Protein AF-0000000066917673 (afdb_homodimer)

InterPro domains:
  IPR000242 Tyrosine-specific protein phosphatase, PTPase domain [PF00102] (45-262)
  IPR000242 Tyrosine-specific protein phosphatase, PTPase domain [PF00102] (355-589)
  IPR000242 Tyrosine-specific protein phosphatase, PTPase domain [PR00700] (402-422)
  IPR000242 Tyrosine-specific protein phosphatase, PTPase domain [PR00700] (490-507)
  IPR000242 Tyrosine-specific protein phosphatase, PTPase domain [PR00700] (527-545)
  IPR000242 Tyrosine-specific protein phosphatase, PTPase domain [PR00700] (558-573)
  IPR000242 Tyrosine-specific protein phosphatase, PTPase domain [PR00700] (574-584)
  IPR000242 Tyrosine-specific protein phosphatase, PTPase domain [PS50055] (36-265)
  IPR000242 Tyrosine-specific protein phosphatase, PTPase domain [PS50055] (355-591)
  IPR000242 Tyrosine-specific protein phosphatase, PTPase domain [SM00194] (15-267)
  IPR000242 Tyrosine-specific protein phosphatase, PTPase domain [SM00194] (327-593)
  IPR000387 Tyrosine-specific protein phosphatases domain [PS50056] (510-582)
  IPR003595 Protein-tyrosine phosphatase, catalytic [SM00404] (163-264)
  IPR003595 Protein-tyrosine phosphatase, catalytic [SM00404] (491-590)
  IPR029021 Protein-tyrosine phosphatase-like [G3DSA:3.90.190.10] (2-276)
  IPR029021 Protein-tyrosine phosphatase-like [G3DSA:3.90.190.10] (324-600)
  IPR029021 Protein-tyrosine phosphatase-like [SSF52799] (46-271)
  IPR029021 Protein-tyrosine phosphatase-like [SSF52799] (351-595)
  IPR052782 Oocyte-to-zygote transition regulator [PTHR46163] (351-613)

Structure (mmCIF, N/CA/C/O backbone):
data_AF-0000000066917673-model_v1
#
loop_
_entity.id
_entity.type
_entity.pdbx_description
1 polymer 'Tyrosine-protein phosphatase domain-containing protein'
#
loop_
_atom_site.group_PDB
_atom_site.id
_atom_site.type_symbol
_atom_site.label_atom_id
_atom_site.label_alt_id
_atom_site.label_comp_id
_atom_site.label_asym_id
_atom_site.label_entity_id
_atom_site.label_seq_id
_atom_site.pdbx_PDB_ins_code
_atom_site.Cartn_x
_atom_site.Cartn_y
_atom_site.Cartn_z
_atom_site.occupancy
_atom_site.B_iso_or_equiv
_atom_site.auth_seq_id
_atom_site.auth_comp_id
_atom_site.auth_asym_id
_atom_site.auth_atom_id
_atom_site.pdbx_PDB_model_num
ATOM 1 N N . MET A 1 1 ? -35.812 9.875 11.156 1 65.62 1 MET A N 1
ATOM 2 C CA . MET A 1 1 ? -35.656 9.664 9.719 1 65.62 1 MET A CA 1
ATOM 3 C C . MET A 1 1 ? -36.562 10.609 8.93 1 65.62 1 MET A C 1
ATOM 5 O O . MET A 1 1 ? -37.781 10.547 9.047 1 65.62 1 MET A O 1
ATOM 9 N N . SER A 1 2 ? -36.031 11.938 8.82 1 60.91 2 SER A N 1
ATOM 10 C CA . SER A 1 2 ? -36.812 12.914 8.07 1 60.91 2 SER A CA 1
ATOM 11 C C . SER A 1 2 ? -36.656 12.711 6.57 1 60.91 2 SER A C 1
ATOM 13 O O . SER A 1 2 ? -35.844 11.898 6.129 1 60.91 2 SER A O 1
ATOM 15 N N . ASN A 1 3 ? -37.531 13.359 5.777 1 57.09 3 ASN A N 1
ATOM 16 C CA . ASN A 1 3 ? -37.562 13.32 4.32 1 57.09 3 ASN A CA 1
ATOM 17 C C . ASN A 1 3 ? -36.312 13.969 3.723 1 57.09 3 ASN A C 1
ATOM 19 O O . ASN A 1 3 ? -36.188 14.062 2.502 1 57.09 3 ASN A O 1
ATOM 23 N N . GLN A 1 4 ? -35.375 14.453 4.621 1 59.72 4 GLN A N 1
ATOM 24 C CA . GLN A 1 4 ? -34.219 15.094 3.979 1 59.72 4 GLN A CA 1
ATOM 25 C C . GLN A 1 4 ? -33.219 14.062 3.49 1 59.72 4 GLN A C 1
ATOM 27 O O . GLN A 1 4 ? -33.031 13.023 4.129 1 59.72 4 GLN A O 1
ATOM 32 N N . ASN A 1 5 ? -32.625 14.336 2.256 1 70.5 5 ASN A N 1
ATOM 33 C CA . ASN A 1 5 ? -31.703 13.508 1.504 1 70.5 5 ASN A CA 1
ATOM 34 C C . ASN A 1 5 ? -30.344 13.422 2.197 1 70.5 5 ASN A C 1
ATOM 36 O O . ASN A 1 5 ? -29.828 14.43 2.691 1 70.5 5 ASN A O 1
ATOM 40 N N . LEU A 1 6 ? -29.828 12.242 2.611 1 79.81 6 LEU A N 1
ATOM 41 C CA . LEU A 1 6 ? -28.516 11.953 3.186 1 79.81 6 LEU A CA 1
ATOM 42 C C . LEU A 1 6 ? -27.453 12.852 2.57 1 79.81 6 LEU A C 1
ATOM 44 O O . LEU A 1 6 ? -26.547 13.328 3.273 1 79.81 6 LEU A O 1
ATOM 48 N N . GLU A 1 7 ? -27.594 13.148 1.345 1 78.94 7 GLU A N 1
ATOM 49 C CA . GLU A 1 7 ? -26.609 13.953 0.633 1 78.94 7 GLU A CA 1
ATOM 50 C C . GLU A 1 7 ? -26.547 15.367 1.202 1 78.94 7 GLU A C 1
ATOM 52 O O . GLU A 1 7 ? -25.453 15.922 1.381 1 78.94 7 GLU A O 1
ATOM 57 N N . VAL A 1 8 ? -27.672 15.891 1.511 1 76.31 8 VAL A N 1
ATOM 58 C CA . VAL A 1 8 ? -27.734 17.25 2.035 1 76.31 8 VAL A CA 1
ATOM 59 C C . VAL A 1 8 ? -27.109 17.297 3.424 1 76.31 8 VAL A C 1
ATOM 61 O O . VAL A 1 8 ? -26.359 18.234 3.738 1 76.31 8 VAL A O 1
ATOM 64 N N . TYR A 1 9 ? -27.406 16.266 4.148 1 76.69 9 TYR A N 1
ATOM 65 C CA . TYR A 1 9 ? -26.859 16.188 5.496 1 76.69 9 TYR A CA 1
ATOM 66 C C . TYR A 1 9 ? -25.344 16.031 5.453 1 76.69 9 TYR A C 1
ATOM 68 O O . TYR A 1 9 ? -24.625 16.641 6.246 1 76.69 9 TYR A O 1
ATOM 76 N N . ALA A 1 10 ? -24.891 15.25 4.477 1 77.94 10 ALA A N 1
ATOM 77 C CA . ALA A 1 10 ? -23.453 15 4.336 1 77.94 10 ALA A CA 1
ATOM 78 C C . ALA A 1 10 ? -22.734 16.219 3.787 1 77.94 10 ALA A C 1
ATOM 80 O O . ALA A 1 10 ? -21.562 16.453 4.098 1 77.94 10 ALA A O 1
ATOM 81 N N . GLU A 1 11 ? -23.422 17.031 3.025 1 75.12 11 GLU A N 1
ATOM 82 C CA . GLU A 1 11 ? -22.859 18.266 2.486 1 75.12 11 GLU A CA 1
ATOM 83 C C . GLU A 1 11 ? -22.562 19.266 3.6 1 75.12 11 GLU A C 1
ATOM 85 O O . GLU A 1 11 ? -21.656 20.078 3.479 1 75.12 11 GLU A O 1
ATOM 90 N N . THR A 1 12 ? -23.375 19.156 4.668 1 76.06 12 THR A N 1
ATOM 91 C CA . THR A 1 12 ? -23.125 20.031 5.805 1 76.06 12 THR A CA 1
ATOM 92 C C . THR A 1 12 ? -21.75 19.781 6.395 1 76.06 12 THR A C 1
ATOM 94 O O . THR A 1 12 ? -21.094 20.703 6.891 1 76.06 12 THR A O 1
ATOM 97 N N . ILE A 1 13 ? -21.328 18.531 6.305 1 76.44 13 ILE A N 1
ATOM 98 C CA . ILE A 1 13 ? -20 18.156 6.773 1 76.44 13 ILE A CA 1
ATOM 99 C C . ILE A 1 13 ? -18.938 18.688 5.812 1 76.44 13 ILE A C 1
ATOM 101 O O . ILE A 1 13 ? -17.891 19.172 6.238 1 76.44 13 ILE A O 1
ATOM 105 N N . GLN A 1 14 ? -19.297 18.609 4.535 1 68.94 14 GLN A N 1
ATOM 106 C CA . GLN A 1 14 ? -18.375 19.094 3.512 1 68.94 14 GLN A CA 1
ATOM 107 C C . GLN A 1 14 ? -18.188 20.609 3.605 1 68.94 14 GLN A C 1
ATOM 109 O O . GLN A 1 14 ? -17.094 21.109 3.365 1 68.94 14 GLN A O 1
ATOM 114 N N . ASP A 1 15 ? -19.281 21.281 4.035 1 70.88 15 ASP A N 1
ATOM 115 C CA . ASP A 1 15 ? -19.25 22.75 4.113 1 70.88 15 ASP A CA 1
ATOM 116 C C . ASP A 1 15 ? -18.656 23.219 5.438 1 70.88 15 ASP A C 1
ATOM 118 O O . ASP A 1 15 ? -18.547 24.422 5.684 1 70.88 15 ASP A O 1
ATOM 122 N N . LYS A 1 16 ? -18.234 22.312 6.246 1 70.88 16 LYS A N 1
ATOM 123 C CA . LYS A 1 16 ? -17.547 22.578 7.512 1 70.88 16 LYS A CA 1
ATOM 124 C C . LYS A 1 16 ? -18.391 23.469 8.422 1 70.88 16 LYS A C 1
ATOM 126 O O . LYS A 1 16 ? -17.875 24.344 9.102 1 70.88 16 LYS A O 1
ATOM 131 N N . LYS A 1 17 ? -19.719 23.297 8.344 1 69.62 17 LYS A N 1
ATOM 132 C CA . LYS A 1 17 ? -20.672 24.109 9.102 1 69.62 17 LYS A CA 1
ATOM 133 C C . LYS A 1 17 ? -20.797 23.609 10.531 1 69.62 17 LYS A C 1
ATOM 135 O O . LYS A 1 17 ? -21.484 24.234 11.352 1 69.62 17 LYS A O 1
ATOM 140 N N . TYR A 1 18 ? -20.031 22.641 10.914 1 75.06 18 TYR A N 1
ATOM 141 C CA . TYR A 1 18 ? -20.219 22.062 12.234 1 75.06 18 TYR A CA 1
ATOM 142 C C . TYR A 1 18 ? -19.062 22.406 13.156 1 75.06 18 TYR A C 1
ATOM 144 O O . TYR A 1 18 ? -18.688 21.625 14.023 1 75.06 18 TYR A O 1
ATOM 152 N N . ILE A 1 19 ? -18.531 23.609 12.961 1 77 19 ILE A N 1
ATOM 153 C CA . ILE A 1 19 ? -17.453 24.109 13.805 1 77 19 ILE A CA 1
ATOM 154 C C . ILE A 1 19 ? -18.031 24.922 14.969 1 77 19 ILE A C 1
ATOM 156 O O . ILE A 1 19 ? -18.891 25.781 14.766 1 77 19 ILE A O 1
ATOM 160 N N . PRO A 1 20 ? -17.625 24.484 16.203 1 79.12 20 PRO A N 1
ATOM 161 C CA . PRO A 1 20 ? -18.125 25.266 17.344 1 79.12 20 PRO A CA 1
ATOM 162 C C . PRO A 1 20 ? -17.672 26.719 17.297 1 79.12 20 PRO A C 1
ATOM 164 O O . PRO A 1 20 ? -16.594 27.031 16.781 1 79.12 20 PRO A O 1
ATOM 167 N N . ASP A 1 21 ? -18.469 27.625 17.859 1 73.88 21 ASP A N 1
ATOM 168 C CA . ASP A 1 21 ? -18.203 29.062 17.859 1 73.88 21 ASP A CA 1
ATOM 169 C C . ASP A 1 21 ? -16.938 29.391 18.641 1 73.88 21 ASP A C 1
ATOM 171 O O . ASP A 1 21 ? -16.219 30.344 18.328 1 73.88 21 ASP A O 1
ATOM 175 N N . LYS A 1 22 ? -16.703 28.5 19.578 1 74.5 22 LYS A N 1
ATOM 176 C CA . LYS A 1 22 ? -15.531 28.703 20.438 1 74.5 22 LYS A CA 1
ATOM 177 C C . LYS A 1 22 ? -14.25 28.703 19.609 1 74.5 22 LYS A C 1
ATOM 179 O O . LYS A 1 22 ? -13.266 29.344 19.984 1 74.5 22 LYS A O 1
ATOM 184 N N . LEU A 1 23 ? -14.164 28.047 18.609 1 71.44 23 LEU A N 1
ATOM 185 C CA . LEU A 1 23 ? -12.969 27.922 17.781 1 71.44 23 LEU A CA 1
ATOM 186 C C . LEU A 1 23 ? -12.812 29.125 16.859 1 71.44 23 LEU A C 1
ATOM 188 O O . LEU A 1 23 ? -11.711 29.391 16.375 1 71.44 23 LEU A O 1
ATOM 192 N N . LYS A 1 24 ? -13.719 29.922 16.703 1 63.75 24 LYS A N 1
ATOM 193 C CA . LYS A 1 24 ? -13.672 31.047 15.773 1 63.75 24 LYS A CA 1
ATOM 194 C C . LYS A 1 24 ? -13.055 32.281 16.438 1 63.75 24 LYS A C 1
ATOM 196 O O . LYS A 1 24 ? -12.445 33.125 15.773 1 63.75 24 LYS A O 1
ATOM 201 N N . ASP A 1 25 ? -13.047 32.438 17.812 1 60.91 25 ASP A N 1
ATOM 202 C CA . ASP A 1 25 ? -12.711 33.688 18.484 1 60.91 25 ASP A CA 1
ATOM 203 C C . ASP A 1 25 ? -11.391 33.562 19.234 1 60.91 25 ASP A C 1
ATOM 205 O O . ASP A 1 25 ? -11.133 34.344 20.172 1 60.91 25 ASP A O 1
ATOM 209 N N . GLU A 1 26 ? -10.375 32.812 18.703 1 59.75 26 GLU A N 1
ATOM 210 C CA . GLU A 1 26 ? -9.203 32.625 19.547 1 59.75 26 GLU A CA 1
ATOM 211 C C . GLU A 1 26 ? -8.242 33.812 19.453 1 59.75 26 GLU A C 1
ATOM 213 O O . GLU A 1 26 ? -7.977 34.312 18.359 1 59.75 26 GLU A O 1
ATOM 218 N N . LYS A 1 27 ? -7.855 34.406 20.781 1 56.03 27 LYS A N 1
ATOM 219 C CA . LYS A 1 27 ? -6.867 35.469 20.891 1 56.03 27 LYS A CA 1
ATOM 220 C C . LYS A 1 27 ? -5.453 34.906 21 1 56.03 27 LYS A C 1
ATOM 222 O O . LYS A 1 27 ? -5.246 33.875 21.625 1 56.03 27 LYS A O 1
ATOM 227 N N . VAL A 1 28 ? -4.395 35.281 20.156 1 58.62 28 VAL A N 1
ATOM 228 C CA . VAL A 1 28 ? -3.023 34.781 20.141 1 58.62 28 VAL A CA 1
ATOM 229 C C . VAL A 1 28 ? -2.107 35.75 20.875 1 58.62 28 VAL A C 1
ATOM 231 O O . VAL A 1 28 ? -2.281 36.969 20.766 1 58.62 28 VAL A O 1
ATOM 234 N N . SER A 1 29 ? -1.273 35.188 21.922 1 59.91 29 SER A N 1
ATOM 235 C CA . SER A 1 29 ? -0.245 35.969 22.594 1 59.91 29 SER A CA 1
ATOM 236 C C . SER A 1 29 ? 1.027 36.062 21.766 1 59.91 29 SER A C 1
ATOM 238 O O . SER A 1 29 ? 1.274 35.188 20.922 1 59.91 29 SER A O 1
ATOM 240 N N . LYS A 1 30 ? 1.927 37.25 21.891 1 59.91 30 LYS A N 1
ATOM 241 C CA . LYS A 1 30 ? 3.113 37.5 21.078 1 59.91 30 LYS A CA 1
ATOM 242 C C . LYS A 1 30 ? 4.367 37.625 21.938 1 59.91 30 LYS A C 1
ATOM 244 O O . LYS A 1 30 ? 4.309 38.125 23.062 1 59.91 30 LYS A O 1
ATOM 249 N N . LYS A 1 31 ? 5.449 36.938 21.594 1 64.69 31 LYS A N 1
ATOM 250 C CA . LYS A 1 31 ? 6.781 37.125 22.156 1 64.69 31 LYS A CA 1
ATOM 251 C C . LYS A 1 31 ? 7.828 37.312 21.062 1 64.69 31 LYS A C 1
ATOM 253 O O . LYS A 1 31 ? 7.562 37.031 19.891 1 64.69 31 LYS A O 1
ATOM 258 N N . ILE A 1 32 ? 9.016 37.969 21.406 1 64.38 32 ILE A N 1
ATOM 259 C CA . ILE A 1 32 ? 10.094 38.156 20.438 1 64.38 32 ILE A CA 1
ATOM 260 C C . ILE A 1 32 ? 11.109 37.031 20.531 1 64.38 32 ILE A C 1
ATOM 262 O O . ILE A 1 32 ? 11.578 36.688 21.625 1 64.38 32 ILE A O 1
ATOM 266 N N . GLU A 1 33 ? 11.328 36.281 19.562 1 67.25 33 GLU A N 1
ATOM 267 C CA . GLU A 1 33 ? 12.336 35.219 19.453 1 67.25 33 GLU A CA 1
ATOM 268 C C . GLU A 1 33 ? 13.156 35.406 18.172 1 67.25 33 GLU A C 1
ATOM 270 O O . GLU A 1 33 ? 12.602 35.406 17.062 1 67.25 33 GLU A O 1
ATOM 275 N N . GLY A 1 34 ? 14.516 35.406 18.391 1 64.19 34 GLY A N 1
ATOM 276 C CA . GLY A 1 34 ? 15.367 35.594 17.219 1 64.19 34 GLY A CA 1
ATOM 277 C C . GLY A 1 34 ? 15.062 36.875 16.453 1 64.19 34 GLY A C 1
ATOM 278 O O . GLY A 1 34 ? 15.047 36.875 15.227 1 64.19 34 GLY A O 1
ATOM 279 N N . GLY A 1 35 ? 14.594 37.906 17.25 1 60.41 35 GLY A N 1
ATOM 280 C CA . GLY A 1 35 ? 14.328 39.188 16.656 1 60.41 35 GLY A CA 1
ATOM 281 C C . GLY A 1 35 ? 12.977 39.281 15.969 1 60.41 35 GLY A C 1
ATOM 282 O O . GLY A 1 35 ? 12.625 40.312 15.391 1 60.41 35 GLY A O 1
ATOM 283 N N . GLU A 1 36 ? 12.297 38.094 15.984 1 64.75 36 GLU A N 1
ATOM 284 C CA . GLU A 1 36 ? 10.984 38.094 15.344 1 64.75 36 GLU A CA 1
ATOM 285 C C . GLU A 1 36 ? 9.867 37.938 16.375 1 64.75 36 GLU A C 1
ATOM 287 O O . GLU A 1 36 ? 10.055 37.312 17.406 1 64.75 36 GLU A O 1
ATOM 292 N N . VAL A 1 37 ? 8.844 38.625 16.125 1 63.22 37 VAL A N 1
ATOM 293 C CA . VAL A 1 37 ? 7.664 38.469 16.969 1 63.22 37 VAL A CA 1
ATOM 294 C C . VAL A 1 37 ? 7.004 37.125 16.688 1 63.22 37 VAL A C 1
ATOM 296 O O . VAL A 1 37 ? 6.633 36.812 15.547 1 63.22 37 VAL A O 1
ATOM 299 N N . VAL A 1 38 ? 7.152 36.188 17.641 1 62.06 38 VAL A N 1
ATOM 300 C CA . VAL A 1 38 ? 6.562 34.875 17.469 1 62.06 38 VAL A CA 1
ATOM 301 C C . VAL A 1 38 ? 5.281 34.75 18.297 1 62.06 38 VAL A C 1
ATOM 303 O O . VAL A 1 38 ? 5.176 35.375 19.359 1 62.06 38 VAL A O 1
ATOM 306 N N . GLU A 1 39 ? 4.172 34.219 17.578 1 56.72 39 GLU A N 1
ATOM 307 C CA . GLU A 1 39 ? 2.891 34 18.234 1 56.72 39 GLU A CA 1
ATOM 308 C C . GLU A 1 39 ? 2.857 32.625 18.922 1 56.72 39 GLU A C 1
ATOM 310 O O . GLU A 1 39 ? 3.402 31.656 18.406 1 56.72 39 GLU A O 1
ATOM 315 N N . PHE A 1 40 ? 2.639 32.656 20.156 1 53.47 40 PHE A N 1
ATOM 316 C CA . PHE A 1 40 ? 2.438 31.344 20.781 1 53.47 40 PHE A CA 1
ATOM 317 C C . PHE A 1 40 ? 1.056 31.266 21.422 1 53.47 40 PHE A C 1
ATOM 319 O O . PHE A 1 40 ? 0.511 32.281 21.875 1 53.47 40 PHE A O 1
ATOM 326 N N . ASN A 1 41 ? 0.156 30.453 20.797 1 52.22 41 ASN A N 1
ATOM 327 C CA . ASN A 1 41 ? -1.168 30.25 21.375 1 52.22 41 ASN A CA 1
ATOM 328 C C . ASN A 1 41 ? -1.08 29.672 22.781 1 52.22 41 ASN A C 1
ATOM 330 O O . ASN A 1 41 ? -0.623 28.547 22.969 1 52.22 41 ASN A O 1
ATOM 334 N N . LYS A 1 42 ? -1.05 30.656 23.578 1 49.56 42 LYS A N 1
ATOM 335 C CA . LYS A 1 42 ? -1.204 30.203 24.953 1 49.56 42 LYS A CA 1
ATOM 336 C C . LYS A 1 42 ? -2.588 29.609 25.188 1 49.56 42 LYS A C 1
ATOM 338 O O . LYS A 1 42 ? -2.902 29.156 26.297 1 49.56 42 LYS A O 1
ATOM 343 N N . ASN A 1 43 ? -3.4 29.734 24.125 1 52.31 43 ASN A N 1
ATOM 344 C CA . ASN A 1 43 ? -4.809 29.703 24.516 1 52.31 43 ASN A CA 1
ATOM 345 C C . ASN A 1 43 ? -5.277 28.266 24.766 1 52.31 43 ASN A C 1
ATOM 347 O O . ASN A 1 43 ? -4.898 27.344 24.047 1 52.31 43 ASN A O 1
ATOM 351 N N . SER A 1 44 ? -5.637 28.094 26.062 1 62.81 44 SER A N 1
ATOM 352 C CA . SER A 1 44 ? -6.324 27.188 26.969 1 62.81 44 SER A CA 1
ATOM 353 C C . SER A 1 44 ? -7.789 27.016 26.578 1 62.81 44 SER A C 1
ATOM 355 O O . SER A 1 44 ? -8.672 27.062 27.438 1 62.81 44 SER A O 1
ATOM 357 N N . LEU A 1 45 ? -8.078 27 25.219 1 72.56 45 LEU A N 1
ATOM 358 C CA . LEU A 1 45 ? -9.484 27 24.828 1 72.56 45 LEU A CA 1
ATOM 359 C C . LEU A 1 45 ? -10.227 25.828 25.453 1 72.56 45 LEU A C 1
ATOM 361 O O . LEU A 1 45 ? -11.414 25.922 25.75 1 72.56 45 LEU A O 1
ATOM 365 N N . PHE A 1 46 ? -9.523 24.844 25.656 1 83.44 46 PHE A N 1
ATOM 366 C CA . PHE A 1 46 ? -10.211 23.641 26.125 1 83.44 46 PHE A CA 1
ATOM 367 C C . PHE A 1 46 ? -9.742 23.266 27.516 1 83.44 46 PHE A C 1
ATOM 369 O O . PHE A 1 46 ? -9.789 22.094 27.906 1 83.44 46 PHE A O 1
ATOM 376 N N . ASP A 1 47 ? -9.328 24.281 28.219 1 85.88 47 ASP A N 1
ATOM 377 C CA . ASP A 1 47 ? -8.844 24.016 29.578 1 85.88 47 ASP A CA 1
ATOM 378 C C . ASP A 1 47 ? -9.977 23.531 30.469 1 85.88 47 ASP A C 1
ATOM 380 O O . ASP A 1 47 ? -9.742 22.75 31.406 1 85.88 47 ASP A O 1
ATOM 384 N N . ASP A 1 48 ? -11.164 24 30.109 1 88.19 48 ASP A N 1
ATOM 385 C CA . ASP A 1 48 ? -12.297 23.672 30.953 1 88.19 48 ASP A CA 1
ATOM 386 C C . ASP A 1 48 ? -12.648 22.188 30.844 1 88.19 48 ASP A C 1
ATOM 388 O O . ASP A 1 48 ? -13.312 21.641 31.734 1 88.19 48 ASP A O 1
ATOM 392 N N . SER A 1 49 ? -12.25 21.594 29.766 1 93.31 49 SER A N 1
ATOM 393 C CA . SER A 1 49 ? -12.617 20.203 29.547 1 93.31 49 SER A CA 1
ATOM 394 C C . SER A 1 49 ? -11.461 19.266 29.875 1 93.31 49 SER A C 1
ATOM 396 O O . SER A 1 49 ? -11.586 18.047 29.734 1 93.31 49 SER A O 1
ATOM 398 N N . LEU A 1 50 ? -10.359 19.828 30.344 1 93.75 50 LEU A N 1
ATOM 399 C CA . LEU A 1 50 ? -9.211 19 30.703 1 93.75 50 LEU A CA 1
ATOM 400 C C . LEU A 1 50 ? -9.555 18.062 31.859 1 93.75 50 LEU A C 1
ATOM 402 O O . LEU A 1 50 ? -10.352 18.422 32.75 1 93.75 50 LEU A O 1
ATOM 406 N N . VAL A 1 51 ? -8.969 16.969 31.859 1 96 51 VAL A N 1
ATOM 407 C CA . VAL A 1 51 ? -9.195 16.016 32.938 1 96 51 VAL A CA 1
ATOM 408 C C . VAL A 1 51 ? -8.688 16.594 34.25 1 96 51 VAL A C 1
ATOM 410 O O . VAL A 1 51 ? -7.82 17.469 34.25 1 96 51 VAL A O 1
ATOM 413 N N . LYS A 1 52 ? -9.141 16.109 35.344 1 95.19 52 LYS A N 1
ATOM 414 C CA . LYS A 1 52 ? -8.844 16.656 36.656 1 95.19 52 LYS A CA 1
ATOM 415 C C . LYS A 1 52 ? -7.379 16.438 37.031 1 95.19 52 LYS A C 1
ATOM 417 O O . LYS A 1 52 ? -6.766 17.281 37.688 1 95.19 52 LYS A O 1
ATOM 422 N N . CYS A 1 53 ? -6.828 15.367 36.562 1 94.62 53 CYS A N 1
ATOM 423 C CA . CYS A 1 53 ? -5.48 15.016 37 1 94.62 53 CYS A CA 1
ATOM 424 C C . CYS A 1 53 ? -4.438 15.648 36.062 1 94.62 53 CYS A C 1
ATOM 426 O O . CYS A 1 53 ? -3.248 15.336 36.188 1 94.62 53 CYS A O 1
ATOM 428 N N . TYR A 1 54 ? -4.828 16.484 35.156 1 93.69 54 TYR A N 1
ATOM 429 C CA . TYR A 1 54 ? -3.939 17.031 34.156 1 93.69 54 TYR A CA 1
ATOM 430 C C . TYR A 1 54 ? -2.695 17.641 34.781 1 93.69 54 TYR A C 1
ATOM 432 O O . TYR A 1 54 ? -1.575 17.406 34.344 1 93.69 54 TYR A O 1
ATOM 440 N N . LYS A 1 55 ? -2.852 18.406 35.844 1 90.31 55 LYS A N 1
ATOM 441 C CA . LYS A 1 55 ? -1.729 19.047 36.531 1 90.31 55 LYS A CA 1
ATOM 442 C C . LYS A 1 55 ? -0.894 18.016 37.281 1 90.31 55 LYS A C 1
ATOM 444 O O . LYS A 1 55 ? 0.333 18.125 37.344 1 90.31 55 LYS A O 1
ATOM 449 N N . ASN A 1 56 ? -1.558 17.016 37.75 1 89.44 56 ASN A N 1
ATOM 450 C CA . ASN A 1 56 ? -0.886 15.992 38.562 1 89.44 56 ASN A CA 1
ATOM 451 C C . ASN A 1 56 ? 0.044 15.141 37.719 1 89.44 56 ASN A C 1
ATOM 453 O O . ASN A 1 56 ? 0.995 14.547 38.219 1 89.44 56 ASN A O 1
ATOM 457 N N . ILE A 1 57 ? -0.266 15.062 36.5 1 93.31 57 ILE A N 1
ATOM 458 C CA . ILE A 1 57 ? 0.583 14.273 35.625 1 93.31 57 ILE A CA 1
ATOM 459 C C . ILE A 1 57 ? 1.519 15.188 34.844 1 93.31 57 ILE A C 1
ATOM 461 O O . ILE A 1 57 ? 1.824 14.93 33.656 1 93.31 57 ILE A O 1
ATOM 465 N N . ASP A 1 58 ? 1.819 16.328 35.281 1 86.75 58 ASP A N 1
ATOM 466 C CA . ASP A 1 58 ? 2.787 17.297 34.781 1 86.75 58 ASP A CA 1
ATOM 467 C C . ASP A 1 58 ? 2.387 17.797 33.375 1 86.75 58 ASP A C 1
ATOM 469 O O . ASP A 1 58 ? 3.246 18.047 32.531 1 86.75 58 ASP A O 1
ATOM 473 N N . LYS A 1 59 ? 1.048 17.641 33.094 1 85.38 59 LYS A N 1
ATOM 474 C CA . LYS A 1 59 ? 0.486 18.156 31.828 1 85.38 59 LYS A CA 1
ATOM 475 C C . LYS A 1 59 ? 1.086 17.438 30.625 1 85.38 59 LYS A C 1
ATOM 477 O O . LYS A 1 59 ? 1.21 18.016 29.547 1 85.38 59 LYS A O 1
ATOM 482 N N . GLU A 1 60 ? 1.466 16.188 30.859 1 85.44 60 GLU A N 1
ATOM 483 C CA . GLU A 1 60 ? 2.211 15.453 29.844 1 85.44 60 GLU A CA 1
ATOM 484 C C . GLU A 1 60 ? 1.27 14.766 28.859 1 85.44 60 GLU A C 1
ATOM 486 O O . GLU A 1 60 ? 1.669 14.43 27.734 1 85.44 60 GLU A O 1
ATOM 491 N N . ILE A 1 61 ? 0.041 14.562 29.344 1 90.12 61 ILE A N 1
ATOM 492 C CA . ILE A 1 61 ? -0.944 13.938 28.469 1 90.12 61 ILE A CA 1
ATOM 493 C C . ILE A 1 61 ? -2.16 14.844 28.328 1 90.12 61 ILE A C 1
ATOM 495 O O . ILE A 1 61 ? -2.84 15.156 29.312 1 90.12 61 ILE A O 1
ATOM 499 N N . LYS A 1 62 ? -2.424 15.234 27.141 1 88.06 62 LYS A N 1
ATOM 500 C CA . LYS A 1 62 ? -3.623 16.031 26.891 1 88.06 62 LYS A CA 1
ATOM 501 C C . LYS A 1 62 ? -4.859 15.141 26.781 1 88.06 62 LYS A C 1
ATOM 503 O O . LYS A 1 62 ? -4.969 14.336 25.844 1 88.06 62 LYS A O 1
ATOM 508 N N . ALA A 1 63 ? -5.695 15.227 27.734 1 94.5 63 ALA A N 1
ATOM 509 C CA . ALA A 1 63 ? -6.945 14.469 27.781 1 94.5 63 ALA A CA 1
ATOM 510 C C . ALA A 1 63 ? -8.109 15.359 28.203 1 94.5 63 ALA A C 1
ATOM 512 O O . ALA A 1 63 ? -7.961 16.219 29.078 1 94.5 63 ALA A O 1
ATOM 513 N N . HIS A 1 64 ? -9.234 15.188 27.5 1 95 64 HIS A N 1
ATOM 514 C CA . HIS A 1 64 ? -10.391 16.047 27.75 1 95 64 HIS A CA 1
ATOM 515 C C . HIS A 1 64 ? -11.641 15.219 28.016 1 95 64 HIS A C 1
ATOM 517 O O . HIS A 1 64 ? -11.859 14.188 27.391 1 95 64 HIS A O 1
ATOM 523 N N . TYR A 1 65 ? -12.398 15.672 28.969 1 96.75 65 TYR A N 1
ATOM 524 C CA . TYR A 1 65 ? -13.727 15.117 29.203 1 96.75 65 TYR A CA 1
ATOM 525 C C . TYR A 1 65 ? -14.695 15.523 28.109 1 96.75 65 TYR A C 1
ATOM 527 O O . TYR A 1 65 ? -14.672 16.672 27.641 1 96.75 65 TYR A O 1
ATOM 535 N N . ILE A 1 66 ? -15.445 14.57 27.672 1 96.19 66 ILE A N 1
ATOM 536 C CA . ILE A 1 66 ? -16.656 14.867 26.906 1 96.19 66 ILE A CA 1
ATOM 537 C C . ILE A 1 66 ? -17.859 14.859 27.828 1 96.19 66 ILE A C 1
ATOM 539 O O . ILE A 1 66 ? -18.516 13.836 28 1 96.19 66 ILE A O 1
ATOM 543 N N . LYS A 1 67 ? -18.141 16.062 28.312 1 89.94 67 LYS A N 1
ATOM 544 C CA . LYS A 1 67 ? -19.062 16.203 29.438 1 89.94 67 LYS A CA 1
ATOM 545 C C . LYS A 1 67 ? -20.469 16.516 28.969 1 89.94 67 LYS A C 1
ATOM 547 O O . LYS A 1 67 ? -20.656 17.156 27.938 1 89.94 67 LYS A O 1
ATOM 552 N N . ASP A 1 68 ? -21.391 16.047 29.703 1 88.94 68 ASP A N 1
ATOM 553 C CA . ASP A 1 68 ? -22.781 16.469 29.688 1 88.94 68 ASP A CA 1
ATOM 554 C C . ASP A 1 68 ? -23.453 16.109 28.359 1 88.94 68 ASP A C 1
ATOM 556 O O . ASP A 1 68 ? -24.281 16.859 27.844 1 88.94 68 ASP A O 1
ATOM 560 N N . ILE A 1 69 ? -23.031 15.117 27.781 1 92.62 69 ILE A N 1
ATOM 561 C CA . ILE A 1 69 ? -23.641 14.672 26.531 1 92.62 69 ILE A CA 1
ATOM 562 C C . ILE A 1 69 ? -24.281 13.297 26.734 1 92.62 69 ILE A C 1
ATOM 564 O O . ILE A 1 69 ? -25.5 13.148 26.656 1 92.62 69 ILE A O 1
ATOM 568 N N . SER A 1 70 ? -23.469 12.312 27.094 1 89.69 70 SER A N 1
ATOM 569 C CA . SER A 1 70 ? -23.984 10.992 27.406 1 89.69 70 SER A CA 1
ATOM 570 C C . SER A 1 70 ? -24.469 10.922 28.844 1 89.69 70 SER A C 1
ATOM 572 O O . SER A 1 70 ? -23.734 11.289 29.766 1 89.69 70 SER A O 1
ATOM 574 N N . PRO A 1 71 ? -25.672 10.508 29.109 1 88.88 71 PRO A N 1
ATOM 575 C CA . PRO A 1 71 ? -26.172 10.359 30.484 1 88.88 71 PRO A CA 1
ATOM 576 C C . PRO A 1 71 ? -25.656 9.086 31.156 1 88.88 71 PRO A C 1
ATOM 578 O O . PRO A 1 71 ? -25.844 8.906 32.344 1 88.88 71 PRO A O 1
ATOM 581 N N . VAL A 1 72 ? -25 8.242 30.469 1 88.06 72 VAL A N 1
ATOM 582 C CA . VAL A 1 72 ? -24.625 6.914 30.938 1 88.06 72 VAL A CA 1
ATOM 583 C C . VAL A 1 72 ? -23.234 6.957 31.547 1 88.06 72 VAL A C 1
ATOM 585 O O . VAL A 1 72 ? -22.984 6.352 32.594 1 88.06 72 VAL A O 1
ATOM 588 N N . ARG A 1 73 ? -22.359 7.625 30.844 1 91.69 73 ARG A N 1
ATOM 589 C CA . ARG A 1 73 ? -20.953 7.656 31.25 1 91.69 73 ARG A CA 1
ATOM 590 C C . ARG A 1 73 ? -20.25 8.891 30.703 1 91.69 73 ARG A C 1
ATOM 592 O O . ARG A 1 73 ? -20.828 9.641 29.906 1 91.69 73 ARG A O 1
ATOM 599 N N . THR A 1 74 ? -19.047 9.055 31.188 1 94.81 74 THR A N 1
ATOM 600 C CA . THR A 1 74 ? -18.203 10.109 30.641 1 94.81 74 THR A CA 1
ATOM 601 C C . THR A 1 74 ? -17.156 9.531 29.688 1 94.81 74 THR A C 1
ATOM 603 O O . THR A 1 74 ? -16.531 8.508 30 1 94.81 74 THR A O 1
ATOM 606 N N . TYR A 1 75 ? -17.109 10.102 28.578 1 97.31 75 TYR A N 1
ATOM 607 C CA . TYR A 1 75 ? -16.047 9.75 27.656 1 97.31 75 TYR A CA 1
ATOM 608 C C . TYR A 1 75 ? -14.867 10.711 27.797 1 97.31 75 TYR A C 1
ATOM 610 O O . TYR A 1 75 ? -15.055 11.891 28.094 1 97.31 75 TYR A O 1
ATOM 618 N N . ILE A 1 76 ? -13.703 10.164 27.703 1 97.88 76 ILE A N 1
ATOM 619 C CA . ILE A 1 76 ? -12.469 10.945 27.703 1 97.88 76 ILE A CA 1
ATOM 620 C C . ILE A 1 76 ? -11.719 10.727 26.391 1 97.88 76 ILE A C 1
ATOM 622 O O . ILE A 1 76 ? -11.469 9.586 26 1 97.88 76 ILE A O 1
ATOM 626 N N . ILE A 1 77 ? -11.438 11.766 25.641 1 96.69 77 ILE A N 1
ATOM 627 C CA . ILE A 1 77 ? -10.57 11.672 24.469 1 96.69 77 ILE A CA 1
ATOM 628 C C . ILE A 1 77 ? -9.164 12.125 24.844 1 96.69 77 ILE A C 1
ATOM 630 O O . ILE A 1 77 ? -8.977 13.188 25.438 1 96.69 77 ILE A O 1
ATOM 634 N N . SER A 1 78 ? -8.203 11.305 24.5 1 95 78 SER A N 1
ATOM 635 C CA . SER A 1 78 ? -6.84 11.578 24.938 1 95 78 SER A CA 1
ATOM 636 C C . SER A 1 78 ? -5.84 11.352 23.812 1 95 78 SER A C 1
ATOM 638 O O . SER A 1 78 ? -6.137 10.656 22.844 1 95 78 SER A O 1
ATOM 640 N N . ASP A 1 79 ? -4.707 12.016 23.969 1 89.69 79 ASP A N 1
ATOM 641 C CA . ASP A 1 79 ? -3.537 11.594 23.219 1 89.69 79 ASP A CA 1
ATOM 642 C C . ASP A 1 79 ? -3.002 10.258 23.719 1 89.69 79 ASP A C 1
ATOM 644 O O . ASP A 1 79 ? -3.152 9.93 24.906 1 89.69 79 ASP A O 1
ATOM 648 N N . GLY A 1 80 ? -2.492 9.492 22.781 1 90.31 80 GLY A N 1
ATOM 649 C CA . GLY A 1 80 ? -1.812 8.281 23.203 1 90.31 80 GLY A CA 1
ATOM 650 C C . GLY A 1 80 ? -0.442 8.539 23.797 1 90.31 80 GLY A C 1
ATOM 651 O O . GLY A 1 80 ? 0.184 9.562 23.516 1 90.31 80 GLY A O 1
ATOM 652 N N . PRO A 1 81 ? 0.007 7.668 24.672 1 91.75 81 PRO A N 1
ATOM 653 C CA . PRO A 1 81 ? 1.312 7.879 25.297 1 91.75 81 PRO A CA 1
ATOM 654 C C . PRO A 1 81 ? 2.477 7.543 24.375 1 91.75 81 PRO A C 1
ATOM 656 O O . PRO A 1 81 ? 2.426 6.543 23.656 1 91.75 81 PRO A O 1
ATOM 659 N N . THR A 1 82 ? 3.449 8.43 24.375 1 83.62 82 THR A N 1
ATOM 660 C CA . THR A 1 82 ? 4.758 8.062 23.844 1 83.62 82 THR A CA 1
ATOM 661 C C . THR A 1 82 ? 5.527 7.211 24.859 1 83.62 82 THR A C 1
ATOM 663 O O . THR A 1 82 ? 5.074 7.027 25.984 1 83.62 82 THR A O 1
ATOM 666 N N . PHE A 1 83 ? 6.652 6.723 24.5 1 83.25 83 PHE A N 1
ATOM 667 C CA . PHE A 1 83 ? 7.434 5.855 25.375 1 83.25 83 PHE A CA 1
ATOM 668 C C . PHE A 1 83 ? 7.812 6.582 26.656 1 83.25 83 PHE A C 1
ATOM 670 O O . PHE A 1 83 ? 7.812 5.988 27.734 1 83.25 83 PHE A O 1
ATOM 677 N N . GLU A 1 84 ? 8.062 7.863 26.531 1 83.19 84 GLU A N 1
ATOM 678 C CA . GLU A 1 84 ? 8.523 8.656 27.672 1 83.19 84 GLU A CA 1
ATOM 679 C C . GLU A 1 84 ? 7.359 9.062 28.562 1 83.19 84 GLU A C 1
ATOM 681 O O . GLU A 1 84 ? 7.562 9.453 29.719 1 83.19 84 GLU A O 1
ATOM 686 N N . LYS A 1 85 ? 6.145 8.867 28.062 1 91.25 85 LYS A N 1
ATOM 687 C CA . LYS A 1 85 ? 5.004 9.406 28.797 1 91.25 85 LYS A CA 1
ATOM 688 C C . LYS A 1 85 ? 4.082 8.289 29.281 1 91.25 85 LYS A C 1
ATOM 690 O O . LYS A 1 85 ? 2.971 8.555 29.734 1 91.25 85 LYS A O 1
ATOM 695 N N . VAL A 1 86 ? 4.516 7.066 29.203 1 95.38 86 VAL A N 1
ATOM 696 C CA . VAL A 1 86 ? 3.688 5.91 29.531 1 95.38 86 VAL A CA 1
ATOM 697 C C . VAL A 1 86 ? 3.301 5.957 31.016 1 95.38 86 VAL A C 1
ATOM 699 O O . VAL A 1 86 ? 2.168 5.625 31.375 1 95.38 86 VAL A O 1
ATOM 702 N N . ASP A 1 87 ? 4.234 6.434 31.844 1 96.06 87 ASP A N 1
ATOM 703 C CA . ASP A 1 87 ? 3.973 6.52 33.281 1 96.06 87 ASP A CA 1
ATOM 704 C C . ASP A 1 87 ? 2.809 7.469 33.562 1 96.06 87 ASP A C 1
ATOM 706 O O . ASP A 1 87 ? 1.913 7.141 34.344 1 96.06 87 ASP A O 1
ATOM 710 N N . TYR A 1 88 ? 2.836 8.555 32.938 1 96.19 88 TYR A N 1
ATOM 711 C CA . TYR A 1 88 ? 1.8 9.562 33.125 1 96.19 88 TYR A CA 1
ATOM 712 C C . TYR A 1 88 ? 0.454 9.07 32.625 1 96.19 88 TYR A C 1
ATOM 714 O O . TYR A 1 88 ? -0.593 9.406 33.188 1 96.19 88 TYR A O 1
ATOM 722 N N . PHE A 1 89 ? 0.495 8.328 31.578 1 97.31 89 PHE A N 1
ATOM 723 C CA . PHE A 1 89 ? -0.738 7.824 30.984 1 97.31 89 PHE A CA 1
ATOM 724 C C . PHE A 1 89 ? -1.436 6.852 31.938 1 97.31 89 PHE A C 1
ATOM 726 O O . PHE A 1 89 ? -2.652 6.918 32.125 1 97.31 89 PHE A O 1
ATOM 733 N N . TRP A 1 90 ? -0.69 5.965 32.531 1 97.88 90 TRP A N 1
ATOM 734 C CA . TRP A 1 90 ? -1.271 5.012 33.469 1 97.88 90 TRP A CA 1
ATOM 735 C C . TRP A 1 90 ? -1.778 5.723 34.719 1 97.88 90 TRP A C 1
ATOM 737 O O . TRP A 1 90 ? -2.787 5.324 35.312 1 97.88 90 TRP A O 1
ATOM 747 N N . GLU A 1 91 ? -1.071 6.711 35.125 1 97.5 91 GLU A N 1
ATOM 748 C CA . GLU A 1 91 ? -1.556 7.523 36.25 1 97.5 91 GLU A CA 1
ATOM 749 C C . GLU A 1 91 ? -2.883 8.195 35.906 1 97.5 91 GLU A C 1
ATOM 751 O O . GLU A 1 91 ? -3.783 8.266 36.75 1 97.5 91 GLU A O 1
ATOM 756 N N . LEU A 1 92 ? -2.963 8.695 34.688 1 97.94 92 LEU A N 1
ATOM 757 C CA . LEU A 1 92 ? -4.203 9.289 34.219 1 97.94 92 LEU A CA 1
ATOM 758 C C . LEU A 1 92 ? -5.348 8.281 34.281 1 97.94 92 LEU A C 1
ATOM 760 O O . LEU A 1 92 ? -6.438 8.602 34.75 1 97.94 92 LEU A O 1
ATOM 764 N N . LEU A 1 93 ? -5.094 7.051 33.812 1 98.19 93 LEU A N 1
ATOM 765 C CA . LEU A 1 93 ? -6.121 6.012 33.781 1 98.19 93 LEU A CA 1
ATOM 766 C C . LEU A 1 93 ? -6.617 5.699 35.188 1 98.19 93 LEU A C 1
ATOM 768 O O . LEU A 1 93 ? -7.82 5.531 35.406 1 98.19 93 LEU A O 1
ATOM 772 N N . TYR A 1 94 ? -5.719 5.621 36.125 1 97.69 94 TYR A N 1
ATOM 773 C CA . TYR A 1 94 ? -6.078 5.312 37.531 1 97.69 94 TYR A CA 1
ATOM 774 C C . TYR A 1 94 ? -6.867 6.457 38.156 1 97.69 94 TYR A C 1
ATOM 776 O O . TYR A 1 94 ? -7.949 6.242 38.688 1 97.69 94 TYR A O 1
ATOM 784 N N . HIS A 1 95 ? -6.328 7.66 38.031 1 97.06 95 HIS A N 1
ATOM 785 C CA . HIS A 1 95 ? -6.887 8.797 38.75 1 97.06 95 HIS A CA 1
ATOM 786 C C . HIS A 1 95 ? -8.234 9.211 38.156 1 97.06 95 HIS A C 1
ATOM 788 O O . HIS A 1 95 ? -9.109 9.695 38.906 1 97.06 95 HIS A O 1
ATOM 794 N N . GLU A 1 96 ? -8.438 9.016 36.875 1 97.31 96 GLU A N 1
ATOM 795 C CA . GLU A 1 96 ? -9.68 9.438 36.219 1 97.31 96 GLU A CA 1
ATOM 796 C C . GLU A 1 96 ? -10.703 8.305 36.219 1 97.31 96 GLU A C 1
ATOM 798 O O . GLU A 1 96 ? -11.703 8.375 35.5 1 97.31 96 GLU A O 1
ATOM 803 N N . ASP A 1 97 ? -10.445 7.254 36.875 1 95.81 97 ASP A N 1
ATOM 804 C CA . ASP A 1 97 ? -11.367 6.133 37.031 1 95.81 97 ASP A CA 1
ATOM 805 C C . ASP A 1 97 ? -11.797 5.578 35.688 1 95.81 97 ASP A C 1
ATOM 807 O O . ASP A 1 97 ? -12.984 5.445 35.406 1 95.81 97 ASP A O 1
ATOM 811 N N . VAL A 1 98 ? -10.836 5.387 34.844 1 98.06 98 VAL A N 1
ATOM 812 C CA . VAL A 1 98 ? -11.109 4.809 33.531 1 98.06 98 VAL A CA 1
ATOM 813 C C . VAL A 1 98 ? -11.32 3.301 33.688 1 98.06 98 VAL A C 1
ATOM 815 O O . VAL A 1 98 ? -10.445 2.586 34.156 1 98.06 98 VAL A O 1
ATOM 818 N N . GLY A 1 99 ? -12.469 2.848 33.219 1 97.81 99 GLY A N 1
ATOM 819 C CA . GLY A 1 99 ? -12.758 1.422 33.25 1 97.81 99 GLY A CA 1
ATOM 820 C C . GLY A 1 99 ? -12.414 0.714 31.953 1 97.81 99 GLY A C 1
ATOM 821 O O . GLY A 1 99 ? -12.141 -0.487 31.953 1 97.81 99 GLY A O 1
ATOM 822 N N . VAL A 1 100 ? -12.578 1.393 30.859 1 98.5 100 VAL A N 1
ATOM 823 C CA . VAL A 1 100 ? -12.242 0.842 29.547 1 98.5 100 VAL A CA 1
ATOM 824 C C . VAL A 1 100 ? -11.391 1.842 28.766 1 98.5 100 VAL A C 1
ATOM 826 O O . VAL A 1 100 ? -11.688 3.041 28.766 1 98.5 100 VAL A O 1
ATOM 829 N N . VAL A 1 101 ? -10.328 1.356 28.25 1 98.44 101 VAL A N 1
ATOM 830 C CA . VAL A 1 101 ? -9.555 2.111 27.266 1 98.44 101 VAL A CA 1
ATOM 831 C C . VAL A 1 101 ? -9.781 1.531 25.875 1 98.44 101 VAL A C 1
ATOM 833 O O . VAL A 1 101 ? -9.656 0.321 25.672 1 98.44 101 VAL A O 1
ATOM 836 N N . PHE A 1 102 ? -10.188 2.344 24.953 1 97.88 102 PHE A N 1
ATOM 837 C CA . PHE A 1 102 ? -10.258 1.969 23.547 1 97.88 102 PHE A CA 1
ATOM 838 C C . PHE A 1 102 ? -9.102 2.592 22.766 1 97.88 102 PHE A C 1
ATOM 840 O O . PHE A 1 102 ? -9.141 3.783 22.453 1 97.88 102 PHE A O 1
ATOM 847 N N . ALA A 1 103 ? -8.156 1.787 22.484 1 96.69 103 ALA A N 1
ATOM 848 C CA . ALA A 1 103 ? -6.957 2.221 21.766 1 96.69 103 ALA A CA 1
ATOM 849 C C . ALA A 1 103 ? -7.066 1.93 20.281 1 96.69 103 ALA A C 1
ATOM 851 O O . ALA A 1 103 ? -7.156 0.769 19.875 1 96.69 103 ALA A O 1
ATOM 852 N N . ILE A 1 104 ? -7.074 2.947 19.484 1 94.25 104 ILE A N 1
ATOM 853 C CA . ILE A 1 104 ? -7.105 2.822 18.031 1 94.25 104 ILE A CA 1
ATOM 854 C C . ILE A 1 104 ? -5.719 3.107 17.453 1 94.25 104 ILE A C 1
ATOM 856 O O . ILE A 1 104 ? -5.387 4.258 17.156 1 94.25 104 ILE A O 1
ATOM 860 N N . LEU A 1 105 ? -4.973 2.135 17.281 1 89.62 105 LEU A N 1
ATOM 861 C CA . LEU A 1 105 ? -3.588 2.252 16.828 1 89.62 105 LEU A CA 1
ATOM 862 C C . LEU A 1 105 ? -3.357 1.442 15.555 1 89.62 105 LEU A C 1
ATOM 864 O O . LEU A 1 105 ? -3.162 0.227 15.617 1 89.62 105 LEU A O 1
ATOM 868 N N . PHE A 1 106 ? -3.387 2.172 14.445 1 83 106 PHE A N 1
ATOM 869 C CA . PHE A 1 106 ? -3.236 1.505 13.164 1 83 106 PHE A CA 1
ATOM 870 C C . PHE A 1 106 ? -1.803 1.033 12.961 1 83 106 PHE A C 1
ATOM 872 O O . PHE A 1 106 ? -0.857 1.796 13.164 1 83 106 PHE A O 1
ATOM 879 N N . GLN A 1 107 ? -1.663 -0.175 12.672 1 66.69 107 GLN A N 1
ATOM 880 C CA . GLN A 1 107 ? -0.358 -0.761 12.383 1 66.69 107 GLN A CA 1
ATOM 881 C C . GLN A 1 107 ? -0.161 -0.958 10.883 1 66.69 107 GLN A C 1
ATOM 883 O O . GLN A 1 107 ? -0.942 -1.658 10.234 1 66.69 107 GLN A O 1
ATOM 888 N N . GLU A 1 108 ? 0.548 0.122 10.242 1 55.5 108 GLU A N 1
ATOM 889 C CA . GLU A 1 108 ? 0.808 -0.084 8.82 1 55.5 108 GLU A CA 1
ATOM 890 C C . GLU A 1 108 ? 1.575 -1.382 8.578 1 55.5 108 GLU A C 1
ATOM 892 O O . GLU A 1 108 ? 2.582 -1.644 9.242 1 55.5 108 GLU A O 1
ATOM 897 N N . HIS A 1 109 ? 1.016 -2.398 8.328 1 47.06 109 HIS A N 1
ATOM 898 C CA . HIS A 1 109 ? 1.838 -3.545 7.957 1 47.06 109 HIS A CA 1
ATOM 899 C C . HIS A 1 109 ? 2.889 -3.154 6.922 1 47.06 109 HIS A C 1
ATOM 901 O O . HIS A 1 109 ? 2.828 -3.596 5.773 1 47.06 109 HIS A O 1
ATOM 907 N N . GLU A 1 110 ? 3.166 -1.942 6.742 1 42.22 110 GLU A N 1
ATOM 908 C CA . GLU A 1 110 ? 4.176 -1.671 5.719 1 42.22 110 GLU A CA 1
ATOM 909 C C . GLU A 1 110 ? 5.379 -2.596 5.875 1 42.22 110 GLU A C 1
ATOM 911 O O . GLU A 1 110 ? 5.695 -3.031 6.984 1 42.22 110 GLU A O 1
ATOM 916 N N . ILE A 1 111 ? 5.863 -3.045 4.699 1 37.88 111 ILE A N 1
ATOM 917 C CA . ILE A 1 111 ? 7.016 -3.893 4.418 1 37.88 111 ILE A CA 1
ATOM 918 C C . ILE A 1 111 ? 8.172 -3.508 5.34 1 37.88 111 ILE A C 1
ATOM 920 O O . ILE A 1 111 ? 8.781 -4.371 5.973 1 37.88 111 ILE A O 1
ATOM 924 N N . ASN A 1 112 ? 8.922 -2.395 4.828 1 34.66 112 ASN A N 1
ATOM 925 C CA . ASN A 1 112 ? 10.344 -2.205 5.105 1 34.66 112 ASN A CA 1
ATOM 926 C C . ASN A 1 112 ? 10.578 -1.699 6.523 1 34.66 112 ASN A C 1
ATOM 928 O O . ASN A 1 112 ? 11.672 -1.243 6.855 1 34.66 112 ASN A O 1
ATOM 932 N N . GLN A 1 113 ? 9.633 -0.934 7.035 1 35.84 113 GLN A N 1
ATOM 933 C CA . GLN A 1 113 ? 10.305 -0.223 8.117 1 35.84 113 GLN A CA 1
ATOM 934 C C . GLN A 1 113 ? 10.797 -1.192 9.188 1 35.84 113 GLN A C 1
ATOM 936 O O . GLN A 1 113 ? 10.258 -2.287 9.344 1 35.84 113 GLN A O 1
ATOM 941 N N . ASP A 1 114 ? 11.906 -0.831 9.812 1 34.59 114 ASP A N 1
ATOM 942 C CA . ASP A 1 114 ? 12.633 -1.236 11.016 1 34.59 114 ASP A CA 1
ATOM 943 C C . ASP A 1 114 ? 11.68 -1.766 12.078 1 34.59 114 ASP A C 1
ATOM 945 O O . ASP A 1 114 ? 10.562 -1.253 12.234 1 34.59 114 ASP A O 1
ATOM 949 N N . THR A 1 115 ? 11.938 -3.014 12.492 1 38.53 115 THR A N 1
ATOM 950 C CA . THR A 1 115 ? 11.562 -3.756 13.688 1 38.53 115 THR A CA 1
ATOM 951 C C . THR A 1 115 ? 11.25 -2.805 14.836 1 38.53 115 THR A C 1
ATOM 953 O O . THR A 1 115 ? 12.031 -2.686 15.781 1 38.53 115 THR A O 1
ATOM 956 N N . HIS A 1 116 ? 11.18 -1.601 14.711 1 36.78 116 HIS A N 1
ATOM 957 C CA . HIS A 1 116 ? 10.938 -1.172 16.094 1 36.78 116 HIS A CA 1
ATOM 958 C C . HIS A 1 116 ? 9.805 -1.964 16.719 1 36.78 116 HIS A C 1
ATOM 960 O O . HIS A 1 116 ? 8.727 -2.1 16.141 1 36.78 116 HIS A O 1
ATOM 966 N N . SER A 1 117 ? 10.172 -2.982 17.422 1 44.19 117 SER A N 1
ATOM 967 C CA . SER A 1 117 ? 9.344 -3.66 18.406 1 44.19 117 SER A CA 1
ATOM 968 C C . SER A 1 117 ? 8.094 -2.848 18.734 1 44.19 117 SER A C 1
ATOM 970 O O . SER A 1 117 ? 8.188 -1.675 19.109 1 44.19 117 SER A O 1
ATOM 972 N N . LYS A 1 118 ? 7.078 -3.08 18.141 1 54.47 118 LYS A N 1
ATOM 973 C CA . LYS A 1 118 ? 5.762 -2.555 18.5 1 54.47 118 LYS A CA 1
ATOM 974 C C . LYS A 1 118 ? 5.641 -2.342 20 1 54.47 118 LYS A C 1
ATOM 976 O O . LYS A 1 118 ? 5.488 -3.301 20.75 1 54.47 118 LYS A O 1
ATOM 981 N N . VAL A 1 119 ? 6.254 -1.413 20.469 1 62.88 119 VAL A N 1
ATOM 982 C CA . VAL A 1 119 ? 6.211 -1.206 21.922 1 62.88 119 VAL A CA 1
ATOM 983 C C . VAL A 1 119 ? 4.824 -0.719 22.328 1 62.88 119 VAL A C 1
ATOM 985 O O . VAL A 1 119 ? 4.418 0.39 21.969 1 62.88 119 VAL A O 1
ATOM 988 N N . PHE A 1 120 ? 4.012 -1.736 22.641 1 86.31 120 PHE A N 1
ATOM 989 C CA . PHE A 1 120 ? 2.74 -1.412 23.281 1 86.31 120 PHE A CA 1
ATOM 990 C C . PHE A 1 120 ? 2.969 -0.83 24.672 1 86.31 120 PHE A C 1
ATOM 992 O O . PHE A 1 120 ? 3.947 -1.171 25.344 1 86.31 120 PHE A O 1
ATOM 999 N N . TYR A 1 121 ? 2.133 0.081 25.062 1 93.06 121 TYR A N 1
ATOM 1000 C CA . TYR A 1 121 ? 2.326 0.752 26.344 1 93.06 121 TYR A CA 1
ATOM 1001 C C . TYR A 1 121 ? 1.761 -0.082 27.484 1 93.06 121 TYR A C 1
ATOM 1003 O O . TYR A 1 121 ? 1.845 0.313 28.641 1 93.06 121 TYR A O 1
ATOM 1011 N N . TRP A 1 122 ? 1.146 -1.256 27.203 1 95.81 122 TRP A N 1
ATOM 1012 C CA . TRP A 1 122 ? 0.627 -2.105 28.266 1 95.81 122 TRP A CA 1
ATOM 1013 C C . TRP A 1 122 ? 1.542 -3.303 28.5 1 95.81 122 TRP A C 1
ATOM 1015 O O . TRP A 1 122 ? 2.178 -3.801 27.578 1 95.81 122 TRP A O 1
ATOM 1025 N N . PRO A 1 123 ? 1.621 -3.793 29.75 1 94.94 123 PRO A N 1
ATOM 1026 C CA . PRO A 1 123 ? 2.541 -4.879 30.109 1 94.94 123 PRO A CA 1
ATOM 1027 C C . PRO A 1 123 ? 1.965 -6.262 29.797 1 94.94 123 PRO A C 1
ATOM 1029 O O . PRO A 1 123 ? 0.748 -6.41 29.656 1 94.94 123 PRO A O 1
ATOM 1032 N N . GLN A 1 124 ? 2.838 -7.254 29.766 1 92 124 GLN A N 1
ATOM 1033 C CA . GLN A 1 124 ? 2.434 -8.641 29.547 1 92 124 GLN A CA 1
ATOM 1034 C C . GLN A 1 124 ? 2.338 -9.391 30.875 1 92 124 GLN A C 1
ATOM 1036 O O . GLN A 1 124 ? 1.733 -10.461 30.953 1 92 124 GLN A O 1
ATOM 1041 N N . LYS A 1 125 ? 2.932 -8.93 31.812 1 93.81 125 LYS A N 1
ATOM 1042 C CA . LYS A 1 125 ? 2.854 -9.453 33.156 1 93.81 125 LYS A CA 1
ATOM 1043 C C . LYS A 1 125 ? 2.607 -8.336 34.188 1 93.81 125 LYS A C 1
ATOM 1045 O O . LYS A 1 125 ? 1.752 -7.473 33.969 1 93.81 125 LYS A O 1
ATOM 1050 N N . LYS A 1 126 ? 3.264 -8.328 35.281 1 96.25 126 LYS A N 1
ATOM 1051 C CA . LYS A 1 126 ? 3.17 -7.273 36.281 1 96.25 126 LYS A CA 1
ATOM 1052 C C . LYS A 1 126 ? 4.305 -6.266 36.125 1 96.25 126 LYS A C 1
ATOM 1054 O O . LYS A 1 126 ? 5.473 -6.648 36 1 96.25 126 LYS A O 1
ATOM 1059 N N . GLN A 1 127 ? 3.934 -4.977 36 1 96.88 127 GLN A N 1
ATOM 1060 C CA . GLN A 1 127 ? 4.938 -3.936 35.812 1 96.88 127 GLN A CA 1
ATOM 1061 C C . GLN A 1 127 ? 4.527 -2.641 36.5 1 96.88 127 GLN A C 1
ATOM 1063 O O . GLN A 1 127 ? 3.344 -2.307 36.562 1 96.88 127 GLN A O 1
ATOM 1068 N N . ARG A 1 128 ? 5.488 -1.926 37.031 1 96.81 128 ARG A N 1
ATOM 1069 C CA . ARG A 1 128 ? 5.238 -0.641 37.656 1 96.81 128 ARG A CA 1
ATOM 1070 C C . ARG A 1 128 ? 5.48 0.513 36.688 1 96.81 128 ARG A C 1
ATOM 1072 O O . ARG A 1 128 ? 6.512 0.555 36.031 1 96.81 128 ARG A O 1
ATOM 1079 N N . TYR A 1 129 ? 4.602 1.393 36.562 1 96.38 129 TYR A N 1
ATOM 1080 C CA . TYR A 1 129 ? 4.68 2.637 35.812 1 96.38 129 TYR A CA 1
ATOM 1081 C C . TYR A 1 129 ? 4.512 3.844 36.719 1 96.38 129 TYR A C 1
ATOM 1083 O O . TYR A 1 129 ? 3.387 4.238 37.031 1 96.38 129 TYR A O 1
ATOM 1091 N N . GLY A 1 130 ? 5.688 4.477 37.031 1 94.38 130 GLY A N 1
ATOM 1092 C CA . GLY A 1 130 ? 5.586 5.551 38.031 1 94.38 130 GLY A CA 1
ATOM 1093 C C . GLY A 1 130 ? 5 5.102 39.344 1 94.38 130 GLY A C 1
ATOM 1094 O O . GLY A 1 130 ? 5.547 4.215 40 1 94.38 130 GLY A O 1
ATOM 1095 N N . LYS A 1 131 ? 3.816 5.645 39.625 1 95.25 131 LYS A N 1
ATOM 1096 C CA . LYS A 1 131 ? 3.166 5.344 40.906 1 95.25 131 LYS A CA 1
ATOM 1097 C C . LYS A 1 131 ? 2.164 4.203 40.75 1 95.25 131 LYS A C 1
ATOM 1099 O O . LYS A 1 131 ? 1.635 3.699 41.75 1 95.25 131 LYS A O 1
ATOM 1104 N N . VAL A 1 132 ? 1.945 3.787 39.594 1 97.69 132 VAL A N 1
ATOM 1105 C CA . VAL A 1 132 ? 0.897 2.803 39.344 1 97.69 132 VAL A CA 1
ATOM 1106 C C . VAL A 1 132 ? 1.526 1.452 39 1 97.69 132 VAL A C 1
ATOM 1108 O O . VAL A 1 132 ? 2.389 1.363 38.125 1 97.69 132 VAL A O 1
ATOM 1111 N N . THR A 1 133 ? 1.131 0.457 39.688 1 98.25 133 THR A N 1
ATOM 1112 C CA . THR A 1 133 ? 1.49 -0.91 39.344 1 98.25 133 THR A CA 1
ATOM 1113 C C . THR A 1 133 ? 0.381 -1.562 38.5 1 98.25 133 THR A C 1
ATOM 1115 O O . THR A 1 133 ? -0.771 -1.613 38.938 1 98.25 133 THR A O 1
ATOM 1118 N N . VAL A 1 134 ? 0.727 -2.021 37.375 1 98.25 134 VAL A N 1
ATOM 1119 C CA . VAL A 1 134 ? -0.248 -2.6 36.438 1 98.25 134 VAL A CA 1
ATOM 1120 C C . VAL A 1 134 ? -0.004 -4.102 36.312 1 98.25 134 VAL A C 1
ATOM 1122 O O . VAL A 1 134 ? 1.114 -4.531 36 1 98.25 134 VAL A O 1
ATOM 1125 N N . GLU A 1 135 ? -1.009 -4.867 36.531 1 98 135 GLU A N 1
ATOM 1126 C CA . GLU A 1 135 ? -0.917 -6.32 36.406 1 98 135 GLU A CA 1
ATOM 1127 C C . GLU A 1 135 ? -1.857 -6.852 35.344 1 98 135 GLU A C 1
ATOM 1129 O O . GLU A 1 135 ? -3.062 -6.598 35.375 1 98 135 GLU A O 1
ATOM 1134 N N . PHE A 1 136 ? -1.242 -7.582 3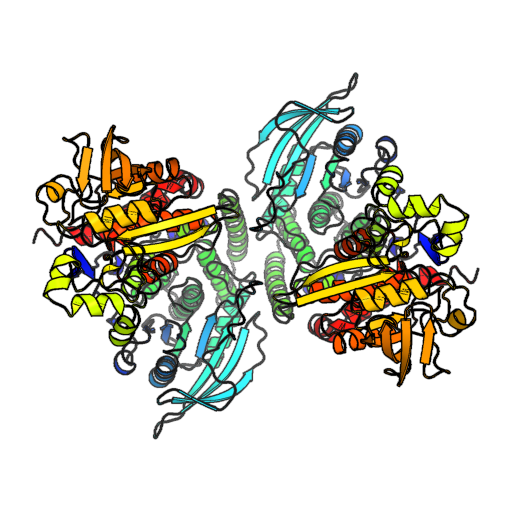4.438 1 97.56 136 PHE A N 1
ATOM 1135 C CA . PHE A 1 136 ? -2.018 -8.219 33.375 1 97.56 136 PHE A CA 1
ATOM 1136 C C . PHE A 1 136 ? -2.758 -9.445 33.906 1 97.56 136 PHE A C 1
ATOM 1138 O O . PHE A 1 136 ? -2.197 -10.234 34.688 1 97.56 136 PHE A O 1
ATOM 1145 N N . TRP A 1 137 ? -4.043 -9.648 33.438 1 96.19 137 TRP A N 1
ATOM 1146 C CA . TRP A 1 137 ? -4.832 -10.797 33.875 1 96.19 137 TRP A CA 1
ATOM 1147 C C . TRP A 1 137 ? -5.047 -11.781 32.75 1 96.19 137 TRP A C 1
ATOM 1149 O O . TRP A 1 137 ? -4.52 -12.898 32.781 1 96.19 137 TRP A O 1
ATOM 1159 N N . GLU A 1 138 ? -5.781 -11.312 31.734 1 95.12 138 GLU A N 1
ATOM 1160 C CA . GLU A 1 138 ? -6.066 -12.258 30.656 1 95.12 138 GLU A CA 1
ATOM 1161 C C . GLU A 1 138 ? -6.461 -11.539 29.375 1 95.12 138 GLU A C 1
ATOM 1163 O O . GLU A 1 138 ? -6.812 -10.359 29.406 1 95.12 138 GLU A O 1
ATOM 1168 N N . ASP A 1 139 ? -6.359 -12.336 28.312 1 94.62 139 ASP A N 1
ATOM 1169 C CA . ASP A 1 139 ? -6.949 -11.969 27.031 1 94.62 139 ASP A CA 1
ATOM 1170 C C . ASP A 1 139 ? -8.391 -12.469 26.922 1 94.62 139 ASP A C 1
ATOM 1172 O O . ASP A 1 139 ? -8.688 -13.609 27.281 1 94.62 139 ASP A O 1
ATOM 1176 N N . ILE A 1 140 ? -9.227 -11.539 26.547 1 94.62 140 ILE A N 1
ATOM 1177 C CA . ILE A 1 140 ? -10.617 -11.922 26.328 1 94.62 140 ILE A CA 1
ATOM 1178 C C . ILE A 1 140 ? -10.867 -12.141 24.828 1 94.62 140 ILE A C 1
ATOM 1180 O O . ILE A 1 140 ? -10.477 -11.312 24 1 94.62 140 ILE A O 1
ATOM 1184 N N . GLN A 1 141 ? -11.422 -13.258 24.484 1 87.69 141 GLN A N 1
ATOM 1185 C CA . GLN A 1 141 ? -11.773 -13.539 23.094 1 87.69 141 GLN A CA 1
ATOM 1186 C C . GLN A 1 141 ? -12.875 -12.594 22.609 1 87.69 141 GLN A C 1
ATOM 1188 O O . GLN A 1 141 ? -13.867 -12.375 23.312 1 87.69 141 GLN A O 1
ATOM 1193 N N . SER A 1 142 ? -12.539 -11.898 21.5 1 86.62 142 SER A N 1
ATOM 1194 C CA . SER A 1 142 ? -13.516 -10.984 20.906 1 86.62 142 SER A CA 1
ATOM 1195 C C . SER A 1 142 ? -13.922 -11.438 19.516 1 86.62 142 SER A C 1
ATOM 1197 O O . SER A 1 142 ? -13.102 -11.977 18.766 1 86.62 142 SER A O 1
ATOM 1199 N N . ASP A 1 143 ? -15.203 -11.266 19.172 1 86.06 143 ASP A N 1
ATOM 1200 C CA . ASP A 1 143 ? -15.688 -11.555 17.828 1 86.06 143 ASP A CA 1
ATOM 1201 C C . ASP A 1 143 ? -15.711 -10.289 16.969 1 86.06 143 ASP A C 1
ATOM 1203 O O . ASP A 1 143 ? -16.266 -10.289 15.875 1 86.06 143 ASP A O 1
ATOM 1207 N N . ILE A 1 144 ? -15.195 -9.195 17.531 1 92.31 144 ILE A N 1
ATOM 1208 C CA . ILE A 1 144 ? -15.102 -7.961 16.766 1 92.31 144 ILE A CA 1
ATOM 1209 C C . ILE A 1 144 ? -13.867 -8.008 15.867 1 92.31 144 ILE A C 1
ATOM 1211 O O . ILE A 1 144 ? -12.75 -8.219 16.344 1 92.31 144 ILE A O 1
ATOM 1215 N N . PRO A 1 145 ? -14.078 -7.73 14.625 1 90.94 145 PRO A N 1
ATOM 1216 C CA . PRO A 1 145 ? -12.938 -7.793 13.711 1 90.94 145 PRO A CA 1
ATOM 1217 C C . PRO A 1 145 ? -11.797 -6.867 14.125 1 90.94 145 PRO A C 1
ATOM 1219 O O . PRO A 1 145 ? -12.023 -5.688 14.398 1 90.94 145 PRO A O 1
ATOM 1222 N N . PHE A 1 146 ? -10.586 -7.426 14.211 1 89.44 146 PHE A N 1
ATOM 1223 C CA . PHE A 1 146 ? -9.32 -6.715 14.375 1 89.44 146 PHE A CA 1
ATOM 1224 C C . PHE A 1 146 ? -9.227 -6.109 15.773 1 89.44 146 PHE A C 1
ATOM 1226 O O . PHE A 1 146 ? -8.555 -5.098 15.969 1 89.44 146 PHE A O 1
ATOM 1233 N N . VAL A 1 147 ? -9.977 -6.656 16.75 1 94.06 147 VAL A N 1
ATOM 1234 C CA . VAL A 1 147 ? -9.953 -6.109 18.094 1 94.06 147 VAL A CA 1
ATOM 1235 C C . VAL A 1 147 ? -9.398 -7.148 19.078 1 94.06 147 VAL A C 1
ATOM 1237 O O . VAL A 1 147 ? -9.797 -8.312 19.031 1 94.06 147 VAL A O 1
ATOM 1240 N N . MET A 1 148 ? -8.445 -6.723 19.875 1 93.44 148 MET A N 1
ATOM 1241 C CA . MET A 1 148 ? -7.953 -7.488 21.031 1 93.44 148 MET A CA 1
ATOM 1242 C C . MET A 1 148 ? -8.461 -6.895 22.328 1 93.44 148 MET A C 1
ATOM 1244 O O . MET A 1 148 ? -8.516 -5.672 22.484 1 93.44 148 MET A O 1
ATOM 1248 N N . ILE A 1 149 ? -8.859 -7.754 23.25 1 96.94 149 ILE A N 1
ATOM 1249 C CA . ILE A 1 149 ? -9.352 -7.309 24.547 1 96.94 149 ILE A CA 1
ATOM 1250 C C . ILE A 1 149 ? -8.469 -7.875 25.656 1 96.94 149 ILE A C 1
ATOM 1252 O O . ILE A 1 149 ? -8.242 -9.086 25.734 1 96.94 149 ILE A O 1
ATOM 1256 N N . LYS A 1 150 ? -7.957 -6.977 26.469 1 97.44 150 LYS A N 1
ATOM 1257 C CA . LYS A 1 150 ? -7.105 -7.355 27.594 1 97.44 150 LYS A CA 1
ATOM 1258 C C . LYS A 1 150 ? -7.637 -6.77 28.906 1 97.44 150 LYS A C 1
ATOM 1260 O O . LYS A 1 150 ? -8.188 -5.668 28.922 1 97.44 150 LYS A O 1
ATOM 1265 N N . THR A 1 151 ? -7.41 -7.508 29.969 1 98.12 151 THR A N 1
ATOM 1266 C CA . THR A 1 151 ? -7.84 -7.012 31.266 1 98.12 151 THR A CA 1
ATOM 1267 C C . THR A 1 151 ? -6.641 -6.832 32.188 1 98.12 151 THR A C 1
ATOM 1269 O O . THR A 1 151 ? -5.699 -7.629 32.156 1 98.12 151 THR A O 1
ATOM 1272 N N . PHE A 1 152 ? -6.727 -5.766 33 1 98.38 152 PHE A N 1
ATOM 1273 C CA . PHE A 1 152 ? -5.648 -5.406 33.906 1 98.38 152 PHE A CA 1
ATOM 1274 C C . PHE A 1 152 ? -6.203 -5.02 35.281 1 98.38 152 PHE A C 1
ATOM 1276 O O . PHE A 1 152 ? -7.395 -4.73 35.406 1 98.38 152 PHE A O 1
ATOM 1283 N N . THR A 1 153 ? -5.348 -5.059 36.25 1 98.31 153 THR A N 1
ATOM 1284 C CA . THR A 1 153 ? -5.566 -4.418 37.562 1 98.31 153 THR A CA 1
ATOM 1285 C C . THR A 1 153 ? -4.52 -3.342 37.812 1 98.31 153 THR A C 1
ATOM 1287 O O . THR A 1 153 ? -3.33 -3.553 37.562 1 98.31 153 THR A O 1
ATOM 1290 N N . MET A 1 154 ? -4.934 -2.17 38.188 1 98.06 154 MET A N 1
ATOM 1291 C CA . MET A 1 154 ? -4.066 -1.049 38.531 1 98.06 154 MET A CA 1
ATOM 1292 C C . MET A 1 154 ? -4.051 -0.817 40.031 1 98.06 154 MET A C 1
ATOM 1294 O O . MET A 1 154 ? -5.105 -0.766 40.688 1 98.06 154 MET A O 1
ATOM 1298 N N . THR A 1 155 ? -2.812 -0.65 40.562 1 97.75 155 THR A N 1
ATOM 1299 C CA . THR A 1 155 ? -2.701 -0.448 42 1 97.75 155 THR A CA 1
ATOM 1300 C C . THR A 1 155 ? -1.756 0.708 42.312 1 97.75 155 THR A C 1
ATOM 1302 O O . THR A 1 155 ? -0.724 0.868 41.656 1 97.75 155 THR A O 1
ATOM 1305 N N . ILE A 1 156 ? -2.176 1.557 43.156 1 96 156 ILE A N 1
ATOM 1306 C CA . ILE A 1 156 ? -1.338 2.572 43.781 1 96 156 ILE A CA 1
ATOM 1307 C C . ILE A 1 156 ? -1.229 2.295 45.281 1 96 156 ILE A C 1
ATOM 1309 O O . ILE A 1 156 ? -2.191 1.846 45.906 1 96 156 ILE A O 1
ATOM 1313 N N . LEU A 1 157 ? -0.07 2.559 45.844 1 92.81 157 LEU A N 1
ATOM 1314 C CA . LEU A 1 157 ? 0.17 2.295 47.25 1 92.81 157 LEU A CA 1
ATOM 1315 C C . LEU A 1 157 ? -0.885 2.975 48.125 1 92.81 157 LEU A C 1
ATOM 1317 O O . LEU A 1 157 ? -1.151 4.168 47.969 1 92.81 157 LEU A O 1
ATOM 1321 N N . ASN A 1 158 ? -1.536 2.256 49.031 1 92.31 158 ASN A N 1
ATOM 1322 C CA . ASN A 1 158 ? -2.502 2.703 50.031 1 92.31 158 ASN A CA 1
ATOM 1323 C C . ASN A 1 158 ? -3.795 3.189 49.406 1 92.31 158 ASN A C 1
ATOM 1325 O O . ASN A 1 158 ? -4.492 4.039 49.938 1 92.31 158 ASN A O 1
ATOM 1329 N N . LYS A 1 159 ? -4.078 2.832 48.156 1 95.38 159 LYS A N 1
ATOM 1330 C CA . LYS A 1 159 ? -5.328 3.164 47.469 1 95.38 159 LYS A CA 1
ATOM 1331 C C . LYS A 1 159 ? -6.035 1.905 46.969 1 95.38 159 LYS A C 1
ATOM 1333 O O . LYS A 1 159 ? -5.445 0.824 46.938 1 95.38 159 LYS A O 1
ATOM 1338 N N . GLU A 1 160 ? -7.254 2.041 46.656 1 95.94 160 GLU A N 1
ATOM 1339 C CA . GLU A 1 160 ? -8.055 0.913 46.188 1 95.94 160 GLU A CA 1
ATOM 1340 C C . GLU A 1 160 ? -7.641 0.485 44.781 1 95.94 160 GLU A C 1
ATOM 1342 O O . GLU A 1 160 ? -7.445 1.327 43.906 1 95.94 160 GLU A O 1
ATOM 1347 N N . PRO A 1 161 ? -7.484 -0.811 44.656 1 97.44 161 PRO A N 1
ATOM 1348 C CA . PRO A 1 161 ? -7.184 -1.295 43.281 1 97.44 161 PRO A CA 1
ATOM 1349 C C . PRO A 1 161 ? -8.328 -1.062 42.312 1 97.44 161 PRO A C 1
ATOM 1351 O O . PRO A 1 161 ? -9.5 -1.104 42.719 1 97.44 161 PRO A O 1
ATOM 1354 N N . LYS A 1 162 ? -8.023 -0.822 41.062 1 97.31 162 LYS A N 1
ATOM 1355 C CA . LYS A 1 162 ? -9.016 -0.583 40.031 1 97.31 162 LYS A CA 1
ATOM 1356 C C . LYS A 1 162 ? -8.812 -1.527 38.844 1 97.31 162 LYS A C 1
ATOM 1358 O O . LYS A 1 162 ? -7.68 -1.867 38.5 1 97.31 162 LYS A O 1
ATOM 1363 N N . LYS A 1 163 ? -9.883 -1.927 38.25 1 97.5 163 LYS A N 1
ATOM 1364 C CA . LYS A 1 163 ? -9.836 -2.811 37.094 1 97.5 163 LYS A CA 1
ATOM 1365 C C . LYS A 1 163 ? -9.898 -2.014 35.781 1 97.5 163 LYS A C 1
ATOM 1367 O O . LYS A 1 163 ? -10.555 -0.973 35.719 1 97.5 163 LYS A O 1
ATOM 1372 N N . LEU A 1 164 ? -9.211 -2.504 34.812 1 98.25 164 LEU A N 1
ATOM 1373 C CA . LEU A 1 164 ? -9.188 -1.856 33.5 1 98.25 164 LEU A CA 1
ATOM 1374 C C . LEU A 1 164 ? -9.305 -2.885 32.375 1 98.25 164 LEU A C 1
ATOM 1376 O O . LEU A 1 164 ? -8.656 -3.932 32.406 1 98.25 164 LEU A O 1
ATOM 1380 N N . THR A 1 165 ? -10.164 -2.643 31.469 1 98.5 165 THR A N 1
ATOM 1381 C CA . THR A 1 165 ? -10.242 -3.42 30.234 1 98.5 165 THR A CA 1
ATOM 1382 C C . THR A 1 165 ? -9.75 -2.602 29.047 1 98.5 165 THR A C 1
ATOM 1384 O O . THR A 1 165 ? -10.203 -1.476 28.828 1 98.5 165 THR A O 1
ATOM 1387 N N . LEU A 1 166 ? -8.844 -3.15 28.344 1 98.31 166 LEU A N 1
ATOM 1388 C CA . LEU A 1 166 ? -8.266 -2.477 27.188 1 98.31 166 LEU A CA 1
ATOM 1389 C C . LEU A 1 166 ? -8.773 -3.1 25.891 1 98.31 166 LEU A C 1
ATOM 1391 O O . LEU A 1 166 ? -8.688 -4.316 25.703 1 98.31 166 LEU A O 1
ATOM 1395 N N . PHE A 1 167 ? -9.422 -2.318 25.062 1 98 167 PHE A N 1
ATOM 1396 C CA . PHE A 1 167 ? -9.742 -2.668 23.672 1 98 167 PHE A CA 1
ATOM 1397 C C . PHE A 1 167 ? -8.719 -2.076 22.719 1 98 167 PHE A C 1
ATOM 1399 O O . PHE A 1 167 ? -8.5 -0.862 22.703 1 98 167 PHE A O 1
ATOM 1406 N N . TYR A 1 168 ? -8.117 -2.928 21.953 1 95.56 168 TYR A N 1
ATOM 1407 C CA . TYR A 1 168 ? -7.137 -2.479 20.969 1 95.56 168 TYR A CA 1
ATOM 1408 C C . TYR A 1 168 ? -7.559 -2.873 19.562 1 95.56 168 TYR A C 1
ATOM 1410 O O . TYR A 1 168 ? -7.727 -4.059 19.266 1 95.56 168 TYR A O 1
ATOM 1418 N N . ILE A 1 169 ? -7.793 -1.89 18.672 1 93.5 169 ILE A N 1
ATOM 1419 C CA . ILE A 1 169 ? -8.102 -2.168 17.266 1 93.5 169 ILE A CA 1
ATOM 1420 C C . ILE A 1 169 ? -6.906 -1.8 16.391 1 93.5 169 ILE A C 1
ATOM 1422 O O . ILE A 1 169 ? -6.426 -0.664 16.438 1 93.5 169 ILE A O 1
ATOM 1426 N N . SER A 1 170 ? -6.449 -2.721 15.531 1 87.31 170 SER A N 1
ATOM 1427 C CA . SER A 1 170 ? -5.191 -2.561 14.812 1 87.31 170 SER A CA 1
ATOM 1428 C C . SER A 1 170 ? -5.43 -2.199 13.352 1 87.31 170 SER A C 1
ATOM 1430 O O . SER A 1 170 ? -4.5 -1.796 12.648 1 87.31 170 SER A O 1
ATOM 1432 N N . ASN A 1 171 ? -6.59 -2.309 12.812 1 86.44 171 ASN A N 1
ATOM 1433 C CA . ASN A 1 171 ? -6.805 -2.168 11.375 1 86.44 171 ASN A CA 1
ATOM 1434 C C . ASN A 1 171 ? -7.832 -1.085 11.07 1 86.44 171 ASN A C 1
ATOM 1436 O O . ASN A 1 171 ? -8.703 -1.276 10.219 1 86.44 171 ASN A O 1
ATOM 1440 N N . TRP A 1 172 ? -7.762 -0.031 11.797 1 89.12 172 TRP A N 1
ATOM 1441 C CA . TRP A 1 172 ? -8.602 1.121 11.5 1 89.12 172 TRP A CA 1
ATOM 1442 C C . TRP A 1 172 ? -7.762 2.318 11.07 1 89.12 172 TRP A C 1
ATOM 1444 O O . TRP A 1 172 ? -7.301 3.092 11.914 1 89.12 172 TRP A O 1
ATOM 1454 N N . LYS A 1 173 ? -7.656 2.475 9.758 1 83 173 LYS A N 1
ATOM 1455 C CA . LYS A 1 173 ? -6.859 3.547 9.172 1 83 173 LYS A CA 1
ATOM 1456 C C . LYS A 1 173 ? -7.609 4.875 9.211 1 83 173 LYS A C 1
ATOM 1458 O O . LYS A 1 173 ? -8.836 4.906 9.094 1 83 173 LYS A O 1
ATOM 1463 N N . GLU A 1 174 ? -6.863 5.93 9.359 1 79.88 174 GLU A N 1
ATOM 1464 C CA . GLU A 1 174 ? -7.465 7.258 9.398 1 79.88 174 GLU A CA 1
ATOM 1465 C C . GLU A 1 174 ? -8.266 7.535 8.125 1 79.88 174 GLU A C 1
ATOM 1467 O O . GLU A 1 174 ? -7.812 7.215 7.02 1 79.88 174 GLU A O 1
ATOM 1472 N N . HIS A 1 175 ? -9.5 8.016 8.312 1 77.75 175 HIS A N 1
ATOM 1473 C CA . HIS A 1 175 ? -10.422 8.422 7.258 1 77.75 175 HIS A CA 1
ATOM 1474 C C . HIS A 1 175 ? -10.922 7.223 6.465 1 77.75 175 HIS A C 1
ATOM 1476 O O . HIS A 1 175 ? -11.344 7.363 5.312 1 77.75 175 HIS A O 1
ATOM 1482 N N . ASP A 1 176 ? -10.75 6.109 6.977 1 83.06 176 ASP A N 1
ATOM 1483 C CA . ASP A 1 176 ? -11.406 4.906 6.477 1 83.06 176 ASP A CA 1
ATOM 1484 C C . ASP A 1 176 ? -12.594 4.523 7.352 1 83.06 176 ASP A C 1
ATOM 1486 O O . ASP A 1 176 ? -12.734 5.02 8.477 1 83.06 176 ASP A O 1
ATOM 1490 N N . ILE A 1 177 ? -13.438 3.768 6.77 1 90.81 177 ILE A N 1
ATOM 1491 C CA . ILE A 1 177 ? -14.578 3.281 7.535 1 90.81 177 ILE A CA 1
ATOM 1492 C C . ILE A 1 177 ? -14.625 1.756 7.484 1 90.81 177 ILE A C 1
ATOM 1494 O O . ILE A 1 177 ? -14.203 1.149 6.5 1 90.81 177 ILE A O 1
ATOM 1498 N N . PRO A 1 178 ? -15.094 1.156 8.594 1 90.62 178 PRO A N 1
ATOM 1499 C CA . PRO A 1 178 ? -15.344 -0.284 8.5 1 90.62 178 PRO A CA 1
ATOM 1500 C C . PRO A 1 178 ? -16.344 -0.64 7.395 1 90.62 178 PRO A C 1
ATOM 1502 O O . PRO A 1 178 ? -17.188 0.18 7.031 1 90.62 178 PRO A O 1
ATOM 1505 N N . ARG A 1 179 ? -16.344 -1.824 6.93 1 88.19 179 ARG A N 1
ATOM 1506 C CA . ARG A 1 179 ? -17.172 -2.254 5.812 1 88.19 179 ARG A CA 1
ATOM 1507 C C . ARG A 1 179 ? -18.625 -2.42 6.25 1 88.19 179 ARG A C 1
ATOM 1509 O O . ARG A 1 179 ? -19.547 -2.035 5.523 1 88.19 179 ARG A O 1
ATOM 1516 N N . SER A 1 180 ? -18.781 -2.992 7.434 1 92.94 180 SER A N 1
ATOM 1517 C CA . SER A 1 180 ? -20.125 -3.23 7.941 1 92.94 180 SER A CA 1
ATOM 1518 C C . SER A 1 180 ? -20.516 -2.203 9 1 92.94 180 SER A C 1
ATOM 1520 O O . SER A 1 180 ? -19.688 -1.849 9.852 1 92.94 180 SER A O 1
ATOM 1522 N N . ASP A 1 181 ? -21.75 -1.729 8.914 1 93.94 181 ASP A N 1
ATOM 1523 C CA . ASP A 1 181 ? -22.234 -0.793 9.922 1 93.94 181 ASP A CA 1
ATOM 1524 C C . ASP A 1 181 ? -22.406 -1.479 11.273 1 93.94 181 ASP A C 1
ATOM 1526 O O . ASP A 1 181 ? -22.531 -0.812 12.305 1 93.94 181 ASP A O 1
ATOM 1530 N N . ARG A 1 182 ? -22.312 -2.773 11.305 1 94.56 182 ARG A N 1
ATOM 1531 C CA . ARG A 1 182 ? -22.453 -3.545 12.531 1 94.56 182 ARG A CA 1
ATOM 1532 C C . ARG A 1 182 ? -21.172 -3.48 13.367 1 94.56 182 ARG A C 1
ATOM 1534 O O . ARG A 1 182 ? -21.188 -3.775 14.562 1 94.56 182 ARG A O 1
ATOM 1541 N N . HIS A 1 183 ? -20.125 -3.148 12.664 1 94.56 183 HIS A N 1
ATOM 1542 C CA . HIS A 1 183 ? -18.844 -3.109 13.359 1 94.56 183 HIS A CA 1
ATOM 1543 C C . HIS A 1 183 ? -18.875 -2.117 14.516 1 94.56 183 HIS A C 1
ATOM 1545 O O . HIS A 1 183 ? -18.531 -2.467 15.648 1 94.56 183 HIS A O 1
ATOM 1551 N N . LEU A 1 184 ? -19.312 -0.891 14.273 1 95.19 184 LEU A N 1
ATOM 1552 C CA . LEU A 1 184 ? -19.406 0.15 15.289 1 95.19 184 LEU A CA 1
ATOM 1553 C C . LEU A 1 184 ? -20.391 -0.24 16.391 1 95.19 184 LEU A C 1
ATOM 1555 O O . LEU A 1 184 ? -20.188 0.068 17.562 1 95.19 184 LEU A O 1
ATOM 1559 N N . ILE A 1 185 ? -21.469 -0.861 15.984 1 96.19 185 ILE A N 1
ATOM 1560 C CA . ILE A 1 185 ? -22.516 -1.28 16.906 1 96.19 185 ILE A CA 1
ATOM 1561 C C . ILE A 1 185 ? -21.953 -2.322 17.875 1 96.19 185 ILE A C 1
ATOM 1563 O O . ILE A 1 185 ? -22.156 -2.221 19.094 1 96.19 185 ILE A O 1
ATOM 1567 N N . LYS A 1 186 ? -21.25 -3.279 17.328 1 95.5 186 LYS A N 1
ATOM 1568 C CA . LYS A 1 186 ? -20.672 -4.332 18.156 1 95.5 186 LYS A CA 1
ATOM 1569 C C . LYS A 1 186 ? -19.609 -3.764 19.109 1 95.5 186 LYS A C 1
ATOM 1571 O O . LYS A 1 186 ? -19.531 -4.168 20.266 1 95.5 186 LYS A O 1
ATOM 1576 N N . LEU A 1 187 ? -18.797 -2.867 18.609 1 96.5 187 LEU A N 1
ATOM 1577 C CA . LEU A 1 187 ? -17.812 -2.191 19.438 1 96.5 187 LEU A CA 1
ATOM 1578 C C . LEU A 1 187 ? -18.469 -1.479 20.609 1 96.5 187 LEU A C 1
ATOM 1580 O O . LEU A 1 187 ? -18.062 -1.65 21.766 1 96.5 187 LEU A O 1
ATOM 1584 N N . TYR A 1 188 ? -19.5 -0.714 20.312 1 96.88 188 TYR A N 1
ATOM 1585 C CA . TYR A 1 188 ? -20.219 0.03 21.328 1 96.88 188 TYR A CA 1
ATOM 1586 C C . TYR A 1 188 ? -20.797 -0.912 22.375 1 96.88 188 TYR A C 1
ATOM 1588 O O . TYR A 1 188 ? -20.656 -0.675 23.578 1 96.88 188 TYR A O 1
ATOM 1596 N N . LYS A 1 189 ? -21.406 -1.962 21.922 1 95.75 189 LYS A N 1
ATOM 1597 C CA . LYS A 1 189 ? -22.078 -2.881 22.828 1 95.75 189 LYS A CA 1
ATOM 1598 C C . LYS A 1 189 ? -21.094 -3.551 23.781 1 95.75 189 LYS A C 1
ATOM 1600 O O . LYS A 1 189 ? -21.312 -3.605 24.984 1 95.75 189 LYS A O 1
ATOM 1605 N N . GLU A 1 190 ? -20.031 -3.986 23.234 1 96.44 190 GLU A N 1
ATOM 1606 C CA . GLU A 1 190 ? -19.047 -4.691 24.062 1 96.44 190 GLU A CA 1
ATOM 1607 C C . GLU A 1 190 ? -18.344 -3.738 25 1 96.44 190 GLU A C 1
ATOM 1609 O O . GLU A 1 190 ? -18.156 -4.051 26.188 1 96.44 190 GLU A O 1
ATOM 1614 N N . ILE A 1 191 ? -17.969 -2.615 24.5 1 97.12 191 ILE A N 1
ATOM 1615 C CA . ILE A 1 191 ? -17.281 -1.629 25.328 1 97.12 191 ILE A CA 1
ATOM 1616 C C . ILE A 1 191 ? -18.219 -1.159 26.453 1 97.12 191 ILE A C 1
ATOM 1618 O O . ILE A 1 191 ? -17.797 -1.039 27.609 1 97.12 191 ILE A O 1
ATOM 1622 N N . SER A 1 192 ? -19.438 -0.941 26.094 1 95.5 192 SER A N 1
ATOM 1623 C CA . SER A 1 192 ? -20.422 -0.509 27.078 1 95.5 192 SER A CA 1
ATOM 1624 C C . SER A 1 192 ? -20.625 -1.564 28.172 1 95.5 192 SER A C 1
ATOM 1626 O O . SER A 1 192 ? -20.766 -1.233 29.344 1 95.5 192 SER A O 1
ATOM 1628 N N . GLN A 1 193 ? -20.609 -2.777 27.734 1 95.06 193 GLN A N 1
ATOM 1629 C CA . GLN A 1 193 ? -20.781 -3.877 28.688 1 95.06 193 GLN A CA 1
ATOM 1630 C C . GLN A 1 193 ? -19.625 -3.951 29.672 1 95.06 193 GLN A C 1
ATOM 1632 O O . GLN A 1 193 ? -19.828 -4.109 30.875 1 95.06 193 GLN A O 1
ATOM 1637 N N . HIS A 1 194 ? -18.453 -3.783 29.219 1 95.88 194 HIS A N 1
ATOM 1638 C CA . HIS A 1 194 ? -17.266 -3.873 30.062 1 95.88 194 HIS A CA 1
ATOM 1639 C C . HIS A 1 194 ? -17.109 -2.625 30.922 1 95.88 194 HIS A C 1
ATOM 1641 O O . HIS A 1 194 ? -16.578 -2.699 32.031 1 95.88 194 HIS A O 1
ATOM 1647 N N . ALA A 1 195 ? -17.531 -1.521 30.375 1 95.56 195 ALA A N 1
ATOM 1648 C CA . ALA A 1 195 ? -17.328 -0.258 31.078 1 95.56 195 ALA A CA 1
ATOM 1649 C C . ALA A 1 195 ? -18.344 -0.099 32.219 1 95.56 195 ALA A C 1
ATOM 1651 O O . ALA A 1 195 ? -18.047 0.516 33.25 1 95.56 195 ALA A O 1
ATOM 1652 N N . GLY A 1 196 ? -19.5 -0.653 32.031 1 91.75 196 GLY A N 1
ATOM 1653 C CA . GLY A 1 196 ? -20.547 -0.321 33 1 91.75 196 GLY A CA 1
ATOM 1654 C C . GLY A 1 196 ? -20.797 1.171 33.094 1 91.75 196 GLY A C 1
ATOM 1655 O O . GLY A 1 196 ? -21.188 1.816 32.125 1 91.75 196 GLY A O 1
ATOM 1656 N N . THR A 1 197 ? -20.453 1.806 34.281 1 89.44 197 THR A N 1
ATOM 1657 C CA . THR A 1 197 ? -20.656 3.236 34.469 1 89.44 197 THR A CA 1
ATOM 1658 C C . THR A 1 197 ? -19.312 3.961 34.562 1 89.44 197 THR A C 1
ATOM 1660 O O . THR A 1 197 ? -19.266 5.184 34.719 1 89.44 197 THR A O 1
ATOM 1663 N N . SER A 1 198 ? -18.25 3.205 34.438 1 94.25 198 SER A N 1
ATOM 1664 C CA . SER A 1 198 ? -16.922 3.805 34.5 1 94.25 198 SER A CA 1
ATOM 1665 C C . SER A 1 198 ? -16.656 4.645 33.25 1 94.25 198 SER A C 1
ATOM 1667 O O . SER A 1 198 ? -17.344 4.512 32.25 1 94.25 198 SER A O 1
ATOM 1669 N N . ASN A 1 199 ? -15.656 5.492 33.375 1 96.75 199 ASN A N 1
ATOM 1670 C CA . ASN A 1 199 ? -15.281 6.324 32.219 1 96.75 199 ASN A CA 1
ATOM 1671 C C . ASN A 1 199 ? -14.641 5.5 31.109 1 96.75 199 ASN A C 1
ATOM 1673 O O . ASN A 1 199 ? -13.953 4.512 31.391 1 96.75 199 ASN A O 1
ATOM 1677 N N . VAL A 1 200 ? -14.938 5.859 29.906 1 98.06 200 VAL A N 1
ATOM 1678 C CA . VAL A 1 200 ? -14.32 5.25 28.734 1 98.06 200 VAL A CA 1
ATOM 1679 C C . VAL A 1 200 ? -13.336 6.238 28.094 1 98.06 200 VAL A C 1
ATOM 1681 O O . VAL A 1 200 ? -13.711 7.359 27.75 1 98.06 200 VAL A O 1
ATOM 1684 N N . LEU A 1 201 ? -12.109 5.859 28.031 1 98.44 201 LEU A N 1
ATOM 1685 C CA . LEU A 1 201 ? -11.102 6.695 27.391 1 98.44 201 LEU A CA 1
ATOM 1686 C C . LEU A 1 201 ? -10.805 6.191 25.969 1 98.44 201 LEU A C 1
ATOM 1688 O O . LEU A 1 201 ? -10.555 5 25.781 1 98.44 201 LEU A O 1
ATOM 1692 N N . VAL A 1 202 ? -10.922 7.02 24.969 1 97.75 202 VAL A N 1
ATOM 1693 C CA . VAL A 1 202 ? -10.641 6.688 23.578 1 97.75 202 VAL A CA 1
ATOM 1694 C C . VAL A 1 202 ? -9.414 7.465 23.109 1 97.75 202 VAL A C 1
ATOM 1696 O O . VAL A 1 202 ? -9.32 8.672 23.312 1 97.75 202 VAL A O 1
ATOM 1699 N N . HIS A 1 203 ? -8.469 6.762 22.516 1 95.25 203 HIS A N 1
ATOM 1700 C CA . HIS A 1 203 ? -7.289 7.5 22.062 1 95.25 203 HIS A CA 1
ATOM 1701 C C . HIS A 1 203 ? -6.68 6.863 20.828 1 95.25 203 HIS A C 1
ATOM 1703 O O . HIS A 1 203 ? -6.992 5.715 20.5 1 95.25 203 HIS A O 1
ATOM 1709 N N . SER A 1 204 ? -5.973 7.59 20.047 1 90.62 204 SER A N 1
ATOM 1710 C CA . SER A 1 204 ? -4.984 7.199 19.047 1 90.62 204 SER A CA 1
ATOM 1711 C C . SER A 1 204 ? -3.619 7.809 19.344 1 90.62 204 SER A C 1
ATOM 1713 O O . SER A 1 204 ? -3.338 8.172 20.484 1 90.62 204 SER A O 1
ATOM 1715 N N . SER A 1 205 ? -2.713 7.961 18.406 1 79.06 205 SER A N 1
ATOM 1716 C CA . SER A 1 205 ? -1.416 8.578 18.656 1 79.06 205 SER A CA 1
ATOM 1717 C C . SER A 1 205 ? -1.571 10.039 19.062 1 79.06 205 SER A C 1
ATOM 1719 O O . SER A 1 205 ? -0.948 10.492 20.031 1 79.06 205 SER A O 1
ATOM 1721 N N . TYR A 1 206 ? -2.471 10.867 18.375 1 74.38 206 TYR A N 1
ATOM 1722 C CA . TYR A 1 206 ? -2.684 12.273 18.688 1 74.38 206 TYR A CA 1
ATOM 1723 C C . TYR A 1 206 ? -4.129 12.523 19.094 1 74.38 206 TYR A C 1
ATOM 1725 O O . TYR A 1 206 ? -4.469 13.617 19.562 1 74.38 206 TYR A O 1
ATOM 1733 N N . GLY A 1 207 ? -4.855 11.625 19.266 1 76.38 207 GLY A N 1
ATOM 1734 C CA . GLY A 1 207 ? -6.227 11.695 19.734 1 76.38 207 GLY A CA 1
ATOM 1735 C C . GLY A 1 207 ? -7.074 12.688 18.969 1 76.38 207 GLY A C 1
ATOM 1736 O O . GLY A 1 207 ? -8.141 13.102 19.438 1 76.38 207 GLY A O 1
ATOM 1737 N N . SER A 1 208 ? -6.625 13.367 17.938 1 76 208 SER A N 1
ATOM 1738 C CA . SER A 1 208 ? -7.383 14.336 17.141 1 76 208 SER A CA 1
ATOM 1739 C C . SER A 1 208 ? -7.844 13.734 15.82 1 76 208 SER A C 1
ATOM 1741 O O . SER A 1 208 ? -8.508 14.406 15.023 1 76 208 SER A O 1
ATOM 1743 N N . GLY A 1 209 ? -7.582 12.516 15.664 1 78.12 209 GLY A N 1
ATOM 1744 C CA . GLY A 1 209 ? -7.918 11.859 14.414 1 78.12 209 GLY A CA 1
ATOM 1745 C C . GLY A 1 209 ? -9.398 11.539 14.289 1 78.12 209 GLY A C 1
ATOM 1746 O O . GLY A 1 209 ? -10.102 11.445 15.297 1 78.12 209 GLY A O 1
ATOM 1747 N N . SER A 1 210 ? -9.852 11.32 13.148 1 86.38 210 SER A N 1
ATOM 1748 C CA . SER A 1 210 ? -11.266 11.117 12.852 1 86.38 210 SER A CA 1
ATOM 1749 C C . SER A 1 210 ? -11.789 9.844 13.492 1 86.38 210 SER A C 1
ATOM 1751 O O . SER A 1 210 ? -12.938 9.789 13.938 1 86.38 210 SER A O 1
ATOM 1753 N N . ARG A 1 211 ? -10.961 8.844 13.641 1 90.56 211 ARG A N 1
ATOM 1754 C CA . ARG A 1 211 ? -11.414 7.551 14.141 1 90.56 211 ARG A CA 1
ATOM 1755 C C . ARG A 1 211 ? -11.852 7.652 15.602 1 90.56 211 ARG A C 1
ATOM 1757 O O . ARG A 1 211 ? -12.875 7.078 15.984 1 90.56 211 ARG A O 1
ATOM 1764 N N . VAL A 1 212 ? -11.047 8.391 16.344 1 93.25 212 VAL A N 1
ATOM 1765 C CA . VAL A 1 212 ? -11.352 8.594 17.75 1 93.25 212 VAL A CA 1
ATOM 1766 C C . VAL A 1 212 ? -12.703 9.281 17.891 1 93.25 212 VAL A C 1
ATOM 1768 O O . VAL A 1 212 ? -13.539 8.867 18.703 1 93.25 212 VAL A O 1
ATOM 1771 N N . PHE A 1 213 ? -12.906 10.18 17.094 1 92.69 213 PHE A N 1
ATOM 1772 C CA . PHE A 1 213 ? -14.125 10.969 17.188 1 92.69 213 PHE A CA 1
ATOM 1773 C C . PHE A 1 213 ? -15.305 10.227 16.562 1 92.69 213 PHE A C 1
ATOM 1775 O O . PHE A 1 213 ? -16.438 10.359 17.031 1 92.69 213 PHE A O 1
ATOM 1782 N N . MET A 1 214 ? -15.086 9.422 15.516 1 94.5 214 MET A N 1
ATOM 1783 C CA . MET A 1 214 ? -16.156 8.633 14.922 1 94.5 214 MET A CA 1
ATOM 1784 C C . MET A 1 214 ? -16.812 7.746 15.969 1 94.5 214 MET A C 1
ATOM 1786 O O . MET A 1 214 ? -18.047 7.73 16.094 1 94.5 214 MET A O 1
ATOM 1790 N N . PHE A 1 215 ? -16.031 7.031 16.75 1 96.44 215 PHE A N 1
ATOM 1791 C CA . PHE A 1 215 ? -16.562 6.156 17.781 1 96.44 215 PHE A CA 1
ATOM 1792 C C . PHE A 1 215 ? -17.266 6.961 18.859 1 96.44 215 PHE A C 1
ATOM 1794 O O . PHE A 1 215 ? -18.359 6.617 19.281 1 96.44 215 PHE A O 1
ATOM 1801 N N . THR A 1 216 ? -16.594 8.023 19.281 1 96.75 216 THR A N 1
ATOM 1802 C CA . THR A 1 216 ? -17.141 8.852 20.344 1 96.75 216 THR A CA 1
ATOM 1803 C C . THR A 1 216 ? -18.453 9.508 19.922 1 96.75 216 THR A C 1
ATOM 1805 O O . THR A 1 216 ? -19.422 9.555 20.688 1 96.75 216 THR A O 1
ATOM 1808 N N . TYR A 1 217 ? -18.453 10.055 18.656 1 96.19 217 TYR A N 1
ATOM 1809 C CA . TYR A 1 217 ? -19.688 10.633 18.125 1 96.19 217 TYR A CA 1
ATOM 1810 C C . TYR A 1 217 ? -20.812 9.617 18.141 1 96.19 217 TYR A C 1
ATOM 1812 O O . TYR A 1 217 ? -21.922 9.914 18.609 1 96.19 217 TYR A O 1
ATOM 1820 N N . PHE A 1 218 ? -20.547 8.43 17.656 1 97.44 218 PHE A N 1
ATOM 1821 C CA . PHE A 1 218 ? -21.562 7.383 17.594 1 97.44 218 PHE A CA 1
ATOM 1822 C C . PHE A 1 218 ? -22.125 7.094 18.984 1 97.44 218 PHE A C 1
ATOM 1824 O O . PHE A 1 218 ? -23.344 7.059 19.156 1 97.44 218 PHE A O 1
ATOM 1831 N N . CYS A 1 219 ? -21.234 6.914 19.984 1 96.94 219 CYS A N 1
ATOM 1832 C CA . CYS A 1 219 ? -21.656 6.586 21.344 1 96.94 219 CYS A CA 1
ATOM 1833 C C . CYS A 1 219 ? -22.484 7.711 21.938 1 96.94 219 CYS A C 1
ATOM 1835 O O . CYS A 1 219 ? -23.547 7.469 22.5 1 96.94 219 CYS A O 1
ATOM 1837 N N . CYS A 1 220 ? -21.953 8.906 21.797 1 96.44 220 CYS A N 1
ATOM 1838 C CA . CYS A 1 220 ? -22.609 10.055 22.406 1 96.44 220 CYS A CA 1
ATOM 1839 C C . CYS A 1 220 ? -23.984 10.305 21.781 1 96.44 220 CYS A C 1
ATOM 1841 O O . CYS A 1 220 ? -24.953 10.547 22.484 1 96.44 220 CYS A O 1
ATOM 1843 N N . ILE A 1 221 ? -24.062 10.266 20.438 1 95.75 221 ILE A N 1
ATOM 1844 C CA . ILE A 1 221 ? -25.312 10.484 19.734 1 95.75 221 ILE A CA 1
ATOM 1845 C C . ILE A 1 221 ? -26.328 9.414 20.141 1 95.75 221 ILE A C 1
ATOM 1847 O O . ILE A 1 221 ? -27.469 9.727 20.5 1 95.75 221 ILE A O 1
ATOM 1851 N N . LEU A 1 222 ? -25.875 8.164 20.109 1 96 222 LEU A N 1
ATOM 1852 C CA . LEU A 1 222 ? -26.75 7.039 20.422 1 96 222 LEU A CA 1
ATOM 1853 C C . LEU A 1 222 ? -27.297 7.152 21.828 1 96 222 LEU A C 1
ATOM 1855 O O . LEU A 1 222 ? -28.516 7.047 22.031 1 96 222 LEU A O 1
ATOM 1859 N N . GLU A 1 223 ? -26.469 7.387 22.797 1 94.69 223 GLU A N 1
ATOM 1860 C CA . GLU A 1 223 ? -26.875 7.441 24.188 1 94.69 223 GLU A CA 1
ATOM 1861 C C . GLU A 1 223 ? -27.734 8.672 24.469 1 94.69 223 GLU A C 1
ATOM 1863 O O . GLU A 1 223 ? -28.672 8.609 25.25 1 94.69 223 GLU A O 1
ATOM 1868 N N . ALA A 1 224 ? -27.359 9.789 23.828 1 94.06 224 ALA A N 1
ATOM 1869 C CA . ALA A 1 224 ? -28.156 11.008 24 1 94.06 224 ALA A CA 1
ATOM 1870 C C . ALA A 1 224 ? -29.562 10.812 23.422 1 94.06 224 ALA A C 1
ATOM 1872 O O . ALA A 1 224 ? -30.562 11.188 24.062 1 94.06 224 ALA A O 1
ATOM 1873 N N . MET A 1 225 ? -29.656 10.242 22.281 1 91.88 225 MET A N 1
ATOM 1874 C CA . MET A 1 225 ? -30.953 10.07 21.609 1 91.88 225 MET A CA 1
ATOM 1875 C C . MET A 1 225 ? -31.797 9.016 22.312 1 91.88 225 MET A C 1
ATOM 1877 O O . MET A 1 225 ? -33.031 9.102 22.328 1 91.88 225 MET A O 1
ATOM 1881 N N . LYS A 1 226 ? -31.188 8.047 22.875 1 90.5 226 LYS A N 1
ATOM 1882 C CA . LYS A 1 226 ? -31.891 7.023 23.641 1 90.5 226 LYS A CA 1
ATOM 1883 C C . LYS A 1 226 ? -32.562 7.625 24.859 1 90.5 226 LYS A C 1
ATOM 1885 O O . LYS A 1 226 ? -33.688 7.23 25.219 1 90.5 226 LYS A O 1
ATOM 1890 N N . GLU A 1 227 ? -31.969 8.523 25.438 1 88.56 227 GLU A N 1
ATOM 1891 C CA . GLU A 1 227 ? -32.438 9.109 26.672 1 88.56 227 GLU A CA 1
ATOM 1892 C C . GLU A 1 227 ? -33.438 10.242 26.406 1 88.56 227 GLU A C 1
ATOM 1894 O O . GLU A 1 227 ? -34.375 10.438 27.156 1 88.56 227 GLU A O 1
ATOM 1899 N N . ASN A 1 228 ? -33.094 11.039 25.422 1 88.81 228 ASN A N 1
ATOM 1900 C CA . ASN A 1 228 ? -33.875 12.219 25.109 1 88.81 228 ASN A CA 1
ATOM 1901 C C . ASN A 1 228 ? -34.406 12.18 23.688 1 88.81 228 ASN A C 1
ATOM 1903 O O . ASN A 1 228 ? -33.719 12.555 22.734 1 88.81 228 ASN A O 1
ATOM 1907 N N . THR A 1 229 ? -35.594 11.984 23.516 1 84 229 THR A N 1
ATOM 1908 C CA . THR A 1 229 ? -36.219 11.781 22.203 1 84 229 THR A CA 1
ATOM 1909 C C . THR A 1 229 ? -36.375 13.102 21.453 1 84 229 THR A C 1
ATOM 1911 O O . THR A 1 229 ? -36.656 13.117 20.266 1 84 229 THR A O 1
ATOM 1914 N N . THR A 1 230 ? -36.062 14.195 22.156 1 84.88 230 THR A N 1
ATOM 1915 C CA . THR A 1 230 ? -36.188 15.492 21.5 1 84.88 230 THR A CA 1
ATOM 1916 C C . THR A 1 230 ? -34.938 15.789 20.656 1 84.88 230 THR A C 1
ATOM 1918 O O . THR A 1 230 ? -34.969 16.688 19.812 1 84.88 230 THR A O 1
ATOM 1921 N N . ILE A 1 231 ? -33.906 15.055 20.922 1 83.44 231 ILE A N 1
ATOM 1922 C CA . ILE A 1 231 ? -32.719 15.203 20.125 1 83.44 231 ILE A CA 1
ATOM 1923 C C . ILE A 1 231 ? -32.875 14.492 18.781 1 83.44 231 ILE A C 1
ATOM 1925 O O . ILE A 1 231 ? -32.969 13.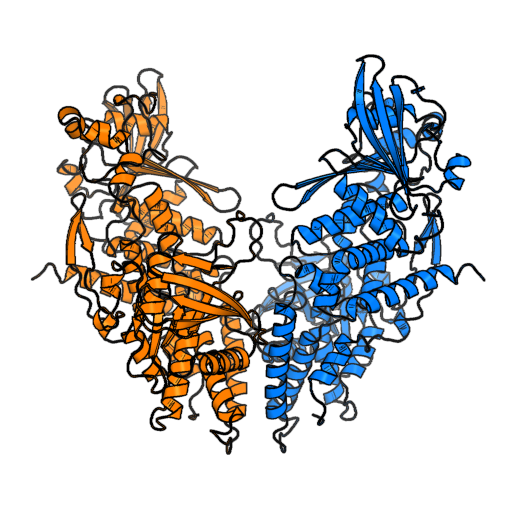266 18.734 1 83.44 231 ILE A O 1
ATOM 1929 N N . VAL A 1 232 ? -32.938 15.375 17.781 1 80.38 232 VAL A N 1
ATOM 1930 C CA . VAL A 1 232 ? -33.219 14.75 16.5 1 80.38 232 VAL A CA 1
ATOM 1931 C C . VAL A 1 232 ? -32.094 14.992 15.516 1 80.38 232 VAL A C 1
ATOM 1933 O O . VAL A 1 232 ? -31.953 14.297 14.508 1 80.38 232 VAL A O 1
ATOM 1936 N N . ASP A 1 233 ? -31.141 15.898 15.875 1 85.19 233 ASP A N 1
ATOM 1937 C CA . ASP A 1 233 ? -30.062 16.234 14.961 1 85.19 233 ASP A CA 1
ATOM 1938 C C . ASP A 1 233 ? -28.719 15.773 15.516 1 85.19 233 ASP A C 1
ATOM 1940 O O . ASP A 1 233 ? -28.156 16.422 16.406 1 85.19 233 ASP A O 1
ATOM 1944 N N . PRO A 1 234 ? -28.141 14.75 14.945 1 89.94 234 PRO A N 1
ATOM 1945 C CA . PRO A 1 234 ? -26.844 14.281 15.414 1 89.94 234 PRO A CA 1
ATOM 1946 C C . PRO A 1 234 ? -25.766 15.352 15.344 1 89.94 234 PRO A C 1
ATOM 1948 O O . PRO A 1 234 ? -24.797 15.312 16.109 1 89.94 234 PRO A O 1
ATOM 1951 N N . LEU A 1 235 ? -25.906 16.375 14.477 1 87.69 235 LEU A N 1
ATOM 1952 C CA . LEU A 1 235 ? -24.906 17.422 14.281 1 87.69 235 LEU A CA 1
ATOM 1953 C C . LEU A 1 235 ? -24.781 18.297 15.523 1 87.69 235 LEU A C 1
ATOM 1955 O O . LEU A 1 235 ? -23.719 18.859 15.789 1 87.69 235 LEU A O 1
ATOM 1959 N N . GLU A 1 236 ? -25.859 18.375 16.203 1 88.06 236 GLU A N 1
ATOM 1960 C CA . GLU A 1 236 ? -25.812 19.156 17.438 1 88.06 236 GLU A CA 1
ATOM 1961 C C . GLU A 1 236 ? -24.891 18.5 18.469 1 88.06 236 GLU A C 1
ATOM 1963 O O . GLU A 1 236 ? -24.172 19.203 19.188 1 88.06 236 GLU A O 1
ATOM 1968 N N . ILE A 1 237 ? -24.953 17.219 18.5 1 92.5 237 ILE A N 1
ATOM 1969 C CA . ILE A 1 237 ? -24.109 16.484 19.438 1 92.5 237 ILE A CA 1
ATOM 1970 C C . ILE A 1 237 ? -22.656 16.578 18.984 1 92.5 237 ILE A C 1
ATOM 1972 O O . ILE A 1 237 ? -21.75 16.719 19.812 1 92.5 237 ILE A O 1
ATOM 1976 N N . ILE A 1 238 ? -22.438 16.5 17.719 1 91.06 238 ILE A N 1
ATOM 1977 C CA . ILE A 1 238 ? -21.094 16.609 17.172 1 91.06 238 ILE A CA 1
ATOM 1978 C C . ILE A 1 238 ? -20.5 17.969 17.516 1 91.06 238 ILE A C 1
ATOM 1980 O O . ILE A 1 238 ? -19.344 18.062 17.938 1 91.06 238 ILE A O 1
ATOM 1984 N N . LYS A 1 239 ? -21.281 19 17.391 1 88.06 239 LYS A N 1
ATOM 1985 C CA . LYS A 1 239 ? -20.844 20.344 17.75 1 88.06 239 LYS A CA 1
ATOM 1986 C C . LYS A 1 239 ? -20.469 20.438 19.234 1 88.06 239 LYS A C 1
ATOM 1988 O O . LYS A 1 239 ? -19.5 21.094 19.594 1 88.06 239 LYS A O 1
ATOM 1993 N N . GLN A 1 240 ? -21.25 19.797 20 1 91.19 240 GLN A N 1
ATOM 1994 C CA . GLN A 1 240 ? -21 19.812 21.438 1 91.19 240 GLN A CA 1
ATOM 1995 C C . GLN A 1 240 ? -19.703 19.094 21.766 1 91.19 240 GLN A C 1
ATOM 1997 O O . GLN A 1 240 ? -18.906 19.562 22.594 1 91.19 240 GLN A O 1
ATOM 2002 N N . VAL A 1 241 ? -19.516 17.953 21.156 1 92.56 241 VAL A N 1
ATOM 2003 C CA . VAL A 1 241 ? -18.281 17.203 21.406 1 92.56 241 VAL A CA 1
ATOM 2004 C C . VAL A 1 241 ? -17.078 18.016 20.953 1 92.56 241 VAL A C 1
ATOM 2006 O O . VAL A 1 241 ? -16.078 18.094 21.672 1 92.56 241 VAL A O 1
ATOM 2009 N N . ARG A 1 242 ? -17.172 18.703 19.828 1 88.62 242 ARG A N 1
ATOM 2010 C CA . ARG A 1 242 ? -16.078 19.469 19.266 1 88.62 242 ARG A CA 1
ATOM 2011 C C . ARG A 1 242 ? -15.797 20.719 20.078 1 88.62 242 ARG A C 1
ATOM 2013 O O . ARG A 1 242 ? -14.75 21.344 19.922 1 88.62 242 ARG A O 1
ATOM 2020 N N . SER A 1 243 ? -16.688 21.062 20.906 1 88.25 243 SER A N 1
ATOM 2021 C CA . SER A 1 243 ? -16.484 22.219 21.781 1 88.25 243 SER A CA 1
ATOM 2022 C C . SER A 1 243 ? -15.695 21.844 23.031 1 88.25 243 SER A C 1
ATOM 2024 O O . SER A 1 243 ? -15.359 22.703 23.844 1 88.25 243 SER A O 1
ATOM 2026 N N . GLN A 1 244 ? -15.414 20.609 23.109 1 90.88 244 GLN A N 1
ATOM 2027 C CA . GLN A 1 244 ? -14.75 20.156 24.328 1 90.88 244 GLN A CA 1
ATOM 2028 C C . GLN A 1 244 ? -13.297 19.766 24.047 1 90.88 244 GLN A C 1
ATOM 2030 O O . GLN A 1 244 ? -12.492 19.641 24.969 1 90.88 244 GLN A O 1
ATOM 2035 N N . ARG A 1 245 ? -12.969 19.594 22.859 1 86.38 245 ARG A N 1
ATOM 2036 C CA . ARG A 1 245 ? -11.602 19.266 22.484 1 86.38 245 ARG A CA 1
ATOM 2037 C C . ARG A 1 245 ? -11.328 19.625 21.031 1 86.38 245 ARG A C 1
ATOM 2039 O O . ARG A 1 245 ? -12.227 19.547 20.188 1 86.38 245 ARG A O 1
ATOM 2046 N N . TYR A 1 246 ? -10.031 19.906 20.812 1 79.12 246 TYR A N 1
ATOM 2047 C CA . TYR A 1 246 ? -9.625 20.141 19.422 1 79.12 246 TYR A CA 1
ATOM 2048 C C . TYR A 1 246 ? -9.75 18.875 18.594 1 79.12 246 TYR A C 1
ATOM 2050 O O . TYR A 1 246 ? -9.625 17.766 19.125 1 79.12 246 TYR A O 1
ATOM 2058 N N . GLY A 1 247 ? -9.984 19.062 17.297 1 79.06 247 GLY A N 1
ATOM 2059 C CA . GLY A 1 247 ? -10.09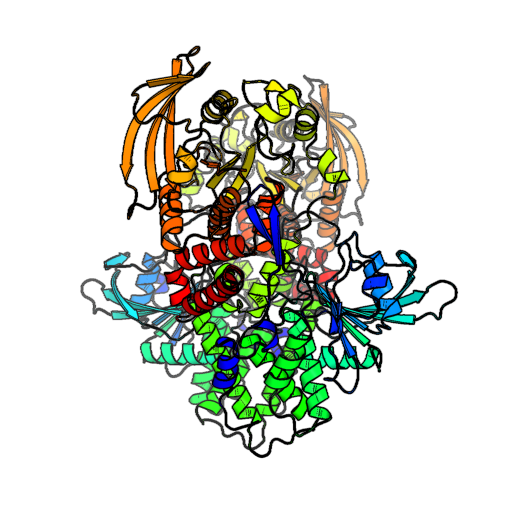4 17.953 16.375 1 79.06 247 GLY A CA 1
ATOM 2060 C C . GLY A 1 247 ? -11.531 17.609 16.016 1 79.06 247 GLY A C 1
ATOM 2061 O O . GLY A 1 247 ? -12.375 18.5 15.898 1 79.06 247 GLY A O 1
ATOM 2062 N N . GLY A 1 248 ? -11.711 16.344 15.648 1 81.44 248 GLY A N 1
ATOM 2063 C CA . GLY A 1 248 ? -13.039 15.797 15.438 1 81.44 248 GLY A CA 1
ATOM 2064 C C . GLY A 1 248 ? -13.555 16.016 14.023 1 81.44 248 GLY A C 1
ATOM 2065 O O . GLY A 1 248 ? -14.719 15.734 13.734 1 81.44 248 GLY A O 1
ATOM 2066 N N . ASN A 1 249 ? -12.703 16.531 13.203 1 80.06 249 ASN A N 1
ATOM 2067 C CA . ASN A 1 249 ? -13.125 16.625 11.805 1 80.06 249 ASN A CA 1
ATOM 2068 C C . ASN A 1 249 ? -13.289 15.25 11.18 1 80.06 249 ASN A C 1
ATOM 2070 O O . ASN A 1 249 ? -12.43 14.383 11.336 1 80.06 249 ASN A O 1
ATOM 2074 N N . ILE A 1 250 ? -14.438 15.062 10.625 1 82.88 250 ILE A N 1
ATOM 2075 C CA . ILE A 1 250 ? -14.695 13.805 9.938 1 82.88 250 ILE A CA 1
ATOM 2076 C C . ILE A 1 250 ? -15.125 14.078 8.5 1 82.88 250 ILE A C 1
ATOM 2078 O O . ILE A 1 250 ? -15.609 15.172 8.188 1 82.88 250 ILE A O 1
ATOM 2082 N N . SER A 1 251 ? -14.875 13.195 7.613 1 81 251 SER A N 1
ATOM 2083 C CA . SER A 1 251 ? -15.305 13.289 6.223 1 81 251 SER A CA 1
ATOM 2084 C C . SER A 1 251 ? -16.797 12.977 6.082 1 81 251 SER A C 1
ATOM 2086 O O . SER A 1 251 ? -17.422 12.492 7.023 1 81 251 SER A O 1
ATOM 2088 N N . SER A 1 252 ? -17.328 13.312 4.918 1 83.19 252 SER A N 1
ATOM 2089 C CA . SER A 1 252 ? -18.734 13.055 4.652 1 83.19 252 SER A CA 1
ATOM 2090 C C . SER A 1 252 ? -19.047 11.562 4.719 1 83.19 252 SER A C 1
ATOM 2092 O O . SER A 1 252 ? -20.125 11.164 5.16 1 83.19 252 SER A O 1
ATOM 2094 N N . ILE A 1 253 ? -18.156 10.758 4.285 1 87.25 253 ILE A N 1
ATOM 2095 C CA . ILE A 1 253 ? -18.391 9.32 4.285 1 87.25 253 ILE A CA 1
ATOM 2096 C C . ILE A 1 253 ? -18.375 8.789 5.719 1 87.25 253 ILE A C 1
ATOM 2098 O O . ILE A 1 253 ? -19.094 7.859 6.059 1 87.25 253 ILE A O 1
ATOM 2102 N N . GLU A 1 254 ? -17.5 9.312 6.523 1 90.25 254 GLU A N 1
ATOM 2103 C CA . GLU A 1 254 ? -17.453 8.922 7.93 1 90.25 254 GLU A CA 1
ATOM 2104 C C . GLU A 1 254 ? -18.75 9.305 8.648 1 90.25 254 GLU A C 1
ATOM 2106 O O . GLU A 1 254 ? -19.266 8.516 9.445 1 90.25 254 GLU A O 1
ATOM 2111 N N . TYR A 1 255 ? -19.266 10.477 8.344 1 90.31 255 TYR A N 1
ATOM 2112 C CA . TYR A 1 255 ? -20.531 10.906 8.922 1 90.31 255 TYR A CA 1
ATOM 2113 C C . TYR A 1 255 ? -21.672 10 8.461 1 90.31 255 TYR A C 1
ATOM 2115 O O . TYR A 1 255 ? -22.5 9.57 9.266 1 90.31 255 TYR A O 1
ATOM 2123 N N . ALA A 1 256 ? -21.703 9.789 7.133 1 90.94 256 ALA A N 1
ATOM 2124 C CA . ALA A 1 256 ? -22.734 8.914 6.578 1 90.94 256 ALA A CA 1
ATOM 2125 C C . ALA A 1 256 ? -22.703 7.539 7.246 1 90.94 256 ALA A C 1
ATOM 2127 O O . ALA A 1 256 ? -23.75 6.957 7.531 1 90.94 256 ALA A O 1
ATOM 2128 N N . TYR A 1 257 ? -21.562 7.062 7.48 1 93.56 257 TYR A N 1
ATOM 2129 C CA . TYR A 1 257 ? -21.375 5.766 8.117 1 93.56 257 TYR A CA 1
ATOM 2130 C C . TYR A 1 257 ? -21.922 5.777 9.539 1 93.56 257 TYR A C 1
ATOM 2132 O O . TYR A 1 257 ? -22.578 4.82 9.969 1 93.56 257 TYR A O 1
ATOM 2140 N N . ILE A 1 258 ? -21.656 6.832 10.289 1 94.88 258 ILE A N 1
ATOM 2141 C CA . ILE A 1 258 ? -22.172 6.973 11.648 1 94.88 258 ILE A CA 1
ATOM 2142 C C . ILE A 1 258 ? -23.703 6.945 11.625 1 94.88 258 ILE A C 1
ATOM 2144 O O . ILE A 1 258 ? -24.328 6.234 12.406 1 94.88 258 ILE A O 1
ATOM 2148 N N . ILE A 1 259 ? -24.297 7.68 10.727 1 93.06 259 ILE A N 1
ATOM 2149 C CA . ILE A 1 259 ? -25.75 7.762 10.617 1 93.06 259 ILE A CA 1
ATOM 2150 C C . ILE A 1 259 ? -26.328 6.391 10.273 1 93.06 259 ILE A C 1
ATOM 2152 O O . ILE A 1 259 ? -27.328 5.969 10.836 1 93.06 259 ILE A O 1
ATOM 2156 N N . LYS A 1 260 ? -25.656 5.734 9.32 1 94 260 LYS A N 1
ATOM 2157 C CA . LYS A 1 260 ? -26.094 4.395 8.945 1 94 260 LYS A CA 1
ATOM 2158 C C . LYS A 1 260 ? -26.078 3.455 10.148 1 94 260 LYS A C 1
ATOM 2160 O O . LYS A 1 260 ? -27.031 2.701 10.367 1 94 260 LYS A O 1
ATOM 2165 N N . SER A 1 261 ? -25 3.486 10.914 1 95.69 261 SER A N 1
ATOM 2166 C CA . SER A 1 261 ? -24.859 2.635 12.094 1 95.69 261 SER A CA 1
ATOM 2167 C C . SER A 1 261 ? -25.922 2.951 13.133 1 95.69 261 SER A C 1
ATOM 2169 O O . SER A 1 261 ? -26.453 2.045 13.781 1 95.69 261 SER A O 1
ATOM 2171 N N . LEU A 1 262 ? -26.25 4.25 13.305 1 94.38 262 LEU A N 1
ATOM 2172 C CA . LEU A 1 262 ? -27.281 4.664 14.242 1 94.38 262 LEU A CA 1
ATOM 2173 C C . LEU A 1 262 ? -28.641 4.117 13.82 1 94.38 262 LEU A C 1
ATOM 2175 O O . LEU A 1 262 ? -29.375 3.553 14.633 1 94.38 262 LEU A O 1
ATOM 2179 N N . ILE A 1 263 ? -28.938 4.262 12.547 1 91.38 263 ILE A N 1
ATOM 2180 C CA . ILE A 1 263 ? -30.203 3.785 12.016 1 91.38 263 ILE A CA 1
ATOM 2181 C C . ILE A 1 263 ? -30.312 2.275 12.211 1 91.38 263 ILE A C 1
ATOM 2183 O O . ILE A 1 263 ? -31.328 1.775 12.695 1 91.38 263 ILE A O 1
ATOM 2187 N N . THR A 1 264 ? -29.266 1.595 11.875 1 92.81 264 THR A N 1
ATOM 2188 C CA . THR A 1 264 ? -29.234 0.146 12.039 1 92.81 264 THR A CA 1
ATOM 2189 C C . THR A 1 264 ? -29.469 -0.233 13.5 1 92.81 264 THR A C 1
ATOM 2191 O O . THR A 1 264 ? -30.266 -1.127 13.797 1 92.81 264 THR A O 1
ATOM 2194 N N . TYR A 1 265 ? -28.844 0.474 14.414 1 94.31 265 TYR A N 1
ATOM 2195 C CA . TYR A 1 265 ? -29 0.182 15.836 1 94.31 265 TYR A CA 1
ATOM 2196 C C . TYR A 1 265 ? -30.438 0.387 16.281 1 94.31 265 TYR A C 1
ATOM 2198 O O . TYR A 1 265 ? -31.031 -0.491 16.922 1 94.31 265 TYR A O 1
ATOM 2206 N N . PHE A 1 266 ? -31.047 1.498 15.961 1 91.5 266 PHE A N 1
ATOM 2207 C CA . PHE A 1 266 ? -32.375 1.863 16.469 1 91.5 266 PHE A CA 1
ATOM 2208 C C . PHE A 1 266 ? -33.438 0.94 15.898 1 91.5 266 PHE A C 1
ATOM 2210 O O . PHE A 1 266 ? -34.438 0.644 16.562 1 91.5 266 PHE A O 1
ATOM 2217 N N . PHE A 1 267 ? -33.188 0.43 14.711 1 87.25 267 PHE A N 1
ATOM 2218 C CA . PHE A 1 267 ? -34.188 -0.473 14.125 1 87.25 267 PHE A CA 1
ATOM 2219 C C . PHE A 1 267 ? -33.938 -1.906 14.594 1 87.25 267 PHE A C 1
ATOM 2221 O O . PHE A 1 267 ? -34.875 -2.631 14.898 1 87.25 267 PHE A O 1
ATOM 2228 N N . GLU A 1 268 ? -32.719 -2.301 14.625 1 85.06 268 GLU A N 1
ATOM 2229 C CA . GLU A 1 268 ? -32.375 -3.666 15.016 1 85.06 268 GLU A CA 1
ATOM 2230 C C . GLU A 1 268 ? -32.781 -3.945 16.453 1 85.06 268 GLU A C 1
ATOM 2232 O O . GLU A 1 268 ? -33.219 -5.051 16.781 1 85.06 268 GLU A O 1
ATOM 2237 N N . TYR A 1 269 ? -32.688 -2.984 17.281 1 83.12 269 TYR A N 1
ATOM 2238 C CA . TYR A 1 269 ? -33 -3.193 18.688 1 83.12 269 TYR A CA 1
ATOM 2239 C C . TYR A 1 269 ? -34.406 -2.658 19.016 1 83.12 269 TYR A C 1
ATOM 2241 O O . TYR A 1 269 ? -34.688 -2.367 20.172 1 83.12 269 TYR A O 1
ATOM 2249 N N . LYS A 1 270 ? -35.219 -2.514 17.938 1 76.19 270 LYS A N 1
ATOM 2250 C CA . LYS A 1 270 ? -36.656 -2.293 17.969 1 76.19 270 LYS A CA 1
ATOM 2251 C C . LYS A 1 270 ? -37 -1.027 18.75 1 76.19 270 LYS A C 1
ATOM 2253 O O . LYS A 1 270 ? -37.969 -1.001 19.5 1 76.19 270 LYS A O 1
ATOM 2258 N N . MET A 1 271 ? -36.125 -0.111 18.703 1 80.12 271 MET A N 1
ATOM 2259 C CA . MET A 1 271 ? -36.406 1.19 19.297 1 80.12 271 MET A CA 1
ATOM 2260 C C . MET A 1 271 ? -37.219 2.051 18.328 1 80.12 271 MET A C 1
ATOM 2262 O O . MET A 1 271 ? -37.906 2.99 18.75 1 80.12 271 MET A O 1
ATOM 2266 N N . LEU A 1 272 ? -37.031 1.688 17.031 1 78.62 272 LEU A N 1
ATOM 2267 C CA . LEU A 1 272 ? -37.844 2.299 15.984 1 78.62 272 LEU A CA 1
ATOM 2268 C C . LEU A 1 272 ? -38.562 1.233 15.148 1 78.62 272 LEU A C 1
ATOM 2270 O O . LEU A 1 272 ? -38.062 0.117 15.008 1 78.62 272 LEU A O 1
ATOM 2274 N N . VAL A 1 273 ? -39.75 1.486 14.789 1 76.06 273 VAL A N 1
ATOM 2275 C CA . VAL A 1 273 ? -40.5 0.611 13.898 1 76.06 273 VAL A CA 1
ATOM 2276 C C . VAL A 1 273 ? -40.625 1.264 12.523 1 76.06 273 VAL A C 1
ATOM 2278 O O . VAL A 1 273 ? -40.906 2.463 12.422 1 76.06 273 VAL A O 1
ATOM 2281 N N . ASP A 1 274 ? -40.219 0.526 11.523 1 71.31 274 ASP A N 1
ATOM 2282 C CA . ASP A 1 274 ? -40.25 1.056 10.164 1 71.31 274 ASP A CA 1
ATOM 2283 C C . ASP A 1 274 ? -41.625 0.958 9.555 1 71.31 274 ASP A C 1
ATOM 2285 O O . ASP A 1 274 ? -41.938 -0.029 8.891 1 71.31 274 ASP A O 1
ATOM 2289 N N . ILE A 1 275 ? -42.5 1.94 9.727 1 67.44 275 ILE A N 1
ATOM 2290 C CA . ILE A 1 275 ? -43.844 1.914 9.219 1 67.44 275 ILE A CA 1
ATOM 2291 C C . ILE A 1 275 ? -43.875 2.412 7.77 1 67.44 275 ILE A C 1
ATOM 2293 O O . ILE A 1 275 ? -44.656 1.918 6.949 1 67.44 275 ILE A O 1
ATOM 2297 N N . THR A 1 276 ? -43.031 3.342 7.434 1 67 276 THR A N 1
ATOM 2298 C CA . THR A 1 276 ? -43.094 4.016 6.141 1 67 276 THR A CA 1
ATOM 2299 C C . THR A 1 276 ? -41.938 3.561 5.238 1 67 276 THR A C 1
ATOM 2301 O O . THR A 1 276 ? -41.656 4.215 4.242 1 67 276 THR A O 1
ATOM 2304 N N . ASN A 1 277 ? -41.281 2.441 5.449 1 75.19 277 ASN A N 1
ATOM 2305 C CA . ASN A 1 277 ? -40.188 1.917 4.652 1 75.19 277 ASN A CA 1
ATOM 2306 C C . ASN A 1 277 ? -39.062 2.943 4.496 1 75.19 277 ASN A C 1
ATOM 2308 O O . ASN A 1 277 ? -38.438 3.012 3.449 1 75.19 277 ASN A O 1
ATOM 2312 N N . HIS A 1 278 ? -38.938 3.811 5.48 1 79.25 278 HIS A N 1
ATOM 2313 C CA . HIS A 1 278 ? -37.938 4.859 5.438 1 79.25 278 HIS A CA 1
ATOM 2314 C C . HIS A 1 278 ? -36.531 4.273 5.586 1 79.25 278 HIS A C 1
ATOM 2316 O O . HIS A 1 278 ? -35.562 4.832 5.062 1 79.25 278 HIS A O 1
ATOM 2322 N N . ARG A 1 279 ? -36.5 3.154 6.195 1 83.44 279 ARG A N 1
ATOM 2323 C CA . ARG A 1 279 ? -35.188 2.541 6.387 1 83.44 279 ARG A CA 1
ATOM 2324 C C . ARG A 1 279 ? -34.594 2.07 5.059 1 83.44 279 ARG A C 1
ATOM 2326 O O . ARG A 1 279 ? -33.406 2.301 4.777 1 83.44 279 ARG A O 1
ATOM 2333 N N . LEU A 1 280 ? -35.469 1.442 4.305 1 83.31 280 LEU A N 1
ATOM 2334 C CA . LEU A 1 280 ? -35.031 0.962 2.994 1 83.31 280 LEU A CA 1
ATOM 2335 C C . LEU A 1 280 ? -34.656 2.125 2.09 1 83.31 280 LEU A C 1
ATOM 2337 O O . LEU A 1 280 ? -33.656 2.037 1.354 1 83.31 280 LEU A O 1
ATOM 2341 N N . ALA A 1 281 ? -35.406 3.129 2.113 1 83.44 281 ALA A N 1
ATOM 2342 C CA . ALA A 1 281 ? -35.125 4.32 1.323 1 83.44 281 ALA A CA 1
ATOM 2343 C C . ALA A 1 281 ? -33.75 4.91 1.713 1 83.44 281 ALA A C 1
ATOM 2345 O O . ALA A 1 281 ? -33 5.367 0.853 1 83.44 281 ALA A O 1
ATOM 2346 N N . PHE A 1 282 ? -33.438 4.875 2.979 1 87.5 282 PHE A N 1
ATOM 2347 C CA . PHE A 1 282 ? -32.188 5.383 3.467 1 87.5 282 PHE A CA 1
ATOM 2348 C C . PHE A 1 282 ? -31.016 4.547 2.932 1 87.5 282 PHE A C 1
ATOM 2350 O O . PHE A 1 282 ? -30 5.09 2.51 1 87.5 282 PHE A O 1
ATOM 2357 N N . TYR A 1 283 ? -31.188 3.26 2.973 1 87.62 283 TYR A N 1
ATOM 2358 C CA . TYR A 1 283 ? -30.125 2.381 2.508 1 87.62 283 TYR A CA 1
ATOM 2359 C C . TYR A 1 283 ? -29.844 2.604 1.026 1 87.62 283 TYR A C 1
ATOM 2361 O O . TYR A 1 283 ? -28.688 2.584 0.6 1 87.62 283 TYR A O 1
ATOM 2369 N N . ASP A 1 284 ? -30.875 2.818 0.285 1 87.94 284 ASP A N 1
ATOM 2370 C CA . ASP A 1 284 ? -30.703 3.123 -1.132 1 87.94 284 ASP A CA 1
ATOM 2371 C C . ASP A 1 284 ? -29.953 4.438 -1.324 1 87.94 284 ASP A C 1
ATOM 2373 O O . ASP A 1 284 ? -29.047 4.527 -2.154 1 87.94 284 ASP A O 1
ATOM 2377 N N . GLU A 1 285 ? -30.375 5.398 -0.544 1 88.44 285 GLU A N 1
ATOM 2378 C CA . GLU A 1 285 ? -29.703 6.695 -0.61 1 88.44 285 GLU A CA 1
ATOM 2379 C C . GLU A 1 285 ? -28.234 6.586 -0.202 1 88.44 285 GLU A C 1
ATOM 2381 O O . GLU A 1 285 ? -27.375 7.293 -0.741 1 88.44 285 GLU A O 1
ATOM 2386 N N . TYR A 1 286 ? -28 5.777 0.797 1 91.44 286 TYR A N 1
ATOM 2387 C CA . TYR A 1 286 ? -26.641 5.566 1.272 1 91.44 286 TYR A CA 1
ATOM 2388 C C . TYR A 1 286 ? -25.766 4.992 0.169 1 91.44 286 TYR A C 1
ATOM 2390 O O . TYR A 1 286 ? -24.641 5.465 -0.054 1 91.44 286 TYR A O 1
ATOM 2398 N N . GLU A 1 287 ? -26.234 3.998 -0.546 1 91.38 287 GLU A N 1
ATOM 2399 C CA . GLU A 1 287 ? -25.484 3.383 -1.637 1 91.38 287 GLU A CA 1
ATOM 2400 C C . GLU A 1 287 ? -25.234 4.375 -2.77 1 91.38 287 GLU A C 1
ATOM 2402 O O . GLU A 1 287 ? -24.172 4.387 -3.375 1 91.38 287 GLU A O 1
ATOM 2407 N N . ASP A 1 288 ? -26.219 5.203 -3.035 1 89.56 288 ASP A N 1
ATOM 2408 C CA . ASP A 1 288 ? -26.062 6.242 -4.047 1 89.56 288 ASP A CA 1
ATOM 2409 C C . ASP A 1 288 ? -25 7.254 -3.633 1 89.56 288 ASP A C 1
ATOM 2411 O O . ASP A 1 288 ? -24.219 7.707 -4.469 1 89.56 288 ASP A O 1
ATOM 2415 N N . PHE A 1 289 ? -25.062 7.559 -2.375 1 89.19 289 PHE A N 1
ATOM 2416 C CA . PHE A 1 289 ? -24.094 8.5 -1.832 1 89.19 289 PHE A CA 1
ATOM 2417 C C . PHE A 1 289 ? -22.672 7.953 -1.962 1 89.19 289 PHE A C 1
ATOM 2419 O O . PHE A 1 289 ? -21.766 8.672 -2.355 1 89.19 289 PHE A O 1
ATOM 2426 N N . ILE A 1 290 ? -22.516 6.695 -1.642 1 88.94 290 ILE A N 1
ATOM 2427 C CA . ILE A 1 290 ? -21.203 6.055 -1.729 1 88.94 290 ILE A CA 1
ATOM 2428 C C . ILE A 1 290 ? -20.703 6.074 -3.174 1 88.94 290 ILE A C 1
ATOM 2430 O O . ILE A 1 290 ? -19.531 6.352 -3.434 1 88.94 290 ILE A O 1
ATOM 2434 N N . LEU A 1 291 ? -21.578 5.781 -4.074 1 90.38 291 LEU A N 1
ATOM 2435 C CA . LEU A 1 291 ? -21.219 5.777 -5.488 1 90.38 291 LEU A CA 1
ATOM 2436 C C . LEU A 1 291 ? -20.75 7.16 -5.93 1 90.38 291 LEU A C 1
ATOM 2438 O O . LEU A 1 291 ? -19.766 7.277 -6.664 1 90.38 291 LEU A O 1
ATOM 2442 N N . LYS A 1 292 ? -21.438 8.156 -5.52 1 86.25 292 LYS A N 1
ATOM 2443 C CA . LYS A 1 292 ? -21.078 9.523 -5.863 1 86.25 292 LYS A CA 1
ATOM 2444 C C . LYS A 1 292 ? -19.734 9.906 -5.273 1 86.25 292 LYS A C 1
ATOM 2446 O O . LYS A 1 292 ? -18.938 10.602 -5.918 1 86.25 292 LYS A O 1
ATOM 2451 N N . LEU A 1 293 ? -19.516 9.477 -4.066 1 84.38 293 LEU A N 1
ATOM 2452 C CA . LEU A 1 293 ? -18.234 9.75 -3.418 1 84.38 293 LEU A CA 1
ATOM 2453 C C . LEU A 1 293 ? -17.094 9.07 -4.168 1 84.38 293 LEU A C 1
ATOM 2455 O O . LEU A 1 293 ? -16.031 9.664 -4.348 1 84.38 293 LEU A O 1
ATOM 2459 N N . ASP A 1 294 ? -17.312 7.836 -4.52 1 85.25 294 ASP A N 1
ATOM 2460 C CA . ASP A 1 294 ? -16.297 7.129 -5.297 1 85.25 294 ASP A CA 1
ATOM 2461 C C . ASP A 1 294 ? -16.047 7.824 -6.633 1 85.25 294 ASP A C 1
ATOM 2463 O O . ASP A 1 294 ? -14.914 7.82 -7.137 1 85.25 294 ASP A O 1
ATOM 2467 N N . GLY A 1 295 ? -17.141 8.336 -7.156 1 84.75 295 GLY A N 1
ATOM 2468 C CA . GLY A 1 295 ? -17 9.133 -8.367 1 84.75 295 GLY A CA 1
ATOM 2469 C C . GLY A 1 295 ? -16.094 10.336 -8.18 1 84.75 295 GLY A C 1
ATOM 2470 O O . GLY A 1 295 ? -15.266 10.641 -9.039 1 84.75 295 GLY A O 1
ATOM 2471 N N . ARG A 1 296 ? -16.219 10.961 -7.07 1 79.12 296 ARG A N 1
ATOM 2472 C CA . ARG A 1 296 ? -15.391 12.117 -6.758 1 79.12 296 ARG A CA 1
ATOM 2473 C C . ARG A 1 296 ? -13.93 11.711 -6.574 1 79.12 296 ARG A C 1
ATOM 2475 O O . ARG A 1 296 ? -13.023 12.391 -7.062 1 79.12 296 ARG A O 1
ATOM 2482 N N . VAL A 1 297 ? -13.727 10.688 -5.875 1 79.5 297 VAL A N 1
ATOM 2483 C CA . VAL A 1 297 ? -12.375 10.188 -5.629 1 79.5 297 VAL A CA 1
ATOM 2484 C C . VAL A 1 297 ? -11.719 9.805 -6.953 1 79.5 297 VAL A C 1
ATOM 2486 O O . VAL A 1 297 ? -10.531 10.078 -7.164 1 79.5 297 VAL A O 1
ATOM 2489 N N . SER A 1 298 ? -12.477 9.211 -7.793 1 81.38 298 SER A N 1
ATOM 2490 C CA . SER A 1 298 ? -11.969 8.758 -9.086 1 81.38 298 SER A CA 1
ATOM 2491 C C . SER A 1 298 ? -11.508 9.938 -9.938 1 81.38 298 SER A C 1
ATOM 2493 O O . SER A 1 298 ? -10.695 9.773 -10.844 1 81.38 298 SER A O 1
ATOM 2495 N N . SER A 1 299 ? -11.992 11.109 -9.609 1 78.75 299 SER A N 1
ATOM 2496 C CA . SER A 1 299 ? -11.648 12.297 -10.383 1 78.75 299 SER A CA 1
ATOM 2497 C C . SER A 1 299 ? -10.391 12.969 -9.836 1 78.75 299 SER A C 1
ATOM 2499 O O . SER A 1 299 ? -9.828 13.859 -10.477 1 78.75 299 SER A O 1
ATOM 2501 N N . MET A 1 300 ? -9.953 12.445 -8.656 1 81 300 MET A N 1
ATOM 2502 C CA . MET A 1 300 ? -8.742 13 -8.047 1 81 300 MET A CA 1
ATOM 2503 C C . MET A 1 300 ? -7.5 12.555 -8.805 1 81 300 MET A C 1
ATOM 2505 O O . MET A 1 300 ? -7.473 11.469 -9.383 1 81 300 MET A O 1
ATOM 2509 N N . ASP A 1 301 ? -6.516 13.477 -8.766 1 81.88 301 ASP A N 1
ATOM 2510 C CA . ASP A 1 301 ? -5.211 13.062 -9.281 1 81.88 301 ASP A CA 1
ATOM 2511 C C . ASP A 1 301 ? -4.629 11.93 -8.445 1 81.88 301 ASP A C 1
ATOM 2513 O O . ASP A 1 301 ? -4.406 12.086 -7.242 1 81.88 301 ASP A O 1
ATOM 2517 N N . PRO A 1 302 ? -4.441 10.789 -9.07 1 76.44 302 PRO A N 1
ATOM 2518 C CA . PRO A 1 302 ? -3.982 9.625 -8.312 1 76.44 302 PRO A CA 1
ATOM 2519 C C . PRO A 1 302 ? -2.625 9.852 -7.652 1 76.44 302 PRO A C 1
ATOM 2521 O O . PRO A 1 302 ? -2.334 9.25 -6.613 1 76.44 302 PRO A O 1
ATOM 2524 N N . ASN A 1 303 ? -1.879 10.766 -8.227 1 77.94 303 ASN A N 1
ATOM 2525 C CA . ASN A 1 303 ? -0.546 11.023 -7.695 1 77.94 303 ASN A CA 1
ATOM 2526 C C . ASN A 1 303 ? -0.601 11.914 -6.453 1 77.94 303 ASN A C 1
ATOM 2528 O O . ASN A 1 303 ? 0.374 12 -5.707 1 77.94 303 ASN A O 1
ATOM 2532 N N . LEU A 1 304 ? -1.752 12.484 -6.211 1 88.56 304 LEU A N 1
ATOM 2533 C CA . LEU A 1 304 ? -1.864 13.461 -5.137 1 88.56 304 LEU A CA 1
ATOM 2534 C C . LEU A 1 304 ? -2.955 13.062 -4.148 1 88.56 304 LEU A C 1
ATOM 2536 O O . LEU A 1 304 ? -3.439 13.891 -3.379 1 88.56 304 LEU A O 1
ATOM 2540 N N . ILE A 1 305 ? -3.326 11.805 -4.129 1 83.06 305 ILE A N 1
ATOM 2541 C CA . ILE A 1 305 ? -4.48 11.344 -3.367 1 83.06 305 ILE A CA 1
ATOM 2542 C C . ILE A 1 305 ? -4.27 11.633 -1.883 1 83.06 305 ILE A C 1
ATOM 2544 O O . ILE A 1 305 ? -5.199 12.047 -1.187 1 83.06 305 ILE A O 1
ATOM 2548 N N . ASN A 1 306 ? -3.064 11.406 -1.349 1 83.56 306 ASN A N 1
ATOM 2549 C CA . ASN A 1 306 ? -2.779 11.633 0.065 1 83.56 306 ASN A CA 1
ATOM 2550 C C . ASN A 1 306 ? -2.918 13.102 0.438 1 83.56 306 ASN A C 1
ATOM 2552 O O . ASN A 1 306 ? -3.5 13.438 1.473 1 83.56 306 ASN A O 1
ATOM 2556 N N . PHE A 1 307 ? -2.424 13.93 -0.399 1 91.38 307 PHE A N 1
ATOM 2557 C CA . PHE A 1 307 ? -2.498 15.367 -0.155 1 91.38 307 PHE A CA 1
ATOM 2558 C C . PHE A 1 307 ? -3.93 15.867 -0.303 1 91.38 307 PHE A C 1
ATOM 2560 O O . PHE A 1 307 ? -4.398 16.672 0.5 1 91.38 307 PHE A O 1
ATOM 2567 N N . LEU A 1 308 ? -4.609 15.383 -1.309 1 87.5 308 LEU A N 1
ATOM 2568 C CA . LEU A 1 308 ? -5.973 15.828 -1.561 1 87.5 308 LEU A CA 1
ATOM 2569 C C . LEU A 1 308 ? -6.914 15.344 -0.461 1 87.5 308 LEU A C 1
ATOM 2571 O O . LEU A 1 308 ? -7.887 16.031 -0.13 1 87.5 308 LEU A O 1
ATOM 2575 N N . THR A 1 309 ? -6.566 14.195 0.127 1 81.19 309 THR A N 1
ATOM 2576 C CA . THR A 1 309 ? -7.305 13.742 1.297 1 81.19 309 THR A CA 1
ATOM 2577 C C . THR A 1 309 ? -7.125 14.703 2.465 1 81.19 309 THR A C 1
ATOM 2579 O O . THR A 1 309 ? -8.078 14.992 3.191 1 81.19 309 THR A O 1
ATOM 2582 N N . PHE A 1 310 ? -5.934 15.188 2.656 1 86.94 310 PHE A N 1
ATOM 2583 C CA . PHE A 1 310 ? -5.652 16.203 3.656 1 86.94 310 PHE A CA 1
ATOM 2584 C C . PHE A 1 310 ? -6.484 17.453 3.398 1 86.94 310 PHE A C 1
ATOM 2586 O O . PHE A 1 310 ? -7.109 18 4.316 1 86.94 310 PHE A O 1
ATOM 2593 N N . VAL A 1 311 ? -6.531 17.812 2.148 1 87.44 311 VAL A N 1
ATOM 2594 C CA . VAL A 1 311 ? -7.258 19.016 1.757 1 87.44 311 VAL A CA 1
ATOM 2595 C C . VAL A 1 311 ? -8.742 18.844 2.074 1 87.44 311 VAL A C 1
ATOM 2597 O O . VAL A 1 311 ? -9.398 19.781 2.531 1 87.44 311 VAL A O 1
ATOM 2600 N N . ASN A 1 312 ? -9.211 17.703 1.906 1 78.12 312 ASN A N 1
ATOM 2601 C CA . ASN A 1 312 ? -10.633 17.406 2.076 1 78.12 312 ASN A CA 1
ATOM 2602 C C . ASN A 1 312 ? -11.055 17.5 3.541 1 78.12 312 ASN A C 1
ATOM 2604 O O . ASN A 1 312 ? -12.203 17.812 3.844 1 78.12 312 ASN A O 1
ATOM 2608 N N . ILE A 1 313 ? -10.117 17.359 4.445 1 77.94 313 ILE A N 1
ATOM 2609 C CA . ILE A 1 313 ? -10.516 17.234 5.844 1 77.94 313 ILE A CA 1
ATOM 2610 C C . ILE A 1 313 ? -10.18 18.516 6.594 1 77.94 313 ILE A C 1
ATOM 2612 O O . ILE A 1 313 ? -10.609 18.703 7.734 1 77.94 313 ILE A O 1
ATOM 2616 N N . ILE A 1 314 ? -9.406 19.375 6.004 1 84.62 314 ILE A N 1
ATOM 2617 C CA . ILE A 1 314 ? -8.945 20.578 6.699 1 84.62 314 ILE A CA 1
ATOM 2618 C C . ILE A 1 314 ? -10.102 21.547 6.879 1 84.62 314 ILE A C 1
ATOM 2620 O O . ILE A 1 314 ? -10.797 21.875 5.918 1 84.62 314 ILE A O 1
ATOM 2624 N N . ASP A 1 315 ? -10.383 21.844 8.078 1 79.88 315 ASP A N 1
ATOM 2625 C CA . ASP A 1 315 ? -11.297 22.922 8.445 1 79.88 315 ASP A CA 1
ATOM 2626 C C . ASP A 1 315 ? -10.672 23.844 9.492 1 79.88 315 ASP A C 1
ATOM 2628 O O . ASP A 1 315 ? -9.469 23.766 9.75 1 79.88 315 ASP A O 1
ATOM 2632 N N . HIS A 1 316 ? -11.422 24.781 9.984 1 77.75 316 HIS A N 1
ATOM 2633 C CA . HIS A 1 316 ? -10.898 25.75 10.938 1 77.75 316 HIS A CA 1
ATOM 2634 C C . HIS A 1 316 ? -10.336 25.062 12.18 1 77.75 316 HIS A C 1
ATOM 2636 O O . HIS A 1 316 ? -9.242 25.391 12.641 1 77.75 316 HIS A O 1
ATOM 2642 N N . GLY A 1 317 ? -11.078 24.125 12.672 1 75.19 317 GLY A N 1
ATOM 2643 C CA . GLY A 1 317 ? -10.641 23.406 13.859 1 75.19 317 GLY A CA 1
ATOM 2644 C C . GLY A 1 317 ? -9.367 22.609 13.641 1 75.19 317 GLY A C 1
ATOM 2645 O O . GLY A 1 317 ? -8.453 22.641 14.469 1 75.19 317 GLY A O 1
ATOM 2646 N N . LYS A 1 318 ? -9.336 21.922 12.562 1 81.25 318 LYS A N 1
ATOM 2647 C CA . LYS A 1 318 ? -8.164 21.109 12.258 1 81.25 318 LYS A CA 1
ATOM 2648 C C . LYS A 1 318 ? -6.93 21.984 12.031 1 81.25 318 LYS A C 1
ATOM 2650 O O . LYS A 1 318 ? -5.824 21.625 12.445 1 81.25 318 LYS A O 1
ATOM 2655 N N . LEU A 1 319 ? -7.086 23.031 11.32 1 84.69 319 LEU A N 1
ATOM 2656 C CA . LEU A 1 319 ? -5.961 23.938 11.094 1 84.69 319 LEU A CA 1
ATOM 2657 C C . LEU A 1 319 ? -5.445 24.5 12.414 1 84.69 319 LEU A C 1
ATOM 2659 O O . LEU A 1 319 ? -4.238 24.641 12.602 1 84.69 319 LEU A O 1
ATOM 2663 N N . LYS A 1 320 ? -6.32 24.828 13.258 1 79.75 320 LYS A N 1
ATOM 2664 C CA . LYS A 1 320 ? -5.922 25.297 14.57 1 79.75 320 LYS A CA 1
ATOM 2665 C C . LYS A 1 320 ? -5.164 24.234 15.344 1 79.75 320 LYS A C 1
ATOM 2667 O O . LYS A 1 320 ? -4.188 24.531 16.031 1 79.75 320 LYS A O 1
ATOM 2672 N N . ASP A 1 321 ? -5.75 23.094 15.273 1 80.06 321 ASP A N 1
ATOM 2673 C CA . ASP A 1 321 ? -5.055 21.984 15.906 1 80.06 321 ASP A CA 1
ATOM 2674 C C . ASP A 1 321 ? -3.631 21.844 15.367 1 80.06 321 ASP A C 1
ATOM 2676 O O . ASP A 1 321 ? -2.689 21.641 16.141 1 80.06 321 ASP A O 1
ATOM 2680 N N . LEU A 1 322 ? -3.467 21.938 14.102 1 85.19 322 LEU A N 1
ATOM 2681 C CA . LEU A 1 322 ? -2.152 21.844 13.477 1 85.19 322 LEU A CA 1
ATOM 2682 C C . LEU A 1 322 ? -1.25 22.984 13.945 1 85.19 322 LEU A C 1
ATOM 2684 O O . LEU A 1 322 ? -0.058 22.781 14.18 1 85.19 322 LEU A O 1
ATOM 2688 N N . CYS A 1 323 ? -1.78 24.109 14.023 1 84 323 CYS A N 1
ATOM 2689 C CA . CYS A 1 323 ? -1.029 25.25 14.523 1 84 323 CYS A CA 1
ATOM 2690 C C . CYS A 1 323 ? -0.526 25 15.938 1 84 323 CYS A C 1
ATOM 2692 O O . CYS A 1 323 ? 0.634 25.281 16.25 1 84 323 CYS A O 1
ATOM 2694 N N . ASP A 1 324 ? -1.362 24.438 16.688 1 78.31 324 ASP A N 1
ATOM 2695 C CA . ASP A 1 324 ? -0.973 24.109 18.047 1 78.31 324 ASP A CA 1
ATOM 2696 C C . ASP A 1 324 ? 0.153 23.078 18.078 1 78.31 324 ASP A C 1
ATOM 2698 O O . ASP A 1 324 ? 1.112 23.203 18.828 1 78.31 324 ASP A O 1
ATOM 2702 N N . GLN A 1 325 ? -0.041 22.109 17.297 1 79.75 325 GLN A N 1
ATOM 2703 C CA . GLN A 1 325 ? 0.979 21.062 17.219 1 79.75 325 GLN A CA 1
ATOM 2704 C C . GLN A 1 325 ? 2.307 21.641 16.719 1 79.75 325 GLN A C 1
ATOM 2706 O O . GLN A 1 325 ? 3.373 21.203 17.172 1 79.75 325 GLN A O 1
ATOM 2711 N N . SER A 1 326 ? 2.246 22.516 15.75 1 84.44 326 SER A N 1
ATOM 2712 C CA . SER A 1 326 ? 3.457 23.109 15.203 1 84.44 326 SER A CA 1
ATOM 2713 C C . SER A 1 326 ? 4.254 23.828 16.281 1 84.44 326 SER A C 1
ATOM 2715 O O . SER A 1 326 ? 5.48 23.922 16.203 1 84.44 326 SER A O 1
ATOM 2717 N N . GLY A 1 327 ? 3.559 24.297 17.219 1 74.5 327 GLY A N 1
ATOM 2718 C CA . GLY A 1 327 ? 4.211 25.016 18.312 1 74.5 327 GLY A CA 1
ATOM 2719 C C . GLY A 1 327 ? 4.883 24.078 19.312 1 74.5 327 GLY A C 1
ATOM 2720 O O . GLY A 1 327 ? 5.805 24.484 20.016 1 74.5 327 GLY A O 1
ATOM 2721 N N . TYR A 1 328 ? 4.355 22.812 19.312 1 69.94 328 TYR A N 1
ATOM 2722 C CA . TYR A 1 328 ? 4.816 21.891 20.359 1 69.94 328 TYR A CA 1
ATOM 2723 C C . TYR A 1 328 ? 5.703 20.812 19.766 1 69.94 328 TYR A C 1
ATOM 2725 O O . TYR A 1 328 ? 6.035 19.828 20.453 1 69.94 328 TYR A O 1
ATOM 2733 N N . ILE A 1 329 ? 6.008 20.875 18.531 1 72.19 329 ILE A N 1
ATOM 2734 C CA . ILE A 1 329 ? 6.898 19.844 18.031 1 72.19 329 ILE A CA 1
ATOM 2735 C C . ILE A 1 329 ? 8.109 19.703 18.953 1 72.19 329 ILE A C 1
ATOM 2737 O O . ILE A 1 329 ? 8.719 20.703 19.344 1 72.19 329 ILE A O 1
ATOM 2741 N N . GLU A 1 330 ? 8.281 18.516 19.5 1 57.56 330 GLU A N 1
ATOM 2742 C CA . GLU A 1 330 ? 9.266 18.219 20.531 1 57.56 330 GLU A CA 1
ATOM 2743 C C . GLU A 1 330 ? 10.625 18.812 20.188 1 57.56 330 GLU A C 1
ATOM 2745 O O . GLU A 1 330 ? 11.188 18.531 19.125 1 57.56 330 GLU A O 1
ATOM 2750 N N . MET A 1 331 ? 10.883 19.938 20.844 1 65.81 331 MET A N 1
ATOM 2751 C CA . MET A 1 331 ? 12.234 20.5 20.797 1 65.81 331 MET A CA 1
ATOM 2752 C C . MET A 1 331 ? 13.047 20.047 22 1 65.81 331 MET A C 1
ATOM 2754 O O . MET A 1 331 ? 12.5 19.875 23.094 1 65.81 331 MET A O 1
ATOM 2758 N N . PRO A 1 332 ? 14.281 19.516 21.656 1 64.19 332 PRO A N 1
ATOM 2759 C CA . PRO A 1 332 ? 15.117 19.062 22.766 1 64.19 332 PRO A CA 1
ATOM 2760 C C . PRO A 1 332 ? 15.148 20.047 23.922 1 64.19 332 PRO A C 1
ATOM 2762 O O . PRO A 1 332 ? 15.086 21.266 23.719 1 64.19 332 PRO A O 1
ATOM 2765 N N . LYS A 1 333 ? 15 19.469 25.172 1 63.44 333 LYS A N 1
ATOM 2766 C CA . LYS A 1 333 ? 15.148 20.281 26.391 1 63.44 333 LYS A CA 1
ATOM 2767 C C . LYS A 1 333 ? 16.547 20.859 26.484 1 63.44 333 LYS A C 1
ATOM 2769 O O . LYS A 1 333 ? 17.453 20.469 25.75 1 63.44 333 LYS A O 1
ATOM 2774 N N . ASP A 1 334 ? 16.719 21.781 27.297 1 65.38 334 ASP A N 1
ATOM 2775 C CA . ASP A 1 334 ? 17.938 22.578 27.422 1 65.38 334 ASP A CA 1
ATOM 2776 C C . ASP A 1 334 ? 19.172 21.672 27.5 1 65.38 334 ASP A C 1
ATOM 2778 O O . ASP A 1 334 ? 20.141 21.875 26.766 1 65.38 334 ASP A O 1
ATOM 2782 N N . ILE A 1 335 ? 19.078 20.688 28.312 1 64.5 335 ILE A N 1
ATOM 2783 C CA . ILE A 1 335 ? 20.25 19.844 28.484 1 64.5 335 ILE A CA 1
ATOM 2784 C C . ILE A 1 335 ? 20.547 19.094 27.188 1 64.5 335 ILE A C 1
ATOM 2786 O O . ILE A 1 335 ? 21.688 19.016 26.75 1 64.5 335 ILE A O 1
ATOM 2790 N N . ASP A 1 336 ? 19.609 18.672 26.562 1 78.5 336 ASP A N 1
ATOM 2791 C CA . ASP A 1 336 ? 19.766 17.906 25.312 1 78.5 336 ASP A CA 1
ATOM 2792 C C . ASP A 1 336 ? 20.203 18.828 24.172 1 78.5 336 ASP A C 1
ATOM 2794 O O . ASP A 1 336 ? 20.984 18.422 23.312 1 78.5 336 ASP A O 1
ATOM 2798 N N . LEU A 1 337 ? 19.75 20.031 24.328 1 87.12 337 LEU A N 1
ATOM 2799 C CA . LEU A 1 337 ? 20.109 21 23.281 1 87.12 337 LEU A CA 1
ATOM 2800 C C . LEU A 1 337 ? 21.594 21.328 23.328 1 87.12 337 LEU A C 1
ATOM 2802 O O . LEU A 1 337 ? 22.25 21.453 22.297 1 87.12 337 LEU A O 1
ATOM 2806 N N . ARG A 1 338 ? 22.172 21.438 24.484 1 88.81 338 ARG A N 1
ATOM 2807 C CA . ARG A 1 338 ? 23.594 21.734 24.656 1 88.81 338 ARG A CA 1
ATOM 2808 C C . ARG A 1 338 ? 24.453 20.594 24.141 1 88.81 338 ARG A C 1
ATOM 2810 O O . ARG A 1 338 ? 25.547 20.828 23.609 1 88.81 338 ARG A O 1
ATOM 2817 N N . LEU A 1 339 ? 23.922 19.484 24.266 1 91.06 339 LEU A N 1
ATOM 2818 C CA . LEU A 1 339 ? 24.656 18.312 23.812 1 91.06 339 LEU A CA 1
ATOM 2819 C C . LEU A 1 339 ? 24.609 18.219 22.281 1 91.06 339 LEU A C 1
ATOM 2821 O O . LEU A 1 339 ? 25.578 17.766 21.656 1 91.06 339 LEU A O 1
ATOM 2825 N N . GLN A 1 340 ? 23.547 18.672 21.734 1 93.06 340 GLN A N 1
ATOM 2826 C CA . GLN A 1 340 ? 23.359 18.547 20.297 1 93.06 340 GLN A CA 1
ATOM 2827 C C . GLN A 1 340 ? 23.938 19.75 19.547 1 93.06 340 GLN A C 1
ATOM 2829 O O . GLN A 1 340 ? 24.125 19.703 18.344 1 93.06 340 GLN A O 1
ATOM 2834 N N . CYS A 1 341 ? 24.234 20.781 20.281 1 95 341 CYS A N 1
ATOM 2835 C CA . CYS A 1 341 ? 24.75 22.031 19.703 1 95 341 CYS A CA 1
ATOM 2836 C C . CYS A 1 341 ? 26.047 22.453 20.391 1 95 341 CYS A C 1
ATOM 2838 O O . CYS A 1 341 ? 26.188 23.609 20.781 1 95 341 CYS A O 1
ATOM 2840 N N . LYS A 1 342 ? 26.938 21.531 20.547 1 93.94 342 LYS A N 1
ATOM 2841 C CA . LYS A 1 342 ? 28.172 21.781 21.281 1 93.94 342 LYS A CA 1
ATOM 2842 C C . LYS A 1 342 ? 29.031 22.828 20.562 1 93.94 342 LYS A C 1
ATOM 2844 O O . LYS A 1 342 ? 29.625 23.703 21.203 1 93.94 342 LYS A O 1
ATOM 2849 N N . ARG A 1 343 ? 29.156 22.75 19.312 1 94.5 343 ARG A N 1
ATOM 2850 C CA . ARG A 1 343 ? 29.984 23.672 18.531 1 94.5 343 ARG A CA 1
ATOM 2851 C C . ARG A 1 343 ? 29.469 25.109 18.672 1 94.5 343 ARG A C 1
ATOM 2853 O O . ARG A 1 343 ? 30.266 26.031 18.891 1 94.5 343 ARG A O 1
ATOM 2860 N N . PHE A 1 344 ? 28.219 25.266 18.625 1 95.06 344 PHE A N 1
ATOM 2861 C CA . PHE A 1 344 ? 27.594 26.578 18.75 1 95.06 344 PHE A CA 1
ATOM 2862 C C . PHE A 1 344 ? 27.859 27.156 20.125 1 95.06 344 PHE A C 1
ATOM 2864 O O . PHE A 1 344 ? 28.266 28.328 20.25 1 95.06 344 PHE A O 1
ATOM 2871 N N . TYR A 1 345 ? 27.672 26.359 21.094 1 93.94 345 TYR A N 1
ATOM 2872 C CA . TYR A 1 345 ? 27.781 26.859 22.469 1 93.94 345 TYR A CA 1
ATOM 2873 C C . TYR A 1 345 ? 29.234 27.125 22.844 1 93.94 345 TYR A C 1
ATOM 2875 O O . TYR A 1 345 ? 29.531 28 23.641 1 93.94 345 TYR A O 1
ATOM 2883 N N . THR A 1 346 ? 30.109 26.375 22.234 1 93.94 346 THR A N 1
ATOM 2884 C CA . THR A 1 346 ? 31.531 26.672 22.438 1 93.94 346 THR A CA 1
ATOM 2885 C C . THR A 1 346 ? 31.859 28.078 21.938 1 93.94 346 THR A C 1
ATOM 2887 O O . THR A 1 346 ? 32.625 28.812 22.578 1 93.94 346 THR A O 1
ATOM 2890 N N . ILE A 1 347 ? 31.297 28.453 20.844 1 93.44 347 ILE A N 1
ATOM 2891 C CA . ILE A 1 347 ? 31.5 29.781 20.266 1 93.44 347 ILE A CA 1
ATOM 2892 C C . ILE A 1 347 ? 30.734 30.828 21.078 1 93.44 347 ILE A C 1
ATOM 2894 O O . ILE A 1 347 ? 31.266 31.891 21.406 1 93.44 347 ILE A O 1
ATOM 2898 N N . ALA A 1 348 ? 29.5 30.547 21.406 1 93.44 348 ALA A N 1
ATOM 2899 C CA . ALA A 1 348 ? 28.594 31.453 22.109 1 93.44 348 ALA A CA 1
ATOM 2900 C C . ALA A 1 348 ? 29.156 31.828 23.469 1 93.44 348 ALA A C 1
ATOM 2902 O O . ALA A 1 348 ? 28.906 32.938 23.969 1 93.44 348 ALA A O 1
ATOM 2903 N N . ASN A 1 349 ? 29.938 30.922 24.016 1 92.69 349 ASN A N 1
ATOM 2904 C CA . ASN A 1 349 ? 30.484 31.141 25.359 1 92.69 349 ASN A CA 1
ATOM 2905 C C . ASN A 1 349 ? 31.719 32.031 25.312 1 92.69 349 ASN A C 1
ATOM 2907 O O . ASN A 1 349 ? 32.188 32.5 26.344 1 92.69 349 ASN A O 1
ATOM 2911 N N . LYS A 1 350 ? 32.188 32.25 24.141 1 92.5 350 LYS A N 1
ATOM 2912 C CA . LYS A 1 350 ? 33.281 33.188 23.953 1 92.5 350 LYS A CA 1
ATOM 2913 C C . LYS A 1 350 ? 32.781 34.531 23.406 1 92.5 350 LYS A C 1
ATOM 2915 O O . LYS A 1 350 ? 32.688 34.719 22.188 1 92.5 350 LYS A O 1
ATOM 2920 N N . LYS A 1 351 ? 32.625 35.438 24.234 1 88.81 351 LYS A N 1
ATOM 2921 C CA . LYS A 1 351 ? 31.938 36.688 23.953 1 88.81 351 LYS A CA 1
ATOM 2922 C C . LYS A 1 351 ? 32.531 37.375 22.734 1 88.81 351 LYS A C 1
ATOM 2924 O O . LYS A 1 351 ? 31.797 37.812 21.844 1 88.81 351 LYS A O 1
ATOM 2929 N N . ASP A 1 352 ? 33.875 37.438 22.656 1 89.5 352 ASP A N 1
ATOM 2930 C CA . ASP A 1 352 ? 34.531 38.156 21.594 1 89.5 352 ASP A CA 1
ATOM 2931 C C . ASP A 1 352 ? 34.312 37.5 20.234 1 89.5 352 ASP A C 1
ATOM 2933 O O . ASP A 1 352 ? 34.156 38.188 19.219 1 89.5 352 ASP A O 1
ATOM 2937 N N . ILE A 1 353 ? 34.25 36.219 20.266 1 91.12 353 ILE A N 1
ATOM 2938 C CA . ILE A 1 353 ? 34.062 35.469 19.031 1 91.12 353 ILE A CA 1
ATOM 2939 C C . ILE A 1 353 ? 32.594 35.406 18.688 1 91.12 353 ILE A C 1
ATOM 2941 O O . ILE A 1 353 ? 32.219 35.469 17.516 1 91.12 353 ILE A O 1
ATOM 2945 N N . ALA A 1 354 ? 31.797 35.281 19.703 1 91.38 354 ALA A N 1
ATOM 2946 C CA . ALA A 1 354 ? 30.359 35.125 19.531 1 91.38 354 ALA A CA 1
ATOM 2947 C C . ALA A 1 354 ? 29.766 36.344 18.828 1 91.38 354 ALA A C 1
ATOM 2949 O O . ALA A 1 354 ? 28.938 36.188 17.906 1 91.38 354 ALA A O 1
ATOM 2950 N N . MET A 1 355 ? 30.188 37.469 19.172 1 91.5 355 MET A N 1
ATOM 2951 C CA . MET A 1 355 ? 29.656 38.719 18.609 1 91.5 355 MET A CA 1
ATOM 2952 C C . MET A 1 355 ? 30.016 38.844 17.125 1 91.5 355 MET A C 1
ATOM 2954 O O . MET A 1 355 ? 29.312 39.531 16.375 1 91.5 355 MET A O 1
ATOM 2958 N N . LYS A 1 356 ? 31.031 38.125 16.812 1 92.31 356 LYS A N 1
ATOM 2959 C CA . LYS A 1 356 ? 31.5 38.219 15.43 1 92.31 356 LYS A CA 1
ATOM 2960 C C . LYS A 1 356 ? 30.891 37.156 14.547 1 92.31 356 LYS A C 1
ATOM 2962 O O . LYS A 1 356 ? 30.891 37.281 13.32 1 92.31 356 LYS A O 1
ATOM 2967 N N . LYS A 1 357 ? 30.359 36.156 15.156 1 93.81 357 LYS A N 1
ATOM 2968 C CA . LYS A 1 357 ? 29.953 35 14.352 1 93.81 357 LYS A CA 1
ATOM 2969 C C . LYS A 1 357 ? 28.453 34.719 14.484 1 93.81 357 LYS A C 1
ATOM 2971 O O . LYS A 1 357 ? 27.844 34.125 13.594 1 93.81 357 LYS A O 1
ATOM 2976 N N . ILE A 1 358 ? 27.859 35.188 15.641 1 94.31 358 ILE A N 1
ATOM 2977 C CA . ILE A 1 358 ? 26.484 34.844 15.969 1 94.31 358 ILE A CA 1
ATOM 2978 C C . ILE A 1 358 ? 25.656 36.094 16.141 1 94.31 358 ILE A C 1
ATOM 2980 O O . ILE A 1 358 ? 25.984 36.969 16.953 1 94.31 358 ILE A O 1
ATOM 2984 N N . ARG A 1 359 ? 24.625 36.188 15.406 1 91.81 359 ARG A N 1
ATOM 2985 C CA . ARG A 1 359 ? 23.766 37.344 15.492 1 91.81 359 ARG A CA 1
ATOM 2986 C C . ARG A 1 359 ? 22.875 37.281 16.719 1 91.81 359 ARG A C 1
ATOM 2988 O O . ARG A 1 359 ? 22.719 38.281 17.438 1 91.81 359 ARG A O 1
ATOM 2995 N N . TYR A 1 360 ? 22.234 36.156 16.906 1 89.44 360 TYR A N 1
ATOM 2996 C CA . TYR A 1 360 ? 21.344 35.938 18.031 1 89.44 360 TYR A CA 1
ATOM 2997 C C . TYR A 1 360 ? 21.734 34.688 18.828 1 89.44 360 TYR A C 1
ATOM 2999 O O . TYR A 1 360 ? 21.672 33.562 18.297 1 89.44 360 TYR A O 1
ATOM 3007 N N . ILE A 1 361 ? 21.984 34.844 20.016 1 89 361 ILE A N 1
ATOM 3008 C CA . ILE A 1 361 ? 22.562 33.781 20.859 1 89 361 ILE A CA 1
ATOM 3009 C C . ILE A 1 361 ? 21.5 32.75 21.188 1 89 361 ILE A C 1
ATOM 3011 O O . ILE A 1 361 ? 21.812 31.609 21.547 1 89 361 ILE A O 1
ATOM 3015 N N . ASP A 1 362 ? 20.234 33.031 21.047 1 86.81 362 ASP A N 1
ATOM 3016 C CA . ASP A 1 362 ? 19.156 32.125 21.453 1 86.81 362 ASP A CA 1
ATOM 3017 C C . ASP A 1 362 ? 18.766 31.203 20.297 1 86.81 362 ASP A C 1
ATOM 3019 O O . ASP A 1 362 ? 17.781 30.484 20.375 1 86.81 362 ASP A O 1
ATOM 3023 N N . VAL A 1 363 ? 19.516 31.219 19.234 1 90 363 VAL A N 1
ATOM 3024 C CA . VAL A 1 363 ? 19.25 30.344 18.109 1 90 363 VAL A CA 1
ATOM 3025 C C . VAL A 1 363 ? 20.453 29.422 17.875 1 90 363 VAL A C 1
ATOM 3027 O O . VAL A 1 363 ? 21.297 29.672 17.016 1 90 363 VAL A O 1
ATOM 3030 N N . PRO A 1 364 ? 20.453 28.359 18.516 1 92.44 364 PRO A N 1
ATOM 3031 C CA . PRO A 1 364 ? 21.594 27.453 18.359 1 92.44 364 PRO A CA 1
ATOM 3032 C C . PRO A 1 364 ? 21.562 26.688 17.047 1 92.44 364 PRO A C 1
ATOM 3034 O O . PRO A 1 364 ? 20.531 26.641 16.375 1 92.44 364 PRO A O 1
ATOM 3037 N N . CYS A 1 365 ? 22.75 26.125 16.625 1 94.06 365 CYS A N 1
ATOM 3038 C CA . CYS A 1 365 ? 22.906 25.312 15.43 1 94.06 365 CYS A CA 1
ATOM 3039 C C . CYS A 1 365 ? 23.219 23.859 15.805 1 94.06 365 CYS A C 1
ATOM 3041 O O . CYS A 1 365 ? 24.125 23.609 16.594 1 94.06 365 CYS A O 1
ATOM 3043 N N . TYR A 1 366 ? 22.531 22.953 15.234 1 94.81 366 TYR A N 1
ATOM 3044 C CA . TYR A 1 366 ? 22.75 21.531 15.516 1 94.81 366 TYR A CA 1
ATOM 3045 C C . TYR A 1 366 ? 24.078 21.078 14.93 1 94.81 366 TYR A C 1
ATOM 3047 O O . TYR A 1 366 ? 24.422 21.406 13.797 1 94.81 366 TYR A O 1
ATOM 3055 N N . ASP A 1 367 ? 24.766 20.234 15.633 1 95.44 367 ASP A N 1
ATOM 3056 C CA . ASP A 1 367 ? 26.047 19.688 15.18 1 95.44 367 ASP A CA 1
ATOM 3057 C C . ASP A 1 367 ? 25.859 18.688 14.039 1 95.44 367 ASP A C 1
ATOM 3059 O O . ASP A 1 367 ? 26.625 18.672 13.086 1 95.44 367 ASP A O 1
ATOM 3063 N N . LYS A 1 368 ? 24.859 17.938 14.148 1 93.94 368 LYS A N 1
ATOM 3064 C CA . LYS A 1 368 ? 24.625 16.828 13.227 1 93.94 368 LYS A CA 1
ATOM 3065 C C . LYS A 1 368 ? 24.469 17.328 11.789 1 93.94 368 LYS A C 1
ATOM 3067 O O . LYS A 1 368 ? 24.875 16.656 10.844 1 93.94 368 LYS A O 1
ATOM 3072 N N . SER A 1 369 ? 23.922 18.531 11.625 1 96.5 369 SER A N 1
ATOM 3073 C CA . SER A 1 369 ? 23.656 19.062 10.289 1 96.5 369 SER A CA 1
ATOM 3074 C C . SER A 1 369 ? 24.5 20.297 10.016 1 96.5 369 SER A C 1
ATOM 3076 O O . SER A 1 369 ? 24.219 21.062 9.094 1 96.5 369 SER A O 1
ATOM 3078 N N . SER A 1 370 ? 25.5 20.516 10.797 1 96.12 370 SER A N 1
ATOM 3079 C CA . SER A 1 370 ? 26.328 21.703 10.68 1 96.12 370 SER A CA 1
ATOM 3080 C C . SER A 1 370 ? 27.234 21.641 9.453 1 96.12 370 SER A C 1
ATOM 3082 O O . SER A 1 370 ? 27.5 20.547 8.93 1 96.12 370 SER A O 1
ATOM 3084 N N . ILE A 1 371 ? 27.609 22.781 9.016 1 95.56 371 ILE A N 1
ATOM 3085 C CA . ILE A 1 371 ? 28.516 22.938 7.879 1 95.56 371 ILE A CA 1
ATOM 3086 C C . ILE A 1 371 ? 29.875 23.422 8.359 1 95.56 371 ILE A C 1
ATOM 3088 O O . ILE A 1 371 ? 29.953 24.281 9.25 1 95.56 371 ILE A O 1
ATOM 3092 N N . THR A 1 372 ? 30.922 22.828 7.758 1 95.69 372 THR A N 1
ATOM 3093 C CA . THR A 1 372 ? 32.25 23.297 8.062 1 95.69 372 THR A CA 1
ATOM 3094 C C . THR A 1 372 ? 32.844 24.109 6.898 1 95.69 372 THR A C 1
ATOM 3096 O O . THR A 1 372 ? 32.625 23.781 5.734 1 95.69 372 THR A O 1
ATOM 3099 N N . ILE A 1 373 ? 33.5 25.172 7.262 1 95.19 373 ILE A N 1
ATOM 3100 C CA . ILE A 1 373 ? 34.094 26.047 6.234 1 95.19 373 ILE A CA 1
ATOM 3101 C C . ILE A 1 373 ? 35.594 26.094 6.395 1 95.19 373 ILE A C 1
ATOM 3103 O O . ILE A 1 373 ? 36.156 25.453 7.289 1 95.19 373 ILE A O 1
ATOM 3107 N N . ARG A 1 374 ? 36.281 26.688 5.375 1 91.62 374 ARG A N 1
ATOM 3108 C CA . ARG A 1 374 ? 37.719 26.953 5.348 1 91.62 374 ARG A CA 1
ATOM 3109 C C . ARG A 1 374 ? 38.531 25.641 5.285 1 91.62 374 ARG A C 1
ATOM 3111 O O . ARG A 1 374 ? 39.688 25.609 5.656 1 91.62 374 ARG A O 1
ATOM 3118 N N . GLY A 1 375 ? 37.844 24.547 5 1 89.94 375 GLY A N 1
ATOM 3119 C CA . GLY A 1 375 ? 38.5 23.266 4.883 1 89.94 375 GLY A CA 1
ATOM 3120 C C . GLY A 1 375 ? 38.938 22.688 6.215 1 89.94 375 GLY A C 1
ATOM 3121 O O . GLY A 1 375 ? 39.781 21.797 6.266 1 89.94 375 GLY A O 1
ATOM 3122 N N . LYS A 1 376 ? 38.375 23.234 7.215 1 90.69 376 LYS A N 1
ATOM 3123 C CA . LYS A 1 376 ? 38.75 22.812 8.562 1 90.69 376 LYS A CA 1
ATOM 3124 C C . LYS A 1 376 ? 37.75 21.828 9.125 1 90.69 376 LYS A C 1
ATOM 3126 O O . LYS A 1 376 ? 36.594 21.75 8.648 1 90.69 376 LYS A O 1
ATOM 3131 N N . ASP A 1 377 ? 38.188 21.125 10.133 1 90.31 377 ASP A N 1
ATOM 3132 C CA . ASP A 1 377 ? 37.344 20.125 10.75 1 90.31 377 ASP A CA 1
ATOM 3133 C C . ASP A 1 377 ? 36.375 20.766 11.766 1 90.31 377 ASP A C 1
ATOM 3135 O O . ASP A 1 377 ? 36.594 21.906 12.18 1 90.31 377 ASP A O 1
ATOM 3139 N N . SER A 1 378 ? 35.438 20.031 12.203 1 89.25 378 SER A N 1
ATOM 3140 C CA . SER A 1 378 ? 34.406 20.531 13.078 1 89.25 378 SER A CA 1
ATOM 3141 C C . SER A 1 378 ? 34.938 20.891 14.461 1 89.25 378 SER A C 1
ATOM 3143 O O . SER A 1 378 ? 34.344 21.672 15.188 1 89.25 378 SER A O 1
ATOM 3145 N N . SER A 1 379 ? 36.125 20.359 14.758 1 88.94 379 SER A N 1
ATOM 3146 C CA . SER A 1 379 ? 36.719 20.641 16.062 1 88.94 379 SER A CA 1
ATOM 3147 C C . SER A 1 379 ? 37.375 22.016 16.094 1 88.94 379 SER A C 1
ATOM 3149 O O . SER A 1 379 ? 37.594 22.578 17.172 1 88.94 379 SER A O 1
ATOM 3151 N N . ASP A 1 380 ? 37.656 22.578 14.938 1 91.56 380 ASP A N 1
ATOM 3152 C CA . ASP A 1 380 ? 38.25 23.906 14.828 1 91.56 380 ASP A CA 1
ATOM 3153 C C . ASP A 1 380 ? 37.188 25 14.93 1 91.56 380 ASP A C 1
ATOM 3155 O O . ASP A 1 380 ? 36.219 24.984 14.195 1 91.56 380 ASP A O 1
ATOM 3159 N N . ILE A 1 381 ? 37.375 25.938 15.719 1 89 381 ILE A N 1
ATOM 3160 C CA . ILE A 1 381 ? 36.438 27 15.977 1 89 381 ILE A CA 1
ATOM 3161 C C . ILE A 1 381 ? 36.25 27.859 14.719 1 89 381 ILE A C 1
ATOM 3163 O O . ILE A 1 381 ? 35.188 28.406 14.477 1 89 381 ILE A O 1
ATOM 3167 N N . ASN A 1 382 ? 37.312 27.891 13.93 1 90 382 ASN A N 1
ATOM 3168 C CA . ASN A 1 382 ? 37.312 28.719 12.727 1 90 382 ASN A CA 1
ATOM 3169 C C . ASN A 1 382 ? 36.5 28.047 11.609 1 90 382 ASN A C 1
ATOM 3171 O O . ASN A 1 382 ? 36.219 28.688 10.586 1 90 382 ASN A O 1
ATOM 3175 N N . SER A 1 383 ? 36.062 26.875 11.898 1 95.19 383 SER A N 1
ATOM 3176 C CA . SER A 1 383 ? 35.281 26.156 10.891 1 95.19 383 SER A CA 1
ATOM 3177 C C . SER A 1 383 ? 33.781 26.453 11.055 1 95.19 383 SER A C 1
ATOM 3179 O O . SER A 1 383 ? 32.969 26.062 10.211 1 95.19 383 SER A O 1
ATOM 3181 N N . PHE A 1 384 ? 33.438 27.234 12.078 1 95.94 384 PHE A N 1
ATOM 3182 C CA . PHE A 1 384 ? 32.031 27.422 12.422 1 95.94 384 PHE A CA 1
ATOM 3183 C C . PHE A 1 384 ? 31.391 28.5 11.547 1 95.94 384 PHE A C 1
ATOM 3185 O O . PHE A 1 384 ? 31.969 29.578 11.367 1 95.94 384 PHE A O 1
ATOM 3192 N N . ILE A 1 385 ? 30.312 28.219 11.031 1 96.31 385 ILE A N 1
ATOM 3193 C CA . ILE A 1 385 ? 29.391 29.156 10.414 1 96.31 385 ILE A CA 1
ATOM 3194 C C . ILE A 1 385 ? 27.953 28.859 10.852 1 96.31 385 ILE A C 1
ATOM 3196 O O . ILE A 1 385 ? 27.594 27.688 11.031 1 96.31 385 ILE A O 1
ATOM 3200 N N . HIS A 1 386 ? 27.188 29.828 11.148 1 96.94 386 HIS A N 1
ATOM 3201 C CA . HIS A 1 386 ? 25.812 29.656 11.586 1 96.94 386 HIS A CA 1
ATOM 3202 C C . HIS A 1 386 ? 24.922 29.172 10.445 1 96.94 386 HIS A C 1
ATOM 3204 O O . HIS A 1 386 ? 24.156 29.938 9.875 1 96.94 386 HIS A O 1
ATOM 3210 N N . ALA A 1 387 ? 25.047 27.906 10.094 1 97.81 387 ALA A N 1
ATOM 3211 C CA . ALA A 1 387 ? 24.375 27.281 8.961 1 97.81 387 ALA A CA 1
ATOM 3212 C C . ALA A 1 387 ? 24.156 25.797 9.203 1 97.81 387 ALA A C 1
ATOM 3214 O O . ALA A 1 387 ? 24.969 25.141 9.844 1 97.81 387 ALA A O 1
ATOM 3215 N N . ASN A 1 388 ? 23.078 25.266 8.734 1 98.12 388 ASN A N 1
ATOM 3216 C CA . ASN A 1 388 ? 22.766 23.828 8.766 1 98.12 388 ASN A CA 1
ATOM 3217 C C . ASN A 1 388 ? 22.297 23.328 7.406 1 98.12 388 ASN A C 1
ATOM 3219 O O . ASN A 1 388 ? 21.719 24.078 6.621 1 98.12 388 ASN A O 1
ATOM 3223 N N . GLU A 1 389 ? 22.578 22.109 7.168 1 98.06 389 GLU A N 1
ATOM 3224 C CA . GLU A 1 389 ? 22.266 21.5 5.883 1 98.06 389 GLU A CA 1
ATOM 3225 C C . GLU A 1 389 ? 21.125 20.484 6.012 1 98.06 389 GLU A C 1
ATOM 3227 O O . GLU A 1 389 ? 21.031 19.781 7.023 1 98.06 389 GLU A O 1
ATOM 3232 N N . LEU A 1 390 ? 20.266 20.438 5.008 1 97.88 390 LEU A N 1
ATOM 3233 C CA . LEU A 1 390 ? 19.219 19.438 4.84 1 97.88 390 LEU A CA 1
ATOM 3234 C C . LEU A 1 390 ? 19.312 18.797 3.459 1 97.88 390 LEU A C 1
ATOM 3236 O O . LEU A 1 390 ? 19.062 19.453 2.449 1 97.88 390 LEU A O 1
ATOM 3240 N N . VAL A 1 391 ? 19.703 17.531 3.395 1 96.75 391 VAL A N 1
ATOM 3241 C CA . VAL A 1 391 ? 19.766 16.766 2.152 1 96.75 391 VAL A CA 1
ATOM 3242 C C . VAL A 1 391 ? 18.781 15.602 2.217 1 96.75 391 VAL A C 1
ATOM 3244 O O . VAL A 1 391 ? 18.781 14.844 3.189 1 96.75 391 VAL A O 1
ATOM 3247 N N . TYR A 1 392 ? 17.906 15.469 1.224 1 94.69 392 TYR A N 1
ATOM 3248 C CA . TYR A 1 392 ? 16.938 14.383 1.23 1 94.69 392 TYR A CA 1
ATOM 3249 C C . TYR A 1 392 ? 16.609 13.938 -0.189 1 94.69 392 TYR A C 1
ATOM 3251 O O . TYR A 1 392 ? 16.781 14.703 -1.143 1 94.69 392 TYR A O 1
ATOM 3259 N N . LYS A 1 393 ? 16.25 12.703 -0.293 1 91.94 393 LYS A N 1
ATOM 3260 C CA . LYS A 1 393 ? 15.781 12.148 -1.562 1 91.94 393 LYS A CA 1
ATOM 3261 C C . LYS A 1 393 ? 14.258 12.227 -1.672 1 91.94 393 LYS A C 1
ATOM 3263 O O . LYS A 1 393 ? 13.555 12.18 -0.66 1 91.94 393 LYS A O 1
ATOM 3268 N N . TYR A 1 394 ? 13.734 12.508 -2.834 1 87 394 TYR A N 1
ATOM 3269 C CA . TYR A 1 394 ? 12.305 12.492 -3.096 1 87 394 TYR A CA 1
ATOM 3270 C C . TYR A 1 394 ? 12.008 11.938 -4.484 1 87 394 TYR A C 1
ATOM 3272 O O . TYR A 1 394 ? 12.789 12.133 -5.418 1 87 394 TYR A O 1
ATOM 3280 N N . GLY A 1 395 ? 11.016 11.164 -4.562 1 75.12 395 GLY A N 1
ATOM 3281 C CA . GLY A 1 395 ? 10.734 10.453 -5.801 1 75.12 395 GLY A CA 1
ATOM 3282 C C . GLY A 1 395 ? 11.727 9.344 -6.086 1 75.12 395 GLY A C 1
ATOM 3283 O O . GLY A 1 395 ? 12.297 8.758 -5.164 1 75.12 395 GLY A O 1
ATOM 3284 N N . ILE A 1 396 ? 11.93 8.883 -7.242 1 68.06 396 ILE A N 1
ATOM 3285 C CA . ILE A 1 396 ? 12.758 7.742 -7.602 1 68.06 396 ILE A CA 1
ATOM 3286 C C . ILE A 1 396 ? 14.219 8.18 -7.695 1 68.06 396 ILE A C 1
ATOM 3288 O O . ILE A 1 396 ? 15.109 7.504 -7.172 1 68.06 396 ILE A O 1
ATOM 3292 N N . GLU A 1 397 ? 14.445 9.305 -8.258 1 75.5 397 GLU A N 1
ATOM 3293 C CA . GLU A 1 397 ? 15.844 9.602 -8.562 1 75.5 397 GLU A CA 1
ATOM 3294 C C . GLU A 1 397 ? 16.219 11.016 -8.141 1 75.5 397 GLU A C 1
ATOM 3296 O O . GLU A 1 397 ? 17.344 11.453 -8.352 1 75.5 397 GLU A O 1
ATOM 3301 N N . ASN A 1 398 ? 15.359 11.695 -7.391 1 86.06 398 ASN A N 1
ATOM 3302 C CA . ASN A 1 398 ? 15.664 13.109 -7.156 1 86.06 398 ASN A CA 1
ATOM 3303 C C . ASN A 1 398 ? 16.25 13.328 -5.762 1 86.06 398 ASN A C 1
ATOM 3305 O O . ASN A 1 398 ? 15.906 12.609 -4.82 1 86.06 398 ASN A O 1
ATOM 3309 N N . GLU A 1 399 ? 17.188 14.266 -5.703 1 93.44 399 GLU A N 1
ATOM 3310 C CA . GLU A 1 399 ? 17.781 14.688 -4.441 1 93.44 399 GLU A CA 1
ATOM 3311 C C . GLU A 1 399 ? 17.75 16.203 -4.293 1 93.44 399 GLU A C 1
ATOM 3313 O O . GLU A 1 399 ? 17.969 16.922 -5.266 1 93.44 399 GLU A O 1
ATOM 3318 N N . ARG A 1 400 ? 17.328 16.75 -3.139 1 95.38 400 ARG A N 1
ATOM 3319 C CA . ARG A 1 400 ? 17.328 18.172 -2.828 1 95.38 400 ARG A CA 1
ATOM 3320 C C . ARG A 1 400 ? 18.344 18.5 -1.748 1 95.38 400 ARG A C 1
ATOM 3322 O O . ARG A 1 400 ? 18.484 17.766 -0.77 1 95.38 400 ARG A O 1
ATOM 3329 N N . LYS A 1 401 ? 19.141 19.516 -1.977 1 97.62 401 LYS A N 1
ATOM 3330 C CA . LYS A 1 401 ? 20.141 19.984 -1.021 1 97.62 401 LYS A CA 1
ATOM 3331 C C . LYS A 1 401 ? 19.875 21.438 -0.623 1 97.62 401 LYS A C 1
ATOM 3333 O O . LYS A 1 401 ? 19.969 22.344 -1.456 1 97.62 401 LYS A O 1
ATOM 3338 N N . ILE A 1 402 ? 19.578 21.672 0.667 1 98.38 402 ILE A N 1
ATOM 3339 C CA . ILE A 1 402 ? 19.234 23 1.149 1 98.38 402 ILE A CA 1
ATOM 3340 C C . ILE A 1 402 ? 20.141 23.375 2.312 1 98.38 402 ILE A C 1
ATOM 3342 O O . ILE A 1 402 ? 20.422 22.547 3.182 1 98.38 402 ILE A O 1
ATOM 3346 N N . ILE A 1 403 ? 20.641 24.531 2.287 1 98.69 403 ILE A N 1
ATOM 3347 C CA . ILE A 1 403 ? 21.359 25.109 3.416 1 98.69 403 ILE A CA 1
ATOM 3348 C C . ILE A 1 403 ? 20.547 26.25 4.012 1 98.69 403 ILE A C 1
ATOM 3350 O O . ILE A 1 403 ? 20.109 27.156 3.293 1 98.69 403 ILE A O 1
ATOM 3354 N N . MET A 1 404 ? 20.25 26.203 5.246 1 98.5 404 MET A N 1
ATOM 3355 C CA . MET A 1 404 ? 19.609 27.281 6 1 98.5 404 MET A CA 1
ATOM 3356 C C . MET A 1 404 ? 20.609 28 6.898 1 98.5 404 MET A C 1
ATOM 3358 O O . MET A 1 404 ? 21.219 27.375 7.773 1 98.5 404 MET A O 1
ATOM 3362 N N . CYS A 1 405 ? 20.734 29.312 6.695 1 97.81 405 CYS A N 1
ATOM 3363 C CA . CYS A 1 405 ? 21.797 29.984 7.438 1 97.81 405 CYS A CA 1
ATOM 3364 C C . CYS A 1 405 ? 21.406 31.406 7.793 1 97.81 405 CYS A C 1
ATOM 3366 O O . CYS A 1 405 ? 20.406 31.938 7.281 1 97.81 405 CYS A O 1
ATOM 3368 N N . GLN A 1 406 ? 22.172 31.922 8.703 1 96.12 406 GLN A N 1
ATOM 3369 C CA . GLN A 1 406 ? 22.062 33.344 9.07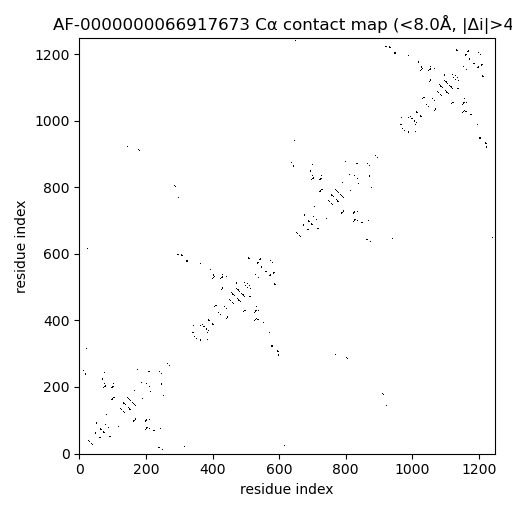 1 96.12 406 GLN A CA 1
AT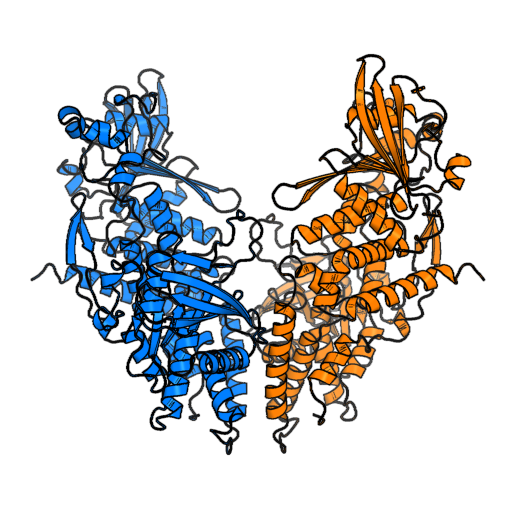OM 3370 C C . GLN A 1 406 ? 22.641 34.219 7.988 1 96.12 406 GLN A C 1
ATOM 3372 O O . GLN A 1 406 ? 23.578 33.844 7.293 1 96.12 406 GLN A O 1
ATOM 3377 N N . GLY A 1 407 ? 21.969 35.438 7.777 1 95.19 407 GLY A N 1
ATOM 3378 C CA . GLY A 1 407 ? 22.625 36.406 6.922 1 95.19 407 GLY A CA 1
ATOM 3379 C C . GLY A 1 407 ? 23.984 36.844 7.438 1 95.19 407 GLY A C 1
ATOM 3380 O O . GLY A 1 407 ? 24.172 37 8.648 1 95.19 407 GLY A O 1
ATOM 3381 N N . PRO A 1 408 ? 24.906 37 6.551 1 94.75 408 PRO A N 1
ATOM 3382 C CA . PRO A 1 408 ? 26.266 37.312 6.992 1 94.75 408 PRO A CA 1
ATOM 3383 C C . PRO A 1 408 ? 26.344 38.625 7.777 1 94.75 408 PRO A C 1
ATOM 3385 O O . PRO A 1 408 ? 25.641 39.594 7.453 1 94.75 408 PRO A O 1
ATOM 3388 N N . LEU A 1 409 ? 27.156 38.562 8.812 1 93.75 409 LEU A N 1
ATOM 3389 C CA . LEU A 1 409 ? 27.656 39.781 9.461 1 93.75 409 LEU A CA 1
ATOM 3390 C C . LEU A 1 409 ? 28.812 40.375 8.672 1 93.75 409 LEU A C 1
ATOM 3392 O O . LEU A 1 409 ? 29.359 39.719 7.781 1 93.75 409 LEU A O 1
ATOM 3396 N N . LYS A 1 410 ? 29.141 41.594 9.039 1 90.5 410 LYS A N 1
ATOM 3397 C CA . LYS A 1 410 ? 30.297 42.188 8.391 1 90.5 410 LYS A CA 1
ATOM 3398 C C . LYS A 1 410 ? 31.531 41.281 8.539 1 90.5 410 LYS A C 1
ATOM 3400 O O . LYS A 1 410 ? 32.312 41.156 7.605 1 90.5 410 LYS A O 1
ATOM 3405 N N . GLU A 1 411 ? 31.625 40.625 9.656 1 92.12 411 GLU A N 1
ATOM 3406 C CA . GLU A 1 411 ? 32.812 39.812 10.008 1 92.12 411 GLU A CA 1
ATOM 3407 C C . GLU A 1 411 ? 32.75 38.438 9.367 1 92.12 411 GLU A C 1
ATOM 3409 O O . GLU A 1 411 ? 33.75 37.719 9.328 1 92.12 411 GLU A O 1
ATOM 3414 N N . THR A 1 412 ? 31.594 38.094 8.812 1 93.38 412 THR A N 1
ATOM 3415 C CA . THR A 1 412 ? 31.484 36.719 8.375 1 93.38 412 THR A CA 1
ATOM 3416 C C . THR A 1 412 ? 31.219 36.625 6.871 1 93.38 412 THR A C 1
ATOM 3418 O O . THR A 1 412 ? 30.812 35.594 6.359 1 93.38 412 THR A O 1
ATOM 3421 N N . VAL A 1 413 ? 31.438 37.656 6.148 1 92.75 413 VAL A N 1
ATOM 3422 C CA . VAL A 1 413 ? 31.234 37.656 4.699 1 92.75 413 VAL A CA 1
ATOM 3423 C C . VAL A 1 413 ? 32.156 36.625 4.051 1 92.75 413 VAL A C 1
ATOM 3425 O O . VAL A 1 413 ? 31.703 35.875 3.178 1 92.75 413 VAL A O 1
ATOM 3428 N N . ASP A 1 414 ? 33.312 36.594 4.543 1 91.88 414 ASP A N 1
ATOM 3429 C CA . ASP A 1 414 ? 34.281 35.625 4.008 1 91.88 414 ASP A CA 1
ATOM 3430 C C . ASP A 1 414 ? 33.812 34.188 4.297 1 91.88 414 ASP A C 1
ATOM 3432 O O . ASP A 1 414 ? 34.031 33.281 3.496 1 91.88 414 ASP A O 1
ATOM 3436 N N . ASP A 1 415 ? 33.219 34.031 5.449 1 94.38 415 ASP A N 1
ATOM 3437 C CA . ASP A 1 415 ? 32.688 32.719 5.789 1 94.38 415 ASP A CA 1
ATOM 3438 C C . ASP A 1 415 ? 31.578 32.312 4.816 1 94.38 415 ASP A C 1
ATOM 3440 O O . ASP A 1 415 ? 31.516 31.172 4.379 1 94.38 415 ASP A O 1
ATOM 3444 N N . MET A 1 416 ? 30.75 33.25 4.492 1 95.75 416 MET A N 1
ATOM 3445 C CA . MET A 1 416 ? 29.656 33 3.562 1 95.75 416 MET A CA 1
ATOM 3446 C C . MET A 1 416 ? 30.172 32.625 2.182 1 95.75 416 MET A C 1
ATOM 3448 O O . MET A 1 416 ? 29.703 31.672 1.574 1 95.75 416 MET A O 1
ATOM 3452 N N . PHE A 1 417 ? 31.156 33.375 1.722 1 95 417 PHE A N 1
ATOM 3453 C CA . PHE A 1 417 ? 31.719 33.094 0.409 1 95 417 PHE A CA 1
ATOM 3454 C C . PHE A 1 417 ? 32.406 31.719 0.391 1 95 417 PHE A C 1
ATOM 3456 O O . PHE A 1 417 ? 32.312 31 -0.601 1 95 417 PHE A O 1
ATOM 3463 N N . ASP A 1 418 ? 33.062 31.406 1.446 1 95.44 418 ASP A N 1
ATOM 3464 C CA . ASP A 1 418 ? 33.688 30.094 1.532 1 95.44 418 ASP A CA 1
ATOM 3465 C C . ASP A 1 418 ? 32.656 28.984 1.454 1 95.44 418 ASP A C 1
ATOM 3467 O O . ASP A 1 418 ? 32.875 27.969 0.787 1 95.44 418 ASP A O 1
ATOM 3471 N N . MET A 1 419 ? 31.562 29.172 2.184 1 96.75 419 MET A N 1
ATOM 3472 C CA . MET A 1 419 ? 30.469 28.188 2.158 1 96.75 419 MET A CA 1
ATOM 3473 C C . MET A 1 419 ? 29.922 28.031 0.747 1 96.75 419 MET A C 1
ATOM 3475 O O . MET A 1 419 ? 29.75 26.906 0.267 1 96.75 419 MET A O 1
ATOM 3479 N N . ILE A 1 420 ? 29.625 29.141 0.042 1 96.62 420 ILE A N 1
ATOM 3480 C CA . ILE A 1 420 ? 29.094 29.125 -1.311 1 96.62 420 ILE A CA 1
ATOM 3481 C C . ILE A 1 420 ? 30.047 28.391 -2.246 1 96.62 420 ILE A C 1
ATOM 3483 O O . ILE A 1 420 ? 29.609 27.562 -3.061 1 96.62 420 ILE A O 1
ATOM 3487 N N . TYR A 1 421 ? 31.281 28.672 -2.078 1 95.38 421 TYR A N 1
ATOM 3488 C CA . TYR A 1 421 ? 32.312 28.109 -2.941 1 95.38 421 TYR A CA 1
ATOM 3489 C C . TYR A 1 421 ? 32.5 26.625 -2.66 1 95.38 421 TYR A C 1
ATOM 3491 O O . TYR A 1 421 ? 32.438 25.797 -3.576 1 95.38 421 TYR A O 1
ATOM 3499 N N . ARG A 1 422 ? 32.656 26.203 -1.473 1 94.31 422 ARG A N 1
ATOM 3500 C CA . ARG A 1 422 ? 33.031 24.844 -1.104 1 94.31 422 ARG A CA 1
ATOM 3501 C C . ARG A 1 422 ? 31.844 23.906 -1.29 1 94.31 422 ARG A C 1
ATOM 3503 O O . ARG A 1 422 ? 32.031 22.734 -1.645 1 94.31 422 ARG A O 1
ATOM 3510 N N . LYS A 1 423 ? 30.672 24.375 -0.967 1 95.81 423 LYS A N 1
ATOM 3511 C CA . LYS A 1 423 ? 29.484 23.531 -1.096 1 95.81 423 LYS A CA 1
ATOM 3512 C C . LYS A 1 423 ? 28.922 23.594 -2.512 1 95.81 423 LYS A C 1
ATOM 3514 O O . LYS A 1 423 ? 27.906 22.969 -2.811 1 95.81 423 LYS A O 1
ATOM 3519 N N . LYS A 1 424 ? 29.578 24.406 -3.379 1 95.25 424 LYS A N 1
ATOM 3520 C CA . LYS A 1 424 ? 29.156 24.562 -4.77 1 95.25 424 LYS A CA 1
ATOM 3521 C C . LYS A 1 424 ? 27.688 24.953 -4.855 1 95.25 424 LYS A C 1
ATOM 3523 O O . LYS A 1 424 ? 26.906 24.312 -5.551 1 95.25 424 LYS A O 1
ATOM 3528 N N . VAL A 1 425 ? 27.344 25.953 -4.094 1 97.75 425 VAL A N 1
ATOM 3529 C CA . VAL A 1 425 ? 25.969 26.438 -4.055 1 97.75 425 VAL A CA 1
ATOM 3530 C C . VAL A 1 425 ? 25.578 27 -5.422 1 97.75 425 VAL A C 1
ATOM 3532 O O . VAL A 1 425 ? 26.312 27.797 -6.008 1 97.75 425 VAL A O 1
ATOM 3535 N N . GLY A 1 426 ? 24.469 26.562 -5.941 1 97.5 426 GLY A N 1
ATOM 3536 C CA . GLY A 1 426 ? 23.984 27.031 -7.234 1 97.5 426 GLY A CA 1
ATOM 3537 C C . GLY A 1 426 ? 23.031 28.203 -7.125 1 97.5 426 GLY A C 1
ATOM 3538 O O . GLY A 1 426 ? 22.938 29.016 -8.039 1 97.5 426 GLY A O 1
ATOM 3539 N N . ILE A 1 427 ? 22.266 28.281 -6.086 1 98.19 427 ILE A N 1
ATOM 3540 C CA . ILE A 1 427 ? 21.281 29.328 -5.871 1 98.19 427 ILE A CA 1
ATOM 3541 C C . ILE A 1 427 ? 21.375 29.844 -4.441 1 98.19 427 ILE A C 1
ATOM 3543 O O . ILE A 1 427 ? 21.391 29.062 -3.486 1 98.19 427 ILE A O 1
ATOM 3547 N N . VAL A 1 428 ? 21.516 31.109 -4.27 1 97.75 428 VAL A N 1
ATOM 3548 C CA . VAL A 1 428 ? 21.406 31.781 -2.977 1 97.75 428 VAL A CA 1
ATOM 3549 C C . VAL A 1 428 ? 20.094 32.562 -2.916 1 97.75 428 VAL A C 1
ATOM 3551 O O . VAL A 1 428 ? 19.812 33.375 -3.811 1 97.75 428 VAL A O 1
ATOM 3554 N N . VAL A 1 429 ? 19.328 32.312 -1.913 1 97.62 429 VAL A N 1
ATOM 3555 C CA . VAL A 1 429 ? 18.062 33.031 -1.744 1 97.62 429 VAL A CA 1
ATOM 3556 C C . VAL A 1 429 ? 18.141 33.938 -0.531 1 97.62 429 VAL A C 1
ATOM 3558 O O . VAL A 1 429 ? 18.453 33.5 0.577 1 97.62 429 VAL A O 1
ATOM 3561 N N . VAL A 1 430 ? 17.859 35.188 -0.744 1 95.75 430 VAL A N 1
ATOM 3562 C CA . VAL A 1 430 ? 17.891 36.188 0.307 1 95.75 430 VAL A CA 1
ATOM 3563 C C . VAL A 1 430 ? 16.469 36.656 0.615 1 95.75 430 VAL A C 1
ATOM 3565 O O . VAL A 1 430 ? 15.781 37.156 -0.264 1 95.75 430 VAL A O 1
ATOM 3568 N N . LEU A 1 431 ? 16.078 36.438 1.859 1 93.31 431 LEU A N 1
ATOM 3569 C CA . LEU A 1 431 ? 14.727 36.781 2.277 1 93.31 431 LEU A CA 1
ATOM 3570 C C . LEU A 1 431 ? 14.734 37.969 3.227 1 93.31 431 LEU A C 1
ATOM 3572 O O . LEU A 1 431 ? 14.234 37.906 4.352 1 93.31 431 LEU A O 1
ATOM 3576 N N . ILE A 1 432 ? 15.281 39.031 2.799 1 89.88 432 ILE A N 1
ATOM 3577 C CA . ILE A 1 432 ? 15.367 40.281 3.525 1 89.88 432 ILE A CA 1
ATOM 3578 C C . ILE A 1 432 ? 14.906 41.438 2.625 1 89.88 432 ILE A C 1
ATOM 3580 O O . ILE A 1 432 ? 15.273 41.5 1.447 1 89.88 432 ILE A O 1
ATOM 3584 N N . SER A 1 433 ? 14.109 42.312 3.182 1 84.75 433 SER A N 1
ATOM 3585 C CA . SER A 1 433 ? 13.641 43.438 2.371 1 84.75 433 SER A CA 1
ATOM 3586 C C . SER A 1 433 ? 14.797 44.344 1.952 1 84.75 433 SER A C 1
ATOM 3588 O O . SER A 1 433 ? 15.859 44.344 2.582 1 84.75 433 SER A O 1
ATOM 3590 N N . LYS A 1 434 ? 14.539 45.094 0.942 1 80.06 434 LYS A N 1
ATOM 3591 C CA . LYS A 1 434 ? 15.555 46 0.449 1 80.06 434 LYS A CA 1
ATOM 3592 C C . LYS A 1 434 ? 15.938 47.031 1.513 1 80.06 434 LYS A C 1
ATOM 3594 O O . LYS A 1 434 ? 17.109 47.375 1.668 1 80.06 434 LYS A O 1
ATOM 3599 N N . GLU A 1 435 ? 14.93 47.438 2.203 1 80.62 435 GLU A N 1
ATOM 3600 C CA . GLU A 1 435 ? 15.148 48.469 3.234 1 80.62 435 GLU A CA 1
ATOM 3601 C C . GLU A 1 435 ? 16 47.906 4.375 1 80.62 435 GLU A C 1
ATOM 3603 O O . GLU A 1 435 ? 16.922 48.562 4.844 1 80.62 435 GLU A O 1
ATOM 3608 N N . GLU A 1 436 ? 15.727 46.75 4.746 1 82.31 436 GLU A N 1
ATOM 3609 C CA . GLU A 1 436 ? 16.469 46.125 5.844 1 82.31 436 GLU A CA 1
ATOM 3610 C C . GLU A 1 436 ? 17.891 45.781 5.43 1 82.31 436 GLU A C 1
ATOM 3612 O O . GLU A 1 436 ? 18.812 45.844 6.246 1 82.31 436 GLU A O 1
ATOM 3617 N N . MET A 1 437 ? 18.016 45.5 4.277 1 81.94 437 MET A N 1
ATOM 3618 C CA . MET A 1 437 ? 19.344 45.188 3.764 1 81.94 437 MET A CA 1
ATOM 3619 C C . MET A 1 437 ? 20.219 46.438 3.732 1 81.94 437 MET A C 1
ATOM 3621 O O . MET A 1 437 ? 21.422 46.375 3.996 1 81.94 437 MET A O 1
ATOM 3625 N N . GLU A 1 438 ? 19.609 47.5 3.393 1 80.06 438 GLU A N 1
ATOM 3626 C CA . GLU A 1 438 ? 20.328 48.75 3.318 1 80.06 438 GLU A CA 1
ATOM 3627 C C . GLU A 1 438 ? 20.75 49.219 4.703 1 80.06 438 GLU A C 1
ATOM 3629 O O . GLU A 1 438 ? 21.828 49.812 4.859 1 80.06 438 GLU A O 1
ATOM 3634 N N . LYS A 1 439 ? 19.906 48.969 5.621 1 82.44 439 LYS A N 1
ATOM 3635 C CA . LYS A 1 439 ? 20.25 49.344 6.988 1 82.44 439 LYS A CA 1
ATOM 3636 C C . LYS A 1 439 ? 21.406 48.531 7.523 1 82.44 439 LYS A C 1
ATOM 3638 O O . LYS A 1 439 ? 22.156 48.969 8.398 1 82.44 439 LYS A O 1
ATOM 3643 N N . GLY A 1 440 ? 21.547 47.375 7.039 1 79.19 440 GLY A N 1
ATOM 3644 C CA . GLY A 1 440 ? 22.703 46.531 7.32 1 79.19 440 GLY A CA 1
ATOM 3645 C C . GLY A 1 440 ? 22.609 45.844 8.664 1 79.19 440 GLY A C 1
ATOM 3646 O O . GLY A 1 440 ? 23.484 45.031 9.008 1 79.19 440 GLY A O 1
ATOM 3647 N N . GLU A 1 441 ? 21.609 46.094 9.406 1 80.88 441 GLU A N 1
ATOM 3648 C CA . GLU A 1 441 ? 21.484 45.531 10.75 1 80.88 441 GLU A CA 1
ATOM 3649 C C . GLU A 1 441 ? 21.094 44.062 10.695 1 80.88 441 GLU A C 1
ATOM 3651 O O . GLU A 1 441 ? 21.625 43.25 11.445 1 80.88 441 GLU A O 1
ATOM 3656 N N . LYS A 1 442 ? 20.234 43.719 9.812 1 85.62 442 LYS A N 1
ATOM 3657 C CA . LYS A 1 442 ? 19.719 42.344 9.727 1 85.62 442 LYS A CA 1
ATOM 3658 C C . LYS A 1 442 ? 20.594 41.5 8.828 1 85.62 442 LYS A C 1
ATOM 3660 O O . LYS A 1 442 ? 20.562 40.25 8.93 1 85.62 442 LYS A O 1
ATOM 3665 N N . CYS A 1 443 ? 21.328 42.062 8 1 90.19 443 CYS A N 1
ATOM 3666 C CA . CYS A 1 443 ? 22.25 41.406 7.074 1 90.19 443 CYS A CA 1
ATOM 3667 C C . CYS A 1 443 ? 23.219 42.406 6.457 1 90.19 443 CYS A C 1
ATOM 3669 O O . CYS A 1 443 ? 22.797 43.469 5.992 1 90.19 443 CYS A O 1
ATOM 3671 N N . PHE A 1 444 ? 24.453 42.031 6.543 1 90.75 444 PHE A N 1
ATOM 3672 C CA . PHE A 1 444 ? 25.438 42.875 5.863 1 90.75 444 PHE A CA 1
ATOM 3673 C C . PHE A 1 444 ? 25.266 42.781 4.352 1 90.75 444 PHE A C 1
ATOM 3675 O O . PHE A 1 444 ? 25.109 41.688 3.809 1 90.75 444 PHE A O 1
ATOM 3682 N N . PRO A 1 445 ? 25.172 43.938 3.68 1 88.56 445 PRO A N 1
ATOM 3683 C CA . PRO A 1 445 ? 25.047 43.906 2.221 1 88.56 445 PRO A CA 1
ATOM 3684 C C . PRO A 1 445 ? 26.297 43.375 1.537 1 88.56 445 PRO A C 1
ATOM 3686 O O . PRO A 1 445 ? 27.094 44.156 1.002 1 88.56 445 PRO A O 1
ATOM 3689 N N . TYR A 1 446 ? 26.375 42.125 1.394 1 86.94 446 TYR A N 1
ATOM 3690 C CA . TYR A 1 446 ? 27.625 41.5 0.977 1 86.94 446 TYR A CA 1
ATOM 3691 C C . TYR A 1 446 ? 27.656 41.312 -0.536 1 86.94 446 TYR A C 1
ATOM 3693 O O . TYR A 1 446 ? 28.641 40.812 -1.082 1 86.94 446 TYR A O 1
ATOM 3701 N N . LEU A 1 447 ? 26.609 41.75 -1.126 1 80.06 447 LEU A N 1
ATOM 3702 C CA . LEU A 1 447 ? 26.578 41.625 -2.58 1 80.06 447 LEU A CA 1
ATOM 3703 C C . LEU A 1 447 ? 26.594 43 -3.244 1 80.06 447 LEU A C 1
ATOM 3705 O O . LEU A 1 447 ? 25.781 43.875 -2.902 1 80.06 447 LEU A O 1
ATOM 3709 N N . SER A 1 448 ? 27.672 43.312 -3.787 1 71.75 448 SER A N 1
ATOM 3710 C CA . SER A 1 448 ? 27.797 44.625 -4.418 1 71.75 448 SER A CA 1
ATOM 3711 C C . SER A 1 448 ? 27.266 44.594 -5.848 1 71.75 448 SER A C 1
ATOM 3713 O O . SER A 1 448 ? 27.516 43.656 -6.598 1 71.75 448 SER A O 1
ATOM 3715 N N . THR A 1 449 ? 26.328 45.469 -6.109 1 67.44 449 THR A N 1
ATOM 3716 C CA . THR A 1 449 ? 25.859 45.594 -7.48 1 67.44 449 THR A CA 1
ATOM 3717 C C . THR A 1 449 ? 26.578 46.719 -8.195 1 67.44 449 THR A C 1
ATOM 3719 O O . THR A 1 449 ? 26.5 46.844 -9.422 1 67.44 449 THR A O 1
ATOM 3722 N N . ASP A 1 450 ? 27.172 47.5 -7.508 1 66.69 450 ASP A N 1
ATOM 3723 C CA . ASP A 1 450 ? 27.781 48.688 -8.07 1 66.69 450 ASP A CA 1
ATOM 3724 C C . ASP A 1 450 ? 29.141 48.375 -8.68 1 66.69 450 ASP A C 1
ATOM 3726 O O . ASP A 1 450 ? 29.531 49 -9.672 1 66.69 450 ASP A O 1
ATOM 3730 N N . LYS A 1 451 ? 29.859 47.469 -7.961 1 69 451 LYS A N 1
ATOM 3731 C CA . LYS A 1 451 ? 31.188 47.125 -8.453 1 69 451 LYS A CA 1
ATOM 3732 C C . LYS A 1 451 ? 31.172 45.812 -9.211 1 69 451 LYS A C 1
ATOM 3734 O O . LYS A 1 451 ? 30.547 44.844 -8.781 1 69 451 LYS A O 1
ATOM 3739 N N . ASN A 1 452 ? 31.828 45.812 -10.32 1 75.38 452 ASN A N 1
ATOM 3740 C CA . ASN A 1 452 ? 31.922 44.625 -11.18 1 75.38 452 ASN A CA 1
ATOM 3741 C C . ASN A 1 452 ? 32.625 43.469 -10.469 1 75.38 452 ASN A C 1
ATOM 3743 O O . ASN A 1 452 ? 32.25 42.312 -10.625 1 75.38 452 ASN A O 1
ATOM 3747 N N . GLU A 1 453 ? 33.625 43.781 -9.656 1 81.81 453 GLU A N 1
ATOM 3748 C CA . GLU A 1 453 ? 34.375 42.75 -8.93 1 81.81 453 GLU A CA 1
ATOM 3749 C C . GLU A 1 453 ? 34.688 43.219 -7.512 1 81.81 453 GLU A C 1
ATOM 3751 O O . GLU A 1 453 ? 35.062 44.375 -7.297 1 81.81 453 GLU A O 1
ATOM 3756 N N . VAL A 1 454 ? 34.344 42.406 -6.57 1 83.88 454 VAL A N 1
ATOM 3757 C CA . VAL A 1 454 ? 34.656 42.719 -5.18 1 83.88 454 VAL A CA 1
ATOM 3758 C C . VAL A 1 454 ? 35.438 41.562 -4.562 1 83.88 454 VAL A C 1
ATOM 3760 O O . VAL A 1 454 ? 35.094 40.406 -4.738 1 83.88 454 VAL A O 1
ATOM 3763 N N . SER A 1 455 ? 36.562 41.906 -3.961 1 84.38 455 SER A N 1
ATOM 3764 C CA . SER A 1 455 ? 37.406 40.906 -3.314 1 84.38 455 SER A CA 1
ATOM 3765 C C . SER A 1 455 ? 37.219 40.906 -1.802 1 84.38 455 SER A C 1
ATOM 3767 O O . SER A 1 455 ? 37.188 41.969 -1.181 1 84.38 455 SER A O 1
ATOM 3769 N N . PHE A 1 456 ? 36.906 39.875 -1.255 1 82.19 456 PHE A N 1
ATOM 3770 C CA . PHE A 1 456 ? 36.781 39.688 0.186 1 82.19 456 PHE A CA 1
ATOM 3771 C C . PHE A 1 456 ? 37.656 38.5 0.646 1 82.19 456 PHE A C 1
ATOM 3773 O O . PHE A 1 456 ? 37.312 37.344 0.418 1 82.19 456 PHE A O 1
ATOM 3780 N N . GLY A 1 457 ? 38.75 38.875 1.3 1 83.06 457 GLY A N 1
ATOM 3781 C CA . GLY A 1 457 ? 39.625 37.812 1.793 1 83.06 457 GLY A CA 1
ATOM 3782 C C . GLY A 1 457 ? 40.156 36.938 0.689 1 83.06 457 GLY A C 1
ATOM 3783 O O . GLY A 1 457 ? 40.812 37.438 -0.24 1 83.06 457 GLY A O 1
ATOM 3784 N N . THR A 1 458 ? 39.656 35.625 0.753 1 88.69 458 THR A N 1
ATOM 3785 C CA . THR A 1 458 ? 40.219 34.594 -0.143 1 88.69 458 THR A CA 1
ATOM 3786 C C . THR A 1 458 ? 39.375 34.531 -1.43 1 88.69 458 THR A C 1
ATOM 3788 O O . THR A 1 458 ? 39.75 33.812 -2.369 1 88.69 458 THR A O 1
ATOM 3791 N N . TYR A 1 459 ? 38.375 35.375 -1.499 1 92.12 459 TYR A N 1
ATOM 3792 C CA . TYR A 1 459 ? 37.469 35.188 -2.627 1 92.12 459 TYR A CA 1
ATOM 3793 C C . TYR A 1 459 ? 37.219 36.5 -3.355 1 92.12 459 TYR A C 1
ATOM 3795 O O . TYR A 1 459 ? 37.375 37.594 -2.768 1 92.12 459 TYR A O 1
ATOM 3803 N N . SER A 1 460 ? 36.969 36.375 -4.621 1 91.38 460 SER A N 1
ATOM 3804 C CA . SER A 1 460 ? 36.5 37.469 -5.449 1 91.38 460 SER A CA 1
ATOM 3805 C C . SER A 1 460 ? 35.156 37.188 -6.066 1 91.38 460 SER A C 1
ATOM 3807 O O . SER A 1 460 ? 34.906 36.062 -6.512 1 91.38 460 SER A O 1
ATOM 3809 N N . LEU A 1 461 ? 34.344 38.094 -5.922 1 91.69 461 LEU A N 1
ATOM 3810 C CA . LEU A 1 461 ? 33 37.969 -6.48 1 91.69 461 LEU A CA 1
ATOM 3811 C C . LEU A 1 461 ? 32.812 38.875 -7.703 1 91.69 461 LEU A C 1
ATOM 3813 O O . LEU A 1 461 ? 33.094 40.062 -7.641 1 91.69 461 LEU A O 1
ATOM 3817 N N . LEU A 1 462 ? 32.438 38.25 -8.797 1 89.81 462 LEU A N 1
ATOM 3818 C CA . LEU A 1 462 ? 32.219 38.969 -10.031 1 89.81 462 LEU A CA 1
ATOM 3819 C C . LEU A 1 462 ? 30.703 39.062 -10.312 1 89.81 462 LEU A C 1
ATOM 3821 O O . LEU A 1 462 ? 30.016 38.062 -10.352 1 89.81 462 LEU A O 1
ATOM 3825 N N . TYR A 1 463 ? 30.25 40.281 -10.484 1 90.5 463 TYR A N 1
ATOM 3826 C CA . TYR A 1 463 ? 28.859 40.531 -10.844 1 90.5 463 TYR A CA 1
ATOM 3827 C C . TYR A 1 463 ? 28.656 40.375 -12.344 1 90.5 463 TYR A C 1
ATOM 3829 O O . TYR A 1 463 ? 29.312 41.031 -13.148 1 90.5 463 TYR A O 1
ATOM 3837 N N . LYS A 1 464 ? 27.703 39.469 -12.758 1 88.19 464 LYS A N 1
ATOM 3838 C CA . LYS A 1 464 ? 27.5 39.188 -14.172 1 88.19 464 LYS A CA 1
ATOM 3839 C C . LYS A 1 464 ? 26.203 39.812 -14.68 1 88.19 464 LYS A C 1
ATOM 3841 O O . LYS A 1 464 ? 25.938 39.812 -15.883 1 88.19 464 LYS A O 1
ATOM 3846 N N . GLY A 1 465 ? 25.391 40.281 -13.75 1 87.06 465 GLY A N 1
ATOM 3847 C CA . GLY A 1 465 ? 24.141 40.938 -14.172 1 87.06 465 GLY A CA 1
ATOM 3848 C C . GLY A 1 465 ? 22.953 40.531 -13.328 1 87.06 465 GLY A C 1
ATOM 3849 O O . GLY A 1 465 ? 23.078 39.719 -12.414 1 87.06 465 GLY A O 1
ATOM 3850 N N . HIS A 1 466 ? 21.875 41.281 -13.469 1 86.25 466 HIS A N 1
ATOM 3851 C CA . HIS A 1 466 ? 20.656 40.938 -12.75 1 86.25 466 HIS A CA 1
ATOM 3852 C C . HIS A 1 466 ? 19.438 41.094 -13.641 1 86.25 466 HIS A C 1
ATOM 3854 O O . HIS A 1 466 ? 19.484 41.75 -14.68 1 86.25 466 HIS A O 1
ATOM 3860 N N . GLU A 1 467 ? 18.469 40.344 -13.383 1 85.69 467 GLU A N 1
ATOM 3861 C CA . GLU A 1 467 ? 17.172 40.406 -14.039 1 85.69 467 GLU A CA 1
ATOM 3862 C C . GLU A 1 467 ? 16.031 40.5 -13.008 1 85.69 467 GLU A C 1
ATOM 3864 O O . GLU A 1 467 ? 16.141 39.906 -11.922 1 85.69 467 GLU A O 1
ATOM 3869 N N . ALA A 1 468 ? 15.125 41.344 -13.398 1 79.31 468 ALA A N 1
ATOM 3870 C CA . ALA A 1 468 ? 13.953 41.375 -12.539 1 79.31 468 ALA A CA 1
ATOM 3871 C C . ALA A 1 468 ? 13.102 40.125 -12.68 1 79.31 468 ALA A C 1
ATOM 3873 O O . ALA A 1 468 ? 12.906 39.625 -13.797 1 79.31 468 ALA A O 1
ATOM 3874 N N . GLY A 1 469 ? 12.852 39.531 -11.508 1 68.75 469 GLY A N 1
ATOM 3875 C CA . GLY A 1 469 ? 12.008 38.344 -11.531 1 68.75 469 GLY A CA 1
ATOM 3876 C C . GLY A 1 469 ? 10.57 38.656 -11.891 1 68.75 469 GLY A C 1
ATOM 3877 O O . GLY A 1 469 ? 10.219 39.812 -12.18 1 68.75 469 GLY A O 1
ATOM 3878 N N . LEU A 1 470 ? 9.719 37.688 -11.922 1 63.41 470 LEU A N 1
ATOM 3879 C CA . LEU A 1 470 ? 8.305 37.781 -12.25 1 63.41 470 LEU A CA 1
ATOM 3880 C C . LEU A 1 470 ? 7.598 38.781 -11.344 1 63.41 470 LEU A C 1
ATOM 3882 O O . LEU A 1 470 ? 7.734 38.719 -10.117 1 63.41 470 LEU A O 1
ATOM 3886 N N . ASN A 1 471 ? 6.91 39.75 -11.789 1 65.69 471 ASN A N 1
ATOM 3887 C CA . ASN A 1 471 ? 6.051 40.75 -11.18 1 65.69 471 ASN A CA 1
ATOM 3888 C C . ASN A 1 471 ? 6.809 41.594 -10.148 1 65.69 471 ASN A C 1
ATOM 3890 O O . ASN A 1 471 ? 6.211 42.156 -9.234 1 65.69 471 ASN A O 1
ATOM 3894 N N . ASN A 1 472 ? 8.133 41.469 -10.141 1 67.25 472 ASN A N 1
ATOM 3895 C CA . ASN A 1 472 ? 9.023 42.312 -9.367 1 67.25 472 ASN A CA 1
ATOM 3896 C C . ASN A 1 472 ? 9.031 41.938 -7.891 1 67.25 472 ASN A C 1
ATOM 3898 O O . ASN A 1 472 ? 9.18 42.781 -7.02 1 67.25 472 ASN A O 1
ATOM 3902 N N . PHE A 1 473 ? 8.734 40.688 -7.629 1 80.31 473 PHE A N 1
ATOM 3903 C CA . PHE A 1 473 ? 8.742 40.219 -6.246 1 80.31 473 PHE A CA 1
ATOM 3904 C C . PHE A 1 473 ? 10.156 39.938 -5.777 1 80.31 473 PHE A C 1
ATOM 3906 O O . PHE A 1 473 ? 10.438 39.938 -4.574 1 80.31 473 PHE A O 1
ATOM 3913 N N . PHE A 1 474 ? 11.031 39.594 -6.719 1 87 474 PHE A N 1
ATOM 3914 C CA . PHE A 1 474 ? 12.422 39.281 -6.387 1 87 474 PHE A CA 1
ATOM 3915 C C . PHE A 1 474 ? 13.352 39.75 -7.512 1 87 474 PHE A C 1
ATOM 3917 O O . PHE A 1 474 ? 12.898 40.031 -8.617 1 87 474 PHE A O 1
ATOM 3924 N N . ILE A 1 475 ? 14.555 39.938 -7.215 1 91 475 ILE A N 1
ATOM 3925 C CA . ILE A 1 475 ? 15.609 40.281 -8.156 1 91 475 ILE A CA 1
ATOM 3926 C C . ILE A 1 475 ? 16.594 39.125 -8.297 1 91 475 ILE A C 1
ATOM 3928 O O . ILE A 1 475 ? 17.016 38.531 -7.297 1 91 475 ILE A O 1
ATOM 3932 N N . GLU A 1 476 ? 16.844 38.781 -9.492 1 93.31 476 GLU A N 1
ATOM 3933 C CA . GLU A 1 476 ? 17.766 37.688 -9.781 1 93.31 476 GLU A CA 1
ATOM 3934 C C . GLU A 1 476 ? 19.125 38.219 -10.211 1 93.31 476 GLU A C 1
ATOM 3936 O O . GLU A 1 476 ? 19.234 39.031 -11.148 1 93.31 476 GLU A O 1
ATOM 3941 N N . TYR A 1 477 ? 20.172 37.844 -9.5 1 93 477 TYR A N 1
ATOM 3942 C CA . TYR A 1 477 ? 21.531 38.25 -9.812 1 93 477 TYR A CA 1
ATOM 3943 C C . TYR A 1 477 ? 22.359 37.031 -10.258 1 93 477 TYR A C 1
ATOM 3945 O O . TYR A 1 477 ? 22.109 35.906 -9.828 1 93 477 TYR A O 1
ATOM 3953 N N . ASN A 1 478 ? 23.297 37.281 -11.133 1 93.69 478 ASN A N 1
ATOM 3954 C CA . ASN A 1 478 ? 24.266 36.281 -11.555 1 93.69 478 ASN A CA 1
ATOM 3955 C C . ASN A 1 478 ? 25.672 36.625 -11.055 1 93.69 478 ASN A C 1
ATOM 3957 O O . ASN A 1 478 ? 26.141 37.75 -11.258 1 93.69 478 ASN A O 1
ATOM 3961 N N . TYR A 1 479 ? 26.234 35.688 -10.391 1 93.88 479 TYR A N 1
ATOM 3962 C CA . TYR A 1 479 ? 27.547 35.938 -9.828 1 93.88 479 TYR A CA 1
ATOM 3963 C C . TYR A 1 479 ? 28.516 34.812 -10.188 1 93.88 479 TYR A C 1
ATOM 3965 O O . TYR A 1 479 ? 28.109 33.688 -10.5 1 93.88 479 TYR A O 1
ATOM 3973 N N . LEU A 1 480 ? 29.734 35.125 -10.258 1 94.12 480 LEU A N 1
ATOM 3974 C CA . LEU A 1 480 ? 30.875 34.219 -10.336 1 94.12 480 LEU A CA 1
ATOM 3975 C C . LEU A 1 480 ? 31.797 34.406 -9.133 1 94.12 480 LEU A C 1
ATOM 3977 O O . LEU A 1 480 ? 32.219 35.5 -8.812 1 94.12 480 LEU A O 1
ATOM 3981 N N . ILE A 1 481 ? 32 33.375 -8.422 1 93.62 481 ILE A N 1
ATOM 3982 C CA . ILE A 1 481 ? 32.906 33.406 -7.281 1 93.62 481 ILE A CA 1
ATOM 3983 C C . ILE A 1 481 ? 34.219 32.688 -7.633 1 93.62 481 ILE A C 1
ATOM 3985 O O . ILE A 1 481 ? 34.188 31.625 -8.242 1 93.62 481 ILE A O 1
ATOM 3989 N N . MET A 1 482 ? 35.281 33.312 -7.293 1 94.06 482 MET A N 1
ATOM 3990 C CA . MET A 1 482 ? 36.594 32.781 -7.602 1 94.06 482 MET A CA 1
ATOM 3991 C C . MET A 1 482 ? 37.438 32.688 -6.352 1 94.06 482 MET A C 1
ATOM 3993 O O . MET A 1 482 ? 37.469 33.625 -5.551 1 94.06 482 MET A O 1
ATOM 3997 N N . ASN A 1 483 ? 37.969 31.547 -6.148 1 92.75 483 ASN A N 1
ATOM 3998 C CA . ASN A 1 483 ? 39.031 31.453 -5.137 1 92.75 483 ASN A CA 1
ATOM 3999 C C . ASN A 1 483 ? 40.312 32.094 -5.605 1 92.75 483 ASN A C 1
ATOM 4001 O O . ASN A 1 483 ? 40.875 31.688 -6.621 1 92.75 483 ASN A O 1
ATOM 4005 N N . ASN A 1 484 ? 40.812 32.969 -4.867 1 91.19 484 ASN A N 1
ATOM 4006 C CA . ASN A 1 484 ? 41.938 33.781 -5.309 1 91.19 484 ASN A CA 1
ATOM 4007 C C . ASN A 1 484 ? 43.25 32.969 -5.336 1 91.19 484 ASN A C 1
ATOM 4009 O O . ASN A 1 484 ? 44.188 33.312 -6.043 1 91.19 484 ASN A O 1
ATOM 4013 N N . THR A 1 485 ? 43.281 31.906 -4.613 1 89.81 485 THR A N 1
ATOM 4014 C CA . THR A 1 485 ? 44.438 31.062 -4.582 1 89.81 485 THR A CA 1
ATOM 4015 C C . THR A 1 485 ? 44.406 30.031 -5.707 1 89.81 485 THR A C 1
ATOM 4017 O O . THR A 1 485 ? 45.312 29.953 -6.531 1 89.81 485 THR A O 1
ATOM 4020 N N . SER A 1 486 ? 43.375 29.312 -5.871 1 90.56 486 SER A N 1
ATOM 4021 C CA . SER A 1 486 ? 43.281 28.234 -6.844 1 90.56 486 SER A CA 1
ATOM 4022 C C . SER A 1 486 ? 42.812 28.75 -8.203 1 90.56 486 SER A C 1
ATOM 4024 O O . SER A 1 486 ? 43 28.094 -9.219 1 90.56 486 SER A O 1
ATOM 4026 N N . LYS A 1 487 ? 42.188 29.875 -8.281 1 90.94 487 LYS A N 1
ATOM 4027 C CA . LYS A 1 487 ? 41.656 30.531 -9.477 1 90.94 487 LYS A CA 1
ATOM 4028 C C . LYS A 1 487 ? 40.5 29.734 -10.07 1 90.94 487 LYS A C 1
ATOM 4030 O O . LYS A 1 487 ? 40.062 30.016 -11.188 1 90.94 487 LYS A O 1
ATOM 4035 N N . ILE A 1 488 ? 40.031 28.797 -9.266 1 93.75 488 ILE A N 1
ATOM 4036 C CA . ILE A 1 488 ? 38.844 28.031 -9.688 1 93.75 488 ILE A CA 1
ATOM 4037 C C . ILE A 1 488 ? 37.594 28.859 -9.477 1 93.75 488 ILE A C 1
ATOM 4039 O O . ILE A 1 488 ? 37.469 29.547 -8.461 1 93.75 488 ILE A O 1
ATOM 4043 N N . LYS A 1 489 ? 36.719 28.766 -10.484 1 92.62 489 LYS A N 1
ATOM 4044 C CA . LYS A 1 489 ? 35.531 29.609 -10.477 1 92.62 489 LYS A CA 1
ATOM 4045 C C . LYS A 1 489 ? 34.281 28.766 -10.414 1 92.62 489 LYS A C 1
ATOM 4047 O O . LYS A 1 489 ? 34.25 27.641 -10.922 1 92.62 489 LYS A O 1
ATOM 4052 N N . HIS A 1 490 ? 33.312 29.297 -9.656 1 93.69 490 HIS A N 1
ATOM 4053 C CA . HIS A 1 490 ? 31.984 28.734 -9.578 1 93.69 490 HIS A CA 1
ATOM 4054 C C . HIS A 1 490 ? 30.922 29.812 -9.805 1 93.69 490 HIS A C 1
ATOM 4056 O O . HIS A 1 490 ? 31.078 30.938 -9.344 1 93.69 490 HIS A O 1
ATOM 4062 N N . THR A 1 491 ? 29.906 29.453 -10.625 1 94.62 491 THR A N 1
ATOM 4063 C CA . THR A 1 491 ? 28.812 30.406 -10.836 1 94.62 491 THR A CA 1
ATOM 4064 C C . THR A 1 491 ? 27.641 30.078 -9.93 1 94.62 491 THR A C 1
ATOM 4066 O O . THR A 1 491 ? 27.422 28.922 -9.562 1 94.62 491 THR A O 1
ATOM 4069 N N . PHE A 1 492 ? 26.906 31.078 -9.492 1 95.38 492 PHE A N 1
ATOM 4070 C CA . PHE A 1 492 ? 25.656 30.875 -8.773 1 95.38 492 PHE A CA 1
ATOM 4071 C C . PHE A 1 492 ? 24.703 32.031 -9.016 1 95.38 492 PHE A C 1
ATOM 4073 O O . PHE A 1 492 ? 25.109 33.094 -9.461 1 95.38 492 PHE A O 1
ATOM 4080 N N . LYS A 1 493 ? 23.484 31.766 -8.828 1 95.69 493 LYS A N 1
ATOM 4081 C CA . LYS A 1 493 ? 22.438 32.781 -8.922 1 95.69 493 LYS A CA 1
ATOM 4082 C C . LYS A 1 493 ? 21.953 33.188 -7.535 1 95.69 493 LYS A C 1
ATOM 4084 O O . LYS A 1 493 ? 21.922 32.375 -6.605 1 95.69 493 LYS A O 1
ATOM 4089 N N . LEU A 1 494 ? 21.672 34.438 -7.43 1 95 494 LEU A N 1
ATOM 4090 C CA . LEU A 1 494 ? 21.109 34.938 -6.191 1 95 494 LEU A CA 1
ATOM 4091 C C . LEU A 1 494 ? 19.703 35.5 -6.422 1 95 494 LEU A C 1
ATOM 4093 O O . LEU A 1 494 ? 19.516 36.344 -7.285 1 95 494 LEU A O 1
ATOM 4097 N N . LEU A 1 495 ? 18.797 35 -5.727 1 95.5 495 LEU A N 1
ATOM 4098 C CA . LEU A 1 495 ? 17.422 35.469 -5.758 1 95.5 495 LEU A CA 1
ATOM 4099 C C . LEU A 1 495 ? 17.094 36.281 -4.504 1 95.5 495 LEU A C 1
ATOM 4101 O O . LEU A 1 495 ? 17.031 35.719 -3.404 1 95.5 495 LEU A O 1
ATOM 4105 N N . HIS A 1 496 ? 16.906 37.531 -4.676 1 93.5 496 HIS A N 1
ATOM 4106 C CA . HIS A 1 496 ? 16.594 38.438 -3.57 1 93.5 496 HIS A CA 1
ATOM 4107 C C . HIS A 1 496 ? 15.109 38.75 -3.514 1 93.5 496 HIS A C 1
ATOM 4109 O O . HIS A 1 496 ? 14.594 39.5 -4.336 1 93.5 496 HIS A O 1
ATOM 4115 N N . TYR A 1 497 ? 14.453 38.125 -2.568 1 92.12 497 TYR A N 1
ATOM 4116 C CA . TYR A 1 497 ? 13.039 38.375 -2.357 1 92.12 497 TYR A CA 1
ATOM 4117 C C . TYR A 1 497 ? 12.836 39.625 -1.515 1 92.12 497 TYR A C 1
ATOM 4119 O O . TYR A 1 497 ? 13.148 39.656 -0.322 1 92.12 497 TYR A O 1
ATOM 4127 N N . ILE A 1 498 ? 12.195 40.656 -2.033 1 84.75 498 ILE A N 1
ATOM 4128 C CA . ILE A 1 498 ? 12.273 41.969 -1.429 1 84.75 498 ILE A CA 1
ATOM 4129 C C . ILE A 1 498 ? 10.953 42.312 -0.74 1 84.75 498 ILE A C 1
ATOM 4131 O O . ILE A 1 498 ? 10.836 43.312 -0.056 1 84.75 498 ILE A O 1
ATOM 4135 N N . ASN A 1 499 ? 9.977 41.469 -0.819 1 76.19 499 ASN A N 1
ATOM 4136 C CA . ASN A 1 499 ? 8.641 41.844 -0.348 1 76.19 499 ASN A CA 1
ATOM 4137 C C . ASN A 1 499 ? 8.32 41.156 0.988 1 76.19 499 ASN A C 1
ATOM 4139 O O . ASN A 1 499 ? 7.16 41.125 1.398 1 76.19 499 ASN A O 1
ATOM 4143 N N . TRP A 1 500 ? 9.312 40.562 1.642 1 78.56 500 TRP A N 1
ATOM 4144 C CA . TRP A 1 500 ? 9.008 39.938 2.916 1 78.56 500 TRP A CA 1
ATOM 4145 C C . TRP A 1 500 ? 9.438 40.812 4.086 1 78.56 500 TRP A C 1
ATOM 4147 O O . TRP A 1 500 ? 10.625 40.906 4.402 1 78.56 500 TRP A O 1
ATOM 4157 N N . SER A 1 501 ? 8.461 41.562 4.621 1 65.12 501 SER A N 1
ATOM 4158 C CA . SER A 1 501 ? 8.789 42.406 5.75 1 65.12 501 SER A CA 1
ATOM 4159 C C . SER A 1 501 ? 8.914 41.594 7.043 1 65.12 501 SER A C 1
ATOM 4161 O O . SER A 1 501 ? 8.391 40.5 7.137 1 65.12 501 SER A O 1
ATOM 4163 N N . ASP A 1 502 ? 9.844 41.906 7.977 1 57.16 502 ASP A N 1
ATOM 4164 C CA . ASP A 1 502 ? 10.164 41.188 9.211 1 57.16 502 ASP A CA 1
ATOM 4165 C C . ASP A 1 502 ? 8.898 40.844 9.984 1 57.16 502 ASP A C 1
ATOM 4167 O O . ASP A 1 502 ? 8.852 39.812 10.68 1 57.16 502 ASP A O 1
ATOM 4171 N N . ARG A 1 503 ? 7.898 41.719 10.008 1 54.09 503 ARG A N 1
ATOM 4172 C CA . ARG A 1 503 ? 6.844 41.562 11.008 1 54.09 503 ARG A CA 1
ATOM 4173 C C . ARG A 1 503 ? 5.617 40.906 10.414 1 54.09 503 ARG A C 1
ATOM 4175 O O . ARG A 1 503 ? 4.59 40.781 11.086 1 54.09 503 ARG A O 1
ATOM 4182 N N . SER A 1 504 ? 5.879 40.438 9.109 1 61.94 504 SER A N 1
ATOM 4183 C CA . SER A 1 504 ? 4.578 40.031 8.594 1 61.94 504 SER A CA 1
ATOM 4184 C C . SER A 1 504 ? 4.73 39 7.457 1 61.94 504 SER A C 1
ATOM 4186 O O . SER A 1 504 ? 5.824 38.844 6.914 1 61.94 504 SER A O 1
ATOM 4188 N N . ILE A 1 505 ? 3.805 38.062 7.41 1 70.75 505 ILE A N 1
ATOM 4189 C CA . ILE A 1 505 ? 3.703 37.188 6.234 1 70.75 505 ILE A CA 1
ATOM 4190 C C . ILE A 1 505 ? 3.416 38.031 5 1 70.75 505 ILE A C 1
ATOM 4192 O O . ILE A 1 505 ? 2.805 39.125 5.102 1 70.75 505 ILE A O 1
ATOM 4196 N N . PRO A 1 506 ? 4.086 37.562 3.91 1 69.62 506 PRO A N 1
ATOM 4197 C CA . PRO A 1 506 ? 3.777 38.312 2.688 1 69.62 506 PRO A CA 1
ATOM 4198 C C . PRO A 1 506 ? 2.277 38.438 2.424 1 69.62 506 PRO A C 1
ATOM 4200 O O . PRO A 1 506 ? 1.515 37.531 2.801 1 69.62 506 PRO A O 1
ATOM 4203 N N . TYR A 1 507 ? 1.811 39.5 2.021 1 63.75 507 TYR A N 1
ATOM 4204 C CA . TYR A 1 507 ? 0.397 39.781 1.795 1 63.75 507 TYR A CA 1
ATOM 4205 C C . TYR A 1 507 ? -0.187 38.844 0.752 1 63.75 507 TYR A C 1
ATOM 4207 O O . TYR A 1 507 ? -1.367 38.5 0.816 1 63.75 507 TYR A O 1
ATOM 4215 N N . GLU A 1 508 ? 0.686 38.562 -0.106 1 71.44 508 GLU A N 1
ATOM 4216 C CA . GLU A 1 508 ? 0.162 37.719 -1.189 1 71.44 508 GLU A CA 1
ATOM 4217 C C . GLU A 1 508 ? 0.972 36.438 -1.344 1 71.44 508 GLU A C 1
ATOM 4219 O O . GLU A 1 508 ? 2.188 36.5 -1.55 1 71.44 508 GLU A O 1
ATOM 4224 N N . ASN A 1 509 ? 0.297 35.344 -1.278 1 79.25 509 ASN A N 1
ATOM 4225 C CA . ASN A 1 509 ? 0.947 34.062 -1.413 1 79.25 509 ASN A CA 1
ATOM 4226 C C . ASN A 1 509 ? 1.524 33.875 -2.812 1 79.25 509 ASN A C 1
ATOM 4228 O O . ASN A 1 509 ? 2.436 33.062 -3.006 1 79.25 509 ASN A O 1
ATOM 4232 N N . LYS A 1 510 ? 1.029 34.656 -3.725 1 81.12 510 LYS A N 1
ATOM 4233 C CA . LYS A 1 510 ? 1.453 34.5 -5.113 1 81.12 510 LYS A CA 1
ATOM 4234 C C . LYS A 1 510 ? 2.906 34.906 -5.297 1 81.12 510 LYS A C 1
ATOM 4236 O O . LYS A 1 510 ? 3.619 34.375 -6.137 1 81.12 510 LYS A O 1
ATOM 4241 N N . SER A 1 511 ? 3.283 35.906 -4.457 1 83.81 511 SER A N 1
ATOM 4242 C CA . SER A 1 511 ? 4.641 36.406 -4.621 1 83.81 511 SER A CA 1
ATOM 4243 C C . SER A 1 511 ? 5.68 35.375 -4.227 1 83.81 511 SER A C 1
ATOM 4245 O O . SER A 1 511 ? 6.621 35.094 -4.977 1 83.81 511 SER A O 1
ATOM 4247 N N . LEU A 1 512 ? 5.535 34.75 -3.072 1 87.81 512 LEU A N 1
ATOM 4248 C CA . LEU A 1 512 ? 6.504 33.75 -2.641 1 87.81 512 LEU A CA 1
ATOM 4249 C C . LEU A 1 512 ? 6.395 32.5 -3.49 1 87.81 512 LEU A C 1
ATOM 4251 O O . LEU A 1 512 ? 7.395 31.812 -3.73 1 87.81 512 LEU A O 1
ATOM 4255 N N . TYR A 1 513 ? 5.125 32.219 -3.953 1 91.44 513 TYR A N 1
ATOM 4256 C CA . TYR A 1 513 ? 4.941 31.094 -4.871 1 91.44 513 TYR A CA 1
ATOM 4257 C C . TYR A 1 513 ? 5.758 31.297 -6.141 1 91.44 513 TYR A C 1
ATOM 4259 O O . TYR A 1 513 ? 6.336 30.344 -6.664 1 91.44 513 TYR A O 1
ATOM 4267 N N . GLY A 1 514 ? 5.801 32.562 -6.613 1 90.19 514 GLY A N 1
ATOM 4268 C CA . GLY A 1 514 ? 6.645 32.875 -7.754 1 90.19 514 GLY A CA 1
ATOM 4269 C C . GLY A 1 514 ? 8.117 32.594 -7.508 1 90.19 514 GLY A C 1
ATOM 4270 O O . GLY A 1 514 ? 8.82 32.094 -8.398 1 90.19 514 GLY A O 1
ATOM 4271 N N . LEU A 1 515 ? 8.594 32.938 -6.332 1 93 515 LEU A N 1
ATOM 4272 C CA . LEU A 1 515 ? 9.977 32.656 -5.961 1 93 515 LEU A CA 1
ATOM 4273 C C . LEU A 1 515 ? 10.242 31.156 -5.965 1 93 515 LEU A C 1
ATOM 4275 O O . LEU A 1 515 ? 11.258 30.719 -6.504 1 93 515 LEU A O 1
ATOM 4279 N N . TYR A 1 516 ? 9.336 30.406 -5.383 1 94.25 516 TYR A N 1
ATOM 4280 C CA . TYR A 1 516 ? 9.469 28.953 -5.359 1 94.25 516 TYR A CA 1
ATOM 4281 C C . TYR A 1 516 ? 9.578 28.391 -6.77 1 94.25 516 TYR A C 1
ATOM 4283 O O . TYR A 1 516 ? 10.438 27.547 -7.043 1 94.25 516 TYR A O 1
ATOM 4291 N N . LYS A 1 517 ? 8.719 28.828 -7.652 1 93.62 517 LYS A N 1
ATOM 4292 C CA . LYS A 1 517 ? 8.727 28.359 -9.031 1 93.62 517 LYS A CA 1
ATOM 4293 C C . LYS A 1 517 ? 10.078 28.625 -9.695 1 93.62 517 LYS A C 1
ATOM 4295 O O . LYS A 1 517 ? 10.609 27.766 -10.406 1 93.62 517 LYS A O 1
ATOM 4300 N N . ARG A 1 518 ? 10.602 29.812 -9.422 1 93.62 518 ARG A N 1
ATOM 4301 C CA . ARG A 1 518 ? 11.867 30.172 -10.047 1 93.62 518 ARG A CA 1
ATOM 4302 C C . ARG A 1 518 ? 13.016 29.312 -9.516 1 93.62 518 ARG A C 1
ATOM 4304 O O . ARG A 1 518 ? 13.891 28.906 -10.281 1 93.62 518 ARG A O 1
ATOM 4311 N N . ILE A 1 519 ? 13.008 29.094 -8.227 1 96 519 ILE A N 1
ATOM 4312 C CA . ILE A 1 519 ? 14.016 28.25 -7.602 1 96 519 ILE A CA 1
ATOM 4313 C C . ILE A 1 519 ? 14.008 26.875 -8.25 1 96 519 ILE A C 1
ATOM 4315 O O . ILE A 1 519 ? 15.062 26.328 -8.602 1 96 519 ILE A O 1
ATOM 4319 N N . THR A 1 520 ? 12.82 26.297 -8.438 1 93.38 520 THR A N 1
ATOM 4320 C CA . THR A 1 520 ? 12.688 24.953 -8.984 1 93.38 520 THR A CA 1
ATOM 4321 C C . THR A 1 520 ? 13.133 24.922 -10.445 1 93.38 520 THR A C 1
ATOM 4323 O O . THR A 1 520 ? 13.695 23.922 -10.906 1 93.38 520 THR A O 1
ATOM 4326 N N . GLU A 1 521 ? 12.891 25.969 -11.188 1 93.06 521 GLU A N 1
ATOM 4327 C CA . GLU A 1 521 ? 13.312 26.062 -12.578 1 93.06 521 GLU A CA 1
ATOM 4328 C C . GLU A 1 521 ? 14.836 26.109 -12.695 1 93.06 521 GLU A C 1
ATOM 4330 O O . GLU A 1 521 ? 15.406 25.547 -13.633 1 93.06 521 GLU A O 1
ATOM 4335 N N . LEU A 1 522 ? 15.43 26.75 -11.727 1 94.5 522 LEU A N 1
ATOM 4336 C CA . LEU A 1 522 ? 16.859 26.984 -11.789 1 94.5 522 LEU A CA 1
ATOM 4337 C C . LEU A 1 522 ? 17.641 25.844 -11.148 1 94.5 522 LEU A C 1
ATOM 4339 O O . LEU A 1 522 ? 18.844 25.703 -11.352 1 94.5 522 LEU A O 1
ATOM 4343 N N . TYR A 1 523 ? 16.922 25.062 -10.375 1 94.12 523 TYR A N 1
ATOM 4344 C CA . TYR A 1 523 ? 17.594 24.031 -9.594 1 94.12 523 TYR A CA 1
ATOM 4345 C C . TYR A 1 523 ? 18.344 23.062 -10.508 1 94.12 523 TYR A C 1
ATOM 4347 O O . TYR A 1 523 ? 17.766 22.516 -11.445 1 94.12 523 TYR A O 1
ATOM 4355 N N . ASP A 1 524 ? 19.656 22.859 -10.273 1 94 524 ASP A N 1
ATOM 4356 C CA . ASP A 1 524 ? 20.484 22 -11.102 1 94 524 ASP A CA 1
ATOM 4357 C C . ASP A 1 524 ? 21.203 20.953 -10.258 1 94 524 ASP A C 1
ATOM 4359 O O . ASP A 1 524 ? 22.375 20.656 -10.5 1 94 524 ASP A O 1
ATOM 4363 N N . ASN A 1 525 ? 20.609 20.5 -9.148 1 91.94 525 ASN A N 1
ATOM 4364 C CA . ASN A 1 525 ? 21.078 19.453 -8.258 1 91.94 525 ASN A CA 1
ATOM 4365 C C . ASN A 1 525 ? 22.172 19.953 -7.32 1 91.94 525 ASN A C 1
ATOM 4367 O O . ASN A 1 525 ? 22.75 19.172 -6.559 1 91.94 525 ASN A O 1
ATOM 4371 N N . ARG A 1 526 ? 22.469 21.281 -7.355 1 93 526 ARG A N 1
ATOM 4372 C CA . ARG A 1 526 ? 23.391 21.891 -6.41 1 93 526 ARG A CA 1
ATOM 4373 C C . ARG A 1 526 ? 22.656 22.469 -5.207 1 93 526 ARG A C 1
ATOM 4375 O O . ARG A 1 526 ? 21.422 22.531 -5.203 1 93 526 ARG A O 1
ATOM 4382 N N . HIS A 1 527 ? 23.406 22.844 -4.219 1 97.69 527 HIS A N 1
ATOM 4383 C CA . HIS A 1 527 ? 22.828 23.328 -2.975 1 97.69 527 HIS A CA 1
ATOM 4384 C C . HIS A 1 527 ? 22.078 24.641 -3.193 1 97.69 527 HIS A C 1
ATOM 4386 O O . HIS A 1 527 ? 22.516 25.484 -3.98 1 97.69 527 HIS A O 1
ATOM 4392 N N . ILE A 1 528 ? 20.984 24.812 -2.551 1 98.5 528 ILE A N 1
ATOM 4393 C CA . ILE A 1 528 ? 20.281 26.078 -2.381 1 98.5 528 ILE A CA 1
ATOM 4394 C C . ILE A 1 528 ? 20.578 26.641 -0.994 1 98.5 528 ILE A C 1
ATOM 4396 O O . ILE A 1 528 ? 20.25 26.016 0.019 1 98.5 528 ILE A O 1
ATOM 4400 N N . ALA A 1 529 ? 21.172 27.703 -0.909 1 98.56 529 ALA A N 1
ATOM 4401 C CA . ALA A 1 529 ? 21.391 28.375 0.37 1 98.56 529 ALA A CA 1
ATOM 4402 C C . ALA A 1 529 ? 20.328 29.453 0.607 1 98.56 529 ALA A C 1
ATOM 4404 O O . ALA A 1 529 ? 20.172 30.375 -0.203 1 98.56 529 ALA A O 1
ATOM 4405 N N . ILE A 1 530 ? 19.594 29.312 1.645 1 98.5 530 ILE A N 1
ATOM 4406 C CA . ILE A 1 530 ? 18.531 30.266 1.979 1 98.5 530 ILE A CA 1
ATOM 4407 C C . ILE A 1 530 ? 18.891 31 3.27 1 98.5 530 ILE A C 1
ATOM 4409 O O . ILE A 1 530 ? 19.266 30.375 4.262 1 98.5 530 ILE A O 1
ATOM 4413 N N . HIS A 1 531 ? 18.781 32.25 3.248 1 96.19 531 HIS A N 1
ATOM 4414 C CA . HIS A 1 531 ? 19 32.938 4.512 1 96.19 531 HIS A CA 1
ATOM 4415 C C . HIS A 1 531 ? 18.078 34.156 4.648 1 96.19 531 HIS A C 1
ATOM 4417 O O . HIS A 1 531 ? 17.609 34.688 3.645 1 96.19 531 HIS A O 1
ATOM 4423 N N . CYS A 1 532 ? 17.703 34.469 5.812 1 93.19 532 CYS A N 1
ATOM 4424 C CA . CYS A 1 532 ? 17.141 35.75 6.246 1 93.19 532 CYS A CA 1
ATOM 4425 C C . CYS A 1 532 ? 18.047 36.406 7.273 1 93.19 532 CYS A C 1
ATOM 4427 O O . CYS A 1 532 ? 19.266 36.438 7.117 1 93.19 532 CYS A O 1
ATOM 4429 N N . SER A 1 533 ? 17.516 37.031 8.312 1 90.75 533 SER A N 1
ATOM 4430 C CA . SER A 1 533 ? 18.375 37.625 9.312 1 90.75 533 SER A CA 1
ATOM 4431 C C . SER A 1 533 ? 18.984 36.594 10.242 1 90.75 533 SER A C 1
ATOM 4433 O O . SER A 1 533 ? 20.203 36.406 10.266 1 90.75 533 SER A O 1
ATOM 4435 N N . ASN A 1 534 ? 18.125 35.812 10.82 1 89.69 534 ASN A N 1
ATOM 4436 C CA . ASN A 1 534 ? 18.594 34.812 11.789 1 89.69 534 ASN A CA 1
ATOM 4437 C C . ASN A 1 534 ? 18.625 33.438 11.172 1 89.69 534 ASN A C 1
ATOM 4439 O O . ASN A 1 534 ? 19.234 32.5 11.742 1 89.69 534 ASN A O 1
ATOM 4443 N N . GLY A 1 535 ? 18.016 33.25 10.062 1 93.12 535 GLY A N 1
ATOM 4444 C CA . GLY A 1 535 ? 18.109 31.984 9.328 1 93.12 535 GLY A CA 1
ATOM 4445 C C . GLY A 1 535 ? 17.125 30.938 9.836 1 93.12 535 GLY A C 1
ATOM 4446 O O . GLY A 1 535 ? 17.344 29.734 9.656 1 93.12 535 GLY A O 1
ATOM 4447 N N . VAL A 1 536 ? 16 31.328 10.508 1 92.75 536 VAL A N 1
ATOM 4448 C CA . VAL A 1 536 ? 15.141 30.312 11.109 1 92.75 536 VAL A CA 1
ATOM 4449 C C . VAL A 1 536 ? 13.688 30.547 10.695 1 92.75 536 VAL A C 1
ATOM 4451 O O . VAL A 1 536 ? 12.984 29.609 10.32 1 92.75 536 VAL A O 1
ATOM 4454 N N . GLY A 1 537 ? 13.172 31.75 10.719 1 90.88 537 GLY A N 1
ATOM 4455 C CA . GLY A 1 537 ? 11.773 32.062 10.43 1 90.88 537 GLY A CA 1
ATOM 4456 C C . GLY A 1 537 ? 11.43 31.953 8.961 1 90.88 537 GLY A C 1
ATOM 4457 O O . GLY A 1 537 ? 10.938 30.922 8.492 1 90.88 537 GLY A O 1
ATOM 4458 N N . LYS A 1 538 ? 11.828 33.094 8.242 1 92.25 538 LYS A N 1
ATOM 4459 C CA . LYS A 1 538 ? 11.555 33.156 6.812 1 92.25 538 LYS A CA 1
ATOM 4460 C C . LYS A 1 538 ? 12.297 32.031 6.07 1 92.25 538 LYS A C 1
ATOM 4462 O O . LYS A 1 538 ? 11.734 31.391 5.184 1 92.25 538 LYS A O 1
ATOM 4467 N N . THR A 1 539 ? 13.492 31.781 6.512 1 95.5 539 THR A N 1
ATOM 4468 C CA . THR A 1 539 ? 14.328 30.75 5.922 1 95.5 539 THR A CA 1
ATOM 4469 C C . THR A 1 539 ? 13.68 29.375 6.082 1 95.5 539 THR A C 1
ATOM 4471 O O . THR A 1 539 ? 13.555 28.625 5.113 1 95.5 539 THR A O 1
ATOM 4474 N N . GLY A 1 540 ? 13.281 29.141 7.32 1 95.69 540 GLY A N 1
ATOM 4475 C CA . GLY A 1 540 ? 12.633 27.859 7.598 1 95.69 540 GLY A CA 1
ATOM 4476 C C . GLY A 1 540 ? 11.328 27.688 6.848 1 95.69 540 GLY A C 1
ATOM 4477 O O . GLY A 1 540 ? 10.992 26.578 6.422 1 95.69 540 GLY A O 1
ATOM 4478 N N . THR A 1 541 ? 10.617 28.75 6.68 1 95.25 541 THR A N 1
ATOM 4479 C CA . THR A 1 541 ? 9.328 28.703 5.996 1 95.25 541 THR A CA 1
ATOM 4480 C C . THR A 1 541 ? 9.5 28.312 4.531 1 95.25 541 THR A C 1
ATOM 4482 O O . THR A 1 541 ? 8.781 27.453 4.023 1 95.25 541 THR A O 1
ATOM 4485 N N . LEU A 1 542 ? 10.453 28.984 3.859 1 96.81 542 LEU A N 1
ATOM 4486 C CA . LEU A 1 542 ? 10.695 28.625 2.463 1 96.81 542 LEU A CA 1
ATOM 4487 C C . LEU A 1 542 ? 11.195 27.188 2.338 1 96.81 542 LEU A C 1
ATOM 4489 O O . LEU A 1 542 ? 10.781 26.469 1.431 1 96.81 542 LEU A O 1
ATOM 4493 N N . ALA A 1 543 ? 12.094 26.828 3.225 1 98.25 543 ALA A N 1
ATOM 4494 C CA . ALA A 1 543 ? 12.586 25.453 3.221 1 98.25 543 ALA A CA 1
ATOM 4495 C C . ALA A 1 543 ? 11.445 24.453 3.41 1 98.25 543 ALA A C 1
ATOM 4497 O O . ALA A 1 543 ? 11.406 23.406 2.758 1 98.25 543 ALA A O 1
ATOM 4498 N N . LEU A 1 544 ? 10.523 24.75 4.293 1 97.94 544 LEU A N 1
ATOM 4499 C CA . LEU A 1 544 ? 9.367 23.891 4.555 1 97.94 544 LEU A CA 1
ATOM 4500 C C . LEU A 1 544 ? 8.5 23.75 3.311 1 97.94 544 LEU A C 1
ATOM 4502 O O . LEU A 1 544 ? 8.023 22.656 2.998 1 97.94 544 LEU A O 1
ATOM 4506 N N . ILE A 1 545 ? 8.281 24.875 2.625 1 97.75 545 ILE A N 1
ATOM 4507 C CA . ILE A 1 545 ? 7.484 24.891 1.403 1 97.75 545 ILE A CA 1
ATOM 4508 C C . ILE A 1 545 ? 8.102 23.938 0.384 1 97.75 545 ILE A C 1
ATOM 4510 O O . ILE A 1 545 ? 7.414 23.062 -0.16 1 97.75 545 ILE A O 1
ATOM 4514 N N . ILE A 1 546 ? 9.422 24.109 0.153 1 98 546 ILE A N 1
ATOM 4515 C CA . ILE A 1 546 ? 10.125 23.281 -0.818 1 98 546 ILE A CA 1
ATOM 4516 C C . ILE A 1 546 ? 10.016 21.812 -0.425 1 98 546 ILE A C 1
ATOM 4518 O O . ILE A 1 546 ? 9.664 20.969 -1.255 1 98 546 ILE A O 1
ATOM 4522 N N . TYR A 1 547 ? 10.227 21.547 0.821 1 97.62 547 TYR A N 1
ATOM 4523 C CA . TYR A 1 547 ? 10.219 20.188 1.325 1 97.62 547 TYR A CA 1
ATOM 4524 C C . TYR A 1 547 ? 8.836 19.562 1.197 1 97.62 547 TYR A C 1
ATOM 4526 O O . TYR A 1 547 ? 8.695 18.438 0.727 1 97.62 547 TYR A O 1
ATOM 4534 N N . MET A 1 548 ? 7.793 20.25 1.561 1 97.25 548 MET A N 1
ATOM 4535 C CA . MET A 1 548 ? 6.434 19.719 1.531 1 97.25 548 MET A CA 1
ATOM 4536 C C . MET A 1 548 ? 6.004 19.406 0.102 1 97.25 548 MET A C 1
ATOM 4538 O O . MET A 1 548 ? 5.402 18.359 -0.153 1 97.25 548 MET A O 1
ATOM 4542 N N . ILE A 1 549 ? 6.328 20.328 -0.807 1 96.38 549 ILE A N 1
ATOM 4543 C CA . ILE A 1 549 ? 5.93 20.109 -2.193 1 96.38 549 ILE A CA 1
ATOM 4544 C C . ILE A 1 549 ? 6.648 18.875 -2.746 1 96.38 549 ILE A C 1
ATOM 4546 O O . ILE A 1 549 ? 6.043 18.047 -3.439 1 96.38 549 ILE A O 1
ATOM 4550 N N . ASP A 1 550 ? 7.953 18.75 -2.408 1 94.88 550 ASP A N 1
ATOM 4551 C CA . ASP A 1 550 ? 8.711 17.578 -2.848 1 94.88 550 ASP A CA 1
ATOM 4552 C C . ASP A 1 550 ? 8.125 16.297 -2.277 1 94.88 550 ASP A C 1
ATOM 4554 O O . ASP A 1 550 ? 8.023 15.281 -2.98 1 94.88 550 ASP A O 1
ATOM 4558 N N . ILE A 1 551 ? 7.699 16.312 -1.054 1 93.75 551 ILE A N 1
ATOM 4559 C CA . ILE A 1 551 ? 7.148 15.141 -0.382 1 93.75 551 ILE A CA 1
ATOM 4560 C C . ILE A 1 551 ? 5.801 14.773 -1 1 93.75 551 ILE A C 1
ATOM 4562 O O . ILE A 1 551 ? 5.508 13.594 -1.216 1 93.75 551 ILE A O 1
ATOM 4566 N N . ILE A 1 552 ? 4.969 15.742 -1.258 1 93.5 552 ILE A N 1
ATOM 4567 C CA . ILE A 1 552 ? 3.664 15.523 -1.875 1 93.5 552 ILE A CA 1
ATOM 4568 C C . ILE A 1 552 ? 3.846 14.859 -3.238 1 93.5 552 ILE A C 1
ATOM 4570 O O . ILE A 1 552 ? 3.129 13.914 -3.578 1 93.5 552 ILE A O 1
ATOM 4574 N N . GLN A 1 553 ? 4.84 15.32 -3.938 1 87.81 553 GLN A N 1
ATOM 4575 C CA . GLN A 1 553 ? 5.086 14.812 -5.281 1 87.81 553 GLN A CA 1
ATOM 4576 C C . GLN A 1 553 ? 5.637 13.391 -5.238 1 87.81 553 GLN A C 1
ATOM 4578 O O . GLN A 1 553 ? 5.551 12.656 -6.227 1 87.81 553 GLN A O 1
ATOM 4583 N N . SER A 1 554 ? 6.172 12.969 -4.125 1 85.94 554 SER A N 1
ATOM 4584 C CA . SER A 1 554 ? 6.711 11.625 -3.965 1 85.94 554 SER A CA 1
ATOM 4585 C C . SER A 1 554 ? 5.621 10.633 -3.57 1 85.94 554 SER A C 1
ATOM 4587 O O . SER A 1 554 ? 5.906 9.461 -3.295 1 85.94 554 SER A O 1
ATOM 4589 N N . LYS A 1 555 ? 4.324 11.008 -3.492 1 78.75 555 LYS A N 1
ATOM 4590 C CA . LYS A 1 555 ? 3.16 10.18 -3.193 1 78.75 555 LYS A CA 1
ATOM 4591 C C . LYS A 1 555 ? 3.238 9.609 -1.782 1 78.75 555 LYS A C 1
ATOM 4593 O O . LYS A 1 555 ? 2.615 8.586 -1.485 1 78.75 555 LYS A O 1
ATOM 4598 N N . SER A 1 556 ? 4.004 10.25 -0.961 1 76.62 556 SER A N 1
ATOM 4599 C CA . SER A 1 556 ? 4.102 9.867 0.444 1 76.62 556 SER A CA 1
ATOM 4600 C C . SER A 1 556 ? 2.922 10.406 1.246 1 76.62 556 SER A C 1
ATOM 4602 O O . SER A 1 556 ? 2.275 11.375 0.835 1 76.62 556 SER A O 1
ATOM 4604 N N . PRO A 1 557 ? 2.594 9.648 2.361 1 79.44 557 PRO A N 1
ATOM 4605 C CA . PRO A 1 557 ? 1.616 10.266 3.26 1 79.44 557 PRO A CA 1
ATOM 4606 C C . PRO A 1 557 ? 1.982 11.703 3.627 1 79.44 557 PRO A C 1
ATOM 4608 O O . PRO A 1 557 ? 3.156 12.008 3.848 1 79.44 557 PRO A O 1
ATOM 4611 N N . PHE A 1 558 ? 1.026 12.516 3.582 1 89.75 558 PHE A N 1
ATOM 4612 C CA . PHE A 1 558 ? 1.308 13.93 3.801 1 89.75 558 PHE A CA 1
ATOM 4613 C C . PHE A 1 558 ? 0.903 14.344 5.211 1 89.75 558 PHE A C 1
ATOM 4615 O O . PHE A 1 558 ? -0.261 14.211 5.594 1 89.75 558 PHE A O 1
ATOM 4622 N N . ASP A 1 559 ? 1.819 14.742 5.984 1 89.19 559 ASP A N 1
ATOM 4623 C CA . ASP A 1 559 ? 1.66 15.312 7.32 1 89.19 559 ASP A CA 1
ATOM 4624 C C . ASP A 1 559 ? 2.529 16.547 7.5 1 89.19 559 ASP A C 1
ATOM 4626 O O . ASP A 1 559 ? 3.744 16.453 7.68 1 89.19 559 ASP A O 1
ATOM 4630 N N . PRO A 1 560 ? 1.84 17.656 7.445 1 94.56 560 PRO A N 1
ATOM 4631 C CA . PRO A 1 560 ? 2.639 18.875 7.52 1 94.56 560 PRO A CA 1
ATOM 4632 C C . PRO A 1 560 ? 3.428 19 8.82 1 94.56 560 PRO A C 1
ATOM 4634 O O . PRO A 1 560 ? 4.484 19.625 8.852 1 94.56 560 PRO A O 1
ATOM 4637 N N . ILE A 1 561 ? 2.906 18.375 9.875 1 91.25 561 ILE A N 1
ATOM 4638 C CA . ILE A 1 561 ? 3.596 18.453 11.164 1 91.25 561 ILE A CA 1
ATOM 4639 C C . ILE A 1 561 ? 4.867 17.594 11.109 1 91.25 561 ILE A C 1
ATOM 4641 O O . ILE A 1 561 ? 5.914 18.016 11.609 1 91.25 561 ILE A O 1
ATOM 4645 N N . LYS A 1 562 ? 4.805 16.516 10.5 1 90.06 562 LYS A N 1
ATOM 4646 C CA . LYS A 1 562 ? 6 15.688 10.328 1 90.06 562 LYS A CA 1
ATOM 4647 C C . LYS A 1 562 ? 7.02 16.375 9.43 1 90.06 562 LYS A C 1
ATOM 4649 O O . LYS A 1 562 ? 8.227 16.266 9.656 1 90.06 562 LYS A O 1
ATOM 4654 N N . CYS A 1 563 ? 6.504 17.047 8.453 1 95.44 563 CYS A N 1
ATOM 4655 C CA . CYS A 1 563 ? 7.398 17.797 7.574 1 95.44 563 CYS A CA 1
ATOM 4656 C C . CYS A 1 563 ? 8.125 18.891 8.344 1 95.44 563 CYS A C 1
ATOM 4658 O O . CYS A 1 563 ? 9.336 19.062 8.188 1 95.44 563 CYS A O 1
ATOM 4660 N N . LEU A 1 564 ? 7.387 19.578 9.141 1 95.81 564 LEU A N 1
ATOM 4661 C CA . LEU A 1 564 ? 7.984 20.625 9.953 1 95.81 564 LEU A CA 1
ATOM 4662 C C . LEU A 1 564 ? 9 20.047 10.93 1 95.81 564 LEU A C 1
ATOM 4664 O O . LEU A 1 564 ? 10.07 20.625 11.133 1 95.81 564 LEU A O 1
ATOM 4668 N N . ALA A 1 565 ? 8.625 18.969 11.516 1 92.69 565 ALA A N 1
ATOM 4669 C CA . ALA A 1 565 ? 9.539 18.312 12.445 1 92.69 565 ALA A CA 1
ATOM 4670 C C . ALA A 1 565 ? 10.859 17.953 11.758 1 92.69 565 ALA A C 1
ATOM 4672 O O . ALA A 1 565 ? 11.93 18.094 12.359 1 92.69 565 ALA A O 1
ATOM 4673 N N . LYS A 1 566 ? 10.773 17.531 10.531 1 93.94 566 LYS A N 1
ATOM 4674 C CA . LYS A 1 566 ? 11.969 17.203 9.766 1 93.94 566 LYS A CA 1
ATOM 4675 C C . LYS A 1 566 ? 12.867 18.422 9.57 1 93.94 566 LYS A C 1
ATOM 4677 O O . LYS A 1 566 ? 14.086 18.328 9.734 1 93.94 566 LYS A O 1
ATOM 4682 N N . ILE A 1 567 ? 12.273 19.531 9.266 1 96.38 567 ILE A N 1
ATOM 4683 C CA . ILE A 1 567 ? 13.039 20.766 9.094 1 96.38 567 ILE A CA 1
ATOM 4684 C C . ILE A 1 567 ? 13.68 21.172 10.422 1 96.38 567 ILE A C 1
ATOM 4686 O O . ILE A 1 567 ? 14.859 21.516 10.461 1 96.38 567 ILE A O 1
ATOM 4690 N N . ARG A 1 568 ? 12.961 21 11.453 1 93.56 568 ARG A N 1
ATOM 4691 C CA . ARG A 1 568 ? 13.43 21.438 12.773 1 93.56 568 ARG A CA 1
ATOM 4692 C C . ARG A 1 568 ? 14.477 20.484 13.328 1 93.56 568 ARG A C 1
ATOM 4694 O O . ARG A 1 568 ? 15.234 20.844 14.234 1 93.56 568 ARG A O 1
ATOM 4701 N N . GLN A 1 569 ? 14.516 19.344 12.836 1 92.94 569 GLN A N 1
ATOM 4702 C CA . GLN A 1 569 ? 15.578 18.422 13.203 1 92.94 569 GLN A CA 1
ATOM 4703 C C . GLN A 1 569 ? 16.922 18.859 12.633 1 92.94 569 GLN A C 1
ATOM 4705 O O . GLN A 1 569 ? 17.984 18.453 13.125 1 92.94 569 GLN A O 1
ATOM 4710 N N . HIS A 1 570 ? 16.844 19.656 11.625 1 95.5 570 HIS A N 1
ATOM 4711 C CA . HIS A 1 570 ? 18.078 20.094 10.969 1 95.5 570 HIS A CA 1
ATOM 4712 C C . HIS A 1 570 ? 18.375 21.547 11.312 1 95.5 570 HIS A C 1
ATOM 4714 O O . HIS A 1 570 ? 19.547 21.953 11.359 1 95.5 570 HIS A O 1
ATOM 4720 N N . ARG A 1 571 ? 17.406 22.328 11.484 1 95.12 571 ARG A N 1
ATOM 4721 C CA . ARG A 1 571 ? 17.531 23.734 11.844 1 95.12 571 ARG A CA 1
ATOM 4722 C C . ARG A 1 571 ? 16.625 24.078 13.023 1 95.12 571 ARG A C 1
ATOM 4724 O O . ARG A 1 571 ? 15.43 24.297 12.852 1 95.12 571 ARG A O 1
ATOM 4731 N N . TYR A 1 572 ? 17.281 24.281 14.102 1 91.31 572 TYR A N 1
ATOM 4732 C CA . TYR A 1 572 ? 16.578 24.516 15.344 1 91.31 572 TYR A CA 1
ATOM 4733 C C . TYR A 1 572 ? 15.664 25.734 15.219 1 91.31 572 TYR A C 1
ATOM 4735 O O . TYR A 1 572 ? 16.062 26.766 14.68 1 91.31 572 TYR A O 1
ATOM 4743 N N . LYS A 1 573 ? 14.328 25.641 15.562 1 88.88 573 LYS A N 1
ATOM 4744 C CA . LYS A 1 573 ? 13.336 26.703 15.656 1 88.88 573 LYS A CA 1
ATOM 4745 C C . LYS A 1 573 ? 12.875 27.156 14.273 1 88.88 573 LYS A C 1
ATOM 4747 O O . LYS A 1 573 ? 12.305 28.234 14.125 1 88.88 573 LYS A O 1
ATOM 4752 N N . ALA A 1 574 ? 13.195 26.344 13.258 1 92.69 574 ALA A N 1
ATOM 4753 C CA . ALA A 1 574 ? 12.695 26.672 11.93 1 92.69 574 ALA A CA 1
ATOM 4754 C C . ALA A 1 574 ? 11.188 26.906 11.953 1 92.69 574 ALA A C 1
ATOM 4756 O O . ALA A 1 574 ? 10.445 26.156 12.586 1 92.69 574 ALA A O 1
ATOM 4757 N N . VAL A 1 575 ? 10.742 28.016 11.219 1 91.44 575 VAL A N 1
ATOM 4758 C CA . VAL A 1 575 ? 9.344 28.406 11.211 1 91.44 575 VAL A CA 1
ATOM 4759 C C . VAL A 1 575 ? 8.898 28.781 12.625 1 91.44 575 VAL A C 1
ATOM 4761 O O . VAL A 1 575 ? 8.32 27.953 13.336 1 91.44 575 VAL A O 1
ATOM 4764 N N . GLN A 1 576 ? 8.953 29.906 12.945 1 84.56 576 GLN A N 1
ATOM 4765 C CA . GLN A 1 576 ? 8.898 30.328 14.344 1 84.56 576 GLN A CA 1
ATOM 4766 C C . GLN A 1 576 ? 7.465 30.641 14.766 1 84.56 576 GLN A C 1
ATOM 4768 O O . GLN A 1 576 ? 7.141 30.594 15.953 1 84.56 576 GLN A O 1
ATOM 4773 N N . THR A 1 577 ? 6.656 30.969 13.742 1 83.38 577 THR A N 1
ATOM 4774 C CA . THR A 1 577 ? 5.305 31.375 14.102 1 83.38 577 THR A CA 1
ATOM 4775 C C . THR A 1 577 ? 4.27 30.5 13.406 1 83.38 577 THR A C 1
ATOM 4777 O O . THR A 1 577 ? 4.555 29.891 12.375 1 83.38 577 THR A O 1
ATOM 4780 N N . THR A 1 578 ? 3.053 30.469 13.977 1 84.38 578 THR A N 1
ATOM 4781 C CA . THR A 1 578 ? 1.942 29.75 13.375 1 84.38 578 THR A CA 1
ATOM 4782 C C . THR A 1 578 ? 1.544 30.359 12.039 1 84.38 578 THR A C 1
ATOM 4784 O O . THR A 1 578 ? 1.116 29.656 11.125 1 84.38 578 THR A O 1
ATOM 4787 N N . SER A 1 579 ? 1.674 31.703 12 1 85.19 579 SER A N 1
ATOM 4788 C CA . SER A 1 579 ? 1.355 32.375 10.75 1 85.19 579 SER A CA 1
ATOM 4789 C C . SER A 1 579 ? 2.271 31.922 9.625 1 85.19 579 SER A C 1
ATOM 4791 O O . SER A 1 579 ? 1.826 31.75 8.484 1 85.19 579 SER A O 1
ATOM 4793 N N . GLN A 1 580 ? 3.553 31.75 9.977 1 89.75 580 GLN A N 1
ATOM 4794 C CA . GLN A 1 580 ? 4.5 31.266 8.984 1 89.75 580 GLN A CA 1
ATOM 4795 C C . GLN A 1 580 ? 4.141 29.844 8.539 1 89.75 580 GLN A C 1
ATOM 4797 O O . GLN A 1 580 ? 4.238 29.516 7.352 1 89.75 580 GLN A O 1
ATOM 4802 N N . PHE A 1 581 ? 3.711 29.109 9.492 1 92.5 581 PHE A N 1
ATOM 4803 C CA . PHE A 1 581 ? 3.324 27.734 9.211 1 92.5 581 PHE A CA 1
ATOM 4804 C C . PHE A 1 581 ? 2.111 27.688 8.289 1 92.5 581 PHE A C 1
ATOM 4806 O O . PHE A 1 581 ? 2.117 26.984 7.277 1 92.5 581 PHE A O 1
ATOM 4813 N N . VAL A 1 582 ? 1.095 28.469 8.602 1 91.56 582 VAL A N 1
ATOM 4814 C CA . VAL A 1 582 ? -0.126 28.531 7.805 1 91.56 582 VAL A CA 1
ATOM 4815 C C . VAL A 1 582 ? 0.181 29.109 6.43 1 91.56 582 VAL A C 1
ATOM 4817 O O . VAL A 1 582 ? -0.402 28.688 5.426 1 91.56 582 VAL A O 1
ATOM 4820 N N . PHE A 1 583 ? 1.057 30.078 6.465 1 92.19 583 PHE A N 1
ATOM 4821 C CA . PHE A 1 583 ? 1.47 30.672 5.203 1 92.19 583 PHE A CA 1
ATOM 4822 C C . PHE A 1 583 ? 2.113 29.625 4.297 1 92.19 583 PHE A C 1
ATOM 4824 O O . PHE A 1 583 ? 1.845 29.594 3.092 1 92.19 583 PHE A O 1
ATOM 4831 N N . ALA A 1 584 ? 2.984 28.844 4.875 1 95.5 584 ALA A N 1
ATOM 4832 C CA . ALA A 1 584 ? 3.598 27.766 4.098 1 95.5 584 ALA A CA 1
ATOM 4833 C C . ALA A 1 584 ? 2.535 26.859 3.48 1 95.5 584 ALA A C 1
ATOM 4835 O O . ALA A 1 584 ? 2.635 26.484 2.311 1 95.5 584 ALA A O 1
ATOM 4836 N N . LEU A 1 585 ? 1.491 26.5 4.203 1 95.81 585 LEU A N 1
ATOM 4837 C CA . LEU A 1 585 ? 0.403 25.672 3.695 1 95.81 585 LEU A CA 1
ATOM 4838 C C . LEU A 1 585 ? -0.333 26.375 2.559 1 95.81 585 LEU A C 1
ATOM 4840 O O . LEU A 1 585 ? -0.746 25.734 1.591 1 95.81 585 LEU A O 1
ATOM 4844 N N . SER A 1 586 ? -0.491 27.672 2.719 1 94.5 586 SER A N 1
ATOM 4845 C CA . SER A 1 586 ? -1.202 28.422 1.688 1 94.5 586 SER A CA 1
ATOM 4846 C C . SER A 1 586 ? -0.479 28.344 0.348 1 94.5 586 SER A C 1
ATOM 4848 O O . SER A 1 586 ? -1.116 28.344 -0.708 1 94.5 586 SER A O 1
ATOM 4850 N N . ILE A 1 587 ? 0.814 28.266 0.41 1 95.38 587 ILE A N 1
ATOM 4851 C CA . ILE A 1 587 ? 1.585 28.172 -0.824 1 95.38 587 ILE A CA 1
ATOM 4852 C C . ILE A 1 587 ? 1.368 26.797 -1.454 1 95.38 587 ILE A C 1
ATOM 4854 O O . ILE A 1 587 ? 1.332 26.672 -2.68 1 95.38 587 ILE A O 1
ATOM 4858 N N . LEU A 1 588 ? 1.218 25.766 -0.637 1 96.06 588 LEU A N 1
ATOM 4859 C CA . LEU A 1 588 ? 0.879 24.438 -1.157 1 96.06 588 LEU A CA 1
ATOM 4860 C C . LEU A 1 588 ? -0.443 24.484 -1.916 1 96.06 588 LEU A C 1
ATOM 4862 O O . LEU A 1 588 ? -0.555 23.906 -3.004 1 96.06 588 LEU A O 1
ATOM 4866 N N . TYR A 1 589 ? -1.419 25.125 -1.272 1 94.88 589 TYR A N 1
ATOM 4867 C CA . TYR A 1 589 ? -2.732 25.25 -1.895 1 94.88 589 TYR A CA 1
ATOM 4868 C C . TYR A 1 589 ? -2.643 25.984 -3.221 1 94.88 589 TYR A C 1
ATOM 4870 O O . TYR A 1 589 ? -3.357 25.672 -4.172 1 94.88 589 TYR A O 1
ATOM 4878 N N . GLU A 1 590 ? -1.747 26.984 -3.248 1 93.94 590 GLU A N 1
ATOM 4879 C CA . GLU A 1 590 ? -1.539 27.719 -4.496 1 93.94 590 GLU A CA 1
ATOM 4880 C C . GLU A 1 590 ? -0.91 26.828 -5.559 1 93.94 590 GLU A C 1
ATOM 4882 O O . GLU A 1 590 ? -1.318 26.844 -6.723 1 93.94 590 GLU A O 1
ATOM 4887 N N . HIS A 1 591 ? 0.064 26.094 -5.176 1 95.62 591 HIS A N 1
ATOM 4888 C CA . HIS A 1 591 ? 0.794 25.219 -6.094 1 95.62 591 HIS A CA 1
ATOM 4889 C C . HIS A 1 591 ? -0.119 24.156 -6.695 1 95.62 591 HIS A C 1
ATOM 4891 O O . HIS A 1 591 ? -0.017 23.844 -7.883 1 95.62 591 HIS A O 1
ATOM 4897 N N . PHE A 1 592 ? -0.998 23.609 -5.898 1 95.94 592 PHE A N 1
ATOM 4898 C CA . PHE A 1 592 ? -1.849 22.516 -6.344 1 95.94 592 PHE A CA 1
ATOM 4899 C C . PHE A 1 592 ? -3.275 23 -6.574 1 95.94 592 PHE A C 1
ATOM 4901 O O . PHE A 1 592 ? -4.227 22.219 -6.445 1 95.94 592 PHE A O 1
ATOM 4908 N N . LYS A 1 593 ? -3.453 24.234 -6.855 1 94.5 593 LYS A N 1
ATOM 4909 C CA . LYS A 1 593 ? -4.781 24.828 -6.945 1 94.5 593 LYS A CA 1
ATOM 4910 C C . LYS A 1 593 ? -5.645 24.109 -7.973 1 94.5 593 LYS A C 1
ATOM 4912 O O . LYS A 1 593 ? -6.82 23.828 -7.723 1 94.5 593 LYS A O 1
ATOM 4917 N N . LYS A 1 594 ? -5.133 23.812 -9.102 1 93 594 LYS A N 1
ATOM 4918 C CA . LYS A 1 594 ? -5.895 23.172 -10.164 1 93 594 LYS A CA 1
ATOM 4919 C C . LYS A 1 594 ? -6.441 21.812 -9.711 1 93 594 LYS A C 1
ATOM 4921 O O . LYS A 1 594 ? -7.621 21.516 -9.906 1 93 594 LYS A O 1
ATOM 4926 N N . GLN A 1 595 ? -5.547 21.016 -9.133 1 92.06 595 GLN A N 1
ATOM 4927 C CA . GLN A 1 595 ? -5.941 19.688 -8.672 1 92.06 595 GLN A CA 1
ATOM 4928 C C . GLN A 1 595 ? -6.965 19.781 -7.543 1 92.06 595 GLN A C 1
ATOM 4930 O O . GLN A 1 595 ? -7.887 18.969 -7.469 1 92.06 595 GLN A O 1
ATOM 4935 N N . ILE A 1 596 ? -6.773 20.766 -6.66 1 92.12 596 ILE A N 1
ATOM 4936 C CA . ILE A 1 596 ? -7.699 20.984 -5.559 1 92.12 596 ILE A CA 1
ATOM 4937 C C . ILE A 1 596 ? -9.07 21.375 -6.109 1 92.12 596 ILE A C 1
ATOM 4939 O O . ILE A 1 596 ? -10.094 20.844 -5.676 1 92.12 596 ILE A O 1
ATOM 4943 N N . ASP A 1 597 ? -9.07 22.219 -7.125 1 88.38 597 ASP A N 1
ATOM 4944 C CA . ASP A 1 597 ? -10.312 22.672 -7.738 1 88.38 597 ASP A CA 1
ATOM 4945 C C . ASP A 1 597 ? -11.023 21.516 -8.453 1 88.38 597 ASP A C 1
ATOM 4947 O O . ASP A 1 597 ? -12.258 21.438 -8.445 1 88.38 597 ASP A O 1
ATOM 4951 N N . ASP A 1 598 ? -10.211 20.75 -9.055 1 84.38 598 ASP A N 1
ATOM 4952 C CA . ASP A 1 598 ? -10.773 19.594 -9.75 1 84.38 598 ASP A CA 1
ATOM 4953 C C . ASP A 1 598 ? -11.484 18.656 -8.773 1 84.38 598 ASP A C 1
ATOM 4955 O O . ASP A 1 598 ? -12.492 18.031 -9.117 1 84.38 598 ASP A O 1
ATOM 4959 N N . MET A 1 599 ? -10.938 18.547 -7.648 1 80.44 599 MET A N 1
ATOM 4960 C CA . MET A 1 599 ? -11.531 17.688 -6.633 1 80.44 599 MET A CA 1
ATOM 4961 C C . MET A 1 599 ? -12.742 18.359 -5.992 1 80.44 599 MET A C 1
ATOM 4963 O O . MET A 1 599 ? -13.789 17.719 -5.824 1 80.44 599 MET A O 1
ATOM 4967 N N . ASP A 1 600 ? -12.578 19.641 -5.559 1 80.31 600 ASP A N 1
ATOM 4968 C CA . ASP A 1 600 ? -13.578 20.438 -4.859 1 80.31 600 ASP A CA 1
ATOM 4969 C C . ASP A 1 600 ? -13.367 21.922 -5.129 1 80.31 600 ASP A C 1
ATOM 4971 O O . ASP A 1 600 ? -12.445 22.531 -4.594 1 80.31 600 ASP A O 1
ATOM 4975 N N . GLU A 1 601 ? -14.297 22.531 -5.809 1 82.25 601 GLU A N 1
ATOM 4976 C CA . GLU A 1 601 ? -14.156 23.906 -6.281 1 82.25 601 GLU A CA 1
ATOM 4977 C C . GLU A 1 601 ? -14.117 24.891 -5.117 1 82.25 601 GLU A C 1
ATOM 4979 O O . GLU A 1 601 ? -13.625 26 -5.262 1 82.25 601 GLU A O 1
ATOM 4984 N N . LYS A 1 602 ? -14.531 24.453 -3.969 1 82.5 602 LYS A N 1
ATOM 4985 C CA . LYS A 1 602 ? -14.617 25.375 -2.842 1 82.5 602 LYS A CA 1
ATOM 4986 C C . LYS A 1 602 ? -13.438 25.188 -1.888 1 82.5 602 LYS A C 1
ATOM 4988 O O . LYS A 1 602 ? -13.195 26.031 -1.024 1 82.5 602 LYS A O 1
ATOM 4993 N N . ALA A 1 603 ? -12.734 24.109 -2.055 1 85.81 603 ALA A N 1
ATOM 4994 C CA . ALA A 1 603 ? -11.727 23.734 -1.071 1 85.81 603 ALA A CA 1
ATOM 4995 C C . ALA A 1 603 ? -10.633 24.797 -0.967 1 85.81 603 ALA A C 1
ATOM 4997 O O . ALA A 1 603 ? -10.211 25.156 0.135 1 85.81 603 ALA A O 1
ATOM 4998 N N . TYR A 1 604 ? -10.164 25.359 -2.078 1 91.62 604 TYR A N 1
ATOM 4999 C CA . TYR A 1 604 ? -9.117 26.375 -2.098 1 91.62 604 TYR A CA 1
ATOM 5000 C C . TYR A 1 604 ? -9.578 27.641 -1.396 1 91.62 604 TYR A C 1
ATOM 5002 O O . TYR A 1 604 ? -8.898 28.141 -0.498 1 91.62 604 TYR A O 1
ATOM 5010 N N . GLU A 1 605 ? -10.719 28.109 -1.758 1 88.19 605 GLU A N 1
ATOM 5011 C CA . GLU A 1 605 ? -11.25 29.344 -1.194 1 88.19 605 GLU A CA 1
ATOM 5012 C C . GLU A 1 605 ? -11.547 29.188 0.295 1 88.19 605 GLU A C 1
ATOM 5014 O O . GLU A 1 605 ? -11.344 30.125 1.073 1 88.19 605 GLU A O 1
ATOM 5019 N N . ASN A 1 606 ? -12.031 28.094 0.63 1 84.25 606 ASN A N 1
ATOM 5020 C CA . ASN A 1 606 ? -12.305 27.828 2.039 1 84.25 606 ASN A CA 1
ATOM 5021 C C . ASN A 1 606 ? -11.031 27.891 2.877 1 84.25 606 ASN A C 1
ATOM 5023 O O . ASN A 1 606 ? -11.023 28.5 3.947 1 84.25 606 ASN A O 1
ATOM 5027 N N . PHE A 1 607 ? -10 27.281 2.393 1 90.62 607 PHE A N 1
ATOM 5028 C CA . PHE A 1 607 ? -8.742 27.297 3.129 1 90.62 607 PHE A CA 1
ATOM 5029 C C . PHE A 1 607 ? -8.203 28.719 3.268 1 90.62 607 PHE A C 1
ATOM 5031 O O . PHE A 1 607 ? -7.758 29.109 4.344 1 90.62 607 PHE A O 1
ATOM 5038 N N . MET A 1 608 ? -8.18 29.484 2.18 1 89.31 608 MET A N 1
ATOM 5039 C CA . MET A 1 608 ? -7.656 30.844 2.195 1 89.31 608 MET A CA 1
ATOM 5040 C C . MET A 1 608 ? -8.438 31.719 3.172 1 89.31 608 MET A C 1
ATOM 5042 O O . MET A 1 608 ? -7.863 32.562 3.846 1 89.31 608 MET A O 1
ATOM 5046 N N . SER A 1 609 ? -9.688 31.438 3.225 1 84.69 609 SER A N 1
ATOM 5047 C CA . SER A 1 609 ? -10.523 32.188 4.156 1 84.69 609 SER A CA 1
ATOM 5048 C C . SER A 1 609 ? -10.164 31.875 5.602 1 84.69 609 SER A C 1
ATOM 5050 O O . SER A 1 609 ? -10.07 32.781 6.438 1 84.69 609 SER A O 1
ATOM 5052 N N . ILE A 1 610 ? -9.953 30.656 5.867 1 84.06 610 ILE A N 1
ATOM 5053 C CA . ILE A 1 610 ? -9.57 30.234 7.211 1 84.06 610 ILE A CA 1
ATOM 5054 C C . ILE A 1 610 ? -8.195 30.797 7.559 1 84.06 610 ILE A C 1
ATOM 5056 O O . ILE A 1 610 ? -7.977 31.281 8.672 1 84.06 610 ILE A O 1
ATOM 5060 N N . ALA A 1 611 ? -7.277 30.703 6.652 1 85.81 611 ALA A N 1
ATOM 5061 C CA . ALA A 1 611 ? -5.918 31.203 6.852 1 85.81 611 ALA A CA 1
ATOM 5062 C C . ALA A 1 611 ? -5.926 32.688 7.172 1 85.81 611 ALA A C 1
ATOM 5064 O O . ALA A 1 611 ? -5.215 33.156 8.07 1 85.81 611 ALA A O 1
ATOM 5065 N N . GLU A 1 612 ? -6.73 33.406 6.449 1 83 612 GLU A N 1
ATOM 5066 C CA . GLU A 1 612 ? -6.832 34.844 6.66 1 83 612 GLU A CA 1
ATOM 5067 C C . GLU A 1 612 ? -7.316 35.156 8.07 1 83 612 GLU A C 1
ATOM 5069 O O . GLU A 1 612 ? -6.863 36.125 8.688 1 83 612 GLU A O 1
ATOM 5074 N N . ARG A 1 613 ? -8.18 34.406 8.531 1 77.12 613 ARG A N 1
ATOM 5075 C CA . ARG A 1 613 ? -8.68 34.594 9.883 1 77.12 613 ARG A CA 1
ATOM 5076 C C . ARG A 1 613 ? -7.586 34.375 10.914 1 77.12 613 ARG A C 1
ATOM 5078 O O . ARG A 1 613 ? -7.516 35.062 11.93 1 77.12 613 ARG A O 1
ATOM 5085 N N . ILE A 1 614 ? -6.812 33.438 10.609 1 77.12 614 ILE A N 1
ATOM 5086 C CA . ILE A 1 614 ? -5.707 33.094 11.508 1 77.12 614 ILE A CA 1
ATOM 5087 C C . ILE A 1 614 ? -4.68 34.219 11.484 1 77.12 614 ILE A C 1
ATOM 5089 O O . ILE A 1 614 ? -4.156 34.625 12.531 1 77.12 614 ILE A O 1
ATOM 5093 N N . TYR A 1 615 ? -4.48 34.844 10.227 1 75.12 615 TYR A N 1
ATOM 5094 C CA . TYR A 1 615 ? -3.555 35.969 10.102 1 75.12 615 TYR A CA 1
ATOM 5095 C C . TYR A 1 615 ? -4.055 37.156 10.883 1 75.12 615 TYR A C 1
ATOM 5097 O O . TYR A 1 615 ? -3.273 37.844 11.555 1 75.12 615 TYR A O 1
ATOM 5105 N N . ASN A 1 616 ? -5.355 37.469 10.625 1 70.69 616 ASN A N 1
ATOM 5106 C CA . ASN A 1 616 ? -5.965 38.625 11.234 1 70.69 616 ASN A CA 1
ATOM 5107 C C . ASN A 1 616 ? -6.043 38.5 12.75 1 70.69 616 ASN A C 1
ATOM 5109 O O . ASN A 1 616 ? -5.949 39.5 13.469 1 70.69 616 ASN A O 1
ATOM 5113 N N . SER A 1 617 ? -6.395 37.375 13.078 1 62.19 617 SER A N 1
ATOM 5114 C CA . SER A 1 617 ? -6.395 37.156 14.516 1 62.19 617 SER A CA 1
ATOM 5115 C C . SER A 1 617 ? -5.023 37.469 15.125 1 62.19 617 SER A C 1
ATOM 5117 O O . SER A 1 617 ? -4.926 37.938 16.25 1 62.19 617 SER A O 1
ATOM 5119 N N . ASN A 1 618 ? -4.152 37.438 14.133 1 58.78 618 ASN A N 1
ATOM 5120 C CA . ASN A 1 618 ? -2.771 37.656 14.555 1 58.78 618 ASN A CA 1
ATOM 5121 C C . ASN A 1 618 ? -2.355 39.094 14.406 1 58.78 618 ASN A C 1
ATOM 5123 O O . ASN A 1 618 ? -1.511 39.594 15.164 1 58.78 618 ASN A O 1
ATOM 5127 N N . ASN A 1 619 ? -3.043 40 13.352 1 52.81 619 ASN A N 1
ATOM 5128 C CA . ASN A 1 619 ? -2.758 41.406 13.109 1 52.81 619 ASN A CA 1
ATOM 5129 C C . ASN A 1 619 ? -3.545 42.312 14.055 1 52.81 619 ASN A C 1
ATOM 5131 O O . ASN A 1 619 ? -3.07 43.375 14.438 1 52.81 619 ASN A O 1
ATOM 5135 N N . ASN A 1 620 ? -4.941 42.219 14.148 1 42.78 620 ASN A N 1
ATOM 5136 C CA . ASN A 1 620 ? -5.73 43.094 15 1 42.78 620 ASN A CA 1
ATOM 5137 C C . ASN A 1 620 ? -5.117 43.25 16.391 1 42.78 620 ASN A C 1
ATOM 5139 O O . ASN A 1 620 ? -5.559 44.062 17.203 1 42.78 620 ASN A O 1
ATOM 5143 N N . ILE A 1 621 ? -4.355 42.562 16.703 1 39.88 621 ILE A N 1
ATOM 5144 C CA . ILE A 1 621 ? -3.725 42.75 18.016 1 39.88 621 ILE A CA 1
ATOM 5145 C C . ILE A 1 621 ? -2.707 43.875 17.938 1 39.88 621 ILE A C 1
ATOM 5147 O O . ILE A 1 621 ? -2.164 44.281 18.969 1 39.88 621 ILE A O 1
ATOM 5151 N N . ARG A 1 622 ? -2.26 44.5 16.828 1 39.62 622 ARG A N 1
ATOM 5152 C CA . ARG A 1 622 ? -1.354 45.625 16.719 1 39.62 622 ARG A CA 1
ATOM 5153 C C . ARG A 1 622 ? -2.104 46.938 16.922 1 39.62 622 ARG A C 1
ATOM 5155 O O . ARG A 1 622 ? -1.488 47.969 17.172 1 39.62 622 ARG A O 1
ATOM 5162 N N . ARG A 1 623 ? -3.32 47.156 16.562 1 36.53 623 ARG A N 1
ATOM 5163 C CA . ARG A 1 623 ? -3.908 48.5 16.688 1 36.53 623 ARG A CA 1
ATOM 5164 C C . ARG A 1 623 ? -4.266 48.781 18.141 1 36.53 623 ARG A C 1
ATOM 5166 O O . ARG A 1 623 ? -4.578 49.938 18.484 1 36.53 623 ARG A O 1
ATOM 5173 N N . ASN A 1 624 ? -4.531 47.906 18.938 1 28.34 624 ASN A N 1
ATOM 5174 C CA . ASN A 1 624 ? -4.801 48.375 20.281 1 28.34 624 ASN A CA 1
ATOM 5175 C C . ASN A 1 624 ? -3.529 48.406 21.125 1 28.34 624 ASN A C 1
ATOM 5177 O O . ASN A 1 624 ? -2.76 47.438 21.141 1 28.34 624 ASN A O 1
ATOM 5181 N N . MET B 1 1 ? -35.938 -14.453 -3.881 1 66.5 1 MET B N 1
ATOM 5182 C CA . MET B 1 1 ? -35.625 -14.156 -2.484 1 66.5 1 MET B CA 1
ATOM 5183 C C . MET B 1 1 ? -36.25 -15.195 -1.56 1 66.5 1 MET B C 1
ATOM 5185 O O . MET B 1 1 ? -37.5 -15.32 -1.502 1 66.5 1 MET B O 1
ATOM 5189 N N . SER B 1 2 ? -35.531 -16.422 -1.527 1 61.38 2 SER B N 1
ATOM 5190 C CA . SER B 1 2 ? -36.062 -17.469 -0.647 1 61.38 2 SER B CA 1
ATOM 5191 C C . SER B 1 2 ? -35.625 -17.219 0.8 1 61.38 2 SER B C 1
ATOM 5193 O O . SER B 1 2 ? -34.844 -16.312 1.085 1 61.38 2 SER B O 1
ATOM 5195 N N . ASN B 1 3 ? -36.281 -17.953 1.75 1 57.12 3 ASN B N 1
ATOM 5196 C CA . ASN B 1 3 ? -36.031 -17.906 3.186 1 57.12 3 ASN B CA 1
ATOM 5197 C C . ASN B 1 3 ? -34.656 -18.406 3.529 1 57.12 3 ASN B C 1
ATOM 5199 O O . ASN B 1 3 ? -34.281 -18.516 4.703 1 57.12 3 ASN B O 1
ATOM 5203 N N . GLN B 1 4 ? -33.812 -18.703 2.463 1 60.59 4 GLN B N 1
ATOM 5204 C CA . GLN B 1 4 ? -32.5 -19.234 2.857 1 60.59 4 GLN B CA 1
ATOM 5205 C C . GLN B 1 4 ? -31.531 -18.094 3.195 1 60.59 4 GLN B C 1
ATOM 5207 O O . GLN B 1 4 ? -31.578 -17.031 2.584 1 60.59 4 GLN B O 1
ATOM 5212 N N . ASN B 1 5 ? -30.688 -18.359 4.27 1 71.5 5 ASN B N 1
ATOM 5213 C CA . ASN B 1 5 ? -29.688 -17.453 4.836 1 71.5 5 ASN B CA 1
ATOM 5214 C C . ASN B 1 5 ? -28.531 -17.219 3.871 1 71.5 5 ASN B C 1
ATOM 5216 O O . ASN B 1 5 ? -28.031 -18.156 3.264 1 71.5 5 ASN B O 1
ATOM 5220 N N . LEU B 1 6 ? -28.266 -15.961 3.424 1 79.69 6 LEU B N 1
ATOM 5221 C CA . LEU B 1 6 ? -27.156 -15.539 2.564 1 79.69 6 LEU B CA 1
ATOM 5222 C C . LEU B 1 6 ? -25.875 -16.297 2.9 1 79.69 6 LEU B C 1
ATOM 5224 O O . LEU B 1 6 ? -25.125 -16.688 2.002 1 79.69 6 LEU B O 1
ATOM 5228 N N . GLU B 1 7 ? -25.703 -16.594 4.145 1 78.38 7 GLU B N 1
ATOM 5229 C CA . GLU B 1 7 ? -24.5 -17.281 4.586 1 78.38 7 GLU B CA 1
ATOM 5230 C C . GLU B 1 7 ? -24.422 -18.688 3.994 1 78.38 7 GLU B C 1
ATOM 5232 O O . GLU B 1 7 ? -23.359 -19.109 3.535 1 78.38 7 GLU B O 1
ATOM 5237 N N . VAL B 1 8 ? -25.531 -19.312 3.977 1 75.5 8 VAL B N 1
ATOM 5238 C CA . VAL B 1 8 ? -25.578 -20.688 3.453 1 75.5 8 VAL B CA 1
ATOM 5239 C C . VAL B 1 8 ? -25.312 -20.672 1.949 1 75.5 8 VAL B C 1
ATOM 5241 O O . VAL B 1 8 ? -24.578 -21.5 1.433 1 75.5 8 VAL B O 1
ATOM 5244 N N . TYR B 1 9 ? -25.906 -19.688 1.356 1 76.31 9 TYR B N 1
ATOM 5245 C CA . TYR B 1 9 ? -25.734 -19.547 -0.086 1 76.31 9 TYR B CA 1
ATOM 5246 C C . TYR B 1 9 ? -24.281 -19.219 -0.436 1 76.31 9 TYR B C 1
ATOM 5248 O O . TYR B 1 9 ? -23.734 -19.75 -1.4 1 76.31 9 TYR B O 1
ATOM 5256 N N . ALA B 1 10 ? -23.672 -18.406 0.407 1 76.31 10 ALA B N 1
ATOM 5257 C CA . ALA B 1 10 ? -22.281 -18 0.173 1 76.31 10 ALA B CA 1
ATOM 5258 C C . ALA B 1 10 ? -21.312 -19.125 0.516 1 76.31 10 ALA B C 1
ATOM 5260 O O . ALA B 1 10 ? -20.25 -19.25 -0.096 1 76.31 10 ALA B O 1
ATOM 5261 N N . GLU B 1 11 ? -21.688 -19.969 1.435 1 72.81 11 GLU B N 1
ATOM 5262 C CA . GLU B 1 11 ? -20.875 -21.109 1.818 1 72.81 11 GLU B CA 1
ATOM 5263 C C . GLU B 1 11 ? -20.781 -22.125 0.684 1 72.81 11 GLU B C 1
ATOM 5265 O O . GLU B 1 11 ? -19.797 -22.859 0.583 1 72.81 11 GLU B O 1
ATOM 5270 N N . THR B 1 12 ? -21.812 -22.109 -0.171 1 74.5 12 THR B N 1
ATOM 5271 C CA . THR B 1 12 ? -21.766 -22.984 -1.326 1 74.5 12 THR B CA 1
ATOM 5272 C C . THR B 1 12 ? -20.578 -22.641 -2.217 1 74.5 12 THR B C 1
ATOM 5274 O O . THR B 1 12 ? -20 -23.531 -2.859 1 74.5 12 THR B O 1
ATOM 5277 N N . ILE B 1 13 ? -20.219 -21.375 -2.191 1 74.75 13 ILE B N 1
ATOM 5278 C CA . ILE B 1 13 ? -19.062 -20.922 -2.959 1 74.75 13 ILE B CA 1
ATOM 5279 C C . ILE B 1 13 ? -17.781 -21.375 -2.279 1 74.75 13 ILE B C 1
ATOM 5281 O O . ILE B 1 13 ? -16.828 -21.766 -2.949 1 74.75 13 ILE B O 1
ATOM 5285 N N . GLN B 1 14 ? -17.844 -21.312 -0.936 1 67 14 GLN B N 1
ATOM 5286 C CA . GLN B 1 14 ? -16.672 -21.75 -0.164 1 67 14 GLN B CA 1
ATOM 5287 C C . GLN B 1 14 ? -16.422 -23.234 -0.338 1 67 14 GLN B C 1
ATOM 5289 O O . GLN B 1 14 ? -15.266 -23.672 -0.358 1 67 14 GLN B O 1
ATOM 5294 N N . ASP B 1 15 ? -17.531 -23.984 -0.533 1 68.19 15 ASP B N 1
ATOM 5295 C CA . ASP B 1 15 ? -17.422 -25.438 -0.654 1 68.19 15 ASP B CA 1
ATOM 5296 C C . ASP B 1 15 ? -17.078 -25.844 -2.084 1 68.19 15 ASP B C 1
ATOM 5298 O O . ASP B 1 15 ? -16.891 -27.031 -2.369 1 68.19 15 ASP B O 1
ATOM 5302 N N . LYS B 1 16 ? -16.906 -24.906 -2.938 1 68.38 16 LYS B N 1
ATOM 5303 C CA . LYS B 1 16 ? -16.469 -25.094 -4.32 1 68.38 16 LYS B CA 1
ATOM 5304 C C . LYS B 1 16 ? -17.375 -26.047 -5.066 1 68.38 16 LYS B C 1
ATOM 5306 O O . LYS B 1 16 ? -16.906 -26.859 -5.867 1 68.38 16 LYS B O 1
ATOM 5311 N N . LYS B 1 17 ? -18.672 -26.047 -4.691 1 67.38 17 LYS B N 1
ATOM 5312 C CA . LYS B 1 17 ? -19.672 -26.938 -5.27 1 67.38 17 LYS B CA 1
ATOM 5313 C C . LYS B 1 17 ? -20.094 -26.453 -6.656 1 67.38 17 LYS B C 1
ATOM 5315 O O . LYS B 1 17 ? -20.859 -27.141 -7.352 1 67.38 17 LYS B O 1
ATOM 5320 N N . TYR B 1 18 ? -19.516 -25.438 -7.156 1 73.75 18 TYR B N 1
ATOM 5321 C CA . TYR B 1 18 ? -19.984 -24.859 -8.414 1 73.75 18 TYR B CA 1
ATOM 5322 C C . TYR B 1 18 ? -18.984 -25.141 -9.539 1 73.75 18 TYR B C 1
ATOM 5324 O O . TYR B 1 18 ? -18.922 -24.375 -10.508 1 73.75 18 TYR B O 1
ATOM 5332 N N . ILE B 1 19 ? -18.297 -26.266 -9.414 1 75.69 19 ILE B N 1
ATOM 5333 C CA . ILE B 1 19 ? -17.359 -26.672 -10.453 1 75.69 19 ILE B CA 1
ATOM 5334 C C . ILE B 1 19 ? -18.062 -27.531 -11.492 1 75.69 19 ILE B C 1
ATOM 5336 O O . ILE B 1 19 ? -18.766 -28.484 -11.141 1 75.69 19 ILE B O 1
ATOM 5340 N N . PRO B 1 20 ? -17.953 -27.062 -12.773 1 78.12 20 PRO B N 1
ATOM 5341 C CA . PRO B 1 20 ? -18.578 -27.891 -13.805 1 78.12 20 PRO B CA 1
ATOM 5342 C C . PRO B 1 20 ? -17.984 -29.297 -13.875 1 78.12 20 PRO B C 1
ATOM 5344 O O . PRO B 1 20 ? -16.797 -29.484 -13.594 1 78.12 20 PRO B O 1
ATOM 5347 N N . ASP B 1 21 ? -18.781 -30.281 -14.297 1 73.25 21 ASP B N 1
ATOM 5348 C CA . ASP B 1 21 ? -18.375 -31.688 -14.383 1 73.25 21 ASP B CA 1
ATOM 5349 C C . ASP B 1 21 ? -17.25 -31.875 -15.406 1 73.25 21 ASP B C 1
ATOM 5351 O O . ASP B 1 21 ? -16.391 -32.75 -15.242 1 73.25 21 ASP B O 1
ATOM 5355 N N . LYS B 1 22 ? -17.297 -30.969 -16.344 1 74.06 22 LYS B N 1
ATOM 5356 C CA . LYS B 1 22 ? -16.297 -31.031 -17.406 1 74.06 22 LYS B CA 1
ATOM 5357 C C . LYS B 1 22 ? -14.891 -30.891 -16.844 1 74.06 22 LYS B C 1
ATOM 5359 O O . LYS B 1 22 ? -13.93 -31.406 -17.422 1 74.06 22 LYS B O 1
ATOM 5364 N N . LEU B 1 23 ? -14.695 -30.25 -15.867 1 70.75 23 LEU B N 1
ATOM 5365 C CA . LEU B 1 23 ? -13.375 -29.984 -15.297 1 70.75 23 LEU B CA 1
ATOM 5366 C C . LEU B 1 23 ? -12.922 -31.172 -14.445 1 70.75 23 LEU B C 1
ATOM 5368 O O . LEU B 1 23 ? -11.727 -31.312 -14.164 1 70.75 23 LEU B O 1
ATOM 5372 N N . LYS B 1 24 ? -13.672 -32.094 -14.164 1 63 24 LYS B N 1
ATOM 5373 C CA . LYS B 1 24 ? -13.328 -33.219 -13.289 1 63 24 LYS B CA 1
ATOM 5374 C C . LYS B 1 24 ? -12.734 -34.375 -14.094 1 63 24 LYS B C 1
ATOM 5376 O O . LYS B 1 24 ? -11.922 -35.125 -13.578 1 63 24 LYS B O 1
ATOM 5381 N N . ASP B 1 25 ? -12.992 -34.531 -15.422 1 60.22 25 ASP B N 1
ATOM 5382 C CA . ASP B 1 25 ? -12.68 -35.75 -16.156 1 60.22 25 ASP B CA 1
ATOM 5383 C C . ASP B 1 25 ? -11.562 -35.531 -17.156 1 60.22 25 ASP B C 1
ATOM 5385 O O . ASP B 1 25 ? -11.453 -36.25 -18.156 1 60.22 25 ASP B O 1
ATOM 5389 N N . GLU B 1 26 ? -10.461 -34.781 -16.812 1 58.75 26 GLU B N 1
ATOM 5390 C CA . GLU B 1 26 ? -9.523 -34.469 -17.891 1 58.75 26 GLU B CA 1
ATOM 5391 C C . GLU B 1 26 ? -8.5 -35.594 -18.062 1 58.75 26 GLU B C 1
ATOM 5393 O O . GLU B 1 26 ? -7.961 -36.125 -17.078 1 58.75 26 GLU B O 1
ATOM 5398 N N . LYS B 1 27 ? -8.375 -36.094 -19.453 1 55.75 27 LYS B N 1
ATOM 5399 C CA . LYS B 1 27 ? -7.34 -37.062 -19.828 1 55.75 27 LYS B CA 1
ATOM 5400 C C . LYS B 1 27 ? -6.016 -36.344 -20.125 1 55.75 27 LYS B C 1
ATOM 5402 O O . LYS B 1 27 ? -6 -35.281 -20.703 1 55.75 27 LYS B O 1
ATOM 5407 N N . VAL B 1 28 ? -4.816 -36.625 -19.453 1 58.53 28 VAL B N 1
ATOM 5408 C CA . VAL B 1 28 ? -3.506 -36 -19.609 1 58.53 28 VAL B CA 1
ATOM 5409 C C . VAL B 1 28 ? -2.66 -36.812 -20.578 1 58.53 28 VAL B C 1
ATOM 5411 O O . VAL B 1 28 ? -2.652 -38.062 -20.531 1 58.53 28 VAL B O 1
ATOM 5414 N N . SER B 1 29 ? -2.158 -36.125 -21.75 1 60.53 29 SER B N 1
ATOM 5415 C CA . SER B 1 29 ? -1.198 -36.75 -22.656 1 60.53 29 SER B CA 1
ATOM 5416 C C . SER B 1 29 ? 0.211 -36.719 -22.078 1 60.53 29 SER B C 1
ATOM 5418 O O . SER B 1 29 ? 0.53 -35.844 -21.25 1 60.53 29 SER B O 1
ATOM 5420 N N . LYS B 1 30 ? 1.183 -37.781 -22.406 1 61.19 30 LYS B N 1
ATOM 5421 C CA . LYS B 1 30 ? 2.525 -37.906 -21.844 1 61.19 30 LYS B CA 1
ATOM 5422 C C . LYS B 1 30 ? 3.582 -37.875 -22.953 1 61.19 30 LYS B C 1
ATOM 5424 O O . LYS B 1 30 ? 3.354 -38.375 -24.047 1 61.19 30 LYS B O 1
ATOM 5429 N N . LYS B 1 31 ? 4.676 -37.094 -22.781 1 64.69 31 LYS B N 1
ATOM 5430 C CA . LYS B 1 31 ? 5.875 -37.156 -23.609 1 64.69 31 LYS B CA 1
ATOM 5431 C C . LYS B 1 31 ? 7.133 -37.25 -22.75 1 64.69 31 LYS B C 1
ATOM 5433 O O . LYS B 1 31 ? 7.082 -37 -21.531 1 64.69 31 LYS B O 1
ATOM 5438 N N . ILE B 1 32 ? 8.297 -37.75 -23.328 1 64.75 32 ILE B N 1
ATOM 5439 C CA . ILE B 1 32 ? 9.562 -37.875 -22.609 1 64.75 32 ILE B CA 1
ATOM 5440 C C . ILE B 1 32 ? 10.414 -36.625 -22.859 1 64.75 32 ILE B C 1
ATOM 5442 O O . ILE B 1 32 ? 10.633 -36.25 -24.016 1 64.75 32 ILE B O 1
ATOM 5446 N N . GLU B 1 33 ? 10.734 -35.875 -21.922 1 66.88 33 GLU B N 1
ATOM 5447 C CA . GLU B 1 33 ? 11.633 -34.719 -21.969 1 66.88 33 GLU B CA 1
ATOM 5448 C C . GLU B 1 33 ? 12.703 -34.812 -20.891 1 66.88 33 GLU B C 1
ATOM 5450 O O . GLU B 1 33 ? 12.391 -34.906 -19.703 1 66.88 33 GLU B O 1
ATOM 5455 N N . GLY B 1 34 ? 13.984 -34.688 -21.359 1 64.12 34 GLY B N 1
ATOM 5456 C CA . GLY B 1 34 ? 15.062 -34.812 -20.406 1 64.12 34 GLY B CA 1
ATOM 5457 C C . GLY B 1 34 ? 15.047 -36.125 -19.641 1 64.12 34 GLY B C 1
ATOM 5458 O O . GLY B 1 34 ? 15.281 -36.156 -18.438 1 64.12 34 GLY B O 1
ATOM 5459 N N . GLY B 1 35 ? 14.539 -37.188 -20.359 1 60.19 35 GLY B N 1
ATOM 5460 C CA . GLY B 1 35 ? 14.531 -38.531 -19.781 1 60.19 35 GLY B CA 1
ATOM 5461 C C . GLY B 1 35 ? 13.367 -38.75 -18.844 1 60.19 35 GLY B C 1
ATOM 5462 O O . GLY B 1 35 ? 13.242 -39.812 -18.25 1 60.19 35 GLY B O 1
ATOM 5463 N N . GLU B 1 36 ? 12.578 -37.656 -18.688 1 64.94 36 GLU B N 1
ATOM 5464 C CA . GLU B 1 36 ? 11.43 -37.781 -17.797 1 64.94 36 GLU B CA 1
ATOM 5465 C C . GLU B 1 36 ? 10.125 -37.75 -18.578 1 64.94 36 GLU B C 1
ATOM 5467 O O . GLU B 1 36 ? 10.031 -37.062 -19.609 1 64.94 36 GLU B O 1
ATOM 5472 N N . VAL B 1 37 ? 9.234 -38.562 -18.172 1 63.5 37 VAL B N 1
ATOM 5473 C CA . VAL B 1 37 ? 7.898 -38.5 -18.75 1 63.5 37 VAL B CA 1
ATOM 5474 C C . VAL B 1 37 ? 7.184 -37.219 -18.281 1 63.5 37 VAL B C 1
ATOM 5476 O O . VAL B 1 37 ? 7.02 -37 -17.078 1 63.5 37 VAL B O 1
ATOM 5479 N N . VAL B 1 38 ? 7.035 -36.281 -19.234 1 62.81 38 VAL B N 1
ATOM 5480 C CA . VAL B 1 38 ? 6.371 -35.031 -18.906 1 62.81 38 VAL B CA 1
ATOM 5481 C C . VAL B 1 38 ? 4.945 -35.031 -19.438 1 62.81 38 VAL B C 1
ATOM 5483 O O . VAL B 1 38 ? 4.672 -35.656 -20.484 1 62.81 38 VAL B O 1
ATOM 5486 N N . GLU B 1 39 ? 3.959 -34.625 -18.531 1 58.34 39 GLU B N 1
ATOM 5487 C CA . GLU B 1 39 ? 2.559 -34.5 -18.922 1 58.34 39 GLU B CA 1
ATOM 5488 C C . GLU B 1 39 ? 2.301 -33.188 -19.625 1 58.34 39 GLU B C 1
ATOM 5490 O O . GLU B 1 39 ? 2.855 -32.156 -19.25 1 58.34 39 GLU B O 1
ATOM 5495 N N . PHE B 1 40 ? 1.804 -33.281 -20.797 1 54.78 40 PHE B N 1
ATOM 5496 C CA . PHE B 1 40 ? 1.34 -32.062 -21.438 1 54.78 40 PHE B CA 1
ATOM 5497 C C . PHE B 1 40 ? -0.137 -32.156 -21.797 1 54.78 40 PHE B C 1
ATOM 5499 O O . PHE B 1 40 ? -0.623 -33.219 -22.141 1 54.78 40 PHE B O 1
ATOM 5506 N N . ASN B 1 41 ? -1.021 -31.578 -20.984 1 52.47 41 ASN B N 1
ATOM 5507 C CA . ASN B 1 41 ? -2.449 -31.609 -21.281 1 52.47 41 ASN B CA 1
ATOM 5508 C C . ASN B 1 41 ? -2.783 -30.812 -22.531 1 52.47 41 ASN B C 1
ATOM 5510 O O . ASN B 1 41 ? -2.799 -29.578 -22.5 1 52.47 41 ASN B O 1
ATOM 5514 N N . LYS B 1 42 ? -2.611 -31.516 -23.562 1 50.06 42 LYS B N 1
ATOM 5515 C CA . LYS B 1 42 ? -3.031 -30.906 -24.828 1 50.06 42 LYS B CA 1
ATOM 5516 C C . LYS B 1 42 ? -4.551 -30.828 -24.922 1 50.06 42 LYS B C 1
ATOM 5518 O O . LYS B 1 42 ? -5.098 -30.453 -25.953 1 50.06 42 LYS B O 1
ATOM 5523 N N . ASN B 1 43 ? -5.191 -31.531 -23.906 1 53.84 43 ASN B N 1
ATOM 5524 C CA . ASN B 1 43 ? -6.617 -31.578 -24.219 1 53.84 43 ASN B CA 1
ATOM 5525 C C . ASN B 1 43 ? -7.289 -30.234 -23.953 1 53.84 43 ASN B C 1
ATOM 5527 O O . ASN B 1 43 ? -6.996 -29.578 -22.953 1 53.84 43 ASN B O 1
ATOM 5531 N N . SER B 1 44 ? -7.789 -29.562 -25.078 1 62.53 44 SER B N 1
ATOM 5532 C CA . SER B 1 44 ? -8.453 -28.281 -25.203 1 62.53 44 SER B CA 1
ATOM 5533 C C . SER B 1 44 ? -9.867 -28.312 -24.625 1 62.53 44 SER B C 1
ATOM 5535 O O . SER B 1 44 ? -10.836 -28.469 -25.359 1 62.53 44 SER B O 1
ATOM 5537 N N . LEU B 1 45 ? -10.141 -28.609 -23.375 1 73.25 45 LEU B N 1
ATOM 5538 C CA . LEU B 1 45 ? -11.43 -28.734 -22.703 1 73.25 45 LEU B CA 1
ATOM 5539 C C . LEU B 1 45 ? -12.398 -27.656 -23.172 1 73.25 45 LEU B C 1
ATOM 5541 O O . LEU B 1 45 ? -13.609 -27.875 -23.188 1 73.25 45 LEU B O 1
ATOM 5545 N N . PHE B 1 46 ? -11.922 -26.609 -23.578 1 83.31 46 PHE B N 1
ATOM 5546 C CA . PHE B 1 46 ? -12.805 -25.5 -23.891 1 83.31 46 PHE B CA 1
ATOM 5547 C C . PHE B 1 46 ? -12.672 -25.094 -25.344 1 83.31 46 PHE B C 1
ATOM 5549 O O . PHE B 1 46 ? -12.93 -23.938 -25.703 1 83.31 46 PHE B O 1
ATOM 5556 N N . ASP B 1 47 ? -12.312 -26.047 -26.141 1 86.25 47 ASP B N 1
ATOM 5557 C CA . ASP B 1 47 ? -12.148 -25.734 -27.562 1 86.25 47 ASP B CA 1
ATOM 5558 C C . ASP B 1 47 ? -13.484 -25.391 -28.219 1 86.25 47 ASP B C 1
ATOM 5560 O O . ASP B 1 47 ? -13.531 -24.594 -29.156 1 86.25 47 ASP B O 1
ATOM 5564 N N . ASP B 1 48 ? -14.523 -25.984 -27.625 1 88.38 48 ASP B N 1
ATOM 5565 C CA . ASP B 1 48 ? -15.836 -25.781 -28.219 1 88.38 48 ASP B CA 1
ATOM 5566 C C . ASP B 1 48 ? -16.312 -24.344 -28.031 1 88.38 48 ASP B C 1
ATOM 5568 O O . ASP B 1 48 ? -17.188 -23.875 -28.766 1 88.38 48 ASP B O 1
ATOM 5572 N N . SER B 1 49 ? -15.773 -23.703 -27.047 1 93.44 49 SER B N 1
ATOM 5573 C CA . SER B 1 49 ? -16.234 -22.344 -26.75 1 93.44 49 SER B CA 1
ATOM 5574 C C . SER B 1 49 ? -15.281 -21.297 -27.297 1 93.44 49 SER B C 1
ATOM 5576 O O . SER B 1 49 ? -15.508 -20.094 -27.125 1 93.44 49 SER B O 1
ATOM 5578 N N . LEU B 1 50 ? -14.25 -21.75 -28 1 93.81 50 LEU B N 1
ATOM 5579 C CA . LEU B 1 50 ? -13.297 -20.797 -28.562 1 93.81 50 LEU B CA 1
ATOM 5580 C C . LEU B 1 50 ? -13.969 -19.922 -29.625 1 93.81 50 LEU B C 1
ATOM 5582 O O . LEU B 1 50 ? -14.883 -20.375 -30.312 1 93.81 50 LEU B O 1
ATOM 5586 N N . VAL B 1 51 ? -13.516 -18.766 -29.734 1 96.06 51 VAL B N 1
ATOM 5587 C CA . VAL B 1 51 ? -14.062 -17.844 -30.734 1 96.06 51 VAL B CA 1
ATOM 5588 C C . VAL B 1 51 ? -13.773 -18.391 -32.125 1 96.06 51 VAL B C 1
ATOM 5590 O O . VAL B 1 51 ? -12.836 -19.156 -32.312 1 96.06 51 VAL B O 1
ATOM 5593 N N . LYS B 1 52 ? -14.477 -17.969 -33.062 1 95.31 52 LYS B N 1
ATOM 5594 C CA . LYS B 1 52 ? -14.406 -18.484 -34.438 1 95.31 52 LYS B CA 1
ATOM 5595 C C . LYS B 1 52 ? -13.078 -18.109 -35.094 1 95.31 52 LYS B C 1
ATOM 5597 O O . LYS B 1 52 ? -12.531 -18.891 -35.875 1 95.31 52 LYS B O 1
ATOM 5602 N N . CYS B 1 53 ? -12.562 -16.969 -34.75 1 94.69 53 CYS B N 1
ATOM 5603 C CA . CYS B 1 53 ? -11.375 -16.484 -35.438 1 94.69 53 CYS B CA 1
ATOM 5604 C C . CYS B 1 53 ? -10.102 -17 -34.781 1 94.69 53 CYS B C 1
ATOM 5606 O O . CYS B 1 53 ? -9 -16.578 -35.094 1 94.69 53 CYS B O 1
ATOM 5608 N N . TYR B 1 54 ? -10.219 -17.875 -33.812 1 93.5 54 TYR B N 1
ATOM 5609 C CA . TYR B 1 54 ? -9.094 -18.328 -33 1 93.5 54 TYR B CA 1
ATOM 5610 C C . TYR B 1 54 ? -7.949 -18.812 -33.875 1 93.5 54 TYR B C 1
ATOM 5612 O O . TYR B 1 54 ? -6.793 -18.453 -33.656 1 93.5 54 TYR B O 1
ATOM 5620 N N . LYS B 1 55 ? -8.242 -19.562 -34.875 1 90.12 55 LYS B N 1
ATOM 5621 C CA . LYS B 1 55 ? -7.223 -20.094 -35.812 1 90.12 55 LYS B CA 1
ATOM 5622 C C . LYS B 1 55 ? -6.672 -18.984 -36.688 1 90.12 55 LYS B C 1
ATOM 5624 O O . LYS B 1 55 ? -5.477 -18.969 -37 1 90.12 55 LYS B O 1
ATOM 5629 N N . ASN B 1 56 ? -7.516 -18.078 -37.031 1 89.19 56 ASN B N 1
ATOM 5630 C CA . ASN B 1 56 ? -7.129 -16.984 -37.938 1 89.19 56 ASN B CA 1
ATOM 5631 C C . ASN B 1 56 ? -6.137 -16.031 -37.25 1 89.19 56 ASN B C 1
ATOM 5633 O O . ASN B 1 56 ? -5.379 -15.352 -37.938 1 89.19 56 ASN B O 1
ATOM 5637 N N . ILE B 1 57 ? -6.191 -15.992 -36 1 93.06 57 ILE B N 1
ATOM 5638 C CA . ILE B 1 57 ? -5.266 -15.102 -35.312 1 93.06 57 ILE B CA 1
ATOM 5639 C C . ILE B 1 57 ? -4.102 -15.914 -34.75 1 93.06 57 ILE B C 1
ATOM 5641 O O . ILE B 1 57 ? -3.596 -15.617 -33.656 1 93.06 57 ILE B O 1
ATOM 5645 N N . ASP B 1 58 ? -3.787 -17.016 -35.25 1 86.38 58 ASP B N 1
ATOM 5646 C CA . ASP B 1 58 ? -2.641 -17.875 -34.969 1 86.38 58 ASP B CA 1
ATOM 5647 C C . ASP B 1 58 ? -2.697 -18.406 -33.562 1 86.38 58 ASP B C 1
ATOM 5649 O O . ASP B 1 58 ? -1.664 -18.547 -32.906 1 86.38 58 ASP B O 1
ATOM 5653 N N . LYS B 1 59 ? -3.951 -18.406 -32.969 1 85 59 LYS B N 1
ATOM 5654 C CA . LYS B 1 59 ? -4.191 -18.953 -31.656 1 85 59 LYS B CA 1
ATOM 5655 C C . LYS B 1 59 ? -3.443 -18.172 -30.578 1 85 59 LYS B C 1
ATOM 5657 O O . LYS B 1 59 ? -3.047 -18.734 -29.562 1 85 59 LYS B O 1
ATOM 5662 N N . GLU B 1 60 ? -3.234 -16.891 -30.859 1 85.19 60 GLU B N 1
ATOM 5663 C CA . GLU B 1 60 ? -2.379 -16.094 -30 1 85.19 60 GLU B CA 1
ATOM 5664 C C . GLU B 1 60 ? -3.166 -15.5 -28.844 1 85.19 60 GLU B C 1
ATOM 5666 O O . GLU B 1 60 ? -2.586 -15.117 -27.828 1 85.19 60 GLU B O 1
ATOM 5671 N N . ILE B 1 61 ? -4.488 -15.43 -29.062 1 90.06 61 ILE B N 1
ATOM 5672 C CA . ILE B 1 61 ? -5.332 -14.898 -28 1 90.06 61 ILE B CA 1
ATOM 5673 C C . ILE B 1 61 ? -6.391 -15.93 -27.625 1 90.06 61 ILE B C 1
ATOM 5675 O O . ILE B 1 61 ? -7.215 -16.328 -28.453 1 90.06 61 ILE B O 1
ATOM 5679 N N . LYS B 1 62 ? -6.367 -16.312 -26.422 1 87.88 62 LYS B N 1
ATOM 5680 C CA . LYS B 1 62 ? -7.402 -17.234 -25.938 1 87.88 62 LYS B CA 1
ATOM 5681 C C . LYS B 1 62 ? -8.672 -16.469 -25.562 1 87.88 62 LYS B C 1
ATOM 5683 O O . LYS B 1 62 ? -8.68 -15.703 -24.594 1 87.88 62 LYS B O 1
ATOM 5688 N N . ALA B 1 63 ? -9.664 -16.656 -26.344 1 94.56 63 ALA B N 1
ATOM 5689 C CA . ALA B 1 63 ? -10.961 -16.031 -26.125 1 94.56 63 ALA B CA 1
ATOM 5690 C C . ALA B 1 63 ? -12.094 -17.031 -26.312 1 94.56 63 ALA B C 1
ATOM 5692 O O . ALA B 1 63 ? -12.039 -17.875 -27.203 1 94.56 63 ALA B O 1
ATOM 5693 N N . HIS B 1 64 ? -13.07 -17 -25.375 1 95.12 64 HIS B N 1
ATOM 5694 C CA . HIS B 1 64 ? -14.148 -17.969 -25.391 1 95.12 64 HIS B CA 1
ATOM 5695 C C . HIS B 1 64 ? -15.516 -17.281 -25.406 1 95.12 64 HIS B C 1
ATOM 5697 O O . HIS B 1 64 ? -15.703 -16.266 -24.719 1 95.12 64 HIS B O 1
ATOM 5703 N N . TYR B 1 65 ? -16.391 -17.828 -26.188 1 96.81 65 TYR B N 1
ATOM 5704 C CA . TYR B 1 65 ? -17.781 -17.406 -26.141 1 96.81 65 TYR B CA 1
ATOM 5705 C C . TYR B 1 65 ? -18.469 -17.906 -24.875 1 96.81 65 TYR B C 1
ATOM 5707 O O . TYR B 1 65 ? -18.234 -19.047 -24.438 1 96.81 65 TYR B O 1
ATOM 5715 N N . ILE B 1 66 ? -19.203 -17.031 -24.266 1 96.19 66 ILE B N 1
ATOM 5716 C CA . ILE B 1 66 ? -20.203 -17.438 -23.281 1 96.19 66 ILE B CA 1
ATOM 5717 C C . ILE B 1 66 ? -21.562 -17.562 -23.938 1 96.19 66 ILE B C 1
ATOM 5719 O O . ILE B 1 66 ? -22.344 -16.609 -23.953 1 96.19 66 ILE B O 1
ATOM 5723 N N . LYS B 1 67 ? -21.828 -18.812 -24.375 1 89.88 67 LYS B N 1
ATOM 5724 C CA . LYS B 1 67 ? -22.922 -19.047 -25.297 1 89.88 67 LYS B CA 1
ATOM 5725 C C . LYS B 1 67 ? -24.188 -19.484 -24.547 1 89.88 67 LYS B C 1
ATOM 5727 O O . LYS B 1 67 ? -24.094 -20.141 -23.516 1 89.88 67 LYS B O 1
ATOM 5732 N N . ASP B 1 68 ? -25.266 -19.109 -25.078 1 88.88 68 ASP B N 1
ATOM 5733 C CA . ASP B 1 68 ? -26.578 -19.672 -24.781 1 88.88 68 ASP B CA 1
ATOM 5734 C C . ASP B 1 68 ? -27 -19.375 -23.344 1 88.88 68 ASP B C 1
ATOM 5736 O O . ASP B 1 68 ? -27.625 -20.203 -22.688 1 88.88 68 ASP B O 1
ATOM 5740 N N . ILE B 1 69 ? -26.562 -18.328 -22.844 1 92.62 69 ILE B N 1
ATOM 5741 C CA . ILE B 1 69 ? -26.953 -17.953 -21.5 1 92.62 69 ILE B CA 1
ATOM 5742 C C . ILE B 1 69 ? -27.75 -16.641 -21.531 1 92.62 69 ILE B C 1
ATOM 5744 O O . ILE B 1 69 ? -28.938 -16.625 -21.203 1 92.62 69 ILE B O 1
ATOM 5748 N N . SER B 1 70 ? -27.125 -15.594 -22.031 1 89.75 70 SER B N 1
ATOM 5749 C CA . SER B 1 70 ? -27.828 -14.336 -22.219 1 89.75 70 SER B CA 1
ATOM 5750 C C . SER B 1 70 ? -28.609 -14.32 -23.531 1 89.75 70 SER B C 1
ATOM 5752 O O . SER B 1 70 ? -28.047 -14.609 -24.578 1 89.75 70 SER B O 1
ATOM 5754 N N . PRO B 1 71 ? -29.875 -14.023 -23.516 1 88.94 71 PRO B N 1
ATOM 5755 C CA . PRO B 1 71 ? -30.656 -13.938 -24.75 1 88.94 71 PRO B CA 1
ATOM 5756 C C . PRO B 1 71 ? -30.422 -12.625 -25.5 1 88.94 71 PRO B C 1
ATOM 5758 O O . PRO B 1 71 ? -30.875 -12.477 -26.641 1 88.94 71 PRO B O 1
ATOM 5761 N N . VAL B 1 72 ? -29.734 -11.719 -24.969 1 88.19 72 VAL B N 1
ATOM 5762 C CA . VAL B 1 72 ? -29.609 -10.367 -25.484 1 88.19 72 VAL B CA 1
ATOM 5763 C C . VAL B 1 72 ? -28.359 -10.266 -26.359 1 88.19 72 VAL B C 1
ATOM 5765 O O . VAL B 1 72 ? -28.391 -9.641 -27.422 1 88.19 72 VAL B O 1
ATOM 5768 N N . ARG B 1 73 ? -27.297 -10.828 -25.875 1 91.81 73 ARG B N 1
ATOM 5769 C CA . ARG B 1 73 ? -26.016 -10.719 -26.547 1 91.81 73 ARG B CA 1
ATOM 5770 C C . ARG B 1 73 ? -25.094 -11.875 -26.172 1 91.81 73 ARG B C 1
ATOM 5772 O O . ARG B 1 73 ? -25.422 -12.68 -25.297 1 91.81 73 ARG B O 1
ATOM 5779 N N . THR B 1 74 ? -24 -11.906 -26.891 1 94.88 74 THR B N 1
ATOM 5780 C CA . THR B 1 74 ? -22.969 -12.875 -26.547 1 94.88 74 THR B CA 1
ATOM 5781 C C . THR B 1 74 ? -21.812 -12.18 -25.828 1 94.88 74 THR B C 1
ATOM 5783 O O . THR B 1 74 ? -21.375 -11.102 -26.219 1 94.88 74 THR B O 1
ATOM 5786 N N . TYR B 1 75 ? -21.484 -12.758 -24.75 1 97.38 75 TYR B N 1
ATOM 5787 C CA . TYR B 1 75 ? -20.281 -12.297 -24.062 1 97.38 75 TYR B CA 1
ATOM 5788 C C . TYR B 1 75 ? -19.078 -13.125 -24.453 1 97.38 75 TYR B C 1
ATOM 5790 O O . TYR B 1 75 ? -19.188 -14.328 -24.719 1 97.38 75 TYR B O 1
ATOM 5798 N N . ILE B 1 76 ? -17.969 -12.453 -24.594 1 97.94 76 ILE B N 1
ATOM 5799 C CA . ILE B 1 76 ? -16.688 -13.094 -24.844 1 97.94 76 ILE B CA 1
ATOM 5800 C C . ILE B 1 76 ? -15.719 -12.789 -23.719 1 97.94 76 ILE B C 1
ATOM 5802 O O . ILE B 1 76 ? -15.508 -11.625 -23.359 1 97.94 76 ILE B O 1
ATOM 5806 N N . ILE B 1 77 ? -15.195 -13.812 -23.047 1 96.75 77 ILE B N 1
ATOM 5807 C CA . ILE B 1 77 ? -14.117 -13.625 -22.078 1 96.75 77 ILE B CA 1
ATOM 5808 C C . ILE B 1 77 ? -12.773 -13.93 -22.734 1 96.75 77 ILE B C 1
ATOM 5810 O O . ILE B 1 77 ? -12.609 -14.969 -23.375 1 96.75 77 ILE B O 1
ATOM 5814 N N . SER B 1 78 ? -11.852 -13 -22.578 1 94.94 78 SER B N 1
ATOM 5815 C CA . SER B 1 78 ? -10.594 -13.125 -23.297 1 94.94 78 SER B CA 1
ATOM 5816 C C . SER B 1 78 ? -9.406 -12.789 -22.406 1 94.94 78 SER B C 1
ATOM 5818 O O . SER B 1 78 ? -9.57 -12.125 -21.375 1 94.94 78 SER B O 1
ATOM 5820 N N . ASP B 1 79 ? -8.266 -13.352 -22.797 1 89.56 79 ASP B N 1
ATOM 5821 C CA . ASP B 1 79 ? -7.016 -12.797 -22.281 1 89.56 79 ASP B CA 1
ATOM 5822 C C . ASP B 1 79 ? -6.738 -11.422 -22.875 1 89.56 79 ASP B C 1
ATOM 5824 O O . ASP B 1 79 ? -7.156 -11.125 -24 1 89.56 79 ASP B O 1
ATOM 5828 N N . GLY B 1 80 ? -6.125 -10.594 -22.047 1 90.25 80 GLY B N 1
ATOM 5829 C CA . GLY B 1 80 ? -5.68 -9.32 -22.594 1 90.25 80 GLY B CA 1
ATOM 5830 C C . GLY B 1 80 ? -4.441 -9.445 -23.453 1 90.25 80 GLY B C 1
ATOM 5831 O O . GLY B 1 80 ? -3.664 -10.391 -23.312 1 90.25 80 GLY B O 1
ATOM 5832 N N . PRO B 1 81 ? -4.277 -8.523 -24.375 1 91.69 81 PRO B N 1
ATOM 5833 C CA . PRO B 1 81 ? -3.115 -8.602 -25.266 1 91.69 81 PRO B CA 1
ATOM 5834 C C . PRO B 1 81 ? -1.824 -8.148 -24.594 1 91.69 81 PRO B C 1
ATOM 5836 O O . PRO B 1 81 ? -1.826 -7.164 -23.844 1 91.69 81 PRO B O 1
ATOM 5839 N N . THR B 1 82 ? -0.777 -8.93 -24.812 1 83.94 82 THR B N 1
ATOM 5840 C CA . THR B 1 82 ? 0.567 -8.422 -24.562 1 83.94 82 THR B CA 1
ATOM 5841 C C . THR B 1 82 ? 1.026 -7.512 -25.688 1 83.94 82 THR B C 1
ATOM 5843 O O . THR B 1 82 ? 0.342 -7.379 -26.703 1 83.94 82 THR B O 1
ATOM 5846 N N . PHE B 1 83 ? 2.131 -6.902 -25.562 1 83.38 83 PHE B N 1
ATOM 5847 C CA . PHE B 1 83 ? 2.631 -5.965 -26.547 1 83.38 83 PHE B CA 1
ATOM 5848 C C . PHE B 1 83 ? 2.812 -6.648 -27.906 1 83.38 83 PHE B C 1
ATOM 5850 O O . PHE B 1 83 ? 2.529 -6.062 -28.953 1 83.38 83 PHE B O 1
ATOM 5857 N N . GLU B 1 84 ? 3.209 -7.906 -27.859 1 83.5 84 GLU B N 1
ATOM 5858 C CA . GLU B 1 84 ? 3.508 -8.656 -29.078 1 83.5 84 GLU B CA 1
ATOM 5859 C C . GLU B 1 84 ? 2.23 -9.18 -29.734 1 83.5 84 GLU B C 1
ATOM 5861 O O . GLU B 1 84 ? 2.234 -9.539 -30.906 1 83.5 84 GLU B O 1
ATOM 5866 N N . LYS B 1 85 ? 1.123 -9.102 -28.984 1 91.25 85 LYS B N 1
ATOM 5867 C CA . LYS B 1 85 ? -0.083 -9.758 -29.469 1 91.25 85 LYS B CA 1
ATOM 5868 C C . LYS B 1 85 ? -1.19 -8.75 -29.75 1 91.25 85 LYS B C 1
ATOM 5870 O O . LYS B 1 85 ? -2.342 -9.125 -29.969 1 91.25 85 LYS B O 1
ATOM 5875 N N . VAL B 1 86 ? -0.882 -7.484 -29.75 1 95.38 86 VAL B N 1
ATOM 5876 C CA . VAL B 1 86 ? -1.872 -6.422 -29.875 1 95.38 86 VAL B CA 1
ATOM 5877 C C . VAL B 1 86 ? -2.545 -6.516 -31.25 1 95.38 86 VAL B C 1
ATOM 5879 O O . VAL B 1 86 ? -3.756 -6.305 -31.359 1 95.38 86 VAL B O 1
ATOM 5882 N N . ASP B 1 87 ? -1.751 -6.895 -32.25 1 96.06 87 ASP B N 1
ATOM 5883 C CA . ASP B 1 87 ? -2.291 -7.02 -33.594 1 96.06 87 ASP B CA 1
ATOM 5884 C C . ASP B 1 87 ? -3.385 -8.086 -33.656 1 96.06 87 ASP B C 1
ATOM 5886 O O . ASP B 1 87 ? -4.449 -7.855 -34.25 1 96.06 87 ASP B O 1
ATOM 5890 N N . TYR B 1 88 ? -3.117 -9.164 -33.062 1 96.19 88 TYR B N 1
ATOM 5891 C CA . TYR B 1 88 ? -4.062 -10.273 -33.062 1 96.19 88 TYR B CA 1
ATOM 5892 C C . TYR B 1 88 ? -5.316 -9.922 -32.281 1 96.19 88 TYR B C 1
ATOM 5894 O O . TYR B 1 88 ? -6.418 -10.367 -32.625 1 96.19 88 TYR B O 1
ATOM 5902 N N . PHE B 1 89 ? -5.148 -9.172 -31.266 1 97.25 89 PHE B N 1
ATOM 5903 C CA . PHE B 1 89 ? -6.277 -8.797 -30.422 1 97.25 89 PHE B CA 1
ATOM 5904 C C . PHE B 1 89 ? -7.25 -7.91 -31.188 1 97.25 89 PHE B C 1
ATOM 5906 O O . PHE B 1 89 ? -8.461 -8.102 -31.109 1 97.25 89 PHE B O 1
ATOM 5913 N N . TRP B 1 90 ? -6.738 -6.953 -31.906 1 97.88 90 TRP B N 1
ATOM 5914 C CA . TRP B 1 90 ? -7.594 -6.074 -32.688 1 97.88 90 TRP B CA 1
ATOM 5915 C C . TRP B 1 90 ? -8.273 -6.84 -33.844 1 97.88 90 TRP B C 1
ATOM 5917 O O . TRP B 1 90 ? -9.414 -6.551 -34.188 1 97.88 90 TRP B O 1
ATOM 5927 N N . GLU B 1 91 ? -7.559 -7.758 -34.375 1 97.44 91 GLU B N 1
ATOM 5928 C CA . GLU B 1 91 ? -8.172 -8.625 -35.375 1 97.44 91 GLU B CA 1
ATOM 5929 C C . GLU B 1 91 ? -9.328 -9.43 -34.781 1 97.44 91 GLU B C 1
ATOM 5931 O O . GLU B 1 91 ? -10.367 -9.594 -35.438 1 97.44 91 GLU B O 1
ATOM 5936 N N . LEU B 1 92 ? -9.109 -9.922 -33.625 1 97.81 92 LEU B N 1
ATOM 5937 C CA . LEU B 1 92 ? -10.164 -10.641 -32.906 1 97.81 92 LEU B CA 1
ATOM 5938 C C . LEU B 1 92 ? -11.391 -9.758 -32.719 1 97.81 92 LEU B C 1
ATOM 5940 O O . LEU B 1 92 ? -12.516 -10.195 -32.969 1 97.81 92 LEU B O 1
ATOM 5944 N N . LEU B 1 93 ? -11.18 -8.508 -32.281 1 98.12 93 LEU B N 1
ATOM 5945 C CA . LEU B 1 93 ? -12.273 -7.582 -32.031 1 98.12 93 LEU B CA 1
ATOM 5946 C C . LEU B 1 93 ? -13.078 -7.332 -33.312 1 98.12 93 LEU B C 1
ATOM 5948 O O . LEU B 1 93 ? -14.312 -7.289 -33.281 1 98.12 93 LEU B O 1
ATOM 5952 N N . TYR B 1 94 ? -12.406 -7.156 -34.406 1 97.62 94 TYR B N 1
ATOM 5953 C CA . TYR B 1 94 ? -13.07 -6.895 -35.688 1 97.62 94 TYR B CA 1
ATOM 5954 C C . TYR B 1 94 ? -13.844 -8.117 -36.156 1 97.62 94 TYR B C 1
ATOM 5956 O O . TYR B 1 94 ? -15.031 -8.023 -36.469 1 97.62 94 TYR B O 1
ATOM 5964 N N . HIS B 1 95 ? -13.172 -9.258 -36.156 1 97 95 HIS B N 1
ATOM 5965 C CA . HIS B 1 95 ? -13.75 -10.453 -36.75 1 97 95 HIS B CA 1
ATOM 5966 C C . HIS B 1 95 ? -14.898 -11 -35.938 1 97 95 HIS B C 1
ATOM 5968 O O . HIS B 1 95 ? -15.844 -11.578 -36.469 1 97 95 HIS B O 1
ATOM 5974 N N . GLU B 1 96 ? -14.859 -10.82 -34.625 1 97.31 96 GLU B N 1
ATOM 5975 C CA . GLU B 1 96 ? -15.891 -11.359 -33.75 1 97.31 96 GLU B CA 1
ATOM 5976 C C . GLU B 1 96 ? -17 -10.344 -33.531 1 97.31 96 GLU B C 1
ATOM 5978 O O . GLU B 1 96 ? -17.828 -10.516 -32.625 1 97.31 96 GLU B O 1
ATOM 5983 N N . ASP B 1 97 ? -16.984 -9.273 -34.188 1 95.81 97 ASP B N 1
ATOM 5984 C CA . ASP B 1 97 ? -18.031 -8.25 -34.156 1 95.81 97 ASP B CA 1
ATOM 5985 C C . ASP B 1 97 ? -18.234 -7.738 -32.719 1 95.81 97 ASP B C 1
ATOM 5987 O O . ASP B 1 97 ? -19.359 -7.73 -32.219 1 95.81 97 ASP B O 1
ATOM 5991 N N . VAL B 1 98 ? -17.141 -7.449 -32.094 1 98.06 98 VAL B N 1
ATOM 5992 C CA . VAL B 1 98 ? -17.203 -6.895 -30.75 1 98.06 98 VAL B CA 1
ATOM 5993 C C . VAL B 1 98 ? -17.594 -5.418 -30.812 1 98.06 98 VAL B C 1
ATOM 5995 O O . VAL B 1 98 ? -16.922 -4.621 -31.469 1 98.06 98 VAL B O 1
ATOM 5998 N N . GLY B 1 99 ? -18.656 -5.082 -30.125 1 97.88 99 GLY B N 1
ATOM 5999 C CA . GLY B 1 99 ? -19.094 -3.695 -30.078 1 97.88 99 GLY B CA 1
ATOM 6000 C C . GLY B 1 99 ? -18.562 -2.949 -28.875 1 97.88 99 GLY B C 1
ATOM 6001 O O . GLY B 1 99 ? -18.406 -1.726 -28.906 1 97.88 99 GLY B O 1
ATOM 6002 N N . VAL B 1 100 ? -18.422 -3.641 -27.781 1 98.5 100 VAL B N 1
ATOM 6003 C CA . VAL B 1 100 ? -17.891 -3.051 -26.562 1 98.5 100 VAL B CA 1
ATOM 6004 C C . VAL B 1 100 ? -16.797 -3.951 -25.984 1 98.5 100 VAL B C 1
ATOM 6006 O O . VAL B 1 100 ? -16.953 -5.176 -25.938 1 98.5 100 VAL B O 1
ATOM 6009 N N . VAL B 1 101 ? -15.703 -3.34 -25.672 1 98.44 101 VAL B N 1
ATOM 6010 C CA . VAL B 1 101 ? -14.672 -4.004 -24.891 1 98.44 101 VAL B CA 1
ATOM 6011 C C . VAL B 1 101 ? -14.664 -3.441 -23.469 1 98.44 101 VAL B C 1
ATOM 6013 O O . VAL B 1 101 ? -14.633 -2.223 -23.266 1 98.44 101 VAL B O 1
ATOM 6016 N N . PHE B 1 102 ? -14.797 -4.293 -22.5 1 97.88 102 PHE B N 1
ATOM 6017 C CA . PHE B 1 102 ? -14.617 -3.918 -21.109 1 97.88 102 PHE B CA 1
ATOM 6018 C C . PHE B 1 102 ? -13.273 -4.414 -20.578 1 97.88 102 PHE B C 1
ATOM 6020 O O . PHE B 1 102 ? -13.117 -5.598 -20.281 1 97.88 102 PHE B O 1
ATOM 6027 N N . ALA B 1 103 ? -12.367 -3.506 -20.5 1 96.69 103 ALA B N 1
ATOM 6028 C CA . ALA B 1 103 ? -11.016 -3.809 -20.047 1 96.69 103 ALA B CA 1
ATOM 6029 C C . ALA B 1 103 ? -10.844 -3.518 -18.562 1 96.69 103 ALA B C 1
ATOM 6031 O O . ALA B 1 103 ? -10.977 -2.369 -18.125 1 96.69 103 ALA B O 1
ATOM 6032 N N . ILE B 1 104 ? -10.578 -4.539 -17.781 1 94.31 104 ILE B N 1
ATOM 6033 C CA . ILE B 1 104 ? -10.328 -4.402 -16.359 1 94.31 104 ILE B CA 1
ATOM 6034 C C . ILE B 1 104 ? -8.836 -4.539 -16.078 1 94.31 104 ILE B C 1
ATOM 6036 O O . ILE B 1 104 ? -8.336 -5.648 -15.875 1 94.31 104 ILE B O 1
ATOM 6040 N N . LEU B 1 105 ? -8.172 -3.484 -16.031 1 89.62 105 LEU B N 1
ATOM 6041 C CA . LEU B 1 105 ? -6.719 -3.453 -15.883 1 89.62 105 LEU B CA 1
ATOM 6042 C C . LEU B 1 105 ? -6.32 -2.615 -14.672 1 89.62 105 LEU B C 1
ATOM 6044 O O . LEU B 1 105 ? -6.266 -1.385 -14.75 1 89.62 105 LEU B O 1
ATOM 6048 N N . PHE B 1 106 ? -6.043 -3.342 -13.578 1 83.06 106 PHE B N 1
ATOM 6049 C CA . PHE B 1 106 ? -5.707 -2.654 -12.336 1 83.06 106 PHE B CA 1
ATOM 6050 C C . PHE B 1 106 ? -4.316 -2.033 -12.422 1 83.06 106 PHE B C 1
ATOM 6052 O O . PHE B 1 106 ? -3.361 -2.691 -12.836 1 83.06 106 PHE B O 1
ATOM 6059 N N . GLN B 1 107 ? -4.262 -0.809 -12.156 1 67 107 GLN B N 1
ATOM 6060 C CA . GLN B 1 107 ? -2.992 -0.088 -12.125 1 67 107 GLN B CA 1
ATOM 6061 C C . GLN B 1 107 ? -2.514 0.13 -10.695 1 67 107 GLN B C 1
ATOM 6063 O O . GLN B 1 107 ? -3.213 0.748 -9.891 1 67 107 GLN B O 1
ATOM 6068 N N . GLU B 1 108 ? -1.586 -0.883 -10.219 1 55.5 108 GLU B N 1
ATOM 6069 C CA . GLU B 1 108 ? -1.064 -0.648 -8.875 1 55.5 108 GLU B CA 1
ATOM 6070 C C . GLU B 1 108 ? -0.396 0.72 -8.773 1 55.5 108 GLU B C 1
ATOM 6072 O O . GLU B 1 108 ? 0.436 1.074 -9.617 1 55.5 108 GLU B O 1
ATOM 6077 N N . HIS B 1 109 ? -1.003 1.679 -8.422 1 47.09 109 HIS B N 1
ATOM 6078 C CA . HIS B 1 109 ? -0.237 2.9 -8.203 1 47.09 109 HIS B CA 1
ATOM 6079 C C . HIS B 1 109 ? 1.019 2.623 -7.383 1 47.09 109 HIS B C 1
ATOM 6081 O O . HIS B 1 109 ? 1.142 3.096 -6.25 1 47.09 109 HIS B O 1
ATOM 6087 N N . GLU B 1 110 ? 1.413 1.433 -7.25 1 41.75 110 GLU B N 1
ATOM 6088 C CA . GLU B 1 110 ? 2.613 1.271 -6.434 1 41.75 110 GLU B CA 1
ATOM 6089 C C . GLU B 1 110 ? 3.688 2.279 -6.828 1 41.75 110 GLU B C 1
ATOM 6091 O O . GLU B 1 110 ? 3.742 2.719 -7.98 1 41.75 110 GLU B O 1
ATOM 6096 N N . ILE B 1 111 ? 4.395 2.764 -5.766 1 37.22 111 ILE B N 1
ATOM 6097 C CA . ILE B 1 111 ? 5.516 3.693 -5.715 1 37.22 111 ILE B CA 1
ATOM 6098 C C . ILE B 1 111 ? 6.473 3.404 -6.871 1 37.22 111 ILE B C 1
ATOM 6100 O O . ILE B 1 111 ? 6.867 4.316 -7.602 1 37.22 111 ILE B O 1
ATOM 6104 N N . ASN B 1 112 ? 7.438 2.41 -6.52 1 34.19 112 ASN B N 1
ATOM 6105 C CA . ASN B 1 112 ? 8.789 2.375 -7.078 1 34.19 112 ASN B CA 1
ATOM 6106 C C . ASN B 1 112 ? 8.781 1.871 -8.523 1 34.19 112 ASN B C 1
ATOM 6108 O O . ASN B 1 112 ? 9.828 1.514 -9.062 1 34.19 112 ASN B O 1
ATOM 6112 N N . GLN B 1 113 ? 7.855 0.964 -8.805 1 35.44 113 GLN B N 1
ATOM 6113 C CA . GLN B 1 113 ? 8.375 0.318 -10.008 1 35.44 113 GLN B CA 1
ATOM 6114 C C . GLN B 1 113 ? 8.516 1.315 -11.156 1 35.44 113 GLN B C 1
ATOM 6116 O O . GLN B 1 113 ? 7.828 2.34 -11.18 1 35.44 113 GLN B O 1
ATOM 6121 N N . ASP B 1 114 ? 9.469 1.058 -12.023 1 34.44 114 ASP B N 1
ATOM 6122 C CA . ASP B 1 114 ? 9.883 1.535 -13.336 1 34.44 114 ASP B CA 1
ATOM 6123 C C . ASP B 1 114 ? 8.68 1.97 -14.172 1 34.44 114 ASP B C 1
ATOM 6125 O O . ASP B 1 114 ? 7.617 1.342 -14.109 1 34.44 114 ASP B O 1
ATOM 6129 N N . THR B 1 115 ? 8.688 3.236 -14.555 1 38.44 115 THR B N 1
ATOM 6130 C CA . THR B 1 115 ? 7.996 3.943 -15.625 1 38.44 115 THR B CA 1
ATOM 6131 C C . THR B 1 115 ? 7.578 2.977 -16.734 1 38.44 115 THR B C 1
ATOM 6133 O O . THR B 1 115 ? 8.188 2.947 -17.797 1 38.44 115 THR B O 1
ATOM 6136 N N . HIS B 1 116 ? 7.641 1.771 -16.641 1 36.69 116 HIS B N 1
ATOM 6137 C CA . HIS B 1 116 ? 7.191 1.329 -17.953 1 36.69 116 HIS B CA 1
ATOM 6138 C C . HIS B 1 116 ? 5.895 2.02 -18.344 1 36.69 116 HIS B C 1
ATOM 6140 O O . HIS B 1 116 ? 4.941 2.064 -17.562 1 36.69 116 HIS B O 1
ATOM 6146 N N . SER B 1 117 ? 6.027 3.08 -19.078 1 43.88 117 SER B N 1
ATOM 6147 C CA . SER B 1 117 ? 4.969 3.67 -19.906 1 43.88 117 SER B CA 1
ATOM 6148 C C . SER B 1 117 ? 3.762 2.742 -20 1 43.88 117 SER B C 1
ATOM 6150 O O . SER B 1 117 ? 3.895 1.581 -20.391 1 43.88 117 SER B O 1
ATOM 6152 N N . LYS B 1 118 ? 2.85 2.873 -19.219 1 54.41 118 LYS B N 1
ATOM 6153 C CA . LYS B 1 118 ? 1.545 2.225 -19.312 1 54.41 118 LYS B CA 1
ATOM 6154 C C . LYS B 1 118 ? 1.143 2 -20.766 1 54.41 118 LYS B C 1
ATOM 6156 O O . LYS B 1 118 ? 0.747 2.941 -21.453 1 54.41 118 LYS B O 1
ATOM 6161 N N . VAL B 1 119 ? 1.744 1.152 -21.391 1 62.53 119 VAL B N 1
ATOM 6162 C CA . VAL B 1 119 ? 1.429 0.938 -22.797 1 62.53 119 VAL B CA 1
ATOM 6163 C C . VAL B 1 119 ? 0.042 0.312 -22.922 1 62.53 119 VAL B C 1
ATOM 6165 O O . VAL B 1 119 ? -0.172 -0.829 -22.516 1 62.53 119 VAL B O 1
ATOM 6168 N N . PHE B 1 120 ? -0.921 1.244 -23.062 1 86.31 120 PHE B N 1
ATOM 6169 C CA . PHE B 1 120 ? -2.254 0.787 -23.438 1 86.31 120 PHE B CA 1
ATOM 6170 C C . PHE B 1 120 ? -2.256 0.224 -24.859 1 86.31 120 PHE B C 1
ATOM 6172 O O . PHE B 1 120 ? -1.474 0.658 -25.703 1 86.31 120 PHE B O 1
ATOM 6179 N N . TYR B 1 121 ? -3.066 -0.765 -25.078 1 93.06 121 TYR B N 1
ATOM 6180 C CA . TYR B 1 121 ? -3.07 -1.419 -26.391 1 93.06 121 TYR B CA 1
ATOM 6181 C C . TYR B 1 121 ? -3.941 -0.656 -27.375 1 93.06 121 TYR B C 1
ATOM 6183 O O . TYR B 1 121 ? -4.066 -1.053 -28.531 1 93.06 121 TYR B O 1
ATOM 6191 N N . TRP B 1 122 ? -4.598 0.45 -26.953 1 95.88 122 TRP B N 1
ATOM 6192 C CA . TRP B 1 122 ? -5.406 1.237 -27.875 1 95.88 122 TRP B CA 1
ATOM 6193 C C . TRP B 1 122 ? -4.688 2.52 -28.281 1 95.88 122 TRP B C 1
ATOM 6195 O O . TRP B 1 122 ? -3.926 3.084 -27.484 1 95.88 122 TRP B O 1
ATOM 6205 N N . PRO B 1 123 ? -4.91 3.018 -29.516 1 94.94 123 PRO B N 1
ATOM 6206 C CA . PRO B 1 123 ? -4.195 4.191 -30.016 1 94.94 123 PRO B CA 1
ATOM 6207 C C . PRO B 1 123 ? -4.836 5.504 -29.578 1 94.94 123 PRO B C 1
ATOM 6209 O O . PRO B 1 123 ? -6.008 5.527 -29.188 1 94.94 123 PRO B O 1
ATOM 6212 N N . GLN B 1 124 ? -4.082 6.57 -29.703 1 91.94 124 GLN B N 1
ATOM 6213 C CA . GLN B 1 124 ? -4.574 7.91 -29.406 1 91.94 124 GLN B CA 1
ATOM 6214 C C . GLN B 1 124 ? -5.016 8.633 -30.672 1 91.94 124 GLN B C 1
ATOM 6216 O O . GLN B 1 124 ? -5.73 9.641 -30.609 1 91.94 124 GLN B O 1
ATOM 6221 N N . LYS B 1 125 ? -4.594 8.227 -31.719 1 93.75 125 LYS B N 1
ATOM 6222 C CA . LYS B 1 125 ? -5 8.734 -33.031 1 93.75 125 LYS B CA 1
ATOM 6223 C C . LYS B 1 125 ? -5.328 7.586 -33.969 1 93.75 125 LYS B C 1
ATOM 6225 O O . LYS B 1 125 ? -6.016 6.637 -33.594 1 93.75 125 LYS B O 1
ATOM 6230 N N . LYS B 1 126 ? -4.922 7.66 -35.156 1 96.25 126 LYS B N 1
ATOM 6231 C CA . LYS B 1 126 ? -5.109 6.594 -36.156 1 96.25 126 LYS B CA 1
ATOM 6232 C C . LYS B 1 126 ? -3.867 5.711 -36.25 1 96.25 126 LYS B C 1
ATOM 6234 O O . LYS B 1 126 ? -2.748 6.215 -36.344 1 96.25 126 LYS B O 1
ATOM 6239 N N . GLN B 1 127 ? -4.074 4.395 -36.062 1 96.88 127 GLN B N 1
ATOM 6240 C CA . GLN B 1 127 ? -2.949 3.465 -36.094 1 96.88 127 GLN B CA 1
ATOM 6241 C C . GLN B 1 127 ? -3.357 2.131 -36.719 1 96.88 127 GLN B C 1
ATOM 6243 O O . GLN B 1 127 ? -4.484 1.67 -36.531 1 96.88 127 GLN B O 1
ATOM 6248 N N . ARG B 1 128 ? -2.455 1.521 -37.469 1 96.81 128 ARG B N 1
ATOM 6249 C CA . ARG B 1 128 ? -2.697 0.211 -38.062 1 96.81 128 ARG B CA 1
ATOM 6250 C C . ARG B 1 128 ? -2.143 -0.903 -37.156 1 96.81 128 ARG B C 1
ATOM 6252 O O . ARG B 1 128 ? -0.997 -0.833 -36.719 1 96.81 128 ARG B O 1
ATOM 6259 N N . TYR B 1 129 ? -2.885 -1.868 -36.875 1 96.38 129 TYR B N 1
ATOM 6260 C CA . TYR B 1 129 ? -2.529 -3.092 -36.156 1 96.38 129 TYR B CA 1
ATOM 6261 C C . TYR B 1 129 ? -2.758 -4.316 -37.031 1 96.38 129 TYR B C 1
ATOM 6263 O O . TYR B 1 129 ? -3.877 -4.828 -37.125 1 96.38 129 TYR B O 1
ATOM 6271 N N . GLY B 1 130 ? -1.614 -4.84 -37.594 1 94.38 130 GLY B N 1
ATOM 6272 C CA . GLY B 1 130 ? -1.804 -5.926 -38.531 1 94.38 130 GLY B CA 1
ATOM 6273 C C . GLY B 1 130 ? -2.689 -5.547 -39.719 1 94.38 130 GLY B C 1
ATOM 6274 O O . GLY B 1 130 ? -2.379 -4.613 -40.469 1 94.38 130 GLY B O 1
ATOM 6275 N N . LYS B 1 131 ? -3.85 -6.211 -39.781 1 95.19 131 LYS B N 1
ATOM 6276 C CA . LYS B 1 131 ? -4.77 -5.984 -40.875 1 95.19 131 LYS B CA 1
ATOM 6277 C C . LYS B 1 131 ? -5.832 -4.953 -40.5 1 95.19 131 LYS B C 1
ATOM 6279 O O . LYS B 1 131 ? -6.605 -4.516 -41.375 1 95.19 131 LYS B O 1
ATOM 6284 N N . VAL B 1 132 ? -5.84 -4.555 -39.312 1 97.69 132 VAL B N 1
ATOM 6285 C CA . VAL B 1 132 ? -6.906 -3.68 -38.844 1 97.69 132 VAL B CA 1
ATOM 6286 C C . VAL B 1 132 ? -6.363 -2.27 -38.625 1 97.69 132 VAL B C 1
ATOM 6288 O O . VAL B 1 132 ? -5.344 -2.09 -37.969 1 97.69 132 VAL B O 1
ATOM 6291 N N . THR B 1 133 ? -6.992 -1.328 -39.188 1 98.31 133 THR B N 1
ATOM 6292 C CA . THR B 1 133 ? -6.707 0.07 -38.906 1 98.31 133 THR B CA 1
ATOM 6293 C C . THR B 1 133 ? -7.688 0.61 -37.844 1 98.31 133 THR B C 1
ATOM 6295 O O . THR B 1 133 ? -8.906 0.541 -38.062 1 98.31 133 THR B O 1
ATOM 6298 N N . VAL B 1 134 ? -7.168 1.11 -36.781 1 98.25 134 VAL B N 1
ATOM 6299 C CA . VAL B 1 134 ? -7.984 1.589 -35.688 1 98.25 134 VAL B CA 1
ATOM 6300 C C . VAL B 1 134 ? -7.875 3.107 -35.594 1 98.25 134 VAL B C 1
ATOM 6302 O O . VAL B 1 134 ? -6.77 3.652 -35.5 1 98.25 134 VAL B O 1
ATOM 6305 N N . GLU B 1 135 ? -8.977 3.762 -35.594 1 98 135 GLU B N 1
ATOM 6306 C CA . GLU B 1 135 ? -9.016 5.215 -35.469 1 98 135 GLU B CA 1
ATOM 6307 C C . GLU B 1 135 ? -9.758 5.652 -34.219 1 98 135 GLU B C 1
ATOM 6309 O O . GLU B 1 135 ? -10.914 5.277 -34 1 98 135 GLU B O 1
ATOM 6314 N N . PHE B 1 136 ? -9.039 6.445 -33.438 1 97.56 136 PHE B N 1
ATOM 6315 C CA . PHE B 1 136 ? -9.641 7.008 -32.25 1 97.56 136 PHE B CA 1
ATOM 6316 C C . PHE B 1 136 ? -10.602 8.141 -32.594 1 97.56 136 PHE B C 1
ATOM 6318 O O . PHE B 1 136 ? -10.289 8.977 -33.438 1 97.56 136 PHE B O 1
ATOM 6325 N N . TRP B 1 137 ? -11.781 8.211 -31.875 1 96.19 137 TRP B N 1
ATOM 6326 C CA . TRP B 1 137 ? -12.766 9.266 -32.125 1 96.19 137 TRP B CA 1
ATOM 6327 C C . TRP B 1 137 ? -12.836 10.234 -30.953 1 96.19 137 TRP B C 1
ATOM 6329 O O . TRP B 1 137 ? -12.445 11.398 -31.078 1 96.19 137 TRP B O 1
ATOM 6339 N N . GLU B 1 138 ? -13.297 9.695 -29.828 1 95.12 138 GLU B N 1
ATOM 6340 C CA . GLU B 1 138 ? -13.445 10.617 -28.703 1 95.12 138 GLU B CA 1
ATOM 6341 C C . GLU B 1 138 ? -13.5 9.867 -27.375 1 95.12 138 GLU B C 1
ATOM 6343 O O . GLU B 1 138 ? -13.727 8.656 -27.344 1 95.12 138 GLU B O 1
ATOM 6348 N N . ASP B 1 139 ? -13.258 10.688 -26.344 1 94.62 139 ASP B N 1
ATOM 6349 C CA . ASP B 1 139 ? -13.531 10.273 -24.969 1 94.62 139 ASP B CA 1
ATOM 6350 C C . ASP B 1 139 ? -14.961 10.617 -24.562 1 94.62 139 ASP B C 1
ATOM 6352 O O . ASP B 1 139 ? -15.438 11.727 -24.844 1 94.62 139 ASP B O 1
ATOM 6356 N N . ILE B 1 140 ? -15.594 9.609 -24.031 1 94.69 140 ILE B N 1
ATOM 6357 C CA . ILE B 1 140 ? -16.938 9.844 -23.531 1 94.69 140 ILE B CA 1
ATOM 6358 C C . ILE B 1 140 ? -16.906 10.039 -22.016 1 94.69 140 ILE B C 1
ATOM 6360 O O . ILE B 1 140 ? -16.266 9.266 -21.312 1 94.69 140 ILE B O 1
ATOM 6364 N N . GLN B 1 141 ? -17.5 11.102 -21.547 1 87.75 141 GLN B N 1
ATOM 6365 C CA . GLN B 1 141 ? -17.578 11.352 -20.109 1 87.75 141 GLN B CA 1
ATOM 6366 C C . GLN B 1 141 ? -18.453 10.305 -19.422 1 87.75 141 GLN B C 1
ATOM 6368 O O . GLN B 1 141 ? -19.547 9.984 -19.906 1 87.75 141 GLN B O 1
ATOM 6373 N N . SER B 1 142 ? -17.844 9.648 -18.422 1 86.88 142 SER B N 1
ATOM 6374 C CA . SER B 1 142 ? -18.578 8.648 -17.656 1 86.88 142 SER B CA 1
ATOM 6375 C C . SER B 1 142 ? -18.734 9.07 -16.203 1 86.88 142 SER B C 1
ATOM 6377 O O . SER B 1 142 ? -17.844 9.695 -15.633 1 86.88 142 SER B O 1
ATOM 6379 N N . ASP B 1 143 ? -19.891 8.758 -15.633 1 86.19 143 ASP B N 1
ATOM 6380 C CA . ASP B 1 143 ? -20.125 9.008 -14.211 1 86.19 143 ASP B CA 1
ATOM 6381 C C . ASP B 1 143 ? -19.844 7.75 -13.391 1 86.19 143 ASP B C 1
ATOM 6383 O O . ASP B 1 143 ? -20.156 7.699 -12.195 1 86.19 143 ASP B O 1
ATOM 6387 N N . ILE B 1 144 ? -19.344 6.723 -14.062 1 92.44 144 ILE B N 1
ATOM 6388 C CA . ILE B 1 144 ? -18.969 5.512 -13.344 1 92.44 144 ILE B CA 1
ATOM 6389 C C . ILE B 1 144 ? -17.578 5.691 -12.711 1 92.44 144 ILE B C 1
ATOM 6391 O O . ILE B 1 144 ? -16.609 6.012 -13.406 1 92.44 144 ILE B O 1
ATOM 6395 N N . PRO B 1 145 ? -17.5 5.406 -11.445 1 91.06 145 PRO B N 1
ATOM 6396 C CA . PRO B 1 145 ? -16.219 5.598 -10.789 1 91.06 145 PRO B CA 1
ATOM 6397 C C . PRO B 1 145 ? -15.094 4.789 -11.438 1 91.06 145 PRO B C 1
ATOM 6399 O O . PRO B 1 145 ? -15.25 3.588 -11.664 1 91.06 145 PRO B O 1
ATOM 6402 N N . PHE B 1 146 ? -13.984 5.473 -11.75 1 89.5 146 PHE B N 1
ATOM 6403 C CA . PHE B 1 146 ? -12.719 4.895 -12.18 1 89.5 146 PHE B CA 1
ATOM 6404 C C . PHE B 1 146 ? -12.844 4.297 -13.578 1 89.5 146 PHE B C 1
ATOM 6406 O O . PHE B 1 146 ? -12.117 3.361 -13.922 1 89.5 146 PHE B O 1
ATOM 6413 N N . VAL B 1 147 ? -13.82 4.754 -14.367 1 94.19 147 VAL B N 1
ATOM 6414 C CA . VAL B 1 147 ? -14.023 4.199 -15.703 1 94.19 147 VAL B CA 1
ATOM 6415 C C . VAL B 1 147 ? -13.781 5.285 -16.75 1 94.19 147 VAL B C 1
ATOM 6417 O O . VAL B 1 147 ? -14.289 6.402 -16.625 1 94.19 147 VAL B O 1
ATOM 6420 N N . MET B 1 148 ? -12.977 4.945 -17.75 1 93.5 148 MET B N 1
ATOM 6421 C CA . MET B 1 148 ? -12.812 5.75 -18.953 1 93.5 148 MET B CA 1
ATOM 6422 C C . MET B 1 148 ? -13.508 5.098 -20.141 1 93.5 148 MET B C 1
ATOM 6424 O O . MET B 1 148 ? -13.469 3.877 -20.297 1 93.5 148 MET B O 1
ATOM 6428 N N . ILE B 1 149 ? -14.188 5.906 -20.938 1 97 149 ILE B N 1
ATOM 6429 C CA . ILE B 1 149 ? -14.891 5.406 -22.109 1 97 149 ILE B CA 1
ATOM 6430 C C . ILE B 1 149 ? -14.312 6.051 -23.375 1 97 149 ILE B C 1
ATOM 6432 O O . ILE B 1 149 ? -14.234 7.281 -23.469 1 97 149 ILE B O 1
ATOM 6436 N N . LYS B 1 150 ? -13.891 5.199 -24.297 1 97.5 150 LYS B N 1
ATOM 6437 C CA . LYS B 1 150 ? -13.336 5.652 -25.562 1 97.5 150 LYS B CA 1
ATOM 6438 C C . LYS B 1 150 ? -14.062 5.012 -26.734 1 97.5 150 LYS B C 1
ATOM 6440 O O . LYS B 1 150 ? -14.484 3.857 -26.656 1 97.5 150 LYS B O 1
ATOM 6445 N N . THR B 1 151 ? -14.141 5.758 -27.812 1 98.12 151 THR B N 1
ATOM 6446 C CA . THR B 1 151 ? -14.766 5.211 -29.016 1 98.12 151 THR B CA 1
ATOM 6447 C C . THR B 1 151 ? -13.773 5.152 -30.156 1 98.12 151 THR B C 1
ATOM 6449 O O . THR B 1 151 ? -12.93 6.039 -30.312 1 98.12 151 THR B O 1
ATOM 6452 N N . PHE B 1 152 ? -13.914 4.07 -30.938 1 98.38 152 PHE B N 1
ATOM 6453 C CA . PHE B 1 152 ? -13.016 3.82 -32.062 1 98.38 152 PHE B CA 1
ATOM 6454 C C . PHE B 1 152 ? -13.797 3.369 -33.281 1 98.38 152 PHE B C 1
ATOM 6456 O O . PHE B 1 152 ? -14.953 2.957 -33.188 1 98.38 152 PHE B O 1
ATOM 6463 N N . THR B 1 153 ? -13.164 3.508 -34.438 1 98.31 153 THR B N 1
ATOM 6464 C CA . THR B 1 153 ? -13.578 2.84 -35.656 1 98.31 153 THR B CA 1
ATOM 6465 C C . THR B 1 153 ? -12.492 1.876 -36.125 1 98.31 153 THR B C 1
ATOM 6467 O O . THR B 1 153 ? -11.305 2.213 -36.125 1 98.31 153 THR B O 1
ATOM 6470 N N . MET B 1 154 ? -12.867 0.662 -36.438 1 98.12 154 MET B N 1
ATOM 6471 C CA . MET B 1 154 ? -11.977 -0.363 -37 1 98.12 154 MET B CA 1
ATOM 6472 C C . MET B 1 154 ? -12.242 -0.602 -38.469 1 98.12 154 MET B C 1
ATOM 6474 O O . MET B 1 154 ? -13.398 -0.765 -38.875 1 98.12 154 MET B O 1
ATOM 6478 N N . THR B 1 155 ? -11.133 -0.642 -39.25 1 97.75 155 THR B N 1
ATOM 6479 C CA . THR B 1 155 ? -11.297 -0.84 -40.688 1 97.75 155 THR B CA 1
ATOM 6480 C C . THR B 1 155 ? -10.32 -1.897 -41.188 1 97.75 155 THR B C 1
ATOM 6482 O O . THR B 1 155 ? -9.164 -1.945 -40.75 1 97.75 155 THR B O 1
ATOM 6485 N N . ILE B 1 156 ? -10.82 -2.799 -41.938 1 96 156 ILE B N 1
ATOM 6486 C CA . ILE B 1 156 ? -10.031 -3.727 -42.75 1 96 156 ILE B CA 1
ATOM 6487 C C . ILE B 1 156 ? -10.258 -3.451 -44.219 1 96 156 ILE B C 1
ATOM 6489 O O . ILE B 1 156 ? -11.375 -3.111 -44.625 1 96 156 ILE B O 1
ATOM 6493 N N . LEU B 1 157 ? -9.219 -3.58 -45.031 1 92.75 157 LEU B N 1
ATOM 6494 C CA . LEU B 1 157 ? -9.305 -3.303 -46.438 1 92.75 157 LEU B CA 1
ATOM 6495 C C . LEU B 1 157 ? -10.438 -4.094 -47.094 1 92.75 157 LEU B C 1
ATOM 6497 O O . LEU B 1 157 ? -10.539 -5.309 -46.906 1 92.75 157 LEU B O 1
ATOM 6501 N N . ASN B 1 158 ? -11.328 -3.459 -47.844 1 92.44 158 ASN B N 1
ATOM 6502 C CA . ASN B 1 158 ? -12.422 -4.012 -48.625 1 92.44 158 ASN B CA 1
ATOM 6503 C C . ASN B 1 158 ? -13.5 -4.625 -47.75 1 92.44 158 ASN B C 1
ATOM 6505 O O . ASN B 1 158 ? -14.211 -5.547 -48.156 1 92.44 158 ASN B O 1
ATOM 6509 N N . LYS B 1 159 ? -13.562 -4.285 -46.438 1 95.38 159 LYS B N 1
ATOM 6510 C CA . LYS B 1 159 ? -14.602 -4.742 -45.531 1 95.38 159 LYS B CA 1
ATOM 6511 C C . LYS B 1 159 ? -15.32 -3.562 -44.875 1 95.38 159 LYS B C 1
ATOM 6513 O O . LYS B 1 159 ? -14.852 -2.426 -44.969 1 95.38 159 LYS B O 1
ATOM 6518 N N . GLU B 1 160 ? -16.422 -3.818 -44.344 1 96 160 GLU B N 1
ATOM 6519 C CA . GLU B 1 160 ? -17.219 -2.777 -43.688 1 96 160 GLU B CA 1
ATOM 6520 C C . GLU B 1 160 ? -16.578 -2.301 -42.406 1 96 160 GLU B C 1
ATOM 6522 O O . GLU B 1 160 ? -16.125 -3.111 -41.594 1 96 160 GLU B O 1
ATOM 6527 N N . PRO B 1 161 ? -16.516 -0.996 -42.281 1 97.44 161 PRO B N 1
ATOM 6528 C CA . PRO B 1 161 ? -16 -0.473 -41 1 97.44 161 PRO B CA 1
ATOM 6529 C C . PRO B 1 161 ? -16.891 -0.818 -39.812 1 97.44 161 PRO B C 1
ATOM 6531 O O . PRO B 1 161 ? -18.125 -0.895 -39.969 1 97.44 161 PRO B O 1
ATOM 6534 N N . LYS B 1 162 ? -16.312 -1.01 -38.656 1 97.31 162 LYS B N 1
ATOM 6535 C CA . LYS B 1 162 ? -17.047 -1.345 -37.438 1 97.31 162 LYS B CA 1
ATOM 6536 C C . LYS B 1 162 ? -16.703 -0.378 -36.312 1 97.31 162 LYS B C 1
ATOM 6538 O O . LYS B 1 162 ? -15.57 0.079 -36.219 1 97.31 162 LYS B O 1
ATOM 6543 N N . LYS B 1 163 ? -17.672 -0.092 -35.5 1 97.5 163 LYS B N 1
ATOM 6544 C CA . LYS B 1 163 ? -17.484 0.797 -34.375 1 97.5 163 LYS B CA 1
ATOM 6545 C C . LYS B 1 163 ? -17.188 0.004 -33.094 1 97.5 163 LYS B C 1
ATOM 6547 O O . LYS B 1 163 ? -17.703 -1.099 -32.906 1 97.5 163 LYS B O 1
ATOM 6552 N N . LEU B 1 164 ? -16.359 0.576 -32.281 1 98.25 164 LEU B N 1
ATOM 6553 C CA . LEU B 1 164 ? -16 -0.062 -31 1 98.25 164 LEU B CA 1
ATOM 6554 C C . LEU B 1 164 ? -15.992 0.954 -29.859 1 98.25 164 LEU B C 1
ATOM 6556 O O . LEU B 1 164 ? -15.477 2.064 -30.031 1 98.25 164 LEU B O 1
ATOM 6560 N N . THR B 1 165 ? -16.609 0.627 -28.812 1 98.5 165 THR B N 1
ATOM 6561 C CA . THR B 1 165 ? -16.516 1.4 -27.578 1 98.5 165 THR B CA 1
ATOM 6562 C C . THR B 1 165 ? -15.711 0.643 -26.516 1 98.5 165 THR B C 1
ATOM 6564 O O . THR B 1 165 ? -15.992 -0.523 -26.234 1 98.5 165 THR B O 1
ATOM 6567 N N . LEU B 1 166 ? -14.734 1.296 -26.016 1 98.31 166 LEU B N 1
ATOM 6568 C CA . LEU B 1 166 ? -13.875 0.693 -25.016 1 98.31 166 LEU B CA 1
ATOM 6569 C C . LEU B 1 166 ? -14.164 1.269 -23.625 1 98.31 166 LEU B C 1
ATOM 6571 O O . LEU B 1 166 ? -14.164 2.488 -23.453 1 98.31 166 LEU B O 1
ATOM 6575 N N . PHE B 1 167 ? -14.547 0.426 -22.688 1 98 167 PHE B N 1
ATOM 6576 C CA . PHE B 1 167 ? -14.609 0.75 -21.266 1 98 167 PHE B CA 1
ATOM 6577 C C . PHE B 1 167 ? -13.359 0.272 -20.547 1 98 167 PHE B C 1
ATOM 6579 O O . PHE B 1 167 ? -13.016 -0.911 -20.594 1 98 167 PHE B O 1
ATOM 6586 N N . TYR B 1 168 ? -12.703 1.199 -19.906 1 95.5 168 TYR B N 1
ATOM 6587 C CA . TYR B 1 168 ? -11.5 0.859 -19.156 1 95.5 168 TYR B CA 1
ATOM 6588 C C . TYR B 1 168 ? -11.664 1.219 -17.688 1 95.5 168 TYR B C 1
ATOM 6590 O O . TYR B 1 168 ? -11.891 2.383 -17.344 1 95.5 168 TYR B O 1
ATOM 6598 N N . ILE B 1 169 ? -11.609 0.208 -16.781 1 93.5 169 ILE B N 1
ATOM 6599 C CA . ILE B 1 169 ? -11.656 0.462 -15.336 1 93.5 169 ILE B CA 1
ATOM 6600 C C . ILE B 1 169 ? -10.273 0.227 -14.734 1 93.5 169 ILE B C 1
ATOM 6602 O O . ILE B 1 169 ? -9.695 -0.85 -14.891 1 93.5 169 ILE B O 1
ATOM 6606 N N . SER B 1 170 ? -9.758 1.201 -13.961 1 87.31 170 SER B N 1
ATOM 6607 C CA . SER B 1 170 ? -8.367 1.181 -13.516 1 87.31 170 SER B CA 1
ATOM 6608 C C . SER B 1 170 ? -8.258 0.806 -12.039 1 87.31 170 SER B C 1
ATOM 6610 O O . SER B 1 170 ? -7.172 0.516 -11.547 1 87.31 170 SER B O 1
ATOM 6612 N N . ASN B 1 171 ? -9.289 0.783 -11.273 1 86.44 171 ASN B N 1
ATOM 6613 C CA . ASN B 1 171 ? -9.188 0.629 -9.828 1 86.44 171 ASN B CA 1
ATOM 6614 C C . ASN B 1 171 ? -10.016 -0.555 -9.336 1 86.44 171 ASN B C 1
ATOM 6616 O O . ASN B 1 171 ? -10.703 -0.454 -8.32 1 86.44 171 ASN B O 1
ATOM 6620 N N . TRP B 1 172 ? -9.984 -1.596 -10.07 1 89.19 172 TRP B N 1
ATOM 6621 C CA . TRP B 1 172 ? -10.625 -2.828 -9.625 1 89.19 172 TRP B CA 1
ATOM 6622 C C . TRP B 1 172 ? -9.594 -3.926 -9.391 1 89.19 172 TRP B C 1
ATOM 6624 O O . TRP B 1 172 ? -9.234 -4.656 -10.32 1 89.19 172 TRP B O 1
ATOM 6634 N N . LYS B 1 173 ? -9.211 -4.055 -8.125 1 82.94 173 LYS B N 1
ATOM 6635 C CA . LYS B 1 173 ? -8.203 -5.031 -7.719 1 82.94 173 LYS B CA 1
ATOM 6636 C C . LYS B 1 173 ? -8.805 -6.434 -7.625 1 82.94 173 LYS B C 1
ATOM 6638 O O . LYS B 1 173 ? -9.961 -6.59 -7.246 1 82.94 173 LYS B O 1
ATOM 6643 N N . GLU B 1 174 ? -8 -7.402 -7.949 1 79.56 174 GLU B N 1
ATOM 6644 C CA . GLU B 1 174 ? -8.453 -8.789 -7.879 1 79.56 174 GLU B CA 1
ATOM 6645 C C . GLU B 1 174 ? -8.938 -9.141 -6.473 1 79.56 174 GLU B C 1
ATOM 6647 O O . GLU B 1 174 ? -8.297 -8.766 -5.484 1 79.56 174 GLU B O 1
ATOM 6652 N N . HIS B 1 175 ? -10.141 -9.742 -6.406 1 77.25 175 HIS B N 1
ATOM 6653 C CA . HIS B 1 175 ? -10.773 -10.242 -5.191 1 77.25 175 HIS B CA 1
ATOM 6654 C C . HIS B 1 175 ? -11.219 -9.094 -4.293 1 77.25 175 HIS B C 1
ATOM 6656 O O . HIS B 1 175 ? -11.398 -9.273 -3.086 1 77.25 175 HIS B O 1
ATOM 6662 N N . ASP B 1 176 ? -11.266 -7.965 -4.809 1 82.81 176 ASP B N 1
ATOM 6663 C CA . ASP B 1 176 ? -11.93 -6.836 -4.164 1 82.81 176 ASP B CA 1
ATOM 6664 C C . ASP B 1 176 ? -13.312 -6.586 -4.777 1 82.81 176 ASP B C 1
ATOM 6666 O O . ASP B 1 176 ? -13.617 -7.102 -5.855 1 82.81 176 ASP B O 1
ATOM 6670 N N . ILE B 1 177 ? -14.086 -5.922 -4.031 1 90.5 177 ILE B N 1
ATOM 6671 C CA . ILE B 1 177 ? -15.406 -5.562 -4.547 1 90.5 177 ILE B CA 1
ATOM 6672 C C . ILE B 1 177 ? -15.594 -4.051 -4.477 1 90.5 177 ILE B C 1
ATOM 6674 O O . ILE B 1 177 ? -15.047 -3.389 -3.592 1 90.5 177 ILE B O 1
ATOM 6678 N N . PRO B 1 178 ? -16.344 -3.518 -5.461 1 90.56 178 PRO B N 1
ATOM 6679 C CA . PRO B 1 178 ? -16.719 -2.109 -5.305 1 90.56 178 PRO B CA 1
ATOM 6680 C C . PRO B 1 178 ? -17.484 -1.841 -4.016 1 90.56 178 PRO B C 1
ATOM 6682 O O . PRO B 1 178 ? -18.156 -2.738 -3.492 1 90.56 178 PRO B O 1
ATOM 6685 N N . ARG B 1 179 ? -17.516 -0.657 -3.553 1 88.12 179 ARG B N 1
ATOM 6686 C CA . ARG B 1 179 ? -18.141 -0.299 -2.283 1 88.12 179 ARG B CA 1
ATOM 6687 C C . ARG B 1 179 ? -19.672 -0.294 -2.404 1 88.12 179 ARG B C 1
ATOM 6689 O O . ARG B 1 179 ? -20.375 -0.768 -1.509 1 88.12 179 ARG B O 1
ATOM 6696 N N . SER B 1 180 ? -20.109 0.256 -3.521 1 93 180 SER B N 1
ATOM 6697 C CA . SER B 1 180 ? -21.562 0.348 -3.732 1 93 180 SER B CA 1
ATOM 6698 C C . SER B 1 180 ? -22.047 -0.72 -4.707 1 93 180 SER B C 1
ATOM 6700 O O . SER B 1 180 ? -21.391 -0.995 -5.711 1 93 180 SER B O 1
ATOM 6702 N N . ASP B 1 181 ? -23.172 -1.328 -4.379 1 93.94 181 ASP B N 1
ATOM 6703 C CA . ASP B 1 181 ? -23.781 -2.316 -5.273 1 93.94 181 ASP B CA 1
ATOM 6704 C C . ASP B 1 181 ? -24.281 -1.66 -6.555 1 93.94 181 ASP B C 1
ATOM 6706 O O . ASP B 1 181 ? -24.547 -2.346 -7.543 1 93.94 181 ASP B O 1
ATOM 6710 N N . ARG B 1 182 ? -24.328 -0.356 -6.578 1 94.56 182 ARG B N 1
ATOM 6711 C CA . ARG B 1 182 ? -24.797 0.388 -7.746 1 94.56 182 ARG B CA 1
ATOM 6712 C C . ARG B 1 182 ? -23.703 0.45 -8.82 1 94.56 182 ARG B C 1
ATOM 6714 O O . ARG B 1 182 ? -24 0.733 -9.984 1 94.56 182 ARG B O 1
ATOM 6721 N N . HIS B 1 183 ? -22.5 0.227 -8.352 1 94.62 183 HIS B N 1
ATOM 6722 C CA . HIS B 1 183 ? -21.391 0.315 -9.289 1 94.62 183 HIS B CA 1
ATOM 6723 C C . HIS B 1 183 ? -21.562 -0.687 -10.43 1 94.62 183 HIS B C 1
ATOM 6725 O O . HIS B 1 183 ? -21.484 -0.318 -11.602 1 94.62 183 HIS B O 1
ATOM 6731 N N . LEU B 1 184 ? -21.812 -1.938 -10.109 1 95.19 184 LEU B N 1
ATOM 6732 C CA . LEU B 1 184 ? -22 -2.994 -11.102 1 95.19 184 LEU B CA 1
ATOM 6733 C C . LEU B 1 184 ? -23.219 -2.723 -11.969 1 95.19 184 LEU B C 1
ATOM 6735 O O . LEU B 1 184 ? -23.219 -3.018 -13.164 1 95.19 184 LEU B O 1
ATOM 6739 N N . ILE B 1 185 ? -24.266 -2.223 -11.359 1 96.31 185 ILE B N 1
ATOM 6740 C CA . ILE B 1 185 ? -25.516 -1.924 -12.047 1 96.31 185 ILE B CA 1
ATOM 6741 C C . ILE B 1 185 ? -25.281 -0.837 -13.094 1 96.31 185 ILE B C 1
ATOM 6743 O O . ILE B 1 185 ? -25.703 -0.97 -14.242 1 96.31 185 ILE B O 1
ATOM 6747 N N . LYS B 1 186 ? -24.562 0.192 -12.688 1 95.56 186 LYS B N 1
ATOM 6748 C CA . LYS B 1 186 ? -24.281 1.291 -13.609 1 95.56 186 LYS B CA 1
ATOM 6749 C C . LYS B 1 186 ? -23.391 0.833 -14.75 1 95.56 186 LYS B C 1
ATOM 6751 O O . LYS B 1 186 ? -23.578 1.234 -15.898 1 95.56 186 LYS B O 1
ATOM 6756 N N . LEU B 1 187 ? -22.406 0.029 -14.445 1 96.56 187 LEU B N 1
ATOM 6757 C CA . LEU B 1 187 ? -21.547 -0.545 -15.469 1 96.56 187 LEU B CA 1
ATOM 6758 C C . LEU B 1 187 ? -22.359 -1.333 -16.484 1 96.56 187 LEU B C 1
ATOM 6760 O O . LEU B 1 187 ? -22.203 -1.128 -17.703 1 96.56 187 LEU B O 1
ATOM 6764 N N . TYR B 1 188 ? -23.219 -2.186 -15.984 1 96.88 188 TYR B N 1
ATOM 6765 C CA . TYR B 1 188 ? -24.047 -3.008 -16.859 1 96.88 188 TYR B CA 1
ATOM 6766 C C . TYR B 1 188 ? -24.922 -2.139 -17.75 1 96.88 188 TYR B C 1
ATOM 6768 O O . TYR B 1 188 ? -25.016 -2.367 -18.969 1 96.88 188 TYR B O 1
ATOM 6776 N N . LYS B 1 189 ? -25.531 -1.159 -17.172 1 95.81 189 LYS B N 1
ATOM 6777 C CA . LYS B 1 189 ? -26.469 -0.323 -17.922 1 95.81 189 LYS B CA 1
ATOM 6778 C C . LYS B 1 189 ? -25.766 0.441 -19.031 1 95.81 189 LYS B C 1
ATOM 6780 O O . LYS B 1 189 ? -26.234 0.463 -20.172 1 95.81 189 LYS B O 1
ATOM 6785 N N . GLU B 1 190 ? -24.672 0.986 -18.703 1 96.5 190 GLU B N 1
ATOM 6786 C CA . GLU B 1 190 ? -23.953 1.785 -19.703 1 96.5 190 GLU B CA 1
ATOM 6787 C C . GLU B 1 190 ? -23.359 0.903 -20.781 1 96.5 190 GLU B C 1
ATOM 6789 O O . GLU B 1 190 ? -23.453 1.228 -21.969 1 96.5 190 GLU B O 1
ATOM 6794 N N . ILE B 1 191 ? -22.781 -0.164 -20.391 1 97.25 191 ILE B N 1
ATOM 6795 C CA . ILE B 1 191 ? -22.188 -1.079 -21.359 1 97.25 191 ILE B CA 1
ATOM 6796 C C . ILE B 1 191 ? -23.266 -1.651 -22.266 1 97.25 191 ILE B C 1
ATOM 6798 O O . ILE B 1 191 ? -23.094 -1.736 -23.484 1 97.25 191 ILE B O 1
ATOM 6802 N N . SER B 1 192 ? -24.375 -1.989 -21.672 1 95.5 192 SER B N 1
ATOM 6803 C CA . SER B 1 192 ? -25.484 -2.529 -22.438 1 95.5 192 SER B CA 1
ATOM 6804 C C . SER B 1 192 ? -26 -1.507 -23.438 1 95.5 192 SER B C 1
ATOM 6806 O O . SER B 1 192 ? -26.359 -1.859 -24.562 1 95.5 192 SER B O 1
ATOM 6808 N N . GLN B 1 193 ? -26.031 -0.298 -23 1 95.12 193 GLN B N 1
ATOM 6809 C CA . GLN B 1 193 ? -26.516 0.77 -23.875 1 95.12 193 GLN B CA 1
ATOM 6810 C C . GLN B 1 193 ? -25.594 0.959 -25.078 1 95.12 193 GLN B C 1
ATOM 6812 O O . GLN B 1 193 ? -26.047 1.092 -26.219 1 95.12 193 GLN B O 1
ATOM 6817 N N . HIS B 1 194 ? -24.344 0.906 -24.891 1 95.94 194 HIS B N 1
ATOM 6818 C CA . HIS B 1 194 ? -23.359 1.117 -25.953 1 95.94 194 HIS B CA 1
ATOM 6819 C C . HIS B 1 194 ? -23.25 -0.113 -26.844 1 95.94 194 HIS B C 1
ATOM 6821 O O . HIS B 1 194 ? -22.969 0.006 -28.047 1 95.94 194 HIS B O 1
ATOM 6827 N N . ALA B 1 195 ? -23.453 -1.243 -26.25 1 95.62 195 ALA B N 1
ATOM 6828 C CA . ALA B 1 195 ? -23.266 -2.484 -27 1 95.62 195 ALA B CA 1
ATOM 6829 C C . ALA B 1 195 ? -24.469 -2.752 -27.891 1 95.62 195 ALA B C 1
ATOM 6831 O O . ALA B 1 195 ? -24.328 -3.332 -28.969 1 95.62 195 ALA B O 1
ATOM 6832 N N . GLY B 1 196 ? -25.625 -2.332 -27.469 1 91.88 196 GLY B N 1
ATOM 6833 C CA . GLY B 1 196 ? -26.797 -2.779 -28.188 1 91.88 196 GLY B CA 1
ATOM 6834 C C . GLY B 1 196 ? -26.922 -4.289 -28.281 1 91.88 196 GLY B C 1
ATOM 6835 O O . GLY B 1 196 ? -27.016 -4.969 -27.25 1 91.88 196 GLY B O 1
ATOM 6836 N N . THR B 1 197 ? -26.75 -4.879 -29.5 1 89.5 197 THR B N 1
ATOM 6837 C CA . THR B 1 197 ? -26.844 -6.324 -29.688 1 89.5 197 THR B CA 1
ATOM 6838 C C . THR B 1 197 ? -25.484 -6.906 -30.062 1 89.5 197 THR B C 1
ATOM 6840 O O . THR B 1 197 ? -25.344 -8.117 -30.234 1 89.5 197 THR B O 1
ATOM 6843 N N . SER B 1 198 ? -24.516 -6.043 -30.141 1 94.31 198 SER B N 1
ATOM 6844 C CA . SER B 1 198 ? -23.156 -6.5 -30.469 1 94.31 198 SER B CA 1
ATOM 6845 C C . SER B 1 198 ? -22.547 -7.301 -29.312 1 94.31 198 SER B C 1
ATOM 6847 O O . SER B 1 198 ? -23.031 -7.23 -28.188 1 94.31 198 SER B O 1
ATOM 6849 N N . ASN B 1 199 ? -21.516 -8.047 -29.656 1 96.75 199 ASN B N 1
ATOM 6850 C CA . ASN B 1 199 ? -20.828 -8.828 -28.641 1 96.75 199 ASN B CA 1
ATOM 6851 C C . ASN B 1 199 ? -20.062 -7.934 -27.672 1 96.75 199 ASN B C 1
ATOM 6853 O O . ASN B 1 199 ? -19.562 -6.879 -28.062 1 96.75 199 ASN B O 1
ATOM 6857 N N . VAL B 1 200 ? -20.062 -8.328 -26.422 1 98.06 200 VAL B N 1
ATOM 6858 C CA . VAL B 1 200 ? -19.281 -7.648 -25.391 1 98.06 200 VAL B CA 1
ATOM 6859 C C . VAL B 1 200 ? -18.094 -8.523 -25 1 98.06 200 VAL B C 1
ATOM 6861 O O . VAL B 1 200 ? -18.281 -9.672 -24.594 1 98.06 200 VAL B O 1
ATOM 6864 N N . LEU B 1 201 ? -16.922 -8 -25.172 1 98.5 201 LEU B N 1
ATOM 6865 C CA . LEU B 1 201 ? -15.727 -8.727 -24.766 1 98.5 201 LEU B CA 1
ATOM 6866 C C . LEU B 1 201 ? -15.195 -8.18 -23.438 1 98.5 201 LEU B C 1
ATOM 6868 O O . LEU B 1 201 ? -15.039 -6.969 -23.281 1 98.5 201 LEU B O 1
ATOM 6872 N N . VAL B 1 202 ? -15.031 -9.031 -22.438 1 97.75 202 VAL B N 1
ATOM 6873 C CA . VAL B 1 202 ? -14.508 -8.664 -21.125 1 97.75 202 VAL B CA 1
ATOM 6874 C C . VAL B 1 202 ? -13.141 -9.305 -20.922 1 97.75 202 VAL B C 1
ATOM 6876 O O . VAL B 1 202 ? -12.961 -10.5 -21.172 1 97.75 202 VAL B O 1
ATOM 6879 N N . HIS B 1 203 ? -12.172 -8.492 -20.531 1 95.31 203 HIS B N 1
ATOM 6880 C CA . HIS B 1 203 ? -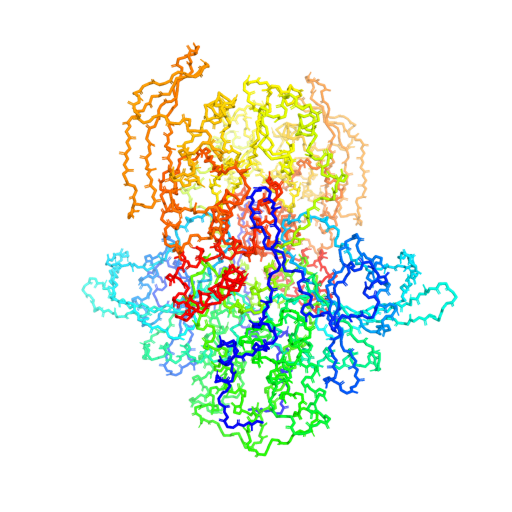10.859 -9.102 -20.344 1 95.31 203 HIS B CA 1
ATOM 6881 C C . HIS B 1 203 ? -10.078 -8.391 -19.234 1 95.31 203 HIS B C 1
ATOM 6883 O O . HIS B 1 203 ? -10.43 -7.277 -18.844 1 95.31 203 HIS B O 1
ATOM 6889 N N . SER B 1 204 ? -9.164 -9.055 -18.609 1 90.69 204 SER B N 1
ATOM 6890 C CA . SER B 1 204 ? -8.031 -8.57 -17.828 1 90.69 204 SER B CA 1
ATOM 6891 C C . SER B 1 204 ? -6.711 -9.047 -18.422 1 90.69 204 SER B C 1
ATOM 6893 O O . SER B 1 204 ? -6.633 -9.383 -19.594 1 90.69 204 SER B O 1
ATOM 6895 N N . SER B 1 205 ? -5.617 -9.086 -17.688 1 79.12 205 SER B N 1
ATOM 6896 C CA . SER B 1 205 ? -4.344 -9.562 -18.219 1 79.12 205 SER B CA 1
ATOM 6897 C C . SER B 1 205 ? -4.426 -11.031 -18.609 1 79.12 205 SER B C 1
ATOM 6899 O O . SER B 1 205 ? -3.986 -11.414 -19.703 1 79.12 205 SER B O 1
ATOM 6901 N N . TYR B 1 206 ? -5.062 -11.922 -17.766 1 74.69 206 TYR B N 1
ATOM 6902 C CA . TYR B 1 206 ? -5.176 -13.344 -18.062 1 74.69 206 TYR B CA 1
ATOM 6903 C C . TYR B 1 206 ? -6.637 -13.766 -18.203 1 74.69 206 TYR B C 1
ATOM 6905 O O . TYR B 1 206 ? -6.934 -14.875 -18.641 1 74.69 206 TYR B O 1
ATOM 6913 N N . GLY B 1 207 ? -7.488 -12.953 -18.109 1 76.75 207 GLY B N 1
ATOM 6914 C CA . GLY B 1 207 ? -8.906 -13.18 -18.312 1 76.75 207 GLY B CA 1
ATOM 6915 C C . GLY B 1 207 ? -9.477 -14.258 -17.406 1 76.75 207 GLY B C 1
ATOM 6916 O O . GLY B 1 207 ? -10.562 -14.781 -17.672 1 76.75 207 GLY B O 1
ATOM 6917 N N . SER B 1 208 ? -8.766 -14.852 -16.5 1 76.12 208 SER B N 1
ATOM 6918 C CA . SER B 1 208 ? -9.25 -15.891 -15.594 1 76.12 208 SER B CA 1
ATOM 6919 C C . SER B 1 208 ? -9.492 -15.328 -14.195 1 76.12 208 SER B C 1
ATOM 6921 O O . SER B 1 208 ? -9.914 -16.062 -13.289 1 76.12 208 SER B O 1
ATOM 6923 N N . GLY B 1 209 ? -9.328 -14.102 -14.07 1 78.06 209 GLY B N 1
ATOM 6924 C CA . GLY B 1 209 ? -9.469 -13.477 -12.766 1 78.06 209 GLY B CA 1
ATOM 6925 C C . GLY B 1 209 ? -10.914 -13.305 -12.336 1 78.06 209 GLY B C 1
ATOM 6926 O O . GLY B 1 209 ? -11.812 -13.297 -13.18 1 78.06 209 GLY B O 1
ATOM 6927 N N . SER B 1 210 ? -11.148 -13.117 -11.125 1 85.88 210 SER B N 1
ATOM 6928 C CA . SER B 1 210 ? -12.484 -13.055 -10.539 1 85.88 210 SER B CA 1
ATOM 6929 C C . SER B 1 210 ? -13.25 -11.836 -11.047 1 85.88 210 SER B C 1
ATOM 6931 O O . SER B 1 210 ? -14.469 -11.898 -11.242 1 85.88 210 SER B O 1
ATOM 6933 N N . ARG B 1 211 ? -12.57 -10.773 -11.344 1 90.56 211 ARG B N 1
ATOM 6934 C CA . ARG B 1 211 ? -13.242 -9.539 -11.727 1 90.56 211 ARG B CA 1
ATOM 6935 C C . ARG B 1 211 ? -13.961 -9.688 -13.062 1 90.56 211 ARG B C 1
ATOM 6937 O O . ARG B 1 211 ? -15.094 -9.227 -13.227 1 90.56 211 ARG B O 1
ATOM 6944 N N . VAL B 1 212 ? -13.25 -10.352 -13.961 1 93.25 212 VAL B N 1
ATOM 6945 C CA . VAL B 1 212 ? -13.812 -10.594 -15.289 1 93.25 212 VAL B CA 1
ATOM 6946 C C . VAL B 1 212 ? -15.094 -11.414 -15.164 1 93.25 212 VAL B C 1
ATOM 6948 O O . VAL B 1 212 ? -16.109 -11.094 -15.781 1 93.25 212 VAL B O 1
ATOM 6951 N N . PHE B 1 213 ? -15.031 -12.32 -14.344 1 92.5 213 PHE B N 1
ATOM 6952 C CA . PHE B 1 213 ? -16.156 -13.234 -14.211 1 92.5 213 PHE B CA 1
ATOM 6953 C C . PHE B 1 213 ? -17.25 -12.617 -13.352 1 92.5 213 PHE B C 1
ATOM 6955 O O . PHE B 1 213 ? -18.438 -12.867 -13.57 1 92.5 213 PHE B O 1
ATOM 6962 N N . MET B 1 214 ? -16.906 -11.789 -12.352 1 94.31 214 MET B N 1
ATOM 6963 C CA . MET B 1 214 ? -17.922 -11.117 -11.539 1 94.31 214 MET B CA 1
ATOM 6964 C C . MET B 1 214 ? -18.859 -10.305 -12.422 1 94.31 214 MET B C 1
ATOM 6966 O O . MET B 1 214 ? -20.078 -10.422 -12.289 1 94.31 214 MET B O 1
ATOM 6970 N N . PHE B 1 215 ? -18.312 -9.516 -13.328 1 96.44 215 PHE B N 1
ATOM 6971 C CA . PHE B 1 215 ? -19.141 -8.703 -14.219 1 96.44 215 PHE B CA 1
ATOM 6972 C C . PHE B 1 215 ? -19.953 -9.586 -15.156 1 96.44 215 PHE B C 1
ATOM 6974 O O . PHE B 1 215 ? -21.156 -9.367 -15.336 1 96.44 215 PHE B O 1
ATOM 6981 N N . THR B 1 216 ? -19.297 -10.586 -15.703 1 96.81 216 THR B N 1
ATOM 6982 C CA . THR B 1 216 ? -19.953 -11.469 -16.656 1 96.81 216 THR B CA 1
ATOM 6983 C C . THR B 1 216 ? -21.078 -12.25 -15.977 1 96.81 216 THR B C 1
ATOM 6985 O O . THR B 1 216 ? -22.156 -12.398 -16.531 1 96.81 216 THR B O 1
ATOM 6988 N N . TYR B 1 217 ? -20.766 -12.789 -14.758 1 96.12 217 TYR B N 1
ATOM 6989 C CA . TYR B 1 217 ? -21.797 -13.484 -13.992 1 96.12 217 TYR B CA 1
ATOM 6990 C C . TYR B 1 217 ? -23 -12.594 -13.766 1 96.12 217 TYR B C 1
ATOM 6992 O O . TYR B 1 217 ? -24.141 -13 -14.008 1 96.12 217 TYR B O 1
ATOM 7000 N N . PHE B 1 218 ? -22.75 -11.383 -13.312 1 97.44 218 PHE B N 1
ATOM 7001 C CA . PHE B 1 218 ? -23.828 -10.445 -13.031 1 97.44 218 PHE B CA 1
ATOM 7002 C C . PHE B 1 218 ? -24.703 -10.227 -14.266 1 97.44 218 PHE B C 1
ATOM 7004 O O . PHE B 1 218 ? -25.922 -10.32 -14.195 1 97.44 218 PHE B O 1
ATOM 7011 N N . CYS B 1 219 ? -24.062 -9.961 -15.43 1 97 219 CYS B N 1
ATOM 7012 C CA . CYS B 1 219 ? -24.781 -9.68 -16.672 1 97 219 CYS B CA 1
ATOM 7013 C C . CYS B 1 219 ? -25.594 -10.891 -17.109 1 97 219 CYS B C 1
ATOM 7015 O O . CYS B 1 219 ? -26.781 -10.758 -17.438 1 97 219 CYS B O 1
ATOM 7017 N N . CYS B 1 220 ? -24.938 -12.023 -17.094 1 96.5 220 CYS B N 1
ATOM 7018 C CA . CYS B 1 220 ? -25.578 -13.242 -17.578 1 96.5 220 CYS B CA 1
ATOM 7019 C C . CYS B 1 220 ? -26.75 -13.625 -16.688 1 96.5 220 CYS B C 1
ATOM 7021 O O . CYS B 1 220 ? -27.828 -13.977 -17.172 1 96.5 220 CYS B O 1
ATOM 7023 N N . ILE B 1 221 ? -26.562 -13.594 -15.367 1 95.75 221 ILE B N 1
ATOM 7024 C CA . ILE B 1 221 ? -27.625 -13.938 -14.422 1 95.75 221 ILE B CA 1
ATOM 7025 C C . ILE B 1 221 ? -28.797 -12.984 -14.594 1 95.75 221 ILE B C 1
ATOM 7027 O O . ILE B 1 221 ? -29.953 -13.414 -14.719 1 95.75 221 ILE B O 1
ATOM 7031 N N . LEU B 1 222 ? -28.469 -11.688 -14.633 1 96.06 222 LEU B N 1
ATOM 7032 C CA . LEU B 1 222 ? -29.5 -10.656 -14.742 1 96.06 222 LEU B CA 1
ATOM 7033 C C . LEU B 1 222 ? -30.312 -10.836 -16.016 1 96.06 222 LEU B C 1
ATOM 7035 O O . LEU B 1 222 ? -31.547 -10.852 -15.969 1 96.06 222 LEU B O 1
ATOM 7039 N N . GLU B 1 223 ? -29.672 -10.984 -17.141 1 94.81 223 GLU B N 1
ATOM 7040 C CA . GLU B 1 223 ? -30.359 -11.086 -18.422 1 94.81 223 GLU B CA 1
ATOM 7041 C C . GLU B 1 223 ? -31.125 -12.398 -18.547 1 94.81 223 GLU B C 1
ATOM 7043 O O . GLU B 1 223 ? -32.219 -12.438 -19.109 1 94.81 223 GLU B O 1
ATOM 7048 N N . ALA B 1 224 ? -30.531 -13.477 -18 1 94.12 224 ALA B N 1
ATOM 7049 C CA . ALA B 1 224 ? -31.219 -14.758 -18.016 1 94.12 224 ALA B CA 1
ATOM 7050 C C . ALA B 1 224 ? -32.5 -14.711 -17.172 1 94.12 224 ALA B C 1
ATOM 7052 O O . ALA B 1 224 ? -33.562 -15.188 -17.609 1 94.12 224 ALA B O 1
ATOM 7053 N N . MET B 1 225 ? -32.406 -14.141 -16.031 1 91.94 225 MET B N 1
ATOM 7054 C CA . MET B 1 225 ? -33.531 -14.102 -15.109 1 91.94 225 MET B CA 1
ATOM 7055 C C . MET B 1 225 ? -34.625 -13.141 -15.609 1 91.94 225 MET B C 1
ATOM 7057 O O . MET B 1 225 ? -35.812 -13.352 -15.375 1 91.94 225 MET B O 1
ATOM 7061 N N . LYS B 1 226 ? -34.219 -12.117 -16.281 1 90.5 226 LYS B N 1
ATOM 7062 C CA . LYS B 1 226 ? -35.188 -11.18 -16.859 1 90.5 226 LYS B CA 1
ATOM 7063 C C . LYS B 1 226 ? -36.031 -11.859 -17.938 1 90.5 226 LYS B C 1
ATOM 7065 O O . LYS B 1 226 ? -37.219 -11.578 -18.062 1 90.5 226 LYS B O 1
ATOM 7070 N N . GLU B 1 227 ? -35.438 -12.688 -18.625 1 88.88 227 GLU B N 1
ATOM 7071 C CA . GLU B 1 227 ? -36.125 -13.328 -19.766 1 88.88 227 GLU B CA 1
ATOM 7072 C C . GLU B 1 227 ? -36.906 -14.555 -19.312 1 88.88 227 GLU B C 1
ATOM 7074 O O . GLU B 1 227 ? -37.969 -14.859 -19.875 1 88.88 227 GLU B O 1
ATOM 7079 N N . ASN B 1 228 ? -36.281 -15.297 -18.422 1 89.12 228 ASN B N 1
ATOM 7080 C CA . ASN B 1 228 ? -36.875 -16.562 -17.984 1 89.12 228 ASN B CA 1
ATOM 7081 C C . ASN B 1 228 ? -37.125 -16.562 -16.469 1 89.12 228 ASN B C 1
ATOM 7083 O O . ASN B 1 228 ? -36.219 -16.859 -15.703 1 89.12 228 ASN B O 1
ATOM 7087 N N . THR B 1 229 ? -38.25 -16.5 -16.062 1 84.5 229 THR B N 1
ATOM 7088 C CA . THR B 1 229 ? -38.625 -16.359 -14.656 1 84.5 229 THR B CA 1
ATOM 7089 C C . THR B 1 229 ? -38.469 -17.688 -13.914 1 84.5 229 THR B C 1
ATOM 7091 O O . THR B 1 229 ? -38.5 -17.719 -12.68 1 84.5 229 THR B O 1
ATOM 7094 N N . THR B 1 230 ? -38.219 -18.719 -14.68 1 85.88 230 THR B N 1
ATOM 7095 C CA . THR B 1 230 ? -38.062 -20.016 -14.031 1 85.88 230 THR B CA 1
ATOM 7096 C C . THR B 1 230 ? -36.625 -20.188 -13.469 1 85.88 230 THR B C 1
ATOM 7098 O O . THR B 1 230 ? -36.375 -21.078 -12.656 1 85.88 230 THR B O 1
ATOM 7101 N N . ILE B 1 231 ? -35.781 -19.344 -13.93 1 84.44 231 ILE B N 1
ATOM 7102 C CA . ILE B 1 231 ? -34.406 -19.359 -13.406 1 84.44 231 ILE B CA 1
ATOM 7103 C C . ILE B 1 231 ? -34.375 -18.672 -12.047 1 84.44 231 ILE B C 1
ATOM 7105 O O . ILE B 1 231 ? -34.594 -17.453 -11.953 1 84.44 231 ILE B O 1
ATOM 7109 N N . VAL B 1 232 ? -34.156 -19.547 -11.07 1 81.12 232 VAL B N 1
ATOM 7110 C CA . VAL B 1 232 ? -34.25 -18.938 -9.742 1 81.12 232 VAL B CA 1
ATOM 7111 C C . VAL B 1 232 ? -32.906 -19.062 -9.023 1 81.12 232 VAL B C 1
ATOM 7113 O O . VAL B 1 232 ? -32.625 -18.344 -8.055 1 81.12 232 VAL B O 1
ATOM 7116 N N . ASP B 1 233 ? -31.969 -19.875 -9.555 1 85.25 233 ASP B N 1
ATOM 7117 C CA . ASP B 1 233 ? -30.688 -20.109 -8.891 1 85.25 233 ASP B CA 1
ATOM 7118 C C . ASP B 1 233 ? -29.547 -19.516 -9.695 1 85.25 233 ASP B C 1
ATOM 7120 O O . ASP B 1 233 ? -29.109 -20.094 -10.695 1 85.25 233 ASP B O 1
ATOM 7124 N N . PRO B 1 234 ? -28.969 -18.438 -9.227 1 89.81 234 PRO B N 1
ATOM 7125 C CA . PRO B 1 234 ? -27.844 -17.828 -9.945 1 89.81 234 PRO B CA 1
ATOM 7126 C C . PRO B 1 234 ? -26.672 -18.797 -10.109 1 89.81 234 PRO B C 1
ATOM 7128 O O . PRO B 1 234 ? -25.891 -18.656 -11.047 1 89.81 234 PRO B O 1
ATOM 7131 N N . LEU B 1 235 ? -26.547 -19.828 -9.258 1 87.12 235 LEU B N 1
ATOM 7132 C CA . LEU B 1 235 ? -25.422 -20.766 -9.289 1 87.12 235 LEU B CA 1
ATOM 7133 C C . LEU B 1 235 ? -25.469 -21.625 -10.547 1 87.12 235 LEU B C 1
ATOM 7135 O O . LEU B 1 235 ? -24.422 -22.062 -11.039 1 87.12 235 LEU B O 1
ATOM 7139 N N . GLU B 1 236 ? -26.641 -21.812 -10.992 1 87.81 236 GLU B N 1
ATOM 7140 C CA . GLU B 1 236 ? -26.766 -22.594 -12.227 1 87.81 236 GLU B CA 1
ATOM 7141 C C . GLU B 1 236 ? -26.141 -21.859 -13.406 1 87.81 236 GLU B C 1
ATOM 7143 O O . GLU B 1 236 ? -25.531 -22.484 -14.273 1 87.81 236 GLU B O 1
ATOM 7148 N N . ILE B 1 237 ? -26.328 -20.594 -13.406 1 92.44 237 ILE B N 1
ATOM 7149 C CA . ILE B 1 237 ? -25.766 -19.781 -14.477 1 92.44 237 ILE B CA 1
ATOM 7150 C C . ILE B 1 237 ? -24.25 -19.719 -14.336 1 92.44 237 ILE B C 1
ATOM 7152 O O . ILE B 1 237 ? -23.531 -19.766 -15.328 1 92.44 237 ILE B O 1
ATOM 7156 N N . ILE B 1 238 ? -23.781 -19.609 -13.133 1 90.75 238 ILE B N 1
ATOM 7157 C CA . ILE B 1 238 ? -22.359 -19.578 -12.875 1 90.75 238 ILE B CA 1
ATOM 7158 C C . ILE B 1 238 ? -21.703 -20.875 -13.359 1 90.75 238 ILE B C 1
ATOM 7160 O O . ILE B 1 238 ? -20.656 -20.844 -14.008 1 90.75 238 ILE B O 1
ATOM 7164 N N . LYS B 1 239 ? -22.359 -21.969 -13.094 1 87.5 239 LYS B N 1
ATOM 7165 C CA . LYS B 1 239 ? -21.859 -23.266 -13.555 1 87.5 239 LYS B CA 1
ATOM 7166 C C . LYS B 1 239 ? -21.797 -23.328 -15.078 1 87.5 239 LYS B C 1
ATOM 7168 O O . LYS B 1 239 ? -20.844 -23.891 -15.641 1 87.5 239 LYS B O 1
ATOM 7173 N N . GLN B 1 240 ? -22.766 -22.781 -15.656 1 91.12 240 GLN B N 1
ATOM 7174 C CA . GLN B 1 240 ? -22.812 -22.781 -17.109 1 91.12 240 GLN B CA 1
ATOM 7175 C C . GLN B 1 240 ? -21.688 -21.922 -17.688 1 91.12 240 GLN B C 1
ATOM 7177 O O . GLN B 1 240 ? -21.031 -22.328 -18.656 1 91.12 240 GLN B O 1
ATOM 7182 N N . VAL B 1 241 ? -21.484 -20.781 -17.109 1 92.5 241 VAL B N 1
ATOM 7183 C CA . VAL B 1 241 ? -20.422 -19.891 -17.594 1 92.5 241 VAL B CA 1
ATOM 7184 C C . VAL B 1 241 ? -19.078 -20.578 -17.406 1 92.5 241 VAL B C 1
ATOM 7186 O O . VAL B 1 241 ? -18.234 -20.562 -18.312 1 92.5 241 VAL B O 1
ATOM 7189 N N . ARG B 1 242 ? -18.875 -21.266 -16.312 1 88.06 242 ARG B N 1
ATOM 7190 C CA . ARG B 1 242 ? -17.594 -21.891 -15.984 1 88.06 242 ARG B CA 1
ATOM 7191 C C . ARG B 1 242 ? -17.359 -23.125 -16.859 1 88.06 242 ARG B C 1
ATOM 7193 O O . ARG B 1 242 ? -16.25 -23.641 -16.938 1 88.06 242 ARG B O 1
ATOM 7200 N N . SER B 1 243 ? -18.359 -23.562 -17.484 1 88 243 SER B N 1
ATOM 7201 C CA . SER B 1 243 ? -18.219 -24.703 -18.406 1 88 243 SER B CA 1
ATOM 7202 C C . SER B 1 243 ? -17.734 -24.25 -19.766 1 88 243 SER B C 1
ATOM 7204 O O . SER B 1 243 ? -17.469 -25.078 -20.641 1 88 243 SER B O 1
ATOM 7206 N N . GLN B 1 244 ? -17.625 -22.984 -19.891 1 90.75 244 GLN B N 1
ATOM 7207 C CA . GLN B 1 244 ? -17.266 -22.469 -21.219 1 90.75 244 GLN B CA 1
ATOM 7208 C C . GLN B 1 244 ? -15.836 -21.938 -21.234 1 90.75 244 GLN B C 1
ATOM 7210 O O . GLN B 1 244 ? -15.25 -21.734 -22.297 1 90.75 244 GLN B O 1
ATOM 7215 N N . ARG B 1 245 ? -15.289 -21.734 -20.141 1 86.06 245 ARG B N 1
ATOM 7216 C CA . ARG B 1 245 ? -13.914 -21.25 -20.031 1 86.06 245 ARG B CA 1
ATOM 7217 C C . ARG B 1 245 ? -13.32 -21.562 -18.672 1 86.06 245 ARG B C 1
ATOM 7219 O O . ARG B 1 245 ? -14.031 -21.578 -17.672 1 86.06 245 ARG B O 1
ATOM 7226 N N . TYR B 1 246 ? -11.984 -21.703 -18.719 1 78.38 246 TYR B N 1
ATOM 7227 C CA . TYR B 1 246 ? -11.281 -21.891 -17.453 1 78.38 246 TYR B CA 1
ATOM 7228 C C . TYR B 1 246 ? -11.359 -20.625 -16.594 1 78.38 246 TYR B C 1
ATOM 7230 O O . TYR B 1 246 ? -11.453 -19.516 -17.125 1 78.38 246 TYR B O 1
ATOM 7238 N N . GLY B 1 247 ? -11.32 -20.844 -15.281 1 78.75 247 GLY B N 1
ATOM 7239 C CA . GLY B 1 247 ? -11.344 -19.734 -14.336 1 78.75 247 GLY B CA 1
ATOM 7240 C C . GLY B 1 247 ? -12.695 -19.531 -13.68 1 78.75 247 GLY B C 1
ATOM 7241 O O . GLY B 1 247 ? -13.406 -20.5 -13.414 1 78.75 247 GLY B O 1
ATOM 7242 N N . GLY B 1 248 ? -12.922 -18.297 -13.242 1 80.81 248 GLY B N 1
ATOM 7243 C CA . GLY B 1 248 ? -14.227 -17.875 -12.758 1 80.81 248 GLY B CA 1
ATOM 7244 C C . GLY B 1 248 ? -14.422 -18.141 -11.273 1 80.81 248 GLY B C 1
ATOM 7245 O O . GLY B 1 248 ? -15.531 -17.984 -10.758 1 80.81 248 GLY B O 1
ATOM 7246 N N . ASN B 1 249 ? -13.375 -18.578 -10.656 1 79.12 249 ASN B N 1
ATOM 7247 C CA . ASN B 1 249 ? -13.5 -18.719 -9.211 1 79.12 249 ASN B CA 1
ATOM 7248 C C . ASN B 1 249 ? -13.672 -17.359 -8.539 1 79.12 249 ASN B C 1
ATOM 7250 O O . ASN B 1 249 ? -12.938 -16.406 -8.836 1 79.12 249 ASN B O 1
ATOM 7254 N N . ILE B 1 250 ? -14.719 -17.281 -7.773 1 82 250 ILE B N 1
ATOM 7255 C CA . ILE B 1 250 ? -14.945 -16.047 -7.031 1 82 250 ILE B CA 1
ATOM 7256 C C . ILE B 1 250 ? -15.062 -16.359 -5.539 1 82 250 ILE B C 1
ATOM 7258 O O . ILE B 1 250 ? -15.383 -17.484 -5.156 1 82 250 ILE B O 1
ATOM 7262 N N . SER B 1 251 ? -14.727 -15.453 -4.707 1 80 251 SER B N 1
ATOM 7263 C CA . SER B 1 251 ? -14.844 -15.586 -3.26 1 80 251 SER B CA 1
ATOM 7264 C C . SER B 1 251 ? -16.297 -15.43 -2.809 1 80 251 SER B C 1
ATOM 7266 O O . SER B 1 251 ? -17.156 -15.016 -3.592 1 80 251 SER B O 1
ATOM 7268 N N . SER B 1 252 ? -16.547 -15.812 -1.563 1 82.19 252 SER B N 1
ATOM 7269 C CA . SER B 1 252 ? -17.891 -15.695 -1.006 1 82.19 252 SER B CA 1
ATOM 7270 C C . SER B 1 252 ? -18.344 -14.242 -0.986 1 82.19 252 SER B C 1
ATOM 7272 O O . SER B 1 252 ? -19.531 -13.961 -1.196 1 82.19 252 SER B O 1
ATOM 7274 N N . ILE B 1 253 ? -17.469 -13.352 -0.742 1 86.38 253 ILE B N 1
ATOM 7275 C CA . ILE B 1 253 ? -17.859 -11.938 -0.673 1 86.38 253 ILE B CA 1
ATOM 7276 C C . ILE B 1 253 ? -18.172 -11.422 -2.072 1 86.38 253 ILE B C 1
ATOM 7278 O O . ILE B 1 253 ? -19.047 -10.578 -2.24 1 86.38 253 ILE B O 1
ATOM 7282 N N . GLU B 1 254 ? -17.438 -11.867 -3.041 1 89.75 254 GLU B N 1
ATOM 7283 C CA . GLU B 1 254 ? -17.719 -11.477 -4.422 1 89.75 254 GLU B CA 1
ATOM 7284 C C . GLU B 1 254 ? -19.078 -11.992 -4.871 1 89.75 254 GLU B C 1
ATOM 7286 O O . GLU B 1 254 ? -19.828 -11.273 -5.535 1 89.75 254 GLU B O 1
ATOM 7291 N N . TYR B 1 255 ? -19.422 -13.211 -4.477 1 89.81 255 TYR B N 1
ATOM 7292 C CA . TYR B 1 255 ? -20.719 -13.773 -4.797 1 89.81 255 TYR B CA 1
ATOM 7293 C C . TYR B 1 255 ? -21.844 -13 -4.098 1 89.81 255 TYR B C 1
ATOM 7295 O O . TYR B 1 255 ? -22.859 -12.672 -4.707 1 89.81 255 TYR B O 1
ATOM 7303 N N . ALA B 1 256 ? -21.609 -12.781 -2.793 1 90.5 256 ALA B N 1
ATOM 7304 C CA . ALA B 1 256 ? -22.578 -12.008 -2.029 1 90.5 256 ALA B CA 1
ATOM 7305 C C . ALA B 1 256 ? -22.828 -10.648 -2.67 1 90.5 256 ALA B C 1
ATOM 7307 O O . ALA B 1 256 ? -23.969 -10.172 -2.725 1 90.5 256 ALA B O 1
ATOM 7308 N N . TYR B 1 257 ? -21.812 -10.055 -3.119 1 93.31 257 TYR B N 1
ATOM 7309 C CA . TYR B 1 257 ? -21.891 -8.75 -3.766 1 93.31 257 TYR B CA 1
ATOM 7310 C C . TYR B 1 257 ? -22.719 -8.828 -5.047 1 93.31 257 TYR B C 1
ATOM 7312 O O . TYR B 1 257 ? -23.531 -7.949 -5.324 1 93.31 257 TYR B O 1
ATOM 7320 N N . ILE B 1 258 ? -22.5 -9.859 -5.852 1 94.56 258 ILE B N 1
ATOM 7321 C CA . ILE B 1 258 ? -23.281 -10.062 -7.074 1 94.56 258 ILE B CA 1
ATOM 7322 C C . ILE B 1 258 ? -24.766 -10.188 -6.734 1 94.56 258 ILE B C 1
ATOM 7324 O O . ILE B 1 258 ? -25.609 -9.555 -7.367 1 94.56 258 ILE B O 1
ATOM 7328 N N . ILE B 1 259 ? -25.078 -10.969 -5.742 1 92.69 259 ILE B N 1
ATOM 7329 C CA . ILE B 1 259 ? -26.453 -11.203 -5.336 1 92.69 259 ILE B CA 1
ATOM 7330 C C . ILE B 1 259 ? -27.078 -9.891 -4.867 1 92.69 259 ILE B C 1
ATOM 7332 O O . ILE B 1 259 ? -28.219 -9.578 -5.219 1 92.69 259 ILE B O 1
ATOM 7336 N N . LYS B 1 260 ? -26.297 -9.164 -4.066 1 93.81 260 LYS B N 1
ATOM 7337 C CA . LYS B 1 260 ? -26.797 -7.875 -3.594 1 93.81 260 LYS B CA 1
ATOM 7338 C C . LYS B 1 260 ? -27.109 -6.949 -4.762 1 93.81 260 LYS B C 1
ATOM 7340 O O . LYS B 1 260 ? -28.156 -6.301 -4.777 1 93.81 260 LYS B O 1
ATOM 7345 N N . SER B 1 261 ? -26.219 -6.879 -5.734 1 95.69 261 SER B N 1
ATOM 7346 C CA . SER B 1 261 ? -26.422 -6.027 -6.906 1 95.69 261 SER B CA 1
ATOM 7347 C C . SER B 1 261 ? -27.641 -6.461 -7.715 1 95.69 261 SER B C 1
ATOM 7349 O O . SER B 1 261 ? -28.375 -5.621 -8.227 1 95.69 261 SER B O 1
ATOM 7351 N N . LEU B 1 262 ? -27.859 -7.785 -7.824 1 94.38 262 LEU B N 1
ATOM 7352 C CA . LEU B 1 262 ? -29.016 -8.312 -8.531 1 94.38 262 LEU B CA 1
ATOM 7353 C C . LEU B 1 262 ? -30.312 -7.902 -7.832 1 94.38 262 LEU B C 1
ATOM 7355 O O . LEU B 1 262 ? -31.234 -7.418 -8.477 1 94.38 262 LEU B O 1
ATOM 7359 N N . ILE B 1 263 ? -30.312 -8.07 -6.547 1 91.38 263 ILE B N 1
ATOM 7360 C CA . ILE B 1 263 ? -31.5 -7.727 -5.762 1 91.38 263 ILE B CA 1
ATOM 7361 C C . ILE B 1 263 ? -31.797 -6.234 -5.906 1 91.38 263 ILE B C 1
ATOM 7363 O O . ILE B 1 263 ? -32.938 -5.848 -6.164 1 91.38 263 ILE B O 1
ATOM 7367 N N . THR B 1 264 ? -30.766 -5.445 -5.777 1 92.81 264 THR B N 1
ATOM 7368 C CA . THR B 1 264 ? -30.922 -4.004 -5.922 1 92.81 264 THR B CA 1
ATOM 7369 C C . THR B 1 264 ? -31.484 -3.66 -7.297 1 92.81 264 THR B C 1
ATOM 7371 O O . THR B 1 264 ? -32.406 -2.852 -7.414 1 92.81 264 THR B O 1
ATOM 7374 N N . TYR B 1 265 ? -30.984 -4.309 -8.328 1 94.38 265 TYR B N 1
ATOM 7375 C CA . TYR B 1 265 ? -31.453 -4.043 -9.688 1 94.38 265 TYR B CA 1
ATOM 7376 C C . TYR B 1 265 ? -32.938 -4.398 -9.828 1 94.38 265 TYR B C 1
ATOM 7378 O O . TYR B 1 265 ? -33.719 -3.592 -10.312 1 94.38 265 TYR B O 1
ATOM 7386 N N . PHE B 1 266 ? -33.344 -5.559 -9.406 1 91.62 266 PHE B N 1
ATOM 7387 C CA . PHE B 1 266 ? -34.688 -6.062 -9.633 1 91.62 266 PHE B CA 1
ATOM 7388 C C . PHE B 1 266 ? -35.719 -5.25 -8.844 1 91.62 266 PHE B C 1
ATOM 7390 O O . PHE B 1 266 ? -36.844 -5.062 -9.289 1 91.62 266 PHE B O 1
ATOM 7397 N N . PHE B 1 267 ? -35.281 -4.715 -7.734 1 87.38 267 PHE B N 1
ATOM 7398 C CA . PHE B 1 267 ? -36.219 -3.912 -6.945 1 87.38 267 PHE B CA 1
ATOM 7399 C C . PHE B 1 267 ? -36.219 -2.467 -7.426 1 87.38 267 PHE B C 1
ATOM 7401 O O . PHE B 1 267 ? -37.281 -1.847 -7.523 1 87.38 267 PHE B O 1
ATOM 7408 N N . GLU B 1 268 ? -35.094 -1.948 -7.707 1 85.19 268 GLU B N 1
ATOM 7409 C CA . GLU B 1 268 ? -34.969 -0.559 -8.141 1 85.19 268 GLU B CA 1
ATOM 7410 C C . GLU B 1 268 ? -35.719 -0.337 -9.461 1 85.19 268 GLU B C 1
ATOM 7412 O O . GLU B 1 268 ? -36.312 0.715 -9.672 1 85.19 268 GLU B O 1
ATOM 7417 N N . TYR B 1 269 ? -35.656 -1.287 -10.297 1 83.38 269 TYR B N 1
ATOM 7418 C CA . TYR B 1 269 ? -36.281 -1.125 -11.602 1 83.38 269 TYR B CA 1
ATOM 7419 C C . TYR B 1 269 ? -37.656 -1.809 -11.641 1 83.38 269 TYR B C 1
ATOM 7421 O O . TYR B 1 269 ? -38.156 -2.137 -12.719 1 83.38 269 TYR B O 1
ATOM 7429 N N . LYS B 1 270 ? -38.219 -2.033 -10.438 1 76.81 270 LYS B N 1
ATOM 7430 C CA . LYS B 1 270 ? -39.594 -2.404 -10.18 1 76.81 270 LYS B CA 1
ATOM 7431 C C . LYS B 1 270 ? -39.969 -3.705 -10.891 1 76.81 270 LYS B C 1
ATOM 7433 O O . LYS B 1 270 ? -41.062 -3.84 -11.422 1 76.81 270 LYS B O 1
ATOM 7438 N N . MET B 1 271 ? -39 -4.523 -11.023 1 80.44 271 MET B N 1
ATOM 7439 C CA . MET B 1 271 ? -39.281 -5.855 -11.555 1 80.44 271 MET B CA 1
ATOM 7440 C C . MET B 1 271 ? -39.781 -6.785 -10.453 1 80.44 271 MET B C 1
ATOM 7442 O O . MET B 1 271 ? -40.438 -7.785 -10.734 1 80.44 271 MET B O 1
ATOM 7446 N N . LEU B 1 272 ? -39.344 -6.41 -9.219 1 78.88 272 LEU B N 1
ATOM 7447 C CA . LEU B 1 272 ? -39.875 -7.09 -8.031 1 78.88 272 LEU B CA 1
ATOM 7448 C C . LEU B 1 272 ? -40.469 -6.09 -7.059 1 78.88 272 LEU B C 1
ATOM 7450 O O . LEU B 1 272 ? -40.062 -4.93 -7.008 1 78.88 272 LEU B O 1
ATOM 7454 N N . VAL B 1 273 ? -41.562 -6.473 -6.453 1 76.44 273 VAL B N 1
ATOM 7455 C CA . VAL B 1 273 ? -42.188 -5.668 -5.414 1 76.44 273 VAL B CA 1
ATOM 7456 C C . VAL B 1 273 ? -41.969 -6.316 -4.051 1 76.44 273 VAL B C 1
ATOM 7458 O O . VAL B 1 273 ? -42.062 -7.535 -3.908 1 76.44 273 VAL B O 1
ATOM 7461 N N . ASP B 1 274 ? -41.406 -5.531 -3.15 1 71.38 274 ASP B N 1
ATOM 7462 C CA . ASP B 1 274 ? -41.094 -6.047 -1.821 1 71.38 274 ASP B CA 1
ATOM 7463 C C . ASP B 1 274 ? -42.344 -6.082 -0.938 1 71.38 274 ASP B C 1
ATOM 7465 O O . ASP B 1 274 ? -42.656 -5.109 -0.241 1 71.38 274 ASP B O 1
ATOM 7469 N N . ILE B 1 275 ? -43.125 -7.16 -0.928 1 67.56 275 ILE B N 1
ATOM 7470 C CA . ILE B 1 275 ? -44.344 -7.27 -0.15 1 67.56 275 ILE B CA 1
ATOM 7471 C C . ILE B 1 275 ? -44.031 -7.73 1.269 1 67.56 275 ILE B C 1
ATOM 7473 O O . ILE B 1 275 ? -44.656 -7.297 2.232 1 67.56 275 ILE B O 1
ATOM 7477 N N . THR B 1 276 ? -43.031 -8.57 1.426 1 66.75 276 THR B N 1
ATOM 7478 C CA . THR B 1 276 ? -42.75 -9.219 2.705 1 66.75 276 THR B CA 1
ATOM 7479 C C . THR B 1 276 ? -41.5 -8.648 3.344 1 66.75 276 THR B C 1
ATOM 7481 O O . THR B 1 276 ? -40.906 -9.273 4.223 1 66.75 276 THR B O 1
ATOM 7484 N N . ASN B 1 277 ? -41 -7.477 3.031 1 75.38 277 ASN B N 1
ATOM 7485 C CA . ASN B 1 277 ? -39.812 -6.844 3.584 1 75.38 277 ASN B CA 1
ATOM 7486 C C . ASN B 1 277 ? -38.594 -7.75 3.471 1 75.38 277 ASN B C 1
ATOM 7488 O O . ASN B 1 277 ? -37.719 -7.754 4.352 1 75.38 277 ASN B O 1
ATOM 7492 N N . HIS B 1 278 ? -38.594 -8.609 2.494 1 79.25 278 HIS B N 1
ATOM 7493 C CA . HIS B 1 278 ? -37.5 -9.547 2.291 1 79.25 278 HIS B CA 1
ATOM 7494 C C . HIS B 1 278 ? -36.219 -8.82 1.868 1 79.25 278 HIS B C 1
ATOM 7496 O O . HIS B 1 278 ? -35.125 -9.258 2.189 1 79.25 278 HIS B O 1
ATOM 7502 N N . ARG B 1 279 ? -36.406 -7.715 1.271 1 83.44 279 ARG B N 1
ATOM 7503 C CA . ARG B 1 279 ? -35.25 -6.965 0.824 1 83.44 279 ARG B CA 1
ATOM 7504 C C . ARG B 1 279 ? -34.469 -6.422 2.012 1 83.44 279 ARG B C 1
ATOM 7506 O O . ARG B 1 279 ? -33.219 -6.512 2.043 1 83.44 279 ARG B O 1
ATOM 7513 N N . LEU B 1 280 ? -35.219 -5.891 2.938 1 83.38 280 LEU B N 1
ATOM 7514 C CA . LEU B 1 280 ? -34.594 -5.352 4.141 1 83.38 280 LEU B CA 1
ATOM 7515 C C . LEU B 1 280 ? -33.906 -6.453 4.926 1 83.38 280 LEU B C 1
ATOM 7517 O O . LEU B 1 280 ? -32.781 -6.25 5.445 1 83.38 280 LEU B O 1
ATOM 7521 N N . ALA B 1 281 ? -34.531 -7.539 5.051 1 83.44 281 ALA B N 1
ATOM 7522 C CA . ALA B 1 281 ? -33.969 -8.68 5.746 1 83.44 281 ALA B CA 1
ATOM 7523 C C . ALA B 1 281 ? -32.656 -9.125 5.074 1 83.44 281 ALA B C 1
ATOM 7525 O O . ALA B 1 281 ? -31.703 -9.484 5.754 1 83.44 281 ALA B O 1
ATOM 7526 N N . PHE B 1 282 ? -32.625 -9.062 3.777 1 87.38 282 PHE B N 1
ATOM 7527 C CA . PHE B 1 282 ? -31.438 -9.43 3.025 1 87.38 282 PHE B CA 1
ATOM 7528 C C . PHE B 1 282 ? -30.281 -8.469 3.318 1 87.38 282 PHE B C 1
ATOM 7530 O O . PHE B 1 282 ? -29.141 -8.898 3.512 1 87.38 282 PHE B O 1
ATOM 7537 N N . TYR B 1 283 ? -30.594 -7.215 3.336 1 87.69 283 TYR B N 1
ATOM 7538 C CA . TYR B 1 283 ? -29.562 -6.223 3.58 1 87.69 283 TYR B CA 1
ATOM 7539 C C . TYR B 1 283 ? -28.953 -6.398 4.965 1 87.69 283 TYR B C 1
ATOM 7541 O O . TYR B 1 283 ? -27.734 -6.254 5.145 1 87.69 283 TYR B O 1
ATOM 7549 N N . ASP B 1 284 ? -29.781 -6.715 5.902 1 88.06 284 ASP B N 1
ATOM 7550 C CA . ASP B 1 284 ? -29.281 -6.984 7.25 1 88.06 284 ASP B CA 1
ATOM 7551 C C . ASP B 1 284 ? -28.375 -8.211 7.266 1 88.06 284 ASP B C 1
ATOM 7553 O O . ASP B 1 284 ? -27.312 -8.195 7.891 1 88.06 284 ASP B O 1
ATOM 7557 N N . GLU B 1 285 ? -28.828 -9.203 6.574 1 88.56 285 GLU B N 1
ATOM 7558 C CA . GLU B 1 285 ? -28.031 -10.422 6.488 1 88.56 285 GLU B CA 1
ATOM 7559 C C . GLU B 1 285 ? -26.703 -10.164 5.785 1 88.56 285 GLU B C 1
ATOM 7561 O O . GLU B 1 285 ? -25.688 -10.773 6.125 1 88.56 285 GLU B O 1
ATOM 7566 N N . TYR B 1 286 ? -26.766 -9.352 4.762 1 91.31 286 TYR B N 1
ATOM 7567 C CA . TYR B 1 286 ? -25.562 -9.008 4.02 1 91.31 286 TYR B CA 1
ATOM 7568 C C . TYR B 1 286 ? -24.547 -8.328 4.922 1 91.31 286 TYR B C 1
ATOM 7570 O O . TYR B 1 286 ? -23.359 -8.672 4.902 1 91.31 286 TYR B O 1
ATOM 7578 N N . GLU B 1 287 ? -24.969 -7.379 5.73 1 91.38 287 GLU B N 1
ATOM 7579 C CA . GLU B 1 287 ? -24.078 -6.676 6.648 1 91.38 287 GLU B CA 1
ATOM 7580 C C . GLU B 1 287 ? -23.5 -7.621 7.695 1 91.38 287 GLU B C 1
ATOM 7582 O O . GLU B 1 287 ? -22.328 -7.508 8.07 1 91.38 287 GLU B O 1
ATOM 7587 N N . ASP B 1 288 ? -24.312 -8.539 8.148 1 89.44 288 ASP B N 1
ATOM 7588 C CA . ASP B 1 288 ? -23.844 -9.547 9.094 1 89.44 288 ASP B CA 1
ATOM 7589 C C . ASP B 1 288 ? -22.781 -10.445 8.461 1 89.44 288 ASP B C 1
ATOM 7591 O O . ASP B 1 288 ? -21.797 -10.797 9.109 1 89.44 288 ASP B O 1
ATOM 7595 N N . PHE B 1 289 ? -23.062 -10.773 7.246 1 89 289 PHE B N 1
ATOM 7596 C CA . PHE B 1 289 ? -22.125 -11.617 6.504 1 89 289 PHE B CA 1
ATOM 7597 C C . PHE B 1 289 ? -20.781 -10.914 6.344 1 89 289 PHE B C 1
ATOM 7599 O O . PHE B 1 289 ? -19.734 -11.531 6.527 1 89 289 PHE B O 1
ATOM 7606 N N . ILE B 1 290 ? -20.828 -9.656 6.008 1 88.75 290 ILE B N 1
ATOM 7607 C CA . ILE B 1 290 ? -19.594 -8.875 5.828 1 88.75 290 ILE B CA 1
ATOM 7608 C C . ILE B 1 290 ? -18.828 -8.82 7.141 1 88.75 290 ILE B C 1
ATOM 7610 O O . ILE B 1 290 ? -17.594 -8.961 7.148 1 88.75 290 ILE B O 1
ATOM 7614 N N . LEU B 1 291 ? -19.516 -8.609 8.211 1 90.19 291 LEU B N 1
ATOM 7615 C CA . LEU B 1 291 ? -18.875 -8.547 9.516 1 90.19 291 LEU B CA 1
ATOM 7616 C C . LEU B 1 291 ? -18.172 -9.867 9.844 1 90.19 291 LEU B C 1
ATOM 7618 O O . LEU B 1 291 ? -17.062 -9.867 10.359 1 90.19 291 LEU B O 1
ATOM 7622 N N . LYS B 1 292 ? -18.828 -10.922 9.578 1 86.06 292 LYS B N 1
ATOM 7623 C CA . LYS B 1 292 ? -18.266 -12.25 9.828 1 86.06 292 LYS B CA 1
ATOM 7624 C C . LYS B 1 292 ? -17.031 -12.484 8.969 1 86.06 292 LYS B C 1
ATOM 7626 O O . LYS B 1 292 ? -16.047 -13.094 9.43 1 86.06 292 LYS B O 1
ATOM 7631 N N . LEU B 1 293 ? -17.109 -12.062 7.75 1 83.94 293 LEU B N 1
ATOM 7632 C CA . LEU B 1 293 ? -15.977 -12.203 6.855 1 83.94 293 LEU B CA 1
ATOM 7633 C C . LEU B 1 293 ? -14.781 -11.398 7.359 1 83.94 293 LEU B C 1
ATOM 7635 O O . LEU B 1 293 ? -13.641 -11.875 7.316 1 83.94 293 LEU B O 1
ATOM 7639 N N . ASP B 1 294 ? -15.047 -10.188 7.758 1 85.12 294 ASP B N 1
ATOM 7640 C CA . ASP B 1 294 ? -13.977 -9.367 8.32 1 85.12 294 ASP B CA 1
ATOM 7641 C C . ASP B 1 294 ? -13.391 -10.016 9.57 1 85.12 294 ASP B C 1
ATOM 7643 O O . ASP B 1 294 ? -12.188 -9.891 9.836 1 85.12 294 ASP B O 1
ATOM 7647 N N . GLY B 1 295 ? -14.305 -10.625 10.297 1 84.69 295 GLY B N 1
ATOM 7648 C CA . GLY B 1 295 ? -13.836 -11.383 11.445 1 84.69 295 GLY B CA 1
ATOM 7649 C C . GLY B 1 295 ? -12.867 -12.5 11.078 1 84.69 295 GLY B C 1
ATOM 7650 O O . GLY B 1 295 ? -11.852 -12.695 11.742 1 84.69 295 GLY B O 1
ATOM 7651 N N . ARG B 1 296 ? -13.156 -13.148 10.023 1 79.06 296 ARG B N 1
ATOM 7652 C CA . ARG B 1 296 ? -12.289 -14.219 9.539 1 79.06 296 ARG B CA 1
ATOM 7653 C C . ARG B 1 296 ? -10.945 -13.664 9.07 1 79.06 296 ARG B C 1
ATOM 7655 O O . ARG B 1 296 ? -9.891 -14.242 9.359 1 79.06 296 ARG B O 1
ATOM 7662 N N . VAL B 1 297 ? -10.992 -12.641 8.352 1 79.12 297 VAL B N 1
ATOM 7663 C CA . VAL B 1 297 ? -9.781 -12.008 7.848 1 79.12 297 VAL B CA 1
ATOM 7664 C C . VAL B 1 297 ? -8.914 -11.547 9.016 1 79.12 297 VAL B C 1
ATOM 7666 O O . VAL B 1 297 ? -7.688 -11.695 8.984 1 79.12 297 VAL B O 1
ATOM 7669 N N . SER B 1 298 ? -9.539 -11.016 10 1 81.25 298 SER B N 1
ATOM 7670 C CA . SER B 1 298 ? -8.836 -10.508 11.164 1 81.25 298 SER B CA 1
ATOM 7671 C C . SER B 1 298 ? -8.102 -11.617 11.906 1 81.25 298 SER B C 1
ATOM 7673 O O . SER B 1 298 ? -7.137 -11.359 12.625 1 81.25 298 SER B O 1
ATOM 7675 N N . SER B 1 299 ? -8.531 -12.828 11.688 1 78.62 299 SER B N 1
ATOM 7676 C CA . SER B 1 299 ? -7.922 -13.961 12.383 1 78.62 299 SER B CA 1
ATOM 7677 C C . SER B 1 299 ? -6.746 -14.523 11.594 1 78.62 299 SER B C 1
ATOM 7679 O O . SER B 1 299 ? -5.984 -15.352 12.109 1 78.62 299 SER B O 1
ATOM 7681 N N . MET B 1 300 ? -6.598 -14 10.352 1 80.5 300 MET B N 1
ATOM 7682 C CA . MET B 1 300 ? -5.496 -14.445 9.508 1 80.5 300 MET B CA 1
ATOM 7683 C C . MET B 1 300 ? -4.168 -13.883 10 1 80.5 300 MET B C 1
ATOM 7685 O O . MET B 1 300 ? -4.129 -12.789 10.57 1 80.5 300 MET B O 1
ATOM 7689 N N . ASP B 1 301 ? -3.121 -14.695 9.75 1 81.69 301 ASP B N 1
ATOM 7690 C CA . ASP B 1 301 ? -1.786 -14.156 9.992 1 81.69 301 ASP B CA 1
ATOM 7691 C C . ASP B 1 301 ? -1.49 -12.984 9.062 1 81.69 301 ASP B C 1
ATOM 7693 O O . ASP B 1 301 ? -1.503 -13.133 7.84 1 81.69 301 ASP B O 1
ATOM 7697 N N . PRO B 1 302 ? -1.294 -11.828 9.656 1 76.38 302 PRO B N 1
ATOM 7698 C CA . PRO B 1 302 ? -1.109 -10.633 8.828 1 76.38 302 PRO B CA 1
ATOM 7699 C C . PRO B 1 302 ? 0.1 -10.734 7.902 1 76.38 302 PRO B C 1
ATOM 7701 O O . PRO B 1 302 ? 0.115 -10.133 6.828 1 76.38 302 PRO B O 1
ATOM 7704 N N . ASN B 1 303 ? 1.023 -11.57 8.305 1 77.81 303 ASN B N 1
ATOM 7705 C CA . ASN B 1 303 ? 2.238 -11.711 7.508 1 77.81 303 ASN B CA 1
ATOM 7706 C C . ASN B 1 303 ? 2.016 -12.609 6.297 1 77.81 303 ASN B C 1
ATOM 7708 O O . ASN B 1 303 ? 2.82 -12.617 5.363 1 77.81 303 ASN B O 1
ATOM 7712 N N . LEU B 1 304 ? 0.9 -13.297 6.309 1 88.44 304 LEU B N 1
ATOM 7713 C CA . LEU B 1 304 ? 0.666 -14.289 5.266 1 88.44 304 LEU B CA 1
ATOM 7714 C C . LEU B 1 304 ? -0.636 -14.008 4.523 1 88.44 304 LEU B C 1
ATOM 7716 O O . LEU B 1 304 ? -1.178 -14.883 3.85 1 88.44 304 LEU B O 1
ATOM 7720 N N . ILE B 1 305 ? -1.138 -12.797 4.602 1 82.88 305 ILE B N 1
ATOM 7721 C CA . ILE B 1 305 ? -2.463 -12.461 4.098 1 82.88 305 ILE B CA 1
ATOM 7722 C C . ILE B 1 305 ? -2.529 -12.734 2.596 1 82.88 305 ILE B C 1
ATOM 7724 O O . ILE B 1 305 ? -3.533 -13.25 2.096 1 82.88 305 ILE B O 1
ATOM 7728 N N . ASN B 1 306 ? -1.47 -12.398 1.843 1 83.31 306 ASN B N 1
ATOM 7729 C CA . ASN B 1 306 ? -1.451 -12.602 0.398 1 83.31 306 ASN B CA 1
ATOM 7730 C C . ASN B 1 306 ? -1.517 -14.086 0.04 1 83.31 306 ASN B C 1
ATOM 7732 O O . ASN B 1 306 ? -2.254 -14.477 -0.866 1 83.31 306 ASN B O 1
ATOM 7736 N N . PHE B 1 307 ? -0.789 -14.844 0.753 1 91.25 307 PHE B N 1
ATOM 7737 C CA . PHE B 1 307 ? -0.774 -16.281 0.507 1 91.25 307 PHE B CA 1
ATOM 7738 C C . PHE B 1 307 ? -2.094 -16.922 0.929 1 91.25 307 PHE B C 1
ATOM 7740 O O . PHE B 1 307 ? -2.631 -17.766 0.221 1 91.25 307 PHE B O 1
ATOM 7747 N N . LEU B 1 308 ? -2.605 -16.484 2.057 1 87.12 308 LEU B N 1
ATOM 7748 C CA . LEU B 1 308 ? -3.846 -17.062 2.568 1 87.12 308 LEU B CA 1
ATOM 7749 C C . LEU B 1 308 ? -5.027 -16.688 1.683 1 87.12 308 LEU B C 1
ATOM 7751 O O . LEU B 1 308 ? -5.977 -17.453 1.543 1 87.12 308 LEU B O 1
ATOM 7755 N N . THR B 1 309 ? -4.922 -15.508 1.05 1 80.5 309 THR B N 1
ATOM 7756 C CA . THR B 1 309 ? -5.922 -15.125 0.055 1 80.5 309 THR B CA 1
ATOM 7757 C C . THR B 1 309 ? -5.879 -16.078 -1.139 1 80.5 309 THR B C 1
ATOM 7759 O O . THR B 1 309 ? -6.926 -16.469 -1.663 1 80.5 309 THR B O 1
ATOM 7762 N N . PHE B 1 310 ? -4.707 -16.453 -1.571 1 86.31 310 PHE B N 1
ATOM 7763 C CA . PHE B 1 310 ? -4.531 -17.453 -2.617 1 86.31 310 PHE B CA 1
ATOM 7764 C C . PHE B 1 310 ? -5.176 -18.781 -2.215 1 86.31 310 PHE B C 1
ATOM 7766 O O . PHE B 1 310 ? -5.91 -19.375 -3 1 86.31 310 PHE B O 1
ATOM 7773 N N . VAL B 1 311 ? -4.945 -19.109 -0.988 1 87 311 VAL B N 1
ATOM 7774 C CA . VAL B 1 311 ? -5.461 -20.375 -0.475 1 87 311 VAL B CA 1
ATOM 7775 C C . VAL B 1 311 ? -6.988 -20.359 -0.499 1 87 311 VAL B C 1
ATOM 7777 O O . VAL B 1 311 ? -7.621 -21.359 -0.837 1 87 311 VAL B O 1
ATOM 7780 N N . ASN B 1 312 ? -7.535 -19.266 -0.23 1 77.5 312 ASN B N 1
ATOM 7781 C CA . ASN B 1 312 ? -8.977 -19.125 -0.116 1 77.5 312 ASN B CA 1
ATOM 7782 C C . ASN B 1 312 ? -9.664 -19.266 -1.472 1 77.5 312 ASN B C 1
ATOM 7784 O O . ASN B 1 312 ? -10.82 -19.688 -1.548 1 77.5 312 ASN B O 1
ATOM 7788 N N . ILE B 1 313 ? -8.938 -19.031 -2.543 1 76.75 313 ILE B N 1
ATOM 7789 C CA . ILE B 1 313 ? -9.609 -18.969 -3.838 1 76.75 313 ILE B CA 1
ATOM 7790 C C . ILE B 1 313 ? -9.305 -20.219 -4.648 1 76.75 313 ILE B C 1
ATOM 7792 O O . ILE B 1 313 ? -9.898 -20.453 -5.703 1 76.75 313 ILE B O 1
ATOM 7796 N N . ILE B 1 314 ? -8.367 -21.016 -4.223 1 83.06 314 ILE B N 1
ATOM 7797 C CA . ILE B 1 314 ? -7.938 -22.172 -5.004 1 83.06 314 ILE B CA 1
ATOM 7798 C C . ILE B 1 314 ? -9.016 -23.25 -4.957 1 83.06 314 ILE B C 1
ATOM 7800 O O . ILE B 1 314 ? -9.469 -23.641 -3.879 1 83.06 314 ILE B O 1
ATOM 7804 N N . ASP B 1 315 ? -9.508 -23.562 -6.074 1 78.81 315 ASP B N 1
ATOM 7805 C CA . ASP B 1 315 ? -10.375 -24.719 -6.266 1 78.81 315 ASP B CA 1
ATOM 7806 C C . ASP B 1 315 ? -9.898 -25.578 -7.434 1 78.81 315 ASP B C 1
ATOM 7808 O O . ASP B 1 315 ? -8.781 -25.391 -7.93 1 78.81 315 ASP B O 1
ATOM 7812 N N . HIS B 1 316 ? -10.648 -26.594 -7.773 1 76.56 316 HIS B N 1
ATOM 7813 C CA . HIS B 1 316 ? -10.242 -27.516 -8.828 1 76.56 316 HIS B CA 1
ATOM 7814 C C . HIS B 1 316 ? -10 -26.781 -10.141 1 76.56 316 HIS B C 1
ATOM 7816 O O . HIS B 1 316 ? -8.992 -27.016 -10.812 1 76.56 316 HIS B O 1
ATOM 7822 N N . GLY B 1 317 ? -10.898 -25.922 -10.453 1 73.38 317 GLY B N 1
ATOM 7823 C CA . GLY B 1 317 ? -10.781 -25.172 -11.695 1 73.38 317 GLY B CA 1
ATOM 7824 C C . GLY B 1 317 ? -9.57 -24.266 -11.727 1 73.38 317 GLY B C 1
ATOM 7825 O O . GLY B 1 317 ? -8.844 -24.219 -12.719 1 73.38 317 GLY B O 1
ATOM 7826 N N . LYS B 1 318 ? -9.383 -23.562 -10.664 1 80.56 318 LYS B N 1
ATOM 7827 C CA . LYS B 1 318 ? -8.25 -22.641 -10.594 1 80.56 318 LYS B CA 1
ATOM 7828 C C . LYS B 1 318 ? -6.926 -23.391 -10.633 1 80.56 318 LYS B C 1
ATOM 7830 O O . LYS B 1 318 ? -5.965 -22.938 -11.258 1 80.56 318 LYS B O 1
ATOM 7835 N N . LEU B 1 319 ? -6.832 -24.453 -9.914 1 84 319 LEU B N 1
ATOM 7836 C CA . LEU B 1 319 ? -5.605 -25.234 -9.93 1 84 319 LEU B CA 1
ATOM 7837 C C . LEU B 1 319 ? -5.316 -25.766 -11.328 1 84 319 LEU B C 1
ATOM 7839 O O . LEU B 1 319 ? -4.164 -25.781 -11.766 1 84 319 LEU B O 1
ATOM 7843 N N . LYS B 1 320 ? -6.305 -26.172 -11.977 1 79.06 320 LYS B N 1
ATOM 7844 C CA . LYS B 1 320 ? -6.141 -26.625 -13.359 1 79.06 320 LYS B CA 1
ATOM 7845 C C . LYS B 1 320 ? -5.652 -25.5 -14.258 1 79.06 320 LYS B C 1
ATOM 7847 O O . LYS B 1 320 ? -4.809 -25.703 -15.125 1 79.06 320 LYS B O 1
ATOM 7852 N N . ASP B 1 321 ? -6.32 -24.422 -14.055 1 79.31 321 ASP B N 1
ATOM 7853 C CA . ASP B 1 321 ? -5.875 -23.25 -14.805 1 79.31 321 ASP B CA 1
ATOM 7854 C C . ASP B 1 321 ? -4.395 -22.969 -14.562 1 79.31 321 ASP B C 1
ATOM 7856 O O . ASP B 1 321 ? -3.648 -22.688 -15.5 1 79.31 321 ASP B O 1
ATOM 7860 N N . LEU B 1 322 ? -3.969 -23.031 -13.359 1 84.75 322 LEU B N 1
ATOM 7861 C CA . LEU B 1 322 ? -2.57 -22.812 -13 1 84.75 322 LEU B CA 1
ATOM 7862 C C . LEU B 1 322 ? -1.674 -23.859 -13.648 1 84.75 322 LEU B C 1
ATOM 7864 O O . LEU B 1 322 ? -0.581 -23.547 -14.125 1 84.75 322 LEU B O 1
ATOM 7868 N N . CYS B 1 323 ? -2.104 -25.031 -13.641 1 83.75 323 CYS B N 1
ATOM 7869 C CA . CYS B 1 323 ? -1.359 -26.109 -14.289 1 83.75 323 CYS B CA 1
ATOM 7870 C C . CYS B 1 323 ? -1.176 -25.812 -15.773 1 83.75 323 CYS B C 1
ATOM 7872 O O . CYS B 1 323 ? -0.079 -25.984 -16.312 1 83.75 323 CYS B O 1
ATOM 7874 N N . ASP B 1 324 ? -2.193 -25.359 -16.328 1 78.06 324 ASP B N 1
ATOM 7875 C CA . ASP B 1 324 ? -2.117 -25.016 -17.75 1 78.06 324 ASP B CA 1
ATOM 7876 C C . ASP B 1 324 ? -1.126 -23.875 -17.984 1 78.06 324 ASP B C 1
ATOM 7878 O O . ASP B 1 324 ? -0.325 -23.922 -18.922 1 78.06 324 ASP B O 1
ATOM 7882 N N . GLN B 1 325 ? -1.256 -22.922 -17.172 1 79.56 325 GLN B N 1
ATOM 7883 C CA . GLN B 1 325 ? -0.345 -21.797 -17.297 1 79.56 325 GLN B CA 1
ATOM 7884 C C . GLN B 1 325 ? 1.103 -22.234 -17.094 1 79.56 325 GLN B C 1
ATOM 7886 O O . GLN B 1 325 ? 2.012 -21.703 -17.734 1 79.56 325 GLN B O 1
ATOM 7891 N N . SER B 1 326 ? 1.313 -23.094 -16.125 1 84.38 326 SER B N 1
ATOM 7892 C CA . SER B 1 326 ? 2.664 -23.562 -15.836 1 84.38 326 SER B CA 1
ATOM 7893 C C . SER B 1 326 ? 3.289 -24.219 -17.062 1 84.38 326 SER B C 1
ATOM 7895 O O . SER B 1 326 ? 4.512 -24.188 -17.234 1 84.38 326 SER B O 1
ATOM 7897 N N . GLY B 1 327 ? 2.475 -24.766 -17.844 1 74.38 327 GLY B N 1
ATOM 7898 C CA . GLY B 1 327 ? 2.957 -25.406 -19.062 1 74.38 327 GLY B CA 1
ATOM 7899 C C . GLY B 1 327 ? 3.322 -24.438 -20.156 1 74.38 327 GLY B C 1
ATOM 7900 O O . GLY B 1 327 ? 4.121 -24.75 -21.047 1 74.38 327 GLY B O 1
ATOM 7901 N N . TYR B 1 328 ? 2.682 -23.219 -20.047 1 69.81 328 TYR B N 1
ATOM 7902 C CA . TYR B 1 328 ? 2.836 -22.266 -21.141 1 69.81 328 TYR B CA 1
ATOM 7903 C C . TYR B 1 328 ? 3.701 -21.094 -20.734 1 69.81 328 TYR B C 1
ATOM 7905 O O . TYR B 1 328 ? 3.787 -20.094 -21.453 1 69.81 328 TYR B O 1
ATOM 7913 N N . ILE B 1 329 ? 4.258 -21.109 -19.578 1 72.12 329 ILE B N 1
ATOM 7914 C CA . ILE B 1 329 ? 5.113 -19.969 -19.25 1 72.12 329 ILE B CA 1
ATOM 7915 C C . ILE B 1 329 ? 6.09 -19.719 -20.391 1 72.12 329 ILE B C 1
ATOM 7917 O O . ILE B 1 329 ? 6.707 -20.641 -20.922 1 72.12 329 ILE B O 1
ATOM 7921 N N . GLU B 1 330 ? 6.016 -18.516 -20.953 1 57.47 330 GLU B N 1
ATOM 7922 C CA . GLU B 1 330 ? 6.738 -18.109 -22.156 1 57.47 330 GLU B CA 1
ATOM 7923 C C . GLU B 1 330 ? 8.188 -18.578 -22.094 1 57.47 330 GLU B C 1
ATOM 7925 O O . GLU B 1 330 ? 8.922 -18.234 -21.172 1 57.47 330 GLU B O 1
ATOM 7930 N N . MET B 1 331 ? 8.414 -19.703 -22.797 1 64.75 331 MET B N 1
ATOM 7931 C CA . MET B 1 331 ? 9.781 -20.125 -23.047 1 64.75 331 MET B CA 1
ATOM 7932 C C . MET B 1 331 ? 10.289 -19.609 -24.391 1 64.75 331 MET B C 1
ATOM 7934 O O . MET B 1 331 ? 9.516 -19.516 -25.344 1 64.75 331 MET B O 1
ATOM 7938 N N . PRO B 1 332 ? 11.508 -18.938 -24.281 1 63.03 332 PRO B N 1
ATOM 7939 C CA . PRO B 1 332 ? 12.047 -18.406 -25.547 1 63.03 332 PRO B CA 1
ATOM 7940 C C . PRO B 1 332 ? 11.938 -19.406 -26.688 1 63.03 332 PRO B C 1
ATOM 7942 O O . PRO B 1 332 ? 12.023 -20.609 -26.484 1 63.03 332 PRO B O 1
ATOM 7945 N N . LYS B 1 333 ? 11.492 -18.859 -27.891 1 62.75 333 LYS B N 1
ATOM 7946 C CA . LYS B 1 333 ? 11.461 -19.656 -29.109 1 62.75 333 LYS B CA 1
ATOM 7947 C C . LYS B 1 333 ? 12.867 -20.094 -29.516 1 62.75 333 LYS B C 1
ATOM 7949 O O . LYS B 1 333 ? 13.859 -19.609 -28.953 1 62.75 333 LYS B O 1
ATOM 7954 N N . ASP B 1 334 ? 12.969 -21.016 -30.344 1 65.31 334 ASP B N 1
ATOM 7955 C CA . ASP B 1 334 ? 14.211 -21.688 -30.75 1 65.31 334 ASP B CA 1
ATOM 7956 C C . ASP B 1 334 ? 15.305 -20.656 -31.047 1 65.31 334 ASP B C 1
ATOM 7958 O O . ASP B 1 334 ? 16.422 -20.75 -30.531 1 65.31 334 ASP B O 1
ATOM 7962 N N . ILE B 1 335 ? 14.961 -19.672 -31.812 1 64.44 335 ILE B N 1
ATOM 7963 C CA . ILE B 1 335 ? 15.992 -18.719 -32.188 1 64.44 335 ILE B CA 1
ATOM 7964 C C . ILE B 1 335 ? 16.453 -17.938 -30.984 1 64.44 335 ILE B C 1
ATOM 7966 O O . ILE B 1 335 ? 17.656 -17.75 -30.781 1 64.44 335 ILE B O 1
ATOM 7970 N N . ASP B 1 336 ? 15.648 -17.609 -30.156 1 78.5 336 ASP B N 1
ATOM 7971 C CA . ASP B 1 336 ? 15.984 -16.828 -28.969 1 78.5 336 ASP B CA 1
ATOM 7972 C C . ASP B 1 336 ? 16.719 -17.688 -27.953 1 78.5 336 ASP B C 1
ATOM 7974 O O . ASP B 1 336 ? 17.641 -17.203 -27.266 1 78.5 336 ASP B O 1
ATOM 7978 N N . LEU B 1 337 ? 16.375 -18.953 -28.016 1 86.94 337 LEU B N 1
ATOM 7979 C CA . LEU B 1 337 ? 17.031 -19.859 -27.094 1 86.94 337 LEU B CA 1
ATOM 7980 C C . LEU B 1 337 ? 18.5 -20.047 -27.438 1 86.94 337 LEU B C 1
ATOM 7982 O O . LEU B 1 337 ? 19.359 -20.094 -26.562 1 86.94 337 LEU B O 1
ATOM 7986 N N . ARG B 1 338 ? 18.844 -20.094 -28.688 1 88.56 338 ARG B N 1
ATOM 7987 C CA . ARG B 1 338 ? 20.219 -20.25 -29.156 1 88.56 338 ARG B CA 1
ATOM 7988 C C . ARG B 1 338 ? 21.062 -19.031 -28.797 1 88.56 338 ARG B C 1
ATOM 7990 O O . ARG B 1 338 ? 22.25 -19.156 -28.516 1 88.56 338 ARG B O 1
ATOM 7997 N N . LEU B 1 339 ? 20.391 -17.969 -28.812 1 90.94 339 LEU B N 1
ATOM 7998 C CA . LEU B 1 339 ? 21.094 -16.734 -28.5 1 90.94 339 LEU B CA 1
ATOM 7999 C C . LEU B 1 339 ? 21.344 -16.625 -26.984 1 90.94 339 LEU B C 1
ATOM 8001 O O . LEU B 1 339 ? 22.359 -16.078 -26.562 1 90.94 339 LEU B O 1
ATOM 8005 N N . GLN B 1 340 ? 20.469 -17.188 -26.234 1 92.94 340 GLN B N 1
ATOM 8006 C CA . GLN B 1 340 ? 20.562 -17.078 -24.781 1 92.94 340 GLN B CA 1
ATOM 8007 C C . GLN B 1 340 ? 21.391 -18.203 -24.188 1 92.94 340 GLN B C 1
ATOM 8009 O O . GLN B 1 340 ? 21.812 -18.125 -23.031 1 92.94 340 GLN B O 1
ATOM 8014 N N . CYS B 1 341 ? 21.625 -19.219 -24.969 1 94.94 341 CYS B N 1
ATOM 8015 C CA . CYS B 1 341 ? 22.375 -20.391 -24.531 1 94.94 341 CYS B CA 1
ATOM 8016 C C . CYS B 1 341 ? 23.531 -20.688 -25.469 1 94.94 341 CYS B C 1
ATOM 8018 O O . CYS B 1 341 ? 23.719 -21.844 -25.891 1 94.94 341 CYS B O 1
ATOM 8020 N N . LYS B 1 342 ? 24.297 -19.688 -25.797 1 93.88 342 LYS B N 1
ATOM 8021 C CA . LYS B 1 342 ? 25.375 -19.812 -26.781 1 93.88 342 LYS B CA 1
ATOM 8022 C C . LYS B 1 342 ? 26.453 -20.766 -26.266 1 93.88 342 LYS B C 1
ATOM 8024 O O . LYS B 1 342 ? 26.969 -21.578 -27.031 1 93.88 342 LYS B O 1
ATOM 8029 N N . ARG B 1 343 ? 26.828 -20.672 -25.062 1 94.5 343 ARG B N 1
ATOM 8030 C CA . ARG B 1 343 ? 27.875 -21.516 -24.469 1 94.5 343 ARG B CA 1
ATOM 8031 C C . ARG B 1 343 ? 27.484 -22.984 -24.531 1 94.5 343 ARG B C 1
ATOM 8033 O O . ARG B 1 343 ? 28.297 -23.828 -24.922 1 94.5 343 ARG B O 1
ATOM 8040 N N . PHE B 1 344 ? 26.297 -23.266 -24.234 1 95 344 PHE B N 1
ATOM 8041 C CA . PHE B 1 344 ? 25.781 -24.625 -24.25 1 95 344 PHE B CA 1
ATOM 8042 C C . PHE B 1 344 ? 25.828 -25.203 -25.672 1 95 344 PHE B C 1
ATOM 8044 O O . PHE B 1 344 ? 26.312 -26.312 -25.891 1 95 344 PHE B O 1
ATOM 8051 N N . TYR B 1 345 ? 25.375 -24.422 -26.562 1 93.88 345 TYR B N 1
ATOM 8052 C CA . TYR B 1 345 ? 25.25 -24.922 -27.938 1 93.88 345 TYR B CA 1
ATOM 8053 C C . TYR B 1 345 ? 26.609 -25.047 -28.594 1 93.88 345 TYR B C 1
ATOM 8055 O O . TYR B 1 345 ? 26.812 -25.891 -29.469 1 93.88 345 TYR B O 1
ATOM 8063 N N . THR B 1 346 ? 27.516 -24.203 -28.172 1 93.94 346 THR B N 1
ATOM 8064 C CA . THR B 1 346 ? 28.875 -24.359 -28.656 1 93.94 346 THR B CA 1
ATOM 8065 C C . THR B 1 346 ? 29.438 -25.719 -28.266 1 93.94 346 THR B C 1
ATOM 8067 O O . THR B 1 346 ? 30.125 -26.375 -29.047 1 93.94 346 THR B O 1
ATOM 8070 N N . ILE B 1 347 ? 29.156 -26.156 -27.078 1 93.38 347 ILE B N 1
ATOM 8071 C CA . ILE B 1 347 ? 29.609 -27.453 -26.578 1 93.38 347 ILE B CA 1
ATOM 8072 C C . ILE B 1 347 ? 28.781 -28.562 -27.219 1 93.38 347 ILE B C 1
ATOM 8074 O O . ILE B 1 347 ? 29.344 -29.562 -27.672 1 93.38 347 ILE B O 1
ATOM 8078 N N . ALA B 1 348 ? 27.484 -28.406 -27.297 1 93.5 348 ALA B N 1
ATOM 8079 C CA . ALA B 1 348 ? 26.562 -29.406 -27.812 1 93.5 348 ALA B CA 1
ATOM 8080 C C . ALA B 1 348 ? 26.859 -29.734 -29.266 1 93.5 348 ALA B C 1
ATOM 8082 O O . ALA B 1 348 ? 26.625 -30.859 -29.719 1 93.5 348 ALA B O 1
ATOM 8083 N N . ASN B 1 349 ? 27.422 -28.75 -29.953 1 92.75 349 ASN B N 1
ATOM 8084 C CA . ASN B 1 349 ? 27.703 -28.938 -31.375 1 92.75 349 ASN B CA 1
ATOM 8085 C C . ASN B 1 349 ? 29 -29.703 -31.594 1 92.75 349 ASN B C 1
ATOM 8087 O O . ASN B 1 349 ? 29.297 -30.141 -32.719 1 92.75 349 ASN B O 1
ATOM 8091 N N . LYS B 1 350 ? 29.719 -29.859 -30.531 1 92.44 350 LYS B N 1
ATOM 8092 C CA . LYS B 1 350 ? 30.922 -30.688 -30.594 1 92.44 350 LYS B CA 1
ATOM 8093 C C . LYS B 1 350 ? 30.672 -32.062 -29.969 1 92.44 350 LYS B C 1
ATOM 8095 O O . LYS B 1 350 ? 30.844 -32.25 -28.766 1 92.44 350 LYS B O 1
ATOM 8100 N N . LYS B 1 351 ? 30.453 -32.969 -30.766 1 88.81 351 LYS B N 1
ATOM 8101 C CA . LYS B 1 351 ? 29.938 -34.281 -30.359 1 88.81 351 LYS B CA 1
ATOM 8102 C C . LYS B 1 351 ? 30.844 -34.906 -29.297 1 88.81 351 LYS B C 1
ATOM 8104 O O . LYS B 1 351 ? 30.344 -35.406 -28.297 1 88.81 351 LYS B O 1
ATOM 8109 N N . ASP B 1 352 ? 32.156 -34.844 -29.5 1 89.56 352 ASP B N 1
ATOM 8110 C CA . ASP B 1 352 ? 33.094 -35.5 -28.609 1 89.56 352 ASP B CA 1
ATOM 8111 C C . ASP B 1 352 ? 33.094 -34.844 -27.219 1 89.56 352 ASP B C 1
ATOM 8113 O O . ASP B 1 352 ? 33.188 -35.531 -26.203 1 89.56 352 ASP B O 1
ATOM 8117 N N . ILE B 1 353 ? 32.906 -33.594 -27.219 1 91.12 353 ILE B N 1
ATOM 8118 C CA . ILE B 1 353 ? 32.906 -32.844 -25.953 1 91.12 353 ILE B CA 1
ATOM 8119 C C . ILE B 1 353 ? 31.516 -32.906 -25.312 1 91.12 353 ILE B C 1
ATOM 8121 O O . ILE B 1 353 ? 31.406 -33.031 -24.094 1 91.12 353 ILE B O 1
ATOM 8125 N N . ALA B 1 354 ? 30.531 -32.875 -26.156 1 91.38 354 ALA B N 1
ATOM 8126 C CA . ALA B 1 354 ? 29.141 -32.875 -25.688 1 91.38 354 ALA B CA 1
ATOM 8127 C C . ALA B 1 354 ? 28.828 -34.125 -24.891 1 91.38 354 ALA B C 1
ATOM 8129 O O . ALA B 1 354 ? 28.203 -34.062 -23.828 1 91.38 354 ALA B O 1
ATOM 8130 N N . MET B 1 355 ? 29.281 -35.219 -25.344 1 91.44 355 MET B N 1
ATOM 8131 C CA . MET B 1 355 ? 29 -36.5 -24.703 1 91.44 355 MET B CA 1
ATOM 8132 C C . MET B 1 355 ? 29.656 -36.594 -23.328 1 91.44 355 MET B C 1
ATOM 8134 O O . MET B 1 355 ? 29.203 -37.344 -22.469 1 91.44 355 MET B O 1
ATOM 8138 N N . LYS B 1 356 ? 30.641 -35.781 -23.203 1 92.38 356 LYS B N 1
ATOM 8139 C CA . LYS B 1 356 ? 31.406 -35.812 -21.953 1 92.38 356 LYS B CA 1
ATOM 8140 C C . LYS B 1 356 ? 30.875 -34.812 -20.953 1 92.38 356 LYS B C 1
ATOM 8142 O O . LYS B 1 356 ? 31.141 -34.938 -19.75 1 92.38 356 LYS B O 1
ATOM 8147 N N . LYS B 1 357 ? 30.125 -33.844 -21.422 1 93.81 357 LYS B N 1
ATOM 8148 C CA . LYS B 1 357 ? 29.797 -32.75 -20.531 1 93.81 357 LYS B CA 1
ATOM 8149 C C . LYS B 1 357 ? 28.281 -32.625 -20.359 1 93.81 357 LYS B C 1
ATOM 8151 O O . LYS B 1 357 ? 27.812 -32.094 -19.359 1 93.81 357 LYS B O 1
ATOM 8156 N N . ILE B 1 358 ? 27.516 -33.156 -21.375 1 94.31 358 ILE B N 1
ATOM 8157 C CA . ILE B 1 358 ? 26.078 -32.938 -21.406 1 94.31 358 ILE B CA 1
ATOM 8158 C C . ILE B 1 358 ? 25.359 -34.281 -21.422 1 94.31 358 ILE B C 1
ATOM 8160 O O . ILE B 1 358 ? 25.594 -35.125 -22.297 1 94.31 358 ILE B O 1
ATOM 8164 N N . ARG B 1 359 ? 24.516 -34.469 -20.5 1 91.75 359 ARG B N 1
ATOM 8165 C CA . ARG B 1 359 ? 23.766 -35.719 -20.438 1 91.75 359 ARG B CA 1
ATOM 8166 C C . ARG B 1 359 ? 22.641 -35.75 -21.453 1 91.75 359 ARG B C 1
ATOM 8168 O O . ARG B 1 359 ? 22.438 -36.75 -22.141 1 91.75 359 ARG B O 1
ATOM 8175 N N . TYR B 1 360 ? 21.875 -34.656 -21.484 1 89.31 360 TYR B N 1
ATOM 8176 C CA . TYR B 1 360 ? 20.75 -34.562 -22.406 1 89.31 360 TYR B CA 1
ATOM 8177 C C . TYR B 1 360 ? 20.859 -33.281 -23.234 1 89.31 360 TYR B C 1
ATOM 8179 O O . TYR B 1 360 ? 20.781 -32.188 -22.703 1 89.31 360 TYR B O 1
ATOM 8187 N N . ILE B 1 361 ? 20.875 -33.406 -24.484 1 88.94 361 ILE B N 1
ATOM 8188 C CA . ILE B 1 361 ? 21.156 -32.312 -25.391 1 88.94 361 ILE B CA 1
ATOM 8189 C C . ILE B 1 361 ? 19.953 -31.391 -25.484 1 88.94 361 ILE B C 1
ATOM 8191 O O . ILE B 1 361 ? 20.078 -30.234 -25.891 1 88.94 361 ILE B O 1
ATOM 8195 N N . ASP B 1 362 ? 18.781 -31.797 -25.109 1 86.69 362 ASP B N 1
ATOM 8196 C CA . ASP B 1 362 ? 17.578 -31 -25.266 1 86.69 362 ASP B CA 1
ATOM 8197 C C . ASP B 1 362 ? 17.328 -30.125 -24.031 1 86.69 362 ASP B C 1
ATOM 8199 O O . ASP B 1 362 ? 16.281 -29.5 -23.922 1 86.69 362 ASP B O 1
ATOM 8203 N N . VAL B 1 363 ? 18.266 -30.062 -23.156 1 89.94 363 VAL B N 1
ATOM 8204 C CA . VAL B 1 363 ? 18.156 -29.203 -21.984 1 89.94 363 VAL B CA 1
ATOM 8205 C C . VAL B 1 363 ? 19.281 -28.172 -21.984 1 89.94 363 VAL B C 1
ATOM 8207 O O . VAL B 1 363 ? 20.297 -28.344 -21.312 1 89.94 363 VAL B O 1
ATOM 8210 N N . PRO B 1 364 ? 19.047 -27.109 -22.609 1 92.31 364 PRO B N 1
ATOM 8211 C CA . PRO B 1 364 ? 20.094 -26.094 -22.672 1 92.31 364 PRO B CA 1
ATOM 8212 C C . PRO B 1 364 ? 20.266 -25.328 -21.375 1 92.31 364 PRO B C 1
ATOM 8214 O O . PRO B 1 364 ? 19.391 -25.375 -20.5 1 92.31 364 PRO B O 1
ATOM 8217 N N . CYS B 1 365 ? 21.453 -24.656 -21.172 1 94 365 CYS B N 1
ATOM 8218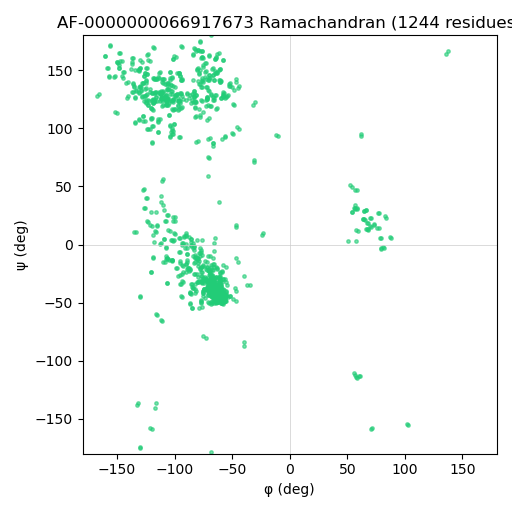 C CA . CYS B 1 365 ? 21.766 -23.812 -20.031 1 94 365 CYS B CA 1
ATOM 8219 C C . CYS B 1 365 ? 21.844 -22.344 -20.438 1 94 365 CYS B C 1
ATOM 8221 O O . CYS B 1 365 ? 22.547 -22.016 -21.391 1 94 365 CYS B O 1
ATOM 8223 N N . TYR B 1 366 ? 21.203 -21.5 -19.719 1 94.81 366 TYR B N 1
ATOM 8224 C CA . TYR B 1 366 ? 21.219 -20.078 -20.031 1 94.81 366 TYR B CA 1
ATOM 8225 C C . TYR B 1 366 ? 22.594 -19.469 -19.719 1 94.81 366 TYR B C 1
ATOM 8227 O O . TYR B 1 366 ? 23.188 -19.766 -18.688 1 94.81 366 TYR B O 1
ATOM 8235 N N . ASP B 1 367 ? 23.047 -18.578 -20.531 1 95.38 367 ASP B N 1
ATOM 8236 C CA . ASP B 1 367 ? 24.328 -17.906 -20.344 1 95.38 367 ASP B CA 1
ATOM 8237 C C . ASP B 1 367 ? 24.266 -16.922 -19.188 1 95.38 367 ASP B C 1
ATOM 8239 O O . ASP B 1 367 ? 25.219 -16.828 -18.391 1 95.38 367 ASP B O 1
ATOM 8243 N N . LYS B 1 368 ? 23.188 -16.266 -19.062 1 93.94 368 LYS B N 1
ATOM 8244 C CA . LYS B 1 368 ? 23.047 -15.188 -18.109 1 93.94 368 LYS B CA 1
ATOM 8245 C C . LYS B 1 368 ? 23.234 -15.688 -16.672 1 93.94 368 LYS B C 1
ATOM 8247 O O . LYS B 1 368 ? 23.75 -14.961 -15.82 1 93.94 368 LYS B O 1
ATOM 8252 N N . SER B 1 369 ? 22.844 -16.938 -16.422 1 96.56 369 SER B N 1
ATOM 8253 C CA . SER B 1 369 ? 22.922 -17.484 -15.07 1 96.56 369 SER B CA 1
ATOM 8254 C C . SER B 1 369 ? 23.922 -18.641 -14.992 1 96.56 369 SER B C 1
ATOM 8256 O O . SER B 1 369 ? 23.906 -19.422 -14.039 1 96.56 369 SER B O 1
ATOM 8258 N N . SER B 1 370 ? 24.766 -18.75 -15.961 1 96.19 370 SER B N 1
ATOM 8259 C CA . SER B 1 370 ? 25.719 -19.859 -16.031 1 96.19 370 SER B CA 1
ATOM 8260 C C . SER B 1 370 ? 26.844 -19.703 -15.008 1 96.19 370 SER B C 1
ATOM 8262 O O . SER B 1 370 ? 27.094 -18.594 -14.531 1 96.19 370 SER B O 1
ATOM 8264 N N . ILE B 1 371 ? 27.422 -20.812 -14.68 1 95.62 371 ILE B N 1
ATOM 8265 C CA . ILE B 1 371 ? 28.547 -20.859 -13.75 1 95.62 371 ILE B CA 1
ATOM 8266 C C . ILE B 1 371 ? 29.828 -21.219 -14.508 1 95.62 371 ILE B C 1
ATOM 8268 O O . ILE B 1 371 ? 29.797 -22.062 -15.406 1 95.62 371 ILE B O 1
ATOM 8272 N N . THR B 1 372 ? 30.891 -20.516 -14.117 1 95.75 372 THR B N 1
ATOM 8273 C CA . THR B 1 372 ? 32.188 -20.844 -14.695 1 95.75 372 THR B CA 1
ATOM 8274 C C . THR B 1 372 ? 33.062 -21.594 -13.688 1 95.75 372 THR B C 1
ATOM 8276 O O . THR B 1 372 ? 33.062 -21.266 -12.492 1 95.75 372 THR B O 1
ATOM 8279 N N . ILE B 1 373 ? 33.75 -22.594 -14.188 1 95.12 373 ILE B N 1
ATOM 8280 C CA . ILE B 1 373 ? 34.594 -23.391 -13.312 1 95.12 373 ILE B CA 1
ATOM 8281 C C . ILE B 1 373 ? 36.062 -23.297 -13.773 1 95.12 373 ILE B C 1
ATOM 8283 O O . ILE B 1 373 ? 36.375 -22.609 -14.758 1 95.12 373 ILE B O 1
ATOM 8287 N N . ARG B 1 374 ? 37 -23.812 -12.922 1 91.56 374 ARG B N 1
ATOM 8288 C CA . ARG B 1 374 ? 38.406 -23.922 -13.188 1 91.56 374 ARG B CA 1
ATOM 8289 C C . ARG B 1 374 ? 39.062 -22.547 -13.266 1 91.56 374 ARG B C 1
ATOM 8291 O O . ARG B 1 374 ? 40.125 -22.391 -13.867 1 91.56 374 ARG B O 1
ATOM 8298 N N . GLY B 1 375 ? 38.375 -21.531 -12.844 1 89.81 375 GLY B N 1
ATOM 8299 C CA . GLY B 1 375 ? 38.906 -20.188 -12.844 1 89.81 375 GLY B CA 1
ATOM 8300 C C . GLY B 1 375 ? 39 -19.578 -14.227 1 89.81 375 GLY B C 1
ATOM 8301 O O . GLY B 1 375 ? 39.75 -18.625 -14.445 1 89.81 375 GLY B O 1
ATOM 8302 N N . LYS B 1 376 ? 38.281 -20.188 -15.109 1 90.88 376 LYS B N 1
ATOM 8303 C CA . LYS B 1 376 ? 38.344 -19.734 -16.5 1 90.88 376 LYS B CA 1
ATOM 8304 C C . LYS B 1 376 ? 37.125 -18.859 -16.828 1 90.88 376 LYS B C 1
ATOM 8306 O O . LYS B 1 376 ? 36.125 -18.906 -16.141 1 90.88 376 LYS B O 1
ATOM 8311 N N . ASP B 1 377 ? 37.312 -18.141 -17.891 1 90.38 377 ASP B N 1
ATOM 8312 C CA . ASP B 1 377 ? 36.25 -17.219 -18.312 1 90.38 377 ASP B CA 1
ATOM 8313 C C . ASP B 1 377 ? 35.188 -17.953 -19.125 1 90.38 377 ASP B C 1
ATOM 8315 O O . ASP B 1 377 ? 35.438 -19.078 -19.609 1 90.38 377 ASP B O 1
ATOM 8319 N N . SER B 1 378 ? 34.125 -17.312 -19.359 1 89.44 378 SER B N 1
ATOM 8320 C CA . SER B 1 378 ? 32.969 -17.922 -20.016 1 89.44 378 SER B CA 1
ATOM 8321 C C . SER B 1 378 ? 33.281 -18.234 -21.484 1 89.44 378 SER B C 1
ATOM 8323 O O . SER B 1 378 ? 32.594 -19.078 -22.094 1 89.44 378 SER B O 1
ATOM 8325 N N . SER B 1 379 ? 34.312 -17.578 -22 1 89.12 379 SER B N 1
ATOM 8326 C CA . SER B 1 379 ? 34.625 -17.812 -23.391 1 89.12 379 SER B CA 1
ATOM 8327 C C . SER B 1 379 ? 35.406 -19.109 -23.578 1 89.12 379 SER B C 1
ATOM 8329 O O . SER B 1 379 ? 35.469 -19.656 -24.688 1 89.12 379 SER B O 1
ATOM 8331 N N . ASP B 1 380 ? 35.969 -19.656 -22.5 1 91.5 380 ASP B N 1
ATOM 8332 C CA . ASP B 1 380 ? 36.719 -20.906 -22.547 1 91.5 380 ASP B CA 1
ATOM 8333 C C . ASP B 1 380 ? 35.781 -22.109 -22.438 1 91.5 380 ASP B C 1
ATOM 8335 O O . ASP B 1 380 ? 34.969 -22.188 -21.516 1 91.5 380 ASP B O 1
ATOM 8339 N N . ILE B 1 381 ? 35.875 -23.016 -23.266 1 89 381 ILE B N 1
ATOM 8340 C CA . ILE B 1 381 ? 35 -24.172 -23.344 1 89 381 ILE B CA 1
ATOM 8341 C C . ILE B 1 381 ? 35.156 -25.031 -22.094 1 89 381 ILE B C 1
ATOM 8343 O O . ILE B 1 381 ? 34.219 -25.688 -21.641 1 89 381 ILE B O 1
ATOM 8347 N N . ASN B 1 382 ? 36.375 -24.953 -21.531 1 90.06 382 ASN B N 1
ATOM 8348 C CA . ASN B 1 382 ? 36.656 -25.766 -20.375 1 90.06 382 ASN B CA 1
ATOM 8349 C C . ASN B 1 382 ? 36.062 -25.188 -19.094 1 90.06 382 ASN B C 1
ATOM 8351 O O . ASN B 1 382 ? 36.062 -25.828 -18.047 1 90.06 382 ASN B O 1
ATOM 8355 N N . SER B 1 383 ? 35.469 -24.062 -19.266 1 95.19 383 SER B N 1
ATOM 8356 C CA . SER B 1 383 ? 34.812 -23.422 -18.109 1 95.19 383 SER B CA 1
ATOM 8357 C C . SER B 1 383 ? 33.375 -23.859 -17.969 1 95.19 383 SER B C 1
ATOM 8359 O O . SER B 1 383 ? 32.719 -23.547 -16.984 1 95.19 383 SER B O 1
ATOM 8361 N N . PHE B 1 384 ? 32.906 -24.688 -18.922 1 95.88 384 PHE B N 1
ATOM 8362 C CA . PHE B 1 384 ? 31.484 -25.016 -18.969 1 95.88 384 PHE B CA 1
ATOM 8363 C C . PHE B 1 384 ? 31.141 -26.141 -18 1 95.88 384 PHE B C 1
ATOM 8365 O O . PHE B 1 384 ? 31.828 -27.156 -17.953 1 95.88 384 PHE B O 1
ATOM 8372 N N . ILE B 1 385 ? 30.156 -25.953 -17.266 1 96.25 385 ILE B N 1
ATOM 8373 C CA . ILE B 1 385 ? 29.469 -26.984 -16.484 1 96.25 385 ILE B CA 1
ATOM 8374 C C . ILE B 1 385 ? 27.953 -26.812 -16.625 1 96.25 385 ILE B C 1
ATOM 8376 O O . ILE B 1 385 ? 27.453 -25.688 -16.703 1 96.25 385 ILE B O 1
ATOM 8380 N N . HIS B 1 386 ? 27.25 -27.875 -16.766 1 96.94 386 HIS B N 1
ATOM 8381 C CA . HIS B 1 386 ? 25.797 -27.828 -16.922 1 96.94 386 HIS B CA 1
ATOM 8382 C C . HIS B 1 386 ? 25.109 -27.422 -15.617 1 96.94 386 HIS B C 1
ATOM 8384 O O . HIS B 1 386 ? 24.562 -28.281 -14.906 1 96.94 386 HIS B O 1
ATOM 8390 N N . ALA B 1 387 ? 25.172 -26.141 -15.289 1 97.75 387 ALA B N 1
ATOM 8391 C CA . ALA B 1 387 ? 24.688 -25.578 -14.031 1 97.75 387 ALA B CA 1
ATOM 8392 C C . ALA B 1 387 ? 24.281 -24.125 -14.203 1 97.75 387 ALA B C 1
ATOM 8394 O O . ALA B 1 387 ? 24.875 -23.391 -14.992 1 97.75 387 ALA B O 1
ATOM 8395 N N . ASN B 1 388 ? 23.266 -23.703 -13.523 1 98.12 388 ASN B N 1
ATOM 8396 C CA . ASN B 1 388 ? 22.812 -22.312 -13.477 1 98.12 388 ASN B CA 1
ATOM 8397 C C . ASN B 1 388 ? 22.594 -21.844 -12.039 1 98.12 388 ASN B C 1
ATOM 8399 O O . ASN B 1 388 ? 22.25 -22.641 -11.164 1 98.12 388 ASN B O 1
ATOM 8403 N N . GLU B 1 389 ? 22.797 -20.609 -11.836 1 98.06 389 GLU B N 1
ATOM 8404 C CA . GLU B 1 389 ? 22.688 -20.031 -10.508 1 98.06 389 GLU B CA 1
ATOM 8405 C C . GLU B 1 389 ? 21.469 -19.125 -10.391 1 98.06 389 GLU B C 1
ATOM 8407 O O . GLU B 1 389 ? 21.094 -18.453 -11.352 1 98.06 389 GLU B O 1
ATOM 8412 N N . LEU B 1 390 ? 20.828 -19.156 -9.234 1 97.88 390 LEU B N 1
ATOM 8413 C CA . LEU B 1 390 ? 19.75 -18.25 -8.844 1 97.88 390 LEU B CA 1
ATOM 8414 C C . LEU B 1 390 ? 20.047 -17.609 -7.5 1 97.88 390 LEU B C 1
ATOM 8416 O O . LEU B 1 390 ? 20.078 -18.281 -6.469 1 97.88 390 LEU B O 1
ATOM 8420 N N . VAL B 1 391 ? 20.328 -16.312 -7.496 1 96.75 391 VAL B N 1
ATOM 8421 C CA . VAL B 1 391 ? 20.562 -15.539 -6.281 1 96.75 391 VAL B CA 1
ATOM 8422 C C . VAL B 1 391 ? 19.484 -14.469 -6.129 1 96.75 391 VAL B C 1
ATOM 8424 O O . VAL B 1 391 ? 19.219 -13.719 -7.07 1 96.75 391 VAL B O 1
ATOM 8427 N N . TYR B 1 392 ? 18.828 -14.43 -4.984 1 94.62 392 TYR B N 1
ATOM 8428 C CA . TYR B 1 392 ? 17.766 -13.438 -4.781 1 94.62 392 TYR B CA 1
ATOM 8429 C C . TYR B 1 392 ? 17.688 -13.016 -3.318 1 94.62 392 TYR B C 1
ATOM 8431 O O . TYR B 1 392 ? 18.125 -13.758 -2.43 1 94.62 392 TYR B O 1
ATOM 8439 N N . LYS B 1 393 ? 17.234 -11.812 -3.119 1 91.94 393 LYS B N 1
ATOM 8440 C CA . LYS B 1 393 ? 16.984 -11.305 -1.775 1 91.94 393 LYS B CA 1
ATOM 8441 C C . LYS B 1 393 ? 15.539 -11.523 -1.364 1 91.94 393 LYS B C 1
ATOM 8443 O O . LYS B 1 393 ? 14.641 -11.547 -2.213 1 91.94 393 LYS B O 1
ATOM 8448 N N . TYR B 1 394 ? 15.281 -11.859 -0.129 1 86.81 394 TYR B N 1
ATOM 8449 C CA . TYR B 1 394 ? 13.93 -11.977 0.416 1 86.81 394 TYR B CA 1
ATOM 8450 C C . TYR B 1 394 ? 13.867 -11.438 1.84 1 86.81 394 TYR B C 1
ATOM 8452 O O . TYR B 1 394 ? 14.836 -11.555 2.596 1 86.81 394 TYR B O 1
ATOM 8460 N N . GLY B 1 395 ? 12.836 -10.781 2.125 1 75.31 395 GLY B N 1
ATOM 8461 C CA . GLY B 1 395 ? 12.75 -10.094 3.402 1 75.31 395 GLY B CA 1
ATOM 8462 C C . GLY B 1 395 ? 13.664 -8.891 3.498 1 75.31 395 GLY B C 1
ATOM 8463 O O . GLY B 1 395 ? 13.984 -8.266 2.484 1 75.31 395 GLY B O 1
ATOM 8464 N N . ILE B 1 396 ? 14.047 -8.391 4.598 1 68 396 ILE B N 1
ATOM 8465 C CA . ILE B 1 396 ? 14.828 -7.172 4.793 1 68 396 ILE B CA 1
ATOM 8466 C C . ILE B 1 396 ? 16.312 -7.465 4.586 1 68 396 ILE B C 1
ATOM 8468 O O . ILE B 1 396 ? 17 -6.715 3.896 1 68 396 ILE B O 1
ATOM 8472 N N . GLU B 1 397 ? 16.75 -8.562 5.055 1 75.31 397 GLU B N 1
ATOM 8473 C CA . GLU B 1 397 ? 18.203 -8.711 5.07 1 75.31 397 GLU B CA 1
ATOM 8474 C C . GLU B 1 397 ? 18.625 -10.094 4.57 1 75.31 397 GLU B C 1
ATOM 8476 O O . GLU B 1 397 ? 19.812 -10.414 4.535 1 75.31 397 GLU B O 1
ATOM 8481 N N . ASN B 1 398 ? 17.703 -10.875 4.004 1 85.88 398 ASN B N 1
ATOM 8482 C CA . ASN B 1 398 ? 18.094 -12.25 3.695 1 85.88 398 ASN B CA 1
ATOM 8483 C C . ASN B 1 398 ? 18.391 -12.422 2.211 1 85.88 398 ASN B C 1
ATOM 8485 O O . ASN B 1 398 ? 17.797 -11.75 1.367 1 85.88 398 ASN B O 1
ATOM 8489 N N . GLU B 1 399 ? 19.391 -13.258 1.962 1 93.38 399 GLU B N 1
ATOM 8490 C CA . GLU B 1 399 ? 19.766 -13.625 0.598 1 93.38 399 GLU B CA 1
ATOM 8491 C C . GLU B 1 399 ? 19.859 -15.141 0.438 1 93.38 399 GLU B C 1
ATOM 8493 O O . GLU B 1 399 ? 20.328 -15.836 1.335 1 93.38 399 GLU B O 1
ATOM 8498 N N . ARG B 1 400 ? 19.25 -15.727 -0.609 1 95.38 400 ARG B N 1
ATOM 8499 C CA . ARG B 1 400 ? 19.328 -17.156 -0.935 1 95.38 400 ARG B CA 1
ATOM 8500 C C . ARG B 1 400 ? 20.141 -17.375 -2.205 1 95.38 400 ARG B C 1
ATOM 8502 O O . ARG B 1 400 ? 20 -16.641 -3.18 1 95.38 400 ARG B O 1
ATOM 8509 N N . LYS B 1 401 ? 21.062 -18.297 -2.154 1 97.62 401 LYS B N 1
ATOM 8510 C CA . LYS B 1 401 ? 21.891 -18.688 -3.299 1 97.62 401 LYS B CA 1
ATOM 8511 C C . LYS B 1 401 ? 21.688 -20.156 -3.654 1 97.62 401 LYS B C 1
ATOM 8513 O O . LYS B 1 401 ? 22.031 -21.031 -2.865 1 97.62 401 LYS B O 1
ATOM 8518 N N . ILE B 1 402 ? 21.156 -20.422 -4.859 1 98.38 402 ILE B N 1
ATOM 8519 C CA . ILE B 1 402 ? 20.844 -21.781 -5.281 1 98.38 402 ILE B CA 1
ATOM 8520 C C . ILE B 1 402 ? 21.547 -22.078 -6.609 1 98.38 402 ILE B C 1
ATOM 8522 O O . ILE B 1 402 ? 21.562 -21.234 -7.504 1 98.38 402 ILE B O 1
ATOM 8526 N N . 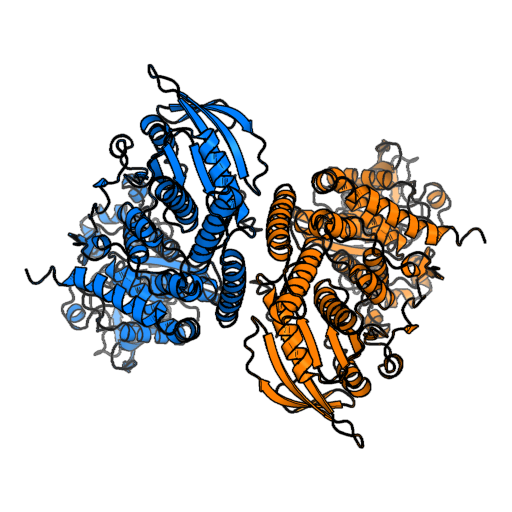ILE B 1 403 ? 22.141 -23.188 -6.703 1 98.69 403 ILE B N 1
ATOM 8527 C CA . ILE B 1 403 ? 22.672 -23.688 -7.961 1 98.69 403 ILE B CA 1
ATOM 8528 C C . ILE B 1 403 ? 21.875 -24.922 -8.398 1 98.69 403 ILE B C 1
ATOM 8530 O O . ILE B 1 403 ? 21.672 -25.844 -7.617 1 98.69 403 ILE B O 1
ATOM 8534 N N . MET B 1 404 ? 21.328 -24.906 -9.547 1 98.5 404 MET B N 1
ATOM 8535 C CA . MET B 1 404 ? 20.656 -26.047 -10.164 1 98.5 404 MET B CA 1
ATOM 8536 C C . MET B 1 404 ? 21.516 -26.656 -11.258 1 98.5 404 MET B C 1
ATOM 8538 O O . MET B 1 404 ? 21.875 -25.984 -12.227 1 98.5 404 MET B O 1
ATOM 8542 N N . CYS B 1 405 ? 21.797 -27.969 -11.109 1 97.81 405 CYS B N 1
ATOM 8543 C CA . CYS B 1 405 ? 22.75 -28.516 -12.062 1 97.81 405 CYS B CA 1
ATOM 8544 C C . CYS B 1 405 ? 22.453 -29.984 -12.352 1 97.81 405 CYS B C 1
ATOM 8546 O O . CYS B 1 405 ? 21.641 -30.609 -11.656 1 97.81 405 CYS B O 1
ATOM 8548 N N . GLN B 1 406 ? 23.062 -30.422 -13.398 1 96.12 406 GLN B N 1
ATOM 8549 C CA . GLN B 1 406 ? 23.031 -31.828 -13.766 1 96.12 406 GLN B CA 1
ATOM 8550 C C . GLN B 1 406 ? 23.891 -32.656 -12.828 1 96.12 406 GLN B C 1
ATOM 8552 O O . GLN B 1 406 ? 24.922 -32.188 -12.336 1 96.12 406 GLN B O 1
ATOM 8557 N N . GLY B 1 407 ? 23.406 -33.938 -12.492 1 95.19 407 GLY B N 1
ATOM 8558 C CA . GLY B 1 407 ? 24.297 -34.812 -11.797 1 95.19 407 GLY B CA 1
ATOM 8559 C C . GLY B 1 407 ? 25.562 -35.125 -12.578 1 95.19 407 GLY B C 1
ATOM 8560 O O . GLY B 1 407 ? 25.516 -35.281 -13.805 1 95.19 407 GLY B O 1
ATOM 8561 N N . PRO B 1 408 ? 26.656 -35.188 -11.906 1 94.75 408 PRO B N 1
ATOM 8562 C CA . PRO B 1 408 ? 27.938 -35.375 -12.625 1 94.75 408 PRO B CA 1
ATOM 8563 C C . PRO B 1 408 ? 27.969 -36.688 -13.422 1 94.75 408 PRO B C 1
ATOM 8565 O O . PRO B 1 408 ? 27.438 -37.719 -12.977 1 94.75 408 PRO B O 1
ATOM 8568 N N . LEU B 1 409 ? 28.531 -36.562 -14.594 1 93.69 409 LEU B N 1
ATOM 8569 C CA . LEU B 1 409 ? 29 -37.719 -15.344 1 93.69 409 LEU B CA 1
ATOM 8570 C C . LEU B 1 409 ? 30.359 -38.188 -14.828 1 93.69 409 LEU B C 1
ATOM 8572 O O . LEU B 1 409 ? 31 -37.469 -14.047 1 93.69 409 LEU B O 1
ATOM 8576 N N . LYS B 1 410 ? 30.719 -39.375 -15.273 1 90.38 410 LYS B N 1
ATOM 8577 C CA . LYS B 1 410 ? 32.031 -39.844 -14.883 1 90.38 410 LYS B CA 1
ATOM 8578 C C . LYS B 1 410 ? 33.125 -38.844 -15.273 1 90.38 410 LYS B C 1
ATOM 8580 O O . LYS B 1 410 ? 34.062 -38.625 -14.516 1 90.38 410 LYS B O 1
ATOM 8585 N N . GLU B 1 411 ? 32.906 -38.156 -16.375 1 92.06 411 GLU B N 1
ATOM 8586 C CA . GLU B 1 411 ? 33.906 -37.25 -16.938 1 92.06 411 GLU B CA 1
ATOM 8587 C C . GLU B 1 411 ? 33.844 -35.875 -16.281 1 92.06 411 GLU B C 1
ATOM 8589 O O . GLU B 1 411 ? 34.781 -35.062 -16.438 1 92.06 411 GLU B O 1
ATOM 8594 N N . THR B 1 412 ? 32.812 -35.656 -15.492 1 93.31 412 THR B N 1
ATOM 8595 C CA . THR B 1 412 ? 32.656 -34.281 -15.023 1 93.31 412 THR B CA 1
ATOM 8596 C C . THR B 1 412 ? 32.688 -34.219 -13.5 1 93.31 412 THR B C 1
ATOM 8598 O O . THR B 1 412 ? 32.312 -33.219 -12.898 1 93.31 412 THR B O 1
ATOM 8601 N N . VAL B 1 413 ? 33.156 -35.219 -12.852 1 92.69 413 VAL B N 1
ATOM 8602 C CA . VAL B 1 413 ? 33.281 -35.219 -11.398 1 92.69 413 VAL B CA 1
ATOM 8603 C C . VAL B 1 413 ? 34.188 -34.094 -10.922 1 92.69 413 VAL B C 1
ATOM 8605 O O . VAL B 1 413 ? 33.844 -33.375 -9.969 1 92.69 413 VAL B O 1
ATOM 8608 N N . ASP B 1 414 ? 35.219 -33.969 -11.641 1 91.69 414 ASP B N 1
ATOM 8609 C CA . ASP B 1 414 ? 36.156 -32.906 -11.297 1 91.69 414 ASP B CA 1
ATOM 8610 C C . ASP B 1 414 ? 35.5 -31.516 -11.469 1 91.69 414 ASP B C 1
ATOM 8612 O O . ASP B 1 414 ? 35.812 -30.594 -10.719 1 91.69 414 ASP B O 1
ATOM 8616 N N . ASP B 1 415 ? 34.688 -31.422 -12.477 1 94.25 415 ASP B N 1
ATOM 8617 C CA . ASP B 1 415 ? 33.969 -30.188 -12.68 1 94.25 415 ASP B CA 1
ATOM 8618 C C . ASP B 1 415 ? 33.062 -29.875 -11.5 1 94.25 415 ASP B C 1
ATOM 8620 O O . ASP B 1 415 ? 32.969 -28.734 -11.039 1 94.25 415 ASP B O 1
ATOM 8624 N N . MET B 1 416 ? 32.406 -30.891 -11.023 1 95.69 416 MET B N 1
ATOM 8625 C CA . MET B 1 416 ? 31.5 -30.75 -9.883 1 95.69 416 MET B CA 1
ATOM 8626 C C . MET B 1 416 ? 32.25 -30.312 -8.633 1 95.69 416 MET B C 1
ATOM 8628 O O . MET B 1 416 ? 31.812 -29.406 -7.934 1 95.69 416 MET B O 1
ATOM 8632 N N . PHE B 1 417 ? 33.375 -30.938 -8.398 1 94.88 417 PHE B N 1
ATOM 8633 C CA . PHE B 1 417 ? 34.156 -30.594 -7.223 1 94.88 417 PHE B CA 1
ATOM 8634 C C . PHE B 1 417 ? 34.688 -29.172 -7.324 1 94.88 417 PHE B C 1
ATOM 8636 O O . PHE B 1 417 ? 34.75 -28.453 -6.328 1 94.88 417 PHE B O 1
ATOM 8643 N N . ASP B 1 418 ? 35.094 -28.812 -8.484 1 95.38 418 ASP B N 1
ATOM 8644 C CA . ASP B 1 418 ? 35.562 -27.438 -8.68 1 95.38 418 ASP B CA 1
ATOM 8645 C C . ASP B 1 418 ? 34.438 -26.438 -8.375 1 95.38 418 ASP B C 1
ATOM 8647 O O . ASP B 1 418 ? 34.688 -25.406 -7.746 1 95.38 418 ASP B O 1
ATOM 8651 N N . MET B 1 419 ? 33.25 -26.734 -8.875 1 96.75 419 MET B N 1
ATOM 8652 C CA . MET B 1 419 ? 32.094 -25.875 -8.617 1 96.75 419 MET B CA 1
ATOM 8653 C C . MET B 1 419 ? 31.828 -25.75 -7.121 1 96.75 419 MET B C 1
ATOM 8655 O O . MET B 1 419 ? 31.672 -24.656 -6.598 1 96.75 419 MET B O 1
ATOM 8659 N N . ILE B 1 420 ? 31.812 -26.875 -6.391 1 96.56 420 ILE B N 1
ATOM 8660 C CA . ILE B 1 420 ? 31.547 -26.906 -4.957 1 96.56 420 ILE B CA 1
ATOM 8661 C C . ILE B 1 420 ? 32.594 -26.078 -4.223 1 96.56 420 ILE B C 1
ATOM 8663 O O . ILE B 1 420 ? 32.281 -25.297 -3.328 1 96.56 420 ILE B O 1
ATOM 8667 N N . TYR B 1 421 ? 33.812 -26.25 -4.637 1 95.38 421 TYR B N 1
ATOM 8668 C CA . TYR B 1 421 ? 34.938 -25.578 -3.988 1 95.38 421 TYR B CA 1
ATOM 8669 C C . TYR B 1 421 ? 34.906 -24.078 -4.281 1 95.38 421 TYR B C 1
ATOM 8671 O O . TYR B 1 421 ? 34.969 -23.25 -3.363 1 95.38 421 TYR B O 1
ATOM 8679 N N . ARG B 1 422 ? 34.781 -23.656 -5.48 1 94.38 422 ARG B N 1
ATOM 8680 C CA . ARG B 1 422 ? 34.938 -22.266 -5.895 1 94.38 422 ARG B CA 1
ATOM 8681 C C . ARG B 1 422 ? 33.719 -21.438 -5.461 1 94.38 422 ARG B C 1
ATOM 8683 O O . ARG B 1 422 ? 33.875 -20.25 -5.129 1 94.38 422 ARG B O 1
ATOM 8690 N N . LYS B 1 423 ? 32.562 -22.016 -5.543 1 95.81 423 LYS B N 1
ATOM 8691 C CA . LYS B 1 423 ? 31.359 -21.297 -5.168 1 95.81 423 LYS B CA 1
ATOM 8692 C C . LYS B 1 423 ? 31.094 -21.406 -3.668 1 95.81 423 LYS B C 1
ATOM 8694 O O . LYS B 1 423 ? 30.094 -20.875 -3.166 1 95.81 423 LYS B O 1
ATOM 8699 N N . LYS B 1 424 ? 31.984 -22.125 -2.965 1 95.25 424 LYS B N 1
ATOM 8700 C CA . LYS B 1 424 ? 31.875 -22.328 -1.522 1 95.25 424 LYS B CA 1
ATOM 8701 C C . LYS B 1 424 ? 30.484 -22.859 -1.148 1 95.25 424 LYS B C 1
ATOM 8703 O O . LYS B 1 424 ? 29.797 -22.281 -0.3 1 95.25 424 LYS B O 1
ATOM 8708 N N . VAL B 1 425 ? 30.109 -23.906 -1.832 1 97.69 425 VAL B N 1
ATOM 8709 C CA . VAL B 1 425 ? 28.812 -24.531 -1.602 1 97.69 425 VAL B CA 1
ATOM 8710 C C . VAL B 1 425 ? 28.766 -25.109 -0.191 1 97.69 425 VAL B C 1
ATOM 8712 O O . VAL B 1 425 ? 29.672 -25.828 0.225 1 97.69 425 VAL B O 1
ATOM 8715 N N . GLY B 1 426 ? 27.719 -24.766 0.554 1 97.5 426 GLY B N 1
ATOM 8716 C CA . GLY B 1 426 ? 27.578 -25.266 1.907 1 97.5 426 GLY B CA 1
ATOM 8717 C C . GLY B 1 426 ? 26.734 -26.531 1.982 1 97.5 426 GLY B C 1
ATOM 8718 O O . GLY B 1 426 ? 26.891 -27.344 2.893 1 97.5 426 GLY B O 1
ATOM 8719 N N . ILE B 1 427 ? 25.781 -26.688 1.109 1 98.19 427 ILE B N 1
ATOM 8720 C CA . ILE B 1 427 ? 24.875 -27.828 1.085 1 98.19 427 ILE B CA 1
ATOM 8721 C C . ILE B 1 427 ? 24.734 -28.359 -0.344 1 98.19 427 ILE B C 1
ATOM 8723 O O . ILE B 1 427 ? 24.484 -27.578 -1.271 1 98.19 427 ILE B O 1
ATOM 8727 N N . VAL B 1 428 ? 24.969 -29.594 -0.552 1 97.75 428 VAL B N 1
ATOM 8728 C CA . VAL B 1 428 ? 24.656 -30.281 -1.804 1 97.75 428 VAL B CA 1
ATOM 8729 C C . VAL B 1 428 ? 23.453 -31.203 -1.608 1 97.75 428 VAL B C 1
ATOM 8731 O O . VAL B 1 428 ? 23.422 -32 -0.683 1 97.75 428 VAL B O 1
ATOM 8734 N N . VAL B 1 429 ? 22.453 -31.016 -2.436 1 97.56 429 VAL B N 1
ATOM 8735 C CA . VAL B 1 429 ? 21.266 -31.859 -2.354 1 97.56 429 VAL B CA 1
ATOM 8736 C C . VAL B 1 429 ? 21.188 -32.781 -3.572 1 97.56 429 VAL B C 1
ATOM 8738 O O . VAL B 1 429 ? 21.219 -32.312 -4.715 1 97.56 429 VAL B O 1
ATOM 8741 N N . VAL B 1 430 ? 21.094 -34.031 -3.326 1 95.69 430 VAL B N 1
ATOM 8742 C CA . VAL B 1 430 ? 21 -35.031 -4.375 1 95.69 430 VAL B CA 1
ATOM 8743 C C . VAL B 1 430 ? 19.609 -35.656 -4.395 1 95.69 430 VAL B C 1
ATOM 8745 O O . VAL B 1 430 ? 19.156 -36.219 -3.404 1 95.69 430 VAL B O 1
ATOM 8748 N N . LEU B 1 431 ? 18.953 -35.5 -5.531 1 93.38 431 LEU B N 1
ATOM 8749 C CA . LEU B 1 431 ? 17.578 -35.969 -5.668 1 93.38 431 LEU B CA 1
ATOM 8750 C C . LEU B 1 431 ? 17.5 -37.156 -6.617 1 93.38 431 LEU B C 1
ATOM 8752 O O . LEU B 1 431 ? 16.766 -37.125 -7.605 1 93.38 431 LEU B O 1
ATOM 8756 N N . ILE B 1 432 ? 18.234 -38.125 -6.336 1 89.94 432 ILE B N 1
ATOM 8757 C CA . ILE B 1 432 ? 18.297 -39.375 -7.086 1 89.94 432 ILE B CA 1
ATOM 8758 C C . ILE B 1 432 ? 18.156 -40.562 -6.125 1 89.94 432 ILE B C 1
ATOM 8760 O O . ILE B 1 432 ? 18.75 -40.594 -5.051 1 89.94 432 ILE B O 1
ATOM 8764 N N . SER B 1 433 ? 17.344 -41.531 -6.512 1 84.44 433 SER B N 1
ATOM 8765 C CA . SER B 1 433 ? 17.172 -42.688 -5.637 1 84.44 433 SER B CA 1
ATOM 8766 C C . SER B 1 433 ? 18.469 -43.469 -5.48 1 84.44 433 SER B C 1
ATOM 8768 O O . SER B 1 433 ? 19.375 -43.344 -6.312 1 84.44 433 SER B O 1
ATOM 8770 N N . LYS B 1 434 ? 18.5 -44.25 -4.453 1 80 434 LYS B N 1
ATOM 8771 C CA . LYS B 1 434 ? 19.688 -45.062 -4.191 1 80 434 LYS B CA 1
ATOM 8772 C C . LYS B 1 434 ? 19.938 -46.031 -5.328 1 80 434 LYS B C 1
ATOM 8774 O O . LYS B 1 434 ? 21.078 -46.25 -5.73 1 80 434 LYS B O 1
ATOM 8779 N N . GLU B 1 435 ? 18.844 -46.562 -5.812 1 80.38 435 GLU B N 1
ATOM 8780 C CA . GLU B 1 435 ? 18.938 -47.531 -6.883 1 80.38 435 GLU B CA 1
ATOM 8781 C C . GLU B 1 435 ? 19.484 -46.906 -8.164 1 80.38 435 GLU B C 1
ATOM 8783 O O . GLU B 1 435 ? 20.344 -47.469 -8.828 1 80.38 435 GLU B O 1
ATOM 8788 N N . GLU B 1 436 ? 19.031 -45.781 -8.453 1 82.31 436 GLU B N 1
ATOM 8789 C CA . GLU B 1 436 ? 19.453 -45.094 -9.664 1 82.31 436 GLU B CA 1
ATOM 8790 C C . GLU B 1 436 ? 20.906 -44.625 -9.547 1 82.31 436 GLU B C 1
ATOM 8792 O O . GLU B 1 436 ? 21.641 -44.594 -10.539 1 82.31 436 GLU B O 1
ATOM 8797 N N . MET B 1 437 ? 21.234 -44.312 -8.438 1 81.88 437 MET B N 1
ATOM 8798 C CA . MET B 1 437 ? 22.609 -43.875 -8.203 1 81.88 437 MET B CA 1
ATOM 8799 C C . MET B 1 437 ? 23.578 -45.031 -8.367 1 81.88 437 MET B C 1
ATOM 8801 O O . MET B 1 437 ? 24.672 -44.844 -8.906 1 81.88 437 MET B O 1
ATOM 8805 N N . GLU B 1 438 ? 23.141 -46.125 -7.934 1 80.25 438 GLU B N 1
ATOM 8806 C CA . GLU B 1 438 ? 23.984 -47.312 -8.023 1 80.25 438 GLU B CA 1
ATOM 8807 C C . GLU B 1 438 ? 24.172 -47.75 -9.477 1 80.25 438 GLU B C 1
ATOM 8809 O O . GLU B 1 438 ? 25.234 -48.219 -9.859 1 80.25 438 GLU B O 1
ATOM 8814 N N . LYS B 1 439 ? 23.141 -47.562 -10.195 1 82.44 439 LYS B N 1
ATOM 8815 C CA . LYS B 1 439 ? 23.219 -47.938 -11.609 1 82.44 439 LYS B CA 1
ATOM 8816 C C . LYS B 1 439 ? 24.156 -47 -12.359 1 82.44 439 LYS B C 1
ATOM 8818 O O . LYS B 1 439 ? 24.75 -47.375 -13.375 1 82.44 439 LYS B O 1
ATOM 8823 N N . GLY B 1 440 ? 24.297 -45.812 -11.891 1 79.25 440 GLY B N 1
ATOM 8824 C CA . GLY B 1 440 ? 25.281 -44.875 -12.391 1 79.25 440 GLY B CA 1
ATOM 8825 C C . GLY B 1 440 ? 24.859 -44.188 -13.68 1 79.25 440 GLY B C 1
ATOM 8826 O O . GLY B 1 440 ? 25.562 -43.312 -14.18 1 79.25 440 GLY B O 1
ATOM 8827 N N . GLU B 1 441 ? 23.734 -44.562 -14.219 1 80.94 441 GLU B N 1
ATOM 8828 C CA . GLU B 1 441 ? 23.297 -44.031 -15.492 1 80.94 441 GLU B CA 1
ATOM 8829 C C . GLU B 1 441 ? 22.781 -42.594 -15.328 1 80.94 441 GLU B C 1
ATOM 8831 O O . GLU B 1 441 ? 23.062 -41.719 -16.156 1 80.94 441 GLU B O 1
ATOM 8836 N N . LYS B 1 442 ? 22.078 -42.344 -14.281 1 85.62 442 LYS B N 1
ATOM 8837 C CA . LYS B 1 442 ? 21.453 -41.062 -14.07 1 85.62 442 LYS B CA 1
ATOM 8838 C C . LYS B 1 442 ? 22.391 -40.094 -13.344 1 85.62 442 LYS B C 1
ATOM 8840 O O . LYS B 1 442 ? 22.234 -38.875 -13.414 1 85.62 442 LYS B O 1
ATOM 8845 N N . CYS B 1 443 ? 23.359 -40.594 -12.695 1 90.25 443 CYS B N 1
ATOM 8846 C CA . CYS B 1 443 ? 24.359 -39.844 -11.961 1 90.25 443 CYS B CA 1
ATOM 8847 C C . CYS B 1 443 ? 25.531 -40.719 -11.562 1 90.25 443 CYS B C 1
ATOM 8849 O O . CYS B 1 443 ? 25.328 -41.844 -11.047 1 90.25 443 CYS B O 1
ATOM 8851 N N . PHE B 1 444 ? 26.688 -40.25 -11.898 1 90.75 444 PHE B N 1
ATOM 8852 C CA . PHE B 1 444 ? 27.859 -41 -11.445 1 90.75 444 PHE B CA 1
ATOM 8853 C C . PHE B 1 444 ? 28 -40.906 -9.93 1 90.75 444 PHE B C 1
ATOM 8855 O O . PHE B 1 444 ? 27.844 -39.844 -9.344 1 90.75 444 PHE B O 1
ATOM 8862 N N . PRO B 1 445 ? 28.156 -42.062 -9.258 1 88.56 445 PRO B N 1
ATOM 8863 C CA . PRO B 1 445 ? 28.328 -42.031 -7.805 1 88.56 445 PRO B CA 1
ATOM 8864 C C . PRO B 1 445 ? 29.641 -41.375 -7.383 1 88.56 445 PRO B C 1
ATOM 8866 O O . PRO B 1 445 ? 30.609 -42.062 -7.059 1 88.56 445 PRO B O 1
ATOM 8869 N N . TYR B 1 446 ? 29.625 -40.125 -7.238 1 86.88 446 TYR B N 1
ATOM 8870 C CA . TYR B 1 446 ? 30.859 -39.375 -7.074 1 86.88 446 TYR B CA 1
ATOM 8871 C C . TYR B 1 446 ? 31.188 -39.188 -5.598 1 86.88 446 TYR B C 1
ATOM 8873 O O . TYR B 1 446 ? 32.219 -38.594 -5.254 1 86.88 446 TYR B O 1
ATOM 8881 N N . LEU B 1 447 ? 30.328 -39.719 -4.809 1 80 447 LEU B N 1
ATOM 8882 C CA . LEU B 1 447 ? 30.578 -39.594 -3.375 1 80 447 LEU B CA 1
ATOM 8883 C C . LEU B 1 447 ? 30.844 -40.938 -2.742 1 80 447 LEU B C 1
ATOM 8885 O O . LEU B 1 447 ? 30.062 -41.875 -2.916 1 80 447 LEU B O 1
ATOM 8889 N N . SER B 1 448 ? 32.062 -41.156 -2.447 1 71.56 448 SER B N 1
ATOM 8890 C CA . SER B 1 448 ? 32.438 -42.438 -1.872 1 71.56 448 SER B CA 1
ATOM 8891 C C . SER B 1 448 ? 32.188 -42.469 -0.365 1 71.56 448 SER B C 1
ATOM 8893 O O . SER B 1 448 ? 32.5 -41.5 0.33 1 71.56 448 SER B O 1
ATOM 8895 N N . THR B 1 449 ? 31.406 -43.406 0.088 1 67.5 449 THR B N 1
ATOM 8896 C CA . THR B 1 449 ? 31.234 -43.562 1.526 1 67.5 449 THR B CA 1
ATOM 8897 C C . THR B 1 449 ? 32.188 -44.625 2.064 1 67.5 449 THR B C 1
ATOM 8899 O O . THR B 1 449 ? 32.375 -44.75 3.279 1 67.5 449 THR B O 1
ATOM 8902 N N . ASP B 1 450 ? 32.719 -45.344 1.246 1 66.94 450 ASP B N 1
ATOM 8903 C CA . ASP B 1 450 ? 33.531 -46.469 1.658 1 66.94 450 ASP B CA 1
ATOM 8904 C C . ASP B 1 450 ? 34.969 -46.031 1.981 1 66.94 450 ASP B C 1
ATOM 8906 O O . ASP B 1 450 ? 35.625 -46.625 2.855 1 66.94 450 ASP B O 1
ATOM 8910 N N . LYS B 1 451 ? 35.438 -45.062 1.167 1 69.69 451 LYS B N 1
ATOM 8911 C CA . LYS B 1 451 ? 36.812 -44.594 1.389 1 69.69 451 LYS B CA 1
ATOM 8912 C C . LYS B 1 451 ? 36.812 -43.25 2.146 1 69.69 451 LYS B C 1
ATOM 8914 O O . LYS B 1 451 ? 36.031 -42.375 1.862 1 69.69 451 LYS B O 1
ATOM 8919 N N . ASN B 1 452 ? 37.688 -43.156 3.104 1 75.56 452 ASN B N 1
ATOM 8920 C CA . ASN B 1 452 ? 37.812 -41.969 3.938 1 75.56 452 ASN B CA 1
ATOM 8921 C C . ASN B 1 452 ? 38.281 -40.75 3.121 1 75.56 452 ASN B C 1
ATOM 8923 O O . ASN B 1 452 ? 37.812 -39.656 3.363 1 75.56 452 ASN B O 1
ATOM 8927 N N . GLU B 1 453 ? 39.094 -40.969 2.121 1 82.12 453 GLU B N 1
ATOM 8928 C CA . GLU B 1 453 ? 39.594 -39.906 1.271 1 82.12 453 GLU B CA 1
ATOM 8929 C C . GLU B 1 453 ? 39.656 -40.344 -0.19 1 82.12 453 GLU B C 1
ATOM 8931 O O . GLU B 1 453 ? 40.094 -41.438 -0.49 1 82.12 453 GLU B O 1
ATOM 8936 N N . VAL B 1 454 ? 39.031 -39.562 -1.026 1 84 454 VAL B N 1
ATOM 8937 C CA . VAL B 1 454 ? 39.094 -39.844 -2.457 1 84 454 VAL B CA 1
ATOM 8938 C C . VAL B 1 454 ? 39.625 -38.625 -3.207 1 84 454 VAL B C 1
ATOM 8940 O O . VAL B 1 454 ? 39.219 -37.5 -2.945 1 84 454 VAL B O 1
ATOM 8943 N N . SER B 1 455 ? 40.625 -38.875 -4.035 1 84.44 455 SER B N 1
ATOM 8944 C CA . SER B 1 455 ? 41.219 -37.812 -4.824 1 84.44 455 SER B CA 1
ATOM 8945 C C . SER B 1 455 ? 40.719 -37.844 -6.266 1 84.44 455 SER B C 1
ATOM 8947 O O . SER B 1 455 ? 40.656 -38.906 -6.887 1 84.44 455 SER B O 1
ATOM 8949 N N . PHE B 1 456 ? 40.219 -36.812 -6.711 1 81.88 456 PHE B N 1
ATOM 8950 C CA . PHE B 1 456 ? 39.781 -36.656 -8.094 1 81.88 456 PHE B CA 1
ATOM 8951 C C . PHE B 1 456 ? 40.406 -35.406 -8.703 1 81.88 456 PHE B C 1
ATOM 8953 O O . PHE B 1 456 ? 40 -34.281 -8.398 1 81.88 456 PHE B O 1
ATOM 8960 N N . GLY B 1 457 ? 41.375 -35.656 -9.562 1 82.81 457 GLY B N 1
ATOM 8961 C CA . GLY B 1 457 ? 42.031 -34.531 -10.211 1 82.81 457 GLY B CA 1
ATOM 8962 C C . GLY B 1 457 ? 42.719 -33.594 -9.227 1 82.81 457 GLY B C 1
ATOM 8963 O O . GLY B 1 457 ? 43.562 -34 -8.461 1 82.81 457 GLY B O 1
ATOM 8964 N N . THR B 1 458 ? 42.094 -32.312 -9.188 1 88.38 458 THR B N 1
ATOM 8965 C CA . THR B 1 458 ? 42.688 -31.25 -8.398 1 88.38 458 THR B CA 1
ATOM 8966 C C . THR B 1 458 ? 42.156 -31.25 -6.977 1 88.38 458 THR B C 1
ATOM 8968 O O . THR B 1 458 ? 42.625 -30.5 -6.121 1 88.38 458 THR B O 1
ATOM 8971 N N . TYR B 1 459 ? 41.25 -32.219 -6.711 1 92 459 TYR B N 1
ATOM 8972 C CA . TYR B 1 459 ? 40.594 -32.094 -5.422 1 92 459 TYR B CA 1
ATOM 8973 C C . TYR B 1 459 ? 40.625 -33.438 -4.676 1 92 459 TYR B C 1
ATOM 8975 O O . TYR B 1 459 ? 40.719 -34.5 -5.293 1 92 459 TYR B O 1
ATOM 8983 N N . SER B 1 460 ? 40.625 -33.312 -3.391 1 91.25 460 SER B N 1
ATOM 8984 C CA . SER B 1 460 ? 40.469 -34.438 -2.502 1 91.25 460 SER B CA 1
ATOM 8985 C C . SER B 1 460 ? 39.219 -34.281 -1.618 1 91.25 460 SER B C 1
ATOM 8987 O O . SER B 1 460 ? 38.969 -33.188 -1.115 1 91.25 460 SER B O 1
ATOM 8989 N N . LEU B 1 461 ? 38.469 -35.281 -1.597 1 91.62 461 LEU B N 1
ATOM 8990 C CA . LEU B 1 461 ? 37.281 -35.281 -0.778 1 91.62 461 LEU B CA 1
ATOM 8991 C C . LEU B 1 461 ? 37.438 -36.188 0.44 1 91.62 461 LEU B C 1
ATOM 8993 O O . LEU B 1 461 ? 37.844 -37.375 0.308 1 91.62 461 LEU B O 1
ATOM 8997 N N . LEU B 1 462 ? 37.25 -35.594 1.586 1 89.88 462 LEU B N 1
ATOM 8998 C CA . LEU B 1 462 ? 37.312 -36.344 2.836 1 89.88 462 LEU B CA 1
ATOM 8999 C C . LEU B 1 462 ? 35.938 -36.562 3.416 1 89.88 462 LEU B C 1
ATOM 9001 O O . LEU B 1 462 ? 35.156 -35.625 3.604 1 89.88 462 LEU B O 1
ATOM 9005 N N . TYR B 1 463 ? 35.656 -37.812 3.666 1 90.38 463 TYR B N 1
ATOM 9006 C CA . TYR B 1 463 ? 34.375 -38.219 4.293 1 90.38 463 TYR B CA 1
ATOM 9007 C C . TYR B 1 463 ? 34.469 -38.062 5.809 1 90.38 463 TYR B C 1
ATOM 9009 O O . TYR B 1 463 ? 35.344 -38.656 6.445 1 90.38 463 TYR B O 1
ATOM 9017 N N . LYS B 1 464 ? 33.531 -37.25 6.414 1 88.06 464 LYS B N 1
ATOM 9018 C CA . LYS B 1 464 ? 33.594 -36.969 7.844 1 88.06 464 LYS B CA 1
ATOM 9019 C C . LYS B 1 464 ? 32.469 -37.719 8.594 1 88.06 464 LYS B C 1
ATOM 9021 O O . LYS B 1 464 ? 32.469 -37.75 9.82 1 88.06 464 LYS B O 1
ATOM 9026 N N . GLY B 1 465 ? 31.562 -38.281 7.844 1 86.88 465 GLY B N 1
ATOM 9027 C CA . GLY B 1 465 ? 30.5 -39.031 8.492 1 86.88 465 GLY B CA 1
ATOM 9028 C C . GLY B 1 465 ? 29.125 -38.75 7.918 1 86.88 465 GLY B C 1
ATOM 9029 O O . GLY B 1 465 ? 28.984 -37.938 7.016 1 86.88 465 GLY B O 1
ATOM 9030 N N . HIS B 1 466 ? 28.188 -39.656 8.25 1 85.94 466 HIS B N 1
ATOM 9031 C CA . HIS B 1 466 ? 26.812 -39.438 7.793 1 85.94 466 HIS B CA 1
ATOM 9032 C C . HIS B 1 466 ? 25.812 -39.688 8.914 1 85.94 466 HIS B C 1
ATOM 9034 O O . HIS B 1 466 ? 26.141 -40.344 9.906 1 85.94 466 HIS B O 1
ATOM 9040 N N . GLU B 1 467 ? 24.75 -39.031 8.867 1 85.62 467 GLU B N 1
ATOM 9041 C CA . GLU B 1 467 ? 23.625 -39.219 9.766 1 85.62 467 GLU B CA 1
ATOM 9042 C C . GLU B 1 467 ? 22.328 -39.406 8.992 1 85.62 467 GLU B C 1
ATOM 9044 O O . GLU B 1 467 ? 22.156 -38.844 7.906 1 85.62 467 GLU B O 1
ATOM 9049 N N . ALA B 1 468 ? 21.609 -40.344 9.547 1 78.81 468 ALA B N 1
ATOM 9050 C CA . ALA B 1 468 ? 20.297 -40.531 8.938 1 78.81 468 ALA B CA 1
ATOM 9051 C C . ALA B 1 468 ? 19.359 -39.375 9.266 1 78.81 468 ALA B C 1
ATOM 9053 O O . ALA B 1 468 ? 19.344 -38.906 10.406 1 78.81 468 ALA B O 1
ATOM 9054 N N . GLY B 1 469 ? 18.844 -38.812 8.172 1 68.31 469 GLY B N 1
ATOM 9055 C CA . GLY B 1 469 ? 17.906 -37.719 8.391 1 68.31 469 GLY B CA 1
ATOM 9056 C C . GLY B 1 469 ? 16.594 -38.156 9.016 1 68.31 469 GLY B C 1
ATOM 9057 O O . GLY B 1 469 ? 16.422 -39.344 9.312 1 68.31 469 GLY B O 1
ATOM 9058 N N . LEU B 1 470 ? 15.672 -37.281 9.266 1 63 470 LEU B N 1
ATOM 9059 C CA . LEU B 1 470 ? 14.367 -37.531 9.867 1 63 470 LEU B CA 1
ATOM 9060 C C . LEU B 1 470 ? 13.594 -38.594 9.086 1 63 470 LEU B C 1
ATOM 9062 O O . LEU B 1 470 ? 13.477 -38.5 7.863 1 63 470 LEU B O 1
ATOM 9066 N N . ASN B 1 471 ? 13.094 -39.625 9.656 1 65.06 471 ASN B N 1
ATOM 9067 C CA . ASN B 1 471 ? 12.234 -40.719 9.203 1 65.06 471 ASN B CA 1
ATOM 9068 C C . ASN B 1 471 ? 12.852 -41.469 8.023 1 65.06 471 ASN B C 1
ATOM 9070 O O . ASN B 1 471 ? 12.133 -42.094 7.234 1 65.06 471 ASN B O 1
ATOM 9074 N N . ASN B 1 472 ? 14.125 -41.219 7.742 1 66.94 472 ASN B N 1
ATOM 9075 C CA . ASN B 1 472 ? 14.93 -41.969 6.781 1 66.94 472 ASN B CA 1
ATOM 9076 C C . ASN B 1 472 ? 14.586 -41.562 5.344 1 66.94 472 ASN B C 1
ATOM 9078 O O . ASN B 1 472 ? 14.641 -42.406 4.445 1 66.94 472 ASN B O 1
ATOM 9082 N N . PHE B 1 473 ? 14.117 -40.344 5.184 1 79.75 473 PHE B N 1
ATOM 9083 C CA . PHE B 1 473 ? 13.797 -39.906 3.832 1 79.75 473 PHE B CA 1
ATOM 9084 C C . PHE B 1 473 ? 15.055 -39.469 3.09 1 79.75 473 PHE B C 1
ATOM 9086 O O . PHE B 1 473 ? 15.078 -39.469 1.857 1 79.75 473 PHE B O 1
ATOM 9093 N N . PHE B 1 474 ? 16.062 -39.062 3.824 1 86.81 474 PHE B N 1
ATOM 9094 C CA . PHE B 1 474 ? 17.328 -38.625 3.227 1 86.81 474 PHE B CA 1
ATOM 9095 C C . PHE B 1 474 ? 18.5 -38.969 4.133 1 86.81 474 PHE B C 1
ATOM 9097 O O . PHE B 1 474 ? 18.312 -39.312 5.305 1 86.81 474 PHE B O 1
ATOM 9104 N N . ILE B 1 475 ? 19.641 -39.062 3.604 1 90.88 475 ILE B N 1
ATOM 9105 C CA . ILE B 1 475 ? 20.891 -39.312 4.309 1 90.88 475 ILE B CA 1
ATOM 9106 C C . ILE B 1 475 ? 21.75 -38.062 4.262 1 90.88 475 ILE B C 1
ATOM 9108 O O . ILE B 1 475 ? 21.906 -37.438 3.209 1 90.88 475 ILE B O 1
ATOM 9112 N N . GLU B 1 476 ? 22.219 -37.688 5.395 1 93.25 476 GLU B N 1
ATOM 9113 C CA . GLU B 1 476 ? 23.078 -36.5 5.508 1 93.25 476 GLU B CA 1
ATOM 9114 C C . GLU B 1 476 ? 24.547 -36.906 5.641 1 93.25 476 GLU B C 1
ATOM 9116 O O . GLU B 1 476 ? 24.906 -37.688 6.527 1 93.25 476 GLU B O 1
ATOM 9121 N N . TYR B 1 477 ? 25.359 -36.406 4.75 1 93 477 TYR B N 1
ATOM 9122 C CA . TYR B 1 477 ? 26.797 -36.656 4.77 1 93 477 TYR B CA 1
ATOM 9123 C C . TYR B 1 477 ? 27.562 -35.375 5.059 1 93 477 TYR B C 1
ATOM 9125 O O . TYR B 1 477 ? 27.125 -34.281 4.699 1 93 477 TYR B O 1
ATOM 9133 N N . ASN B 1 478 ? 28.672 -35.531 5.723 1 93.56 478 ASN B N 1
ATOM 9134 C CA . ASN B 1 478 ? 29.625 -34.438 5.953 1 93.56 478 ASN B CA 1
ATOM 9135 C C . ASN B 1 478 ? 30.922 -34.656 5.18 1 93.56 478 ASN B C 1
ATOM 9137 O O . ASN B 1 478 ? 31.531 -35.719 5.266 1 93.56 478 ASN B O 1
ATOM 9141 N N . TYR B 1 479 ? 31.234 -33.656 4.434 1 93.69 479 TYR B N 1
ATOM 9142 C CA . TYR B 1 479 ? 32.438 -33.781 3.609 1 93.69 479 TYR B CA 1
ATOM 9143 C C . TYR B 1 479 ? 33.344 -32.562 3.781 1 93.69 479 TYR B C 1
ATOM 9145 O O . TYR B 1 479 ? 32.906 -31.484 4.18 1 93.69 479 TYR B O 1
ATOM 9153 N N . LEU B 1 480 ? 34.594 -32.75 3.596 1 94.06 480 LEU B N 1
ATOM 9154 C CA . LEU B 1 480 ? 35.625 -31.734 3.455 1 94.06 480 LEU B CA 1
ATOM 9155 C C . LEU B 1 480 ? 36.281 -31.828 2.09 1 94.06 480 LEU B C 1
ATOM 9157 O O . LEU B 1 480 ? 36.719 -32.906 1.681 1 94.06 480 LEU B O 1
ATOM 9161 N N . ILE B 1 481 ? 36.25 -30.781 1.359 1 93.56 481 ILE B N 1
ATOM 9162 C CA . ILE B 1 481 ? 36.906 -30.75 0.059 1 93.56 481 ILE B CA 1
ATOM 9163 C C . ILE B 1 481 ? 38.188 -29.906 0.15 1 93.56 481 ILE B C 1
ATOM 9165 O O . ILE B 1 481 ? 38.188 -28.828 0.759 1 93.56 481 ILE B O 1
ATOM 9169 N N . MET B 1 482 ? 39.219 -30.422 -0.387 1 94 482 MET B N 1
ATOM 9170 C CA . MET B 1 482 ? 40.5 -29.75 -0.34 1 94 482 MET B CA 1
ATOM 9171 C C . MET B 1 482 ? 41.094 -29.594 -1.74 1 94 482 MET B C 1
ATOM 9173 O O . MET B 1 482 ? 41.031 -30.531 -2.539 1 94 482 MET B O 1
ATOM 9177 N N . ASN B 1 483 ? 41.438 -28.406 -2.029 1 92.62 483 ASN B N 1
ATOM 9178 C CA . ASN B 1 483 ? 42.219 -28.203 -3.23 1 92.62 483 ASN B CA 1
ATOM 9179 C C . ASN B 1 483 ? 43.656 -28.703 -3.045 1 92.62 483 ASN B C 1
ATOM 9181 O O . ASN B 1 483 ? 44.375 -28.234 -2.168 1 92.62 483 ASN B O 1
ATOM 9185 N N . ASN B 1 484 ? 44.094 -29.547 -3.865 1 91.06 484 ASN B N 1
ATOM 9186 C CA . ASN B 1 484 ? 45.375 -30.234 -3.676 1 91.06 484 ASN B CA 1
ATOM 9187 C C . ASN B 1 484 ? 46.531 -29.297 -3.906 1 91.06 484 ASN B C 1
ATOM 9189 O O . ASN B 1 484 ? 47.656 -29.547 -3.416 1 91.06 484 ASN B O 1
ATOM 9193 N N . THR B 1 485 ? 46.312 -28.25 -4.617 1 89.88 485 THR B N 1
ATOM 9194 C CA . THR B 1 485 ? 47.375 -27.281 -4.883 1 89.88 485 THR B CA 1
ATOM 9195 C C . THR B 1 485 ? 47.438 -26.25 -3.76 1 89.88 485 THR B C 1
ATOM 9197 O O . THR B 1 485 ? 48.5 -26.078 -3.146 1 89.88 485 THR B O 1
ATOM 9200 N N . SER B 1 486 ? 46.406 -25.641 -3.373 1 90.56 486 SER B N 1
ATOM 9201 C CA . SER B 1 486 ? 46.406 -24.562 -2.387 1 90.56 486 SER B CA 1
ATOM 9202 C C . SER B 1 486 ? 46.281 -25.109 -0.97 1 90.56 486 SER B C 1
ATOM 9204 O O . SER B 1 486 ? 46.594 -24.422 0 1 90.56 486 SER B O 1
ATOM 9206 N N . LYS B 1 487 ? 45.812 -26.297 -0.789 1 91 487 LYS B N 1
ATOM 9207 C CA . LYS B 1 487 ? 45.594 -26.984 0.48 1 91 487 LYS B CA 1
ATOM 9208 C C . LYS B 1 487 ? 44.5 -26.312 1.303 1 91 487 LYS B C 1
ATOM 9210 O O . LYS B 1 487 ? 44.344 -26.625 2.484 1 91 487 LYS B O 1
ATOM 9215 N N . ILE B 1 488 ? 43.781 -25.438 0.627 1 93.75 488 ILE B N 1
ATOM 9216 C CA . ILE B 1 488 ? 42.656 -24.781 1.284 1 93.75 488 ILE B CA 1
ATOM 9217 C C . ILE B 1 488 ? 41.469 -25.734 1.324 1 93.75 488 ILE B C 1
ATOM 9219 O O . ILE B 1 488 ? 41.188 -26.438 0.347 1 93.75 488 ILE B O 1
ATOM 9223 N N . LYS B 1 489 ? 40.812 -25.719 2.484 1 92.62 489 LYS B N 1
ATOM 9224 C CA . LYS B 1 489 ? 39.719 -26.672 2.717 1 92.62 489 LYS B CA 1
ATOM 9225 C C . LYS B 1 489 ? 38.406 -25.953 2.922 1 92.62 489 LYS B C 1
ATOM 9227 O O . LYS B 1 489 ? 38.375 -24.844 3.447 1 92.62 489 LYS B O 1
ATOM 9232 N N . HIS B 1 490 ? 37.375 -26.594 2.359 1 93.69 490 HIS B N 1
ATOM 9233 C CA . HIS B 1 490 ? 36 -26.172 2.568 1 93.69 490 HIS B CA 1
ATOM 9234 C C . HIS B 1 490 ? 35.125 -27.344 2.994 1 93.69 490 HIS B C 1
ATOM 9236 O O . HIS B 1 490 ? 35.281 -28.469 2.504 1 93.69 490 HIS B O 1
ATOM 9242 N N . THR B 1 491 ? 34.281 -27.094 4.012 1 94.62 491 THR B N 1
ATOM 9243 C CA . THR B 1 491 ? 33.344 -28.141 4.422 1 94.62 491 THR B CA 1
ATOM 9244 C C . THR B 1 491 ? 31.969 -27.938 3.775 1 94.62 491 THR B C 1
ATOM 9246 O O . THR B 1 491 ? 31.578 -26.812 3.475 1 94.62 491 THR B O 1
ATOM 9249 N N . PHE B 1 492 ? 31.266 -29.016 3.48 1 95.38 492 PHE B N 1
ATOM 9250 C CA . PHE B 1 492 ? 29.891 -28.938 3.025 1 95.38 492 PHE B CA 1
ATOM 9251 C C . PHE B 1 492 ? 29.109 -30.188 3.439 1 95.38 492 PHE B C 1
ATOM 9253 O O . PHE B 1 492 ? 29.703 -31.203 3.785 1 95.38 492 PHE B O 1
ATOM 9260 N N . LYS B 1 493 ? 27.844 -30.031 3.506 1 95.62 493 LYS B N 1
ATOM 9261 C CA . LYS B 1 493 ? 26.938 -31.141 3.797 1 95.62 493 LYS B CA 1
ATOM 9262 C C . LYS B 1 493 ? 26.234 -31.609 2.533 1 95.62 493 LYS B C 1
ATOM 9264 O O . LYS B 1 493 ? 25.938 -30.812 1.643 1 95.62 493 LYS B O 1
ATOM 9269 N N . LEU B 1 494 ? 26.078 -32.875 2.451 1 94.94 494 LEU B N 1
ATOM 9270 C CA . LEU B 1 494 ? 25.328 -33.438 1.345 1 94.94 494 LEU B CA 1
ATOM 9271 C C . LEU B 1 494 ? 24.062 -34.125 1.848 1 94.94 494 LEU B C 1
ATOM 9273 O O . LEU B 1 494 ? 24.125 -35 2.719 1 94.94 494 LEU B O 1
ATOM 9277 N N . LEU B 1 495 ? 22.984 -33.719 1.362 1 95.38 495 LEU B N 1
ATOM 9278 C CA . LEU B 1 495 ? 21.703 -34.344 1.666 1 95.38 495 LEU B CA 1
ATOM 9279 C C . LEU B 1 495 ? 21.203 -35.188 0.49 1 95.38 495 LEU B C 1
ATOM 9281 O O . LEU B 1 495 ? 20.875 -34.625 -0.567 1 95.38 495 LEU B O 1
ATOM 9285 N N . HIS B 1 496 ? 21.188 -36.438 0.677 1 93.44 496 HIS B N 1
ATOM 9286 C CA . HIS B 1 496 ? 20.734 -37.375 -0.355 1 93.44 496 HIS B CA 1
ATOM 9287 C C . HIS B 1 496 ? 19.297 -37.844 -0.113 1 93.44 496 HIS B C 1
ATOM 9289 O O . HIS B 1 496 ? 19.047 -38.625 0.785 1 93.44 496 HIS B O 1
ATOM 9295 N N . TYR B 1 497 ? 18.422 -37.281 -0.895 1 91.94 497 TYR B N 1
ATOM 9296 C CA . TYR B 1 497 ? 17.016 -37.688 -0.819 1 91.94 497 TYR B CA 1
ATOM 9297 C C . TYR B 1 497 ? 16.766 -38.938 -1.627 1 91.94 497 TYR B C 1
ATOM 9299 O O . TYR B 1 497 ? 16.844 -38.938 -2.857 1 91.94 497 TYR B O 1
ATOM 9307 N N . ILE B 1 498 ? 16.344 -40 -1.014 1 84.31 498 ILE B N 1
ATOM 9308 C CA . ILE B 1 498 ? 16.422 -41.312 -1.643 1 84.31 498 ILE B CA 1
ATOM 9309 C C . ILE B 1 498 ? 15.023 -41.781 -2.055 1 84.31 498 ILE B C 1
ATOM 9311 O O . ILE B 1 498 ? 14.859 -42.812 -2.699 1 84.31 498 ILE B O 1
ATOM 9315 N N . ASN B 1 499 ? 14.008 -41.062 -1.764 1 75.88 499 ASN B N 1
ATOM 9316 C CA . ASN B 1 499 ? 12.648 -41.531 -1.957 1 75.88 499 ASN B CA 1
ATOM 9317 C C . ASN B 1 499 ? 12 -40.906 -3.186 1 75.88 499 ASN B C 1
ATOM 9319 O O . ASN B 1 499 ? 10.773 -40.969 -3.336 1 75.88 499 ASN B O 1
ATOM 9323 N N . TRP B 1 500 ? 12.766 -40.25 -4.023 1 77.94 500 TRP B N 1
ATOM 9324 C CA . TRP B 1 500 ? 12.148 -39.656 -5.199 1 77.94 500 TRP B CA 1
ATOM 9325 C C . TRP B 1 500 ? 12.406 -40.469 -6.445 1 77.94 500 TRP B C 1
ATOM 9327 O O . TRP B 1 500 ? 13.516 -40.469 -6.992 1 77.94 500 TRP B O 1
ATOM 9337 N N . SER B 1 501 ? 11.43 -41.312 -6.777 1 64.06 501 SER B N 1
ATOM 9338 C CA . SER B 1 501 ? 11.609 -42.156 -7.969 1 64.06 501 SER B CA 1
ATOM 9339 C C . SER B 1 501 ? 11.391 -41.344 -9.242 1 64.06 501 SER B C 1
ATOM 9341 O O . SER B 1 501 ? 10.742 -40.281 -9.211 1 64.06 501 SER B O 1
ATOM 9343 N N . ASP B 1 502 ? 12.148 -41.531 -10.352 1 56.59 502 ASP B N 1
ATOM 9344 C CA . ASP B 1 502 ? 12.148 -40.781 -11.617 1 56.59 502 ASP B CA 1
ATOM 9345 C C . ASP B 1 502 ? 10.727 -40.562 -12.109 1 56.59 502 ASP B C 1
ATOM 9347 O O . ASP B 1 502 ? 10.453 -39.531 -12.742 1 56.59 502 ASP B O 1
ATOM 9351 N N . ARG B 1 503 ? 9.82 -41.531 -12 1 53.81 503 ARG B N 1
ATOM 9352 C CA . ARG B 1 503 ? 8.586 -41.469 -12.773 1 53.81 503 ARG B CA 1
ATOM 9353 C C . ARG B 1 503 ? 7.426 -40.969 -11.922 1 53.81 503 ARG B C 1
ATOM 9355 O O . ARG B 1 503 ? 6.277 -40.969 -12.359 1 53.81 503 ARG B O 1
ATOM 9362 N N . SER B 1 504 ? 7.902 -40.469 -10.664 1 61.38 504 SER B N 1
ATOM 9363 C CA . SER B 1 504 ? 6.703 -40.188 -9.875 1 61.38 504 SER B CA 1
ATOM 9364 C C . SER B 1 504 ? 6.977 -39.156 -8.789 1 61.38 504 SER B C 1
ATOM 9366 O O . SER B 1 504 ? 8.133 -38.844 -8.508 1 61.38 504 SER B O 1
ATOM 9368 N N . ILE B 1 505 ? 5.98 -38.312 -8.5 1 69.38 505 ILE B N 1
ATOM 9369 C CA . ILE B 1 505 ? 6.043 -37.469 -7.32 1 69.38 505 ILE B CA 1
ATOM 9370 C C . ILE B 1 505 ? 6.105 -38.344 -6.062 1 69.38 505 ILE B C 1
ATOM 9372 O O . ILE B 1 505 ? 5.59 -39.469 -6.051 1 69.38 505 ILE B O 1
ATOM 9376 N N . PRO B 1 506 ? 6.953 -37.781 -5.137 1 68.62 506 PRO B N 1
ATOM 9377 C CA . PRO B 1 506 ? 6.984 -38.562 -3.887 1 68.62 506 PRO B CA 1
ATOM 9378 C C . PRO B 1 506 ? 5.59 -38.812 -3.318 1 68.62 506 PRO B C 1
ATOM 9380 O O . PRO B 1 506 ? 4.68 -38 -3.518 1 68.62 506 PRO B O 1
ATOM 9383 N N . TYR B 1 507 ? 5.324 -39.969 -2.852 1 63.03 507 TYR B N 1
ATOM 9384 C CA . TYR B 1 507 ? 4.027 -40.375 -2.344 1 63.03 507 TYR B CA 1
ATOM 9385 C C . TYR B 1 507 ? 3.576 -39.5 -1.187 1 63.03 507 TYR B C 1
ATOM 9387 O O . TYR B 1 507 ? 2.381 -39.25 -1.013 1 63.03 507 TYR B O 1
ATOM 9395 N N . GLU B 1 508 ? 4.59 -39.094 -0.504 1 70.62 508 GLU B N 1
ATOM 9396 C CA . GLU B 1 508 ? 4.219 -38.312 0.677 1 70.62 508 GLU B CA 1
ATOM 9397 C C . GLU B 1 508 ? 4.902 -36.969 0.677 1 70.62 508 GLU B C 1
ATOM 9399 O O . GLU B 1 508 ? 6.129 -36.875 0.647 1 70.62 508 GLU B O 1
ATOM 9404 N N . ASN B 1 509 ? 4.105 -35.938 0.735 1 78.38 509 ASN B N 1
ATOM 9405 C CA . ASN B 1 509 ? 4.633 -34.594 0.76 1 78.38 509 ASN B CA 1
ATOM 9406 C C . ASN B 1 509 ? 5.461 -34.344 2.016 1 78.38 509 ASN B C 1
ATOM 9408 O O . ASN B 1 509 ? 6.32 -33.438 2.025 1 78.38 509 ASN B O 1
ATOM 9412 N N . LYS B 1 510 ? 5.246 -35.156 3.002 1 80.19 510 LYS B N 1
ATOM 9413 C CA . LYS B 1 510 ? 5.922 -34.938 4.277 1 80.19 510 LYS B CA 1
ATOM 9414 C C . LYS B 1 510 ? 7.418 -35.219 4.164 1 80.19 510 LYS B C 1
ATOM 9416 O O . LYS B 1 510 ? 8.227 -34.625 4.852 1 80.19 510 LYS B O 1
ATOM 9421 N N . SER B 1 511 ? 7.695 -36.156 3.236 1 83.12 511 SER B N 1
ATOM 9422 C CA . SER B 1 511 ? 9.102 -36.531 3.111 1 83.12 511 SER B CA 1
ATOM 9423 C C . SER B 1 511 ? 9.93 -35.406 2.533 1 83.12 511 SER B C 1
ATOM 9425 O O . SER B 1 511 ? 10.977 -35.062 3.084 1 83.12 511 SER B O 1
ATOM 9427 N N . LEU B 1 512 ? 9.508 -34.812 1.45 1 87.5 512 LEU B N 1
ATOM 9428 C CA . LEU B 1 512 ? 10.266 -33.719 0.847 1 87.5 512 LEU B CA 1
ATOM 9429 C C . LEU B 1 512 ? 10.211 -32.469 1.72 1 87.5 512 LEU B C 1
ATOM 9431 O O . LEU B 1 512 ? 11.164 -31.688 1.769 1 87.5 512 LEU B O 1
ATOM 9435 N N . TYR B 1 513 ? 9.039 -32.312 2.428 1 91.25 513 TYR B N 1
ATOM 9436 C CA . TYR B 1 513 ? 8.93 -31.219 3.379 1 91.25 513 TYR B CA 1
ATOM 9437 C C . TYR B 1 513 ? 10.008 -31.328 4.453 1 91.25 513 TYR B C 1
ATOM 9439 O O . TYR B 1 513 ? 10.578 -30.312 4.863 1 91.25 513 TYR B O 1
ATOM 9447 N N . GLY B 1 514 ? 10.273 -32.562 4.887 1 89.88 514 GLY B N 1
ATOM 9448 C CA . GLY B 1 514 ? 11.359 -32.781 5.828 1 89.88 514 GLY B CA 1
ATOM 9449 C C . GLY B 1 514 ? 12.711 -32.375 5.293 1 89.88 514 GLY B C 1
ATOM 9450 O O . GLY B 1 514 ? 13.523 -31.797 6.031 1 89.88 514 GLY B O 1
ATOM 9451 N N . LEU B 1 515 ? 12.969 -32.688 4.043 1 92.88 515 LEU B N 1
ATOM 9452 C CA . LEU B 1 515 ? 14.219 -32.25 3.402 1 92.88 515 LEU B CA 1
ATOM 9453 C C . LEU B 1 515 ? 14.336 -30.75 3.373 1 92.88 515 LEU B C 1
ATOM 9455 O O . LEU B 1 515 ? 15.383 -30.188 3.705 1 92.88 515 LEU B O 1
ATOM 9459 N N . TYR B 1 516 ? 13.25 -30.078 2.996 1 94.12 516 TYR B N 1
ATOM 9460 C CA . TYR B 1 516 ? 13.234 -28.625 2.967 1 94.12 516 TYR B CA 1
ATOM 9461 C C . TYR B 1 516 ? 13.57 -28.047 4.336 1 94.12 516 TYR B C 1
ATOM 9463 O O . TYR B 1 516 ? 14.375 -27.109 4.441 1 94.12 516 TYR B O 1
ATOM 9471 N N . LYS B 1 517 ? 12.961 -28.578 5.371 1 93.38 517 LYS B N 1
ATOM 9472 C CA . LYS B 1 517 ? 13.203 -28.109 6.73 1 93.38 517 LYS B CA 1
ATOM 9473 C C . LYS B 1 517 ? 14.68 -28.234 7.102 1 93.38 517 LYS B C 1
ATOM 9475 O O . LYS B 1 517 ? 15.258 -27.312 7.699 1 93.38 517 LYS B O 1
ATOM 9480 N N . ARG B 1 518 ? 15.25 -29.344 6.711 1 93.5 518 ARG B N 1
ATOM 9481 C CA . ARG B 1 518 ? 16.641 -29.594 7.059 1 93.5 518 ARG B CA 1
ATOM 9482 C C . ARG B 1 518 ? 17.562 -28.625 6.32 1 93.5 518 ARG B C 1
ATOM 9484 O O . ARG B 1 518 ? 18.531 -28.125 6.891 1 93.5 518 ARG B O 1
ATOM 9491 N N . ILE B 1 519 ? 17.281 -28.406 5.062 1 95.88 519 ILE B N 1
ATOM 9492 C CA . ILE B 1 519 ? 18.062 -27.469 4.258 1 95.88 519 ILE B CA 1
ATOM 9493 C C . ILE B 1 519 ? 18.047 -26.094 4.918 1 95.88 519 ILE B C 1
ATOM 9495 O O . ILE B 1 519 ? 19.078 -25.453 5.055 1 95.88 519 ILE B O 1
ATOM 9499 N N . THR B 1 520 ? 16.875 -25.641 5.348 1 93.31 520 THR B N 1
ATOM 9500 C CA . THR B 1 520 ? 16.719 -24.312 5.934 1 93.31 520 THR B CA 1
ATOM 9501 C C . THR B 1 520 ? 17.438 -24.234 7.27 1 93.31 520 THR B C 1
ATOM 9503 O O . THR B 1 520 ? 17.984 -23.172 7.617 1 93.31 520 THR B O 1
ATOM 9506 N N . GLU B 1 521 ? 17.453 -25.297 8.039 1 93 521 GLU B N 1
ATOM 9507 C CA . GLU B 1 521 ? 18.172 -25.344 9.312 1 93 521 GLU B CA 1
ATOM 9508 C C . GLU B 1 521 ? 19.672 -25.234 9.117 1 93 521 GLU B C 1
ATOM 9510 O O . GLU B 1 521 ? 20.375 -24.625 9.93 1 93 521 GLU B O 1
ATOM 9515 N N . LEU B 1 522 ? 20.109 -25.812 8.039 1 94.5 522 LEU B N 1
ATOM 9516 C CA . LEU B 1 522 ? 21.547 -25.906 7.805 1 94.5 522 LEU B CA 1
ATOM 9517 C C . LEU B 1 522 ? 22.062 -24.688 7.039 1 94.5 522 LEU B C 1
ATOM 9519 O O . LEU B 1 522 ? 23.266 -24.438 6.988 1 94.5 522 LEU B O 1
ATOM 9523 N N . TYR B 1 523 ? 21.125 -23.984 6.441 1 94.19 523 TYR B N 1
ATOM 9524 C CA . TYR B 1 523 ? 21.531 -22.906 5.555 1 94.19 523 TYR B CA 1
ATOM 9525 C C . TYR B 1 523 ? 22.359 -21.859 6.309 1 94.19 523 TYR B C 1
ATOM 9527 O O . TYR B 1 523 ? 21.938 -21.375 7.359 1 94.19 523 TYR B O 1
ATOM 9535 N N . ASP B 1 524 ? 23.562 -21.547 5.816 1 93.88 524 ASP B N 1
ATOM 9536 C CA . ASP B 1 524 ? 24.453 -20.609 6.473 1 93.88 524 ASP B CA 1
ATOM 9537 C C . ASP B 1 524 ? 24.891 -19.5 5.516 1 93.88 524 ASP B C 1
ATOM 9539 O O . ASP B 1 524 ? 26.047 -19.078 5.516 1 93.88 524 ASP B O 1
ATOM 9543 N N . ASN B 1 525 ? 24.047 -19.109 4.555 1 91.94 525 ASN B N 1
ATOM 9544 C CA . ASN B 1 525 ? 24.219 -18.016 3.605 1 91.94 525 ASN B CA 1
ATOM 9545 C C . ASN B 1 525 ? 25.141 -18.406 2.455 1 91.94 525 ASN B C 1
ATOM 9547 O O . ASN B 1 525 ? 25.469 -17.578 1.605 1 91.94 525 ASN B O 1
ATOM 9551 N N . ARG B 1 526 ? 25.562 -19.703 2.41 1 93 526 ARG B N 1
ATOM 9552 C CA . ARG B 1 526 ? 26.328 -20.219 1.288 1 93 526 ARG B CA 1
ATOM 9553 C C . ARG B 1 526 ? 25.422 -20.875 0.251 1 93 526 ARG B C 1
ATOM 9555 O O . ARG B 1 526 ? 24.234 -21.062 0.493 1 93 526 ARG B O 1
ATOM 9562 N N . HIS B 1 527 ? 26 -21.188 -0.867 1 97.69 527 HIS B N 1
ATOM 9563 C CA . HIS B 1 527 ? 25.219 -21.75 -1.978 1 97.69 527 HIS B CA 1
ATOM 9564 C C . HIS B 1 527 ? 24.656 -23.125 -1.63 1 97.69 527 HIS B C 1
ATOM 9566 O O . HIS B 1 527 ? 25.328 -23.922 -0.959 1 97.69 527 HIS B O 1
ATOM 9572 N N . ILE B 1 528 ? 23.484 -23.391 -2.047 1 98.5 528 ILE B N 1
ATOM 9573 C CA . ILE B 1 528 ? 22.875 -24.719 -2.088 1 98.5 528 ILE B CA 1
ATOM 9574 C C . ILE B 1 528 ? 22.938 -25.266 -3.514 1 98.5 528 ILE B C 1
ATOM 9576 O O . ILE B 1 528 ? 22.359 -24.688 -4.43 1 98.5 528 ILE B O 1
ATOM 9580 N N . ALA B 1 529 ? 23.609 -26.266 -3.727 1 98.56 529 ALA B N 1
ATOM 9581 C CA . ALA B 1 529 ? 23.625 -26.922 -5.031 1 98.56 529 ALA B CA 1
ATOM 9582 C C . ALA B 1 529 ? 22.656 -28.094 -5.066 1 98.56 529 ALA B C 1
ATOM 9584 O O . ALA B 1 529 ? 22.766 -29.031 -4.262 1 98.56 529 ALA B O 1
ATOM 9585 N N . ILE B 1 530 ? 21.719 -28.031 -5.926 1 98.5 530 ILE B N 1
ATOM 9586 C CA . ILE B 1 530 ? 20.703 -29.078 -6.051 1 98.5 530 ILE B CA 1
ATOM 9587 C C . ILE B 1 530 ? 20.859 -29.781 -7.398 1 98.5 530 ILE B C 1
ATOM 9589 O O . ILE B 1 530 ? 20.969 -29.141 -8.438 1 98.5 530 ILE B O 1
ATOM 9593 N N . HIS B 1 531 ? 20.891 -31.062 -7.379 1 96.19 531 HIS B N 1
ATOM 9594 C CA . HIS B 1 531 ? 20.906 -31.734 -8.672 1 96.19 531 HIS B CA 1
ATOM 9595 C C . HIS B 1 531 ? 20.109 -33.031 -8.633 1 96.19 531 HIS B C 1
ATOM 9597 O O . HIS B 1 531 ? 19.891 -33.594 -7.559 1 96.19 531 HIS B O 1
ATOM 9603 N N . CYS B 1 532 ? 19.531 -33.375 -9.695 1 93.25 532 CYS B N 1
ATOM 9604 C CA . CYS B 1 532 ? 19.031 -34.719 -10.016 1 93.25 532 CYS B CA 1
ATOM 9605 C C . CYS B 1 532 ? 19.766 -35.312 -11.219 1 93.25 532 CYS B C 1
ATOM 9607 O O . CYS B 1 532 ? 21 -35.219 -11.297 1 93.25 532 CYS B O 1
ATOM 9609 N N . SER B 1 533 ? 19.078 -35.938 -12.141 1 90.69 533 SER B N 1
ATOM 9610 C CA . SER B 1 533 ? 19.781 -36.469 -13.305 1 90.69 533 SER B CA 1
ATOM 9611 C C . SER B 1 533 ? 20.078 -35.375 -14.32 1 90.69 533 SER B C 1
ATOM 9613 O O . SER B 1 533 ? 21.25 -35.062 -14.586 1 90.69 533 SER B O 1
ATOM 9615 N N . ASN B 1 534 ? 19.062 -34.688 -14.719 1 89.75 534 ASN B N 1
ATOM 9616 C CA . ASN B 1 534 ? 19.234 -33.656 -15.734 1 89.75 534 ASN B CA 1
ATOM 9617 C C . ASN B 1 534 ? 19.25 -32.25 -15.117 1 89.75 534 ASN B C 1
ATOM 9619 O O . ASN B 1 534 ? 19.641 -31.297 -15.773 1 89.75 534 ASN B O 1
ATOM 9623 N N . GLY B 1 535 ? 18.859 -32.125 -13.898 1 93.19 535 GLY B N 1
ATOM 9624 C CA . GLY B 1 535 ? 18.953 -30.875 -13.18 1 93.19 535 GLY B CA 1
ATOM 9625 C C . GLY B 1 535 ? 17.797 -29.938 -13.469 1 93.19 535 GLY B C 1
ATOM 9626 O O . GLY B 1 535 ? 17.938 -28.719 -13.328 1 93.19 535 GLY B O 1
ATOM 9627 N N . VAL B 1 536 ? 16.609 -30.438 -13.898 1 92.75 536 VAL B N 1
ATOM 9628 C CA . VAL B 1 536 ? 15.547 -29.516 -14.305 1 92.75 536 VAL B CA 1
ATOM 9629 C C . VAL B 1 536 ? 14.242 -29.891 -13.609 1 92.75 536 VAL B C 1
ATOM 9631 O O . VAL B 1 536 ? 13.539 -29.031 -13.086 1 92.75 536 VAL B O 1
ATOM 9634 N N . GLY B 1 537 ? 13.852 -31.156 -13.531 1 91 537 GLY B N 1
ATOM 9635 C CA . GLY B 1 537 ? 12.578 -31.578 -12.977 1 91 537 GLY B CA 1
ATOM 9636 C C . GLY B 1 537 ? 12.531 -31.516 -11.461 1 91 537 GLY B C 1
ATOM 9637 O O . GLY B 1 537 ? 12.039 -30.531 -10.891 1 91 537 GLY B O 1
ATOM 9638 N N . LYS B 1 538 ? 13.172 -32.594 -10.859 1 92.25 538 LYS B N 1
ATOM 9639 C CA . LYS B 1 538 ? 13.203 -32.656 -9.406 1 92.25 538 LYS B CA 1
ATOM 9640 C C . LYS B 1 538 ? 13.969 -31.484 -8.812 1 92.25 538 LYS B C 1
ATOM 9642 O O . LYS B 1 538 ? 13.531 -30.891 -7.824 1 92.25 538 LYS B O 1
ATOM 9647 N N . THR B 1 539 ? 15.023 -31.125 -9.492 1 95.56 539 THR B N 1
ATOM 9648 C CA . THR B 1 539 ? 15.859 -30 -9.07 1 95.56 539 THR B CA 1
ATOM 9649 C C . THR B 1 539 ? 15.062 -28.703 -9.078 1 95.56 539 THR B C 1
ATOM 9651 O O . THR B 1 539 ? 15.062 -27.969 -8.094 1 95.56 539 THR B O 1
ATOM 9654 N N . GLY B 1 540 ? 14.406 -28.516 -10.211 1 95.69 540 GLY B N 1
ATOM 9655 C CA . GLY B 1 540 ? 13.586 -27.312 -10.336 1 95.69 540 GLY B CA 1
ATOM 9656 C C . GLY B 1 540 ? 12.453 -27.266 -9.336 1 95.69 540 GLY B C 1
ATOM 9657 O O . GLY B 1 540 ? 12.109 -26.188 -8.828 1 95.69 540 GLY B O 1
ATOM 9658 N N . THR B 1 541 ? 11.891 -28.375 -9.023 1 95.19 541 THR B N 1
ATOM 9659 C CA . THR B 1 541 ? 10.773 -28.469 -8.094 1 95.19 541 THR B CA 1
ATOM 9660 C C . THR B 1 541 ? 11.203 -28.047 -6.691 1 95.19 541 THR B C 1
ATOM 9662 O O . THR B 1 541 ? 10.523 -27.25 -6.039 1 95.19 541 THR B O 1
ATOM 9665 N N . LEU B 1 542 ? 12.328 -28.609 -6.246 1 96.75 542 LEU B N 1
ATOM 9666 C CA . LEU B 1 542 ? 12.812 -28.219 -4.922 1 96.75 542 LEU B CA 1
ATOM 9667 C C . LEU B 1 542 ? 13.188 -26.75 -4.879 1 96.75 542 LEU B C 1
ATOM 9669 O O . LEU B 1 542 ? 12.891 -26.062 -3.898 1 96.75 542 LEU B O 1
ATOM 9673 N N . ALA B 1 543 ? 13.852 -26.297 -5.926 1 98.19 543 ALA B N 1
ATOM 9674 C CA . ALA B 1 543 ? 14.195 -24.891 -6.004 1 98.19 543 ALA B CA 1
ATOM 9675 C C . ALA B 1 543 ? 12.953 -24.016 -5.941 1 98.19 543 ALA B C 1
ATOM 9677 O O . ALA B 1 543 ? 12.945 -22.969 -5.273 1 98.19 543 ALA B O 1
ATOM 9678 N N . LEU B 1 544 ? 11.891 -24.391 -6.621 1 97.88 544 LEU B N 1
ATOM 9679 C CA . LEU B 1 544 ? 10.633 -23.656 -6.633 1 97.88 544 LEU B CA 1
ATOM 9680 C C . LEU B 1 544 ? 10.023 -23.609 -5.238 1 97.88 544 LEU B C 1
ATOM 9682 O O . LEU B 1 544 ? 9.523 -22.562 -4.816 1 97.88 544 LEU B O 1
ATOM 9686 N N . ILE B 1 545 ? 10.07 -24.75 -4.539 1 97.62 545 ILE B N 1
ATOM 9687 C CA . ILE B 1 545 ? 9.539 -24.812 -3.18 1 97.62 545 ILE B CA 1
ATOM 9688 C C . ILE B 1 545 ? 10.258 -23.797 -2.291 1 97.62 545 ILE B C 1
ATOM 9690 O O . ILE B 1 545 ? 9.617 -23 -1.612 1 97.62 545 ILE B O 1
ATOM 9694 N N . ILE B 1 546 ? 11.594 -23.844 -2.346 1 97.94 546 ILE B N 1
ATOM 9695 C CA . ILE B 1 546 ? 12.406 -22.938 -1.527 1 97.94 546 ILE B CA 1
ATOM 9696 C C . ILE B 1 546 ? 12.07 -21.5 -1.866 1 97.94 546 ILE B C 1
ATOM 9698 O O . ILE B 1 546 ? 11.812 -20.688 -0.972 1 97.94 546 ILE B O 1
ATOM 9702 N N . TYR B 1 547 ? 12 -21.219 -3.125 1 97.62 547 TYR B N 1
ATOM 9703 C CA . TYR B 1 547 ? 11.758 -19.859 -3.598 1 97.62 547 TYR B CA 1
ATOM 9704 C C . TYR B 1 547 ? 10.375 -19.375 -3.182 1 97.62 547 TYR B C 1
ATOM 9706 O O . TYR B 1 547 ? 10.227 -18.266 -2.672 1 97.62 547 TYR B O 1
ATOM 9714 N N . MET B 1 548 ? 9.359 -20.172 -3.324 1 97.25 548 MET B N 1
ATOM 9715 C CA . MET B 1 548 ? 7.988 -19.781 -3.012 1 97.25 548 MET B CA 1
ATOM 9716 C C . MET B 1 548 ? 7.828 -19.5 -1.521 1 97.25 548 MET B C 1
ATOM 9718 O O . MET B 1 548 ? 7.191 -18.516 -1.134 1 97.25 548 MET B O 1
ATOM 9722 N N . ILE B 1 549 ? 8.414 -20.375 -0.718 1 96.31 549 ILE B N 1
ATOM 9723 C CA . ILE B 1 549 ? 8.289 -20.188 0.724 1 96.31 549 ILE B CA 1
ATOM 9724 C C . ILE B 1 549 ? 8.977 -18.891 1.14 1 96.31 549 ILE B C 1
ATOM 9726 O O . ILE B 1 549 ? 8.453 -18.125 1.952 1 96.31 549 ILE B O 1
ATOM 9730 N N . ASP B 1 550 ? 10.172 -18.625 0.543 1 94.81 550 ASP B N 1
ATOM 9731 C CA . ASP B 1 550 ? 10.891 -17.391 0.837 1 94.81 550 ASP B CA 1
ATOM 9732 C C . ASP B 1 550 ? 10.07 -16.172 0.417 1 94.81 550 ASP B C 1
ATOM 9734 O O . ASP B 1 550 ? 10.016 -15.172 1.142 1 94.81 550 ASP B O 1
ATOM 9738 N N . ILE B 1 551 ? 9.414 -16.234 -0.696 1 93.69 551 ILE B N 1
ATOM 9739 C CA . ILE B 1 551 ? 8.625 -15.133 -1.228 1 93.69 551 ILE B CA 1
ATOM 9740 C C . ILE B 1 551 ? 7.398 -14.898 -0.344 1 93.69 551 ILE B C 1
ATOM 9742 O O . ILE B 1 551 ? 7.043 -13.758 -0.055 1 93.69 551 ILE B O 1
ATOM 9746 N N . ILE B 1 552 ? 6.738 -15.945 0.072 1 93.38 552 ILE B N 1
ATOM 9747 C CA . ILE B 1 552 ? 5.574 -15.852 0.946 1 93.38 552 ILE B CA 1
ATOM 9748 C C . ILE B 1 552 ? 5.965 -15.164 2.252 1 93.38 552 ILE B C 1
ATOM 9750 O O . ILE B 1 552 ? 5.242 -14.289 2.742 1 93.38 552 ILE B O 1
ATOM 9754 N N . GLN B 1 553 ? 7.117 -15.516 2.715 1 87.81 553 GLN B N 1
ATOM 9755 C CA . GLN B 1 553 ? 7.582 -14.969 3.988 1 87.81 553 GLN B CA 1
ATOM 9756 C C . GLN B 1 553 ? 7.969 -13.5 3.852 1 87.81 553 GLN B C 1
ATOM 9758 O O . GLN B 1 553 ? 8.023 -12.773 4.844 1 87.81 553 GLN B O 1
ATOM 9763 N N . SER B 1 554 ? 8.219 -13.023 2.65 1 85.94 554 SER B N 1
ATOM 9764 C CA . SER B 1 554 ? 8.586 -11.633 2.4 1 85.94 554 SER B CA 1
ATOM 9765 C C . SER B 1 554 ? 7.348 -10.758 2.246 1 85.94 554 SER B C 1
ATOM 9767 O O . SER B 1 554 ? 7.461 -9.562 1.939 1 85.94 554 SER B O 1
ATOM 9769 N N . LYS B 1 555 ? 6.102 -11.258 2.439 1 78.69 555 LYS B N 1
ATOM 9770 C CA . LYS B 1 555 ? 4.828 -10.547 2.396 1 78.69 555 LYS B CA 1
ATOM 9771 C C . LYS B 1 555 ? 4.562 -9.977 1.005 1 78.69 555 LYS B C 1
ATOM 9773 O O . LYS B 1 555 ? 3.793 -9.023 0.853 1 78.69 555 LYS B O 1
ATOM 9778 N N . SER B 1 556 ? 5.207 -10.562 0.045 1 76.19 556 SER B N 1
ATOM 9779 C CA . SER B 1 556 ? 4.977 -10.188 -1.346 1 76.19 556 SER B CA 1
ATOM 9780 C C . SER B 1 556 ? 3.719 -10.844 -1.897 1 76.19 556 SER B C 1
ATOM 9782 O O . SER B 1 556 ? 3.273 -11.875 -1.383 1 76.19 556 SER B O 1
ATOM 9784 N N . PRO B 1 557 ? 3.086 -10.102 -2.877 1 79.12 557 PRO B N 1
ATOM 9785 C CA . PRO B 1 557 ? 2.016 -10.828 -3.57 1 79.12 557 PRO B CA 1
ATOM 9786 C C . PRO B 1 557 ? 2.441 -12.219 -4.027 1 79.12 557 PRO B C 1
ATOM 9788 O O . PRO B 1 557 ? 3.566 -12.398 -4.5 1 79.12 557 PRO B O 1
ATOM 9791 N N . PHE B 1 558 ? 1.607 -13.164 -3.754 1 89.44 558 PHE B N 1
ATOM 9792 C CA . PHE B 1 558 ? 1.977 -14.539 -4.051 1 89.44 558 PHE B CA 1
ATOM 9793 C C . PHE B 1 558 ? 1.338 -15 -5.355 1 89.44 558 PHE B C 1
ATOM 9795 O O . PHE B 1 558 ? 0.113 -14.984 -5.492 1 89.44 558 PHE B O 1
ATOM 9802 N N . ASP B 1 559 ? 2.111 -15.305 -6.332 1 89.12 559 ASP B N 1
ATOM 9803 C CA . ASP B 1 559 ? 1.741 -15.891 -7.617 1 89.12 559 ASP B CA 1
ATOM 9804 C C . ASP B 1 559 ? 2.674 -17.031 -7.988 1 89.12 559 ASP B C 1
ATOM 9806 O O . ASP B 1 559 ? 3.809 -16.812 -8.414 1 89.12 559 ASP B O 1
ATOM 9810 N N . PRO B 1 560 ? 2.115 -18.219 -7.832 1 94.5 560 PRO B N 1
ATOM 9811 C CA . PRO B 1 560 ? 2.998 -19.359 -8.086 1 94.5 560 PRO B CA 1
ATOM 9812 C C . PRO B 1 560 ? 3.512 -19.391 -9.523 1 94.5 560 PRO B C 1
ATOM 9814 O O . PRO B 1 560 ? 4.598 -19.922 -9.773 1 94.5 560 PRO B O 1
ATOM 9817 N N . ILE B 1 561 ? 2.734 -18.844 -10.438 1 91.12 561 ILE B N 1
ATOM 9818 C CA . ILE B 1 561 ? 3.152 -18.844 -11.836 1 91.12 561 ILE B CA 1
ATOM 9819 C C . ILE B 1 561 ? 4.32 -17.875 -12.031 1 91.12 561 ILE B C 1
ATOM 9821 O O . ILE B 1 561 ? 5.281 -18.188 -12.734 1 91.12 561 ILE B O 1
ATOM 9825 N N . LYS B 1 562 ? 4.285 -16.797 -11.414 1 89.88 562 LYS B N 1
ATOM 9826 C CA . LYS B 1 562 ? 5.402 -15.852 -11.469 1 89.88 562 LYS B CA 1
ATOM 9827 C C . LYS B 1 562 ? 6.648 -16.438 -10.812 1 89.88 562 LYS B C 1
ATOM 9829 O O . LYS B 1 562 ? 7.77 -16.203 -11.273 1 89.88 562 LYS B O 1
ATOM 9834 N N . CYS B 1 563 ? 6.395 -17.156 -9.766 1 95.38 563 CYS B N 1
ATOM 9835 C CA . CYS B 1 563 ? 7.516 -17.797 -9.094 1 95.38 563 CYS B CA 1
ATOM 9836 C C . CYS B 1 563 ? 8.18 -18.828 -10.008 1 95.38 563 CYS B C 1
ATOM 9838 O O . CYS B 1 563 ? 9.406 -18.875 -10.109 1 95.38 563 CYS B O 1
ATOM 9840 N N . LEU B 1 564 ? 7.363 -19.578 -10.648 1 95.69 564 LEU B N 1
ATOM 9841 C CA . LEU B 1 564 ? 7.887 -20.578 -11.578 1 95.69 564 LEU B CA 1
ATOM 9842 C C . LEU B 1 564 ? 8.617 -19.906 -12.734 1 95.69 564 LEU B C 1
ATOM 9844 O O . LEU B 1 564 ? 9.68 -20.375 -13.156 1 95.69 564 LEU B O 1
ATOM 9848 N N . ALA B 1 565 ? 8.039 -18.875 -13.219 1 92.56 565 ALA B N 1
ATOM 9849 C CA . ALA B 1 565 ? 8.68 -18.125 -14.305 1 92.56 565 ALA B CA 1
ATOM 9850 C C . ALA B 1 565 ? 10.07 -17.641 -13.891 1 92.56 565 ALA B C 1
ATOM 9852 O O . ALA B 1 565 ? 11 -17.688 -14.695 1 92.56 565 ALA B O 1
ATOM 9853 N N . LYS B 1 566 ? 10.188 -17.219 -12.656 1 93.75 566 LYS B N 1
ATOM 9854 C CA . LYS B 1 566 ? 11.477 -16.766 -12.141 1 93.75 566 LYS B CA 1
ATOM 9855 C C . LYS B 1 566 ? 12.508 -17.891 -12.156 1 93.75 566 LYS B C 1
ATOM 9857 O O . LYS B 1 566 ? 13.656 -17.672 -12.555 1 93.75 566 LYS B O 1
ATOM 9862 N N . ILE B 1 567 ? 12.094 -19.062 -11.75 1 96.38 567 ILE B N 1
ATOM 9863 C CA . ILE B 1 567 ? 12.992 -20.203 -11.75 1 96.38 567 ILE B CA 1
ATOM 9864 C C . ILE B 1 567 ? 13.391 -20.547 -13.188 1 96.38 567 ILE B C 1
ATOM 9866 O O . ILE B 1 567 ? 14.562 -20.781 -13.477 1 96.38 567 ILE B O 1
ATOM 9870 N N . ARG B 1 568 ? 12.461 -20.453 -14.062 1 93.44 568 ARG B N 1
ATOM 9871 C CA . ARG B 1 568 ? 12.688 -20.859 -15.445 1 93.44 568 ARG B CA 1
ATOM 9872 C C . ARG B 1 568 ? 13.5 -19.797 -16.188 1 93.44 568 ARG B C 1
ATOM 9874 O O . ARG B 1 568 ? 14.078 -20.078 -17.234 1 93.44 568 ARG B O 1
ATOM 9881 N N . GLN B 1 569 ? 13.531 -18.656 -15.703 1 92.81 569 GLN B N 1
ATOM 9882 C CA . GLN B 1 569 ? 14.406 -17.625 -16.266 1 92.81 569 GLN B CA 1
ATOM 9883 C C . GLN B 1 569 ? 15.875 -17.953 -15.984 1 92.81 569 GLN B C 1
ATOM 9885 O O . GLN B 1 569 ? 16.766 -17.438 -16.672 1 92.81 569 GLN B O 1
ATOM 9890 N N . HIS B 1 570 ? 16.078 -18.75 -15 1 95.5 570 HIS B N 1
ATOM 9891 C CA . HIS B 1 570 ? 17.453 -19.062 -14.617 1 95.5 570 HIS B CA 1
ATOM 9892 C C . HIS B 1 570 ? 17.828 -20.484 -15.031 1 95.5 570 HIS B C 1
ATOM 9894 O O . HIS B 1 570 ? 18.984 -20.766 -15.328 1 95.5 570 HIS B O 1
ATOM 9900 N N . ARG B 1 571 ? 16.906 -21.359 -15.016 1 95.06 571 ARG B N 1
ATOM 9901 C CA . ARG B 1 571 ? 17.094 -22.75 -15.406 1 95.06 571 ARG B CA 1
ATOM 9902 C C . ARG B 1 571 ? 16.016 -23.188 -16.391 1 95.06 571 ARG B C 1
ATOM 9904 O O . ARG B 1 571 ? 14.891 -23.516 -15.977 1 95.06 571 ARG B O 1
ATOM 9911 N N . TYR B 1 572 ? 16.453 -23.328 -17.578 1 91.19 572 TYR B N 1
ATOM 9912 C CA . TYR B 1 572 ? 15.531 -23.656 -18.656 1 91.19 572 TYR B CA 1
ATOM 9913 C C . TYR B 1 572 ? 14.789 -24.953 -18.375 1 91.19 572 TYR B C 1
ATOM 9915 O O . TYR B 1 572 ? 15.391 -25.938 -17.938 1 91.19 572 TYR B O 1
ATOM 9923 N N . LYS B 1 573 ? 13.406 -24.984 -18.422 1 88.75 573 LYS B N 1
ATOM 9924 C CA . LYS B 1 573 ? 12.523 -26.156 -18.344 1 88.75 573 LYS B CA 1
ATOM 9925 C C . LYS B 1 573 ? 12.398 -26.641 -16.891 1 88.75 573 LYS B C 1
ATOM 9927 O O . LYS B 1 573 ? 11.984 -27.766 -16.656 1 88.75 573 LYS B O 1
ATOM 9932 N N . ALA B 1 574 ? 12.836 -25.766 -15.961 1 92.56 574 ALA B N 1
ATOM 9933 C CA . ALA B 1 574 ? 12.656 -26.141 -14.562 1 92.56 574 ALA B CA 1
ATOM 9934 C C . ALA B 1 574 ? 11.203 -26.516 -14.273 1 92.56 574 ALA B C 1
ATOM 9936 O O . ALA B 1 574 ? 10.281 -25.844 -14.727 1 92.56 574 ALA B O 1
ATOM 9937 N N . VAL B 1 575 ? 11.023 -27.672 -13.484 1 91.44 575 VAL B N 1
ATOM 9938 C CA . VAL B 1 575 ? 9.695 -28.203 -13.195 1 91.44 575 VAL B CA 1
ATOM 9939 C C . VAL B 1 575 ? 9.016 -28.609 -14.5 1 91.44 575 VAL B C 1
ATOM 9941 O O . VAL B 1 575 ? 8.234 -27.844 -15.07 1 91.44 575 VAL B O 1
ATOM 9944 N N . GLN B 1 576 ? 9.102 -29.734 -14.828 1 84.69 576 GLN B N 1
ATOM 9945 C CA . GLN B 1 576 ? 8.805 -30.172 -16.188 1 84.69 576 GLN B CA 1
ATOM 9946 C C . GLN B 1 576 ? 7.355 -30.625 -16.312 1 84.69 576 GLN B C 1
ATOM 9948 O O . GLN B 1 576 ? 6.789 -30.625 -17.422 1 84.69 576 GLN B O 1
ATOM 9953 N N . THR B 1 577 ? 6.809 -31.047 -15.164 1 83.38 577 THR B N 1
ATOM 9954 C CA . THR B 1 577 ? 5.457 -31.594 -15.242 1 83.38 577 THR B CA 1
ATOM 9955 C C . THR B 1 577 ? 4.5 -30.812 -14.344 1 83.38 577 THR B C 1
ATOM 9957 O O . THR B 1 577 ? 4.93 -30.172 -13.383 1 83.38 577 THR B O 1
ATOM 9960 N N . THR B 1 578 ? 3.213 -30.906 -14.664 1 84.56 578 THR B N 1
ATOM 9961 C CA . THR B 1 578 ? 2.184 -30.281 -13.844 1 84.56 578 THR B CA 1
ATOM 9962 C C . THR B 1 578 ? 2.125 -30.938 -12.461 1 84.56 578 THR B C 1
ATOM 9964 O O . THR B 1 578 ? 1.827 -30.266 -11.469 1 84.56 578 THR B O 1
ATOM 9967 N N . SER B 1 579 ? 2.387 -32.25 -12.477 1 85.19 579 SER B N 1
ATOM 9968 C CA . SER B 1 579 ? 2.396 -32.938 -11.203 1 85.19 579 SER B CA 1
ATOM 9969 C C . SER B 1 579 ? 3.475 -32.375 -10.273 1 85.19 579 SER B C 1
ATOM 9971 O O . SER B 1 579 ? 3.258 -32.25 -9.07 1 85.19 579 SER B O 1
ATOM 9973 N N . GLN B 1 580 ? 4.633 -32.094 -10.875 1 89.88 580 GLN B N 1
ATOM 9974 C CA . GLN B 1 580 ? 5.711 -31.5 -10.086 1 89.88 580 GLN B CA 1
ATOM 9975 C C . GLN B 1 580 ? 5.316 -30.125 -9.555 1 89.88 580 GLN B C 1
ATOM 9977 O O . GLN B 1 580 ? 5.617 -29.797 -8.406 1 89.88 580 GLN B O 1
ATOM 9982 N N . PHE B 1 581 ? 4.633 -29.453 -10.391 1 92.56 581 PHE B N 1
ATOM 9983 C CA . PHE B 1 581 ? 4.184 -28.109 -10.016 1 92.56 581 PHE B CA 1
ATOM 9984 C C . PHE B 1 581 ? 3.184 -28.172 -8.867 1 92.56 581 PHE B C 1
ATOM 9986 O O . PHE B 1 581 ? 3.33 -27.469 -7.867 1 92.56 581 PHE B O 1
ATOM 9993 N N . VAL B 1 582 ? 2.209 -29.062 -8.969 1 91.56 582 VAL B N 1
ATOM 9994 C CA . VAL B 1 582 ? 1.188 -29.219 -7.941 1 91.56 582 VAL B CA 1
ATOM 9995 C C . VAL B 1 582 ? 1.823 -29.766 -6.668 1 91.56 582 VAL B C 1
ATOM 9997 O O . VAL B 1 582 ? 1.42 -29.406 -5.559 1 91.56 582 VAL B O 1
ATOM 10000 N N . PHE B 1 583 ? 2.756 -30.641 -6.906 1 92.19 583 PHE B N 1
ATOM 10001 C CA . PHE B 1 583 ? 3.475 -31.188 -5.762 1 92.19 583 PHE B CA 1
ATOM 10002 C C . PHE B 1 583 ? 4.184 -30.078 -4.988 1 92.19 583 PHE B C 1
ATOM 10004 O O . PHE B 1 583 ? 4.164 -30.062 -3.758 1 92.19 583 PHE B O 1
ATOM 10011 N N . ALA B 1 584 ? 4.832 -29.219 -5.719 1 95.38 584 ALA B N 1
ATOM 10012 C CA . ALA B 1 584 ? 5.484 -28.078 -5.07 1 95.38 584 ALA B CA 1
ATOM 10013 C C . ALA B 1 584 ? 4.488 -27.281 -4.238 1 95.38 584 ALA B C 1
ATOM 10015 O O . ALA B 1 584 ? 4.781 -26.891 -3.104 1 95.38 584 ALA B O 1
ATOM 10016 N N . LEU B 1 585 ? 3.289 -27.016 -4.727 1 95.69 585 LEU B N 1
ATOM 10017 C CA . LEU B 1 585 ? 2.252 -26.297 -4 1 95.69 585 LEU B CA 1
ATOM 10018 C C . LEU B 1 585 ? 1.831 -27.062 -2.75 1 95.69 585 LEU B C 1
ATOM 10020 O O . LEU B 1 585 ? 1.562 -26.453 -1.71 1 95.69 585 LEU B O 1
ATOM 10024 N N . SER B 1 586 ? 1.778 -28.375 -2.887 1 94.25 586 SER B N 1
ATOM 10025 C CA . SER B 1 586 ? 1.364 -29.188 -1.745 1 94.25 586 SER B CA 1
ATOM 10026 C C . SER B 1 586 ? 2.332 -29.031 -0.578 1 94.25 586 SER B C 1
ATOM 10028 O O . SER B 1 586 ? 1.926 -29.094 0.585 1 94.25 586 SER B O 1
ATOM 10030 N N . ILE B 1 587 ? 3.562 -28.828 -0.901 1 95.12 587 ILE B N 1
ATOM 10031 C CA . ILE B 1 587 ? 4.555 -28.641 0.153 1 95.12 587 ILE B CA 1
ATOM 10032 C C . ILE B 1 587 ? 4.34 -27.297 0.833 1 95.12 587 ILE B C 1
ATOM 10034 O O . ILE B 1 587 ? 4.539 -27.156 2.043 1 95.12 587 ILE B O 1
ATOM 10038 N N . LEU B 1 588 ? 3.934 -26.281 0.078 1 95.94 588 LEU B N 1
ATOM 10039 C CA . LEU B 1 588 ? 3.582 -25 0.671 1 95.94 588 LEU B CA 1
ATOM 10040 C C . LEU B 1 588 ? 2.447 -25.156 1.678 1 95.94 588 LEU B C 1
ATOM 10042 O O . LEU B 1 588 ? 2.504 -24.609 2.775 1 95.94 588 LEU B O 1
ATOM 10046 N N . TYR B 1 589 ? 1.424 -25.906 1.238 1 94.62 589 TYR B N 1
ATOM 10047 C CA . TYR B 1 589 ? 0.278 -26.141 2.109 1 94.62 589 TYR B CA 1
ATOM 10048 C C . TYR B 1 589 ? 0.703 -26.875 3.381 1 94.62 589 TYR B C 1
ATOM 10050 O O . TYR B 1 589 ? 0.169 -26.609 4.461 1 94.62 589 TYR B O 1
ATOM 10058 N N . GLU B 1 590 ? 1.679 -27.766 3.207 1 93.5 590 GLU B N 1
ATOM 10059 C CA . GLU B 1 590 ? 2.199 -28.469 4.379 1 93.5 590 GLU B CA 1
ATOM 10060 C C . GLU B 1 590 ? 2.943 -27.516 5.305 1 93.5 590 GLU B C 1
ATOM 10062 O O . GLU B 1 590 ? 2.77 -27.562 6.527 1 93.5 590 GLU B O 1
ATOM 10067 N N . HIS B 1 591 ? 3.746 -26.688 4.746 1 95.5 591 HIS B N 1
ATOM 10068 C CA . HIS B 1 591 ? 4.562 -25.766 5.512 1 95.5 591 HIS B CA 1
ATOM 10069 C C . HIS B 1 591 ? 3.695 -24.781 6.301 1 95.5 591 HIS B C 1
ATOM 10071 O O . HIS B 1 591 ? 4 -24.469 7.449 1 95.5 591 HIS B O 1
ATOM 10077 N N . PHE B 1 592 ? 2.629 -24.328 5.711 1 95.88 592 PHE B N 1
ATOM 10078 C CA . PHE B 1 592 ? 1.786 -23.312 6.332 1 95.88 592 PHE B CA 1
ATOM 10079 C C . PHE B 1 592 ? 0.484 -23.922 6.836 1 95.88 592 PHE B C 1
ATOM 10081 O O . PHE B 1 592 ? -0.54 -23.234 6.91 1 95.88 592 PHE B O 1
ATOM 10088 N N . LYS B 1 593 ? 0.478 -25.172 7.129 1 94.31 593 LYS B N 1
ATOM 10089 C CA . LYS B 1 593 ? -0.743 -25.891 7.473 1 94.31 593 LYS B CA 1
ATOM 10090 C C . LYS B 1 593 ? -1.445 -25.25 8.664 1 94.31 593 LYS B C 1
ATOM 10092 O O . LYS B 1 593 ? -2.668 -25.094 8.656 1 94.31 593 LYS B O 1
ATOM 10097 N N . LYS B 1 594 ? -0.748 -24.891 9.656 1 92.75 594 LYS B N 1
ATOM 10098 C CA . LYS B 1 594 ? -1.336 -24.312 10.859 1 92.75 594 LYS B CA 1
ATOM 10099 C C . LYS B 1 594 ? -2.088 -23.031 10.539 1 92.75 594 LYS B C 1
ATOM 10101 O O . LYS B 1 594 ? -3.227 -22.844 10.977 1 92.75 594 LYS B O 1
ATOM 10106 N N . GLN B 1 595 ? -1.405 -22.141 9.82 1 91.88 595 GLN B N 1
ATOM 10107 C CA . GLN B 1 595 ? -2.01 -20.875 9.469 1 91.88 595 GLN B CA 1
ATOM 10108 C C . GLN B 1 595 ? -3.225 -21.062 8.57 1 91.88 595 GLN B C 1
ATOM 10110 O O . GLN B 1 595 ? -4.219 -20.344 8.688 1 91.88 595 GLN B O 1
ATOM 10115 N N . ILE B 1 596 ? -3.123 -22.031 7.645 1 91.81 596 ILE B N 1
ATOM 10116 C CA . ILE B 1 596 ? -4.227 -22.359 6.75 1 91.81 596 ILE B CA 1
ATOM 10117 C C . ILE B 1 596 ? -5.414 -22.875 7.559 1 91.81 596 ILE B C 1
ATOM 10119 O O . ILE B 1 596 ? -6.551 -22.438 7.348 1 91.81 596 ILE B O 1
ATOM 10123 N N . ASP B 1 597 ? -5.129 -23.688 8.539 1 88.06 597 ASP B N 1
ATOM 10124 C CA . ASP B 1 597 ? -6.176 -24.266 9.383 1 88.06 597 ASP B CA 1
ATOM 10125 C C . ASP B 1 597 ? -6.836 -23.188 10.242 1 88.06 597 ASP B C 1
ATOM 10127 O O . ASP B 1 597 ? -8.047 -23.219 10.469 1 88.06 597 ASP B O 1
ATOM 10131 N N . ASP B 1 598 ? -6 -22.328 10.68 1 84.06 598 ASP B N 1
ATOM 10132 C CA . ASP B 1 598 ? -6.516 -21.234 11.492 1 84.06 598 ASP B CA 1
ATOM 10133 C C . ASP B 1 598 ? -7.496 -20.375 10.688 1 84.06 598 ASP B C 1
ATOM 10135 O O . ASP B 1 598 ? -8.469 -19.859 11.242 1 84.06 598 ASP B O 1
ATOM 10139 N N . MET B 1 599 ? -7.199 -20.219 9.484 1 79.94 599 MET B N 1
ATOM 10140 C CA . MET B 1 599 ? -8.062 -19.422 8.625 1 79.94 599 MET B CA 1
ATOM 10141 C C . MET B 1 599 ? -9.312 -20.203 8.227 1 79.94 599 MET B C 1
ATOM 10143 O O . MET B 1 599 ? -10.422 -19.672 8.281 1 79.94 599 MET B O 1
ATOM 10147 N N . ASP B 1 600 ? -9.109 -21.453 7.734 1 79.88 600 ASP B N 1
ATOM 10148 C CA . ASP B 1 600 ? -10.141 -22.344 7.23 1 79.88 600 ASP B CA 1
ATOM 10149 C C . ASP B 1 600 ? -9.758 -23.812 7.441 1 79.88 600 ASP B C 1
ATOM 10151 O O . ASP B 1 600 ? -8.898 -24.344 6.73 1 79.88 600 ASP B O 1
ATOM 10155 N N . GLU B 1 601 ? -10.469 -24.484 8.281 1 82 601 GLU B N 1
ATOM 10156 C CA . GLU B 1 601 ? -10.117 -25.828 8.711 1 82 601 GLU B CA 1
ATOM 10157 C C . GLU B 1 601 ? -10.211 -26.812 7.547 1 82 601 GLU B C 1
ATOM 10159 O O . GLU B 1 601 ? -9.602 -27.891 7.586 1 82 601 GLU B O 1
ATOM 10164 N N . LYS B 1 602 ? -10.883 -26.422 6.512 1 81.88 602 LYS B N 1
ATOM 10165 C CA . LYS B 1 602 ? -11.102 -27.359 5.418 1 81.88 602 LYS B CA 1
ATOM 10166 C C . LYS B 1 602 ? -10.164 -27.078 4.246 1 81.88 602 LYS B C 1
ATOM 10168 O O . LYS B 1 602 ? -10.031 -27.906 3.34 1 81.88 602 LYS B O 1
ATOM 10173 N N . ALA B 1 603 ? -9.547 -25.953 4.281 1 85.31 603 ALA B N 1
ATOM 10174 C CA . ALA B 1 603 ? -8.797 -25.484 3.119 1 85.31 603 ALA B CA 1
ATOM 10175 C C . ALA B 1 603 ? -7.652 -26.438 2.785 1 85.31 603 ALA B C 1
ATOM 10177 O O . ALA B 1 603 ? -7.43 -26.766 1.616 1 85.31 603 ALA B O 1
ATOM 10178 N N . TYR B 1 604 ? -6.906 -26.953 3.766 1 91.19 604 TYR B N 1
ATOM 10179 C CA . TYR B 1 604 ? -5.789 -27.859 3.562 1 91.19 604 TYR B CA 1
ATOM 10180 C C . TYR B 1 604 ? -6.262 -29.172 2.951 1 91.19 604 TYR B C 1
ATOM 10182 O O . TYR B 1 604 ? -5.738 -29.625 1.927 1 91.19 604 TYR B O 1
ATOM 10190 N N . GLU B 1 605 ? -7.262 -29.734 3.527 1 87.75 605 GLU B N 1
ATOM 10191 C CA . GLU B 1 605 ? -7.773 -31.016 3.068 1 87.75 605 GLU B CA 1
ATOM 10192 C C . GLU B 1 605 ? -8.375 -30.906 1.67 1 87.75 605 GLU B C 1
ATOM 10194 O O . GLU B 1 605 ? -8.242 -31.828 0.856 1 87.75 605 GLU B O 1
ATOM 10199 N N . ASN B 1 606 ? -9.031 -29.875 1.469 1 83.75 606 ASN B N 1
ATOM 10200 C CA . ASN B 1 606 ? -9.609 -29.641 0.147 1 83.75 606 ASN B CA 1
ATOM 10201 C C . ASN B 1 606 ? -8.531 -29.594 -0.931 1 83.75 606 ASN B C 1
ATOM 10203 O O . ASN B 1 606 ? -8.672 -30.219 -1.984 1 83.75 606 ASN B O 1
ATOM 10207 N N . PHE B 1 607 ? -7.477 -28.891 -0.658 1 90.31 607 PHE B N 1
ATOM 10208 C CA . PHE B 1 607 ? -6.398 -28.781 -1.631 1 90.31 607 PHE B CA 1
ATOM 10209 C C . PHE B 1 607 ? -5.766 -30.156 -1.889 1 90.31 607 PHE B C 1
ATOM 10211 O O . PHE B 1 607 ? -5.516 -30.516 -3.039 1 90.31 607 PHE B O 1
ATOM 10218 N N . MET B 1 608 ? -5.461 -30.891 -0.838 1 88.94 608 MET B N 1
ATOM 10219 C CA . MET B 1 608 ? -4.824 -32.188 -0.973 1 88.94 608 MET B CA 1
ATOM 10220 C C . MET B 1 608 ? -5.699 -33.156 -1.78 1 88.94 608 MET B C 1
ATOM 10222 O O . MET B 1 608 ? -5.195 -33.938 -2.568 1 88.94 608 MET B O 1
ATOM 10226 N N . SER B 1 609 ? -6.953 -33 -1.586 1 84.31 609 SER B N 1
ATOM 10227 C CA . SER B 1 609 ? -7.883 -33.812 -2.338 1 84.31 609 SER B CA 1
ATOM 10228 C C . SER B 1 609 ? -7.848 -33.5 -3.826 1 84.31 609 SER B C 1
ATOM 10230 O O . SER B 1 609 ? -7.844 -34.406 -4.668 1 84.31 609 SER B O 1
ATOM 10232 N N . ILE B 1 610 ? -7.809 -32.281 -4.113 1 83.56 610 ILE B N 1
ATOM 10233 C CA . ILE B 1 610 ? -7.746 -31.828 -5.5 1 83.56 610 ILE B CA 1
ATOM 10234 C C . ILE B 1 610 ? -6.422 -32.25 -6.121 1 83.56 610 ILE B C 1
ATOM 10236 O O . ILE B 1 610 ? -6.387 -32.719 -7.262 1 83.56 610 ILE B O 1
ATOM 10240 N N . ALA B 1 611 ? -5.352 -32.062 -5.414 1 85.44 611 ALA B N 1
ATOM 10241 C CA . ALA B 1 611 ? -4.02 -32.438 -5.887 1 85.44 611 ALA B CA 1
ATOM 10242 C C . ALA B 1 611 ? -3.953 -33.938 -6.215 1 85.44 611 ALA B C 1
ATOM 10244 O O . ALA B 1 611 ? -3.402 -34.312 -7.25 1 85.44 611 ALA B O 1
ATOM 10245 N N . GLU B 1 612 ? -4.527 -34.719 -5.359 1 82.69 612 GLU B N 1
ATOM 10246 C CA . GLU B 1 612 ? -4.535 -36.156 -5.559 1 82.69 612 GLU B CA 1
ATOM 10247 C C . GLU B 1 612 ? -5.262 -36.531 -6.848 1 82.69 612 GLU B C 1
ATOM 10249 O O . GLU B 1 612 ? -4.852 -37.438 -7.551 1 82.69 612 GLU B O 1
ATOM 10254 N N . ARG B 1 613 ? -6.258 -35.844 -7.109 1 76.69 613 ARG B N 1
ATOM 10255 C CA . ARG B 1 613 ? -7.004 -36.094 -8.336 1 76.69 613 ARG B CA 1
ATOM 10256 C C . ARG B 1 613 ? -6.164 -35.75 -9.57 1 76.69 613 ARG B C 1
ATOM 10258 O O . ARG B 1 613 ? -6.227 -36.469 -10.578 1 76.69 613 ARG B O 1
ATOM 10265 N N . ILE B 1 614 ? -5.426 -34.781 -9.422 1 76.94 614 ILE B N 1
ATOM 10266 C CA . ILE B 1 614 ? -4.562 -34.375 -10.523 1 76.94 614 ILE B CA 1
ATOM 10267 C C . ILE B 1 614 ? -3.447 -35.375 -10.719 1 76.94 614 ILE B C 1
ATOM 10269 O O . ILE B 1 614 ? -3.113 -35.75 -11.852 1 76.94 614 ILE B O 1
ATOM 10273 N N . TYR B 1 615 ? -2.936 -35.969 -9.539 1 75 615 TYR B N 1
ATOM 10274 C CA . TYR B 1 615 ? -1.905 -37 -9.609 1 75 615 TYR B CA 1
ATOM 10275 C C . TYR B 1 615 ? -2.438 -38.25 -10.289 1 75 615 TYR B C 1
ATOM 10277 O O . TYR B 1 615 ? -1.749 -38.844 -11.117 1 75 615 TYR B O 1
ATOM 10285 N N . ASN B 1 616 ? -3.621 -38.656 -9.797 1 70.5 616 ASN B N 1
ATOM 10286 C CA . ASN B 1 616 ? -4.227 -39.875 -10.281 1 70.5 616 ASN B CA 1
ATOM 10287 C C . ASN B 1 616 ? -4.617 -39.781 -11.75 1 70.5 616 ASN B C 1
ATOM 10289 O O . ASN B 1 616 ? -4.574 -40.75 -12.484 1 70.5 616 ASN B O 1
ATOM 10293 N N . SER B 1 617 ? -5.109 -38.688 -11.984 1 62.28 617 SER B N 1
ATOM 10294 C CA . SER B 1 617 ? -5.422 -38.469 -13.398 1 62.28 617 SER B CA 1
ATOM 10295 C C . SER B 1 617 ? -4.176 -38.625 -14.266 1 62.28 617 SER B C 1
ATOM 10297 O O . SER B 1 617 ? -4.262 -39.125 -15.398 1 62.28 617 SER B O 1
ATOM 10299 N N . ASN B 1 618 ? -3.107 -38.531 -13.484 1 59.12 618 ASN B N 1
ATOM 10300 C CA . ASN B 1 618 ? -1.828 -38.594 -14.188 1 59.12 618 ASN B CA 1
ATOM 10301 C C . ASN B 1 618 ? -1.253 -40 -14.148 1 59.12 618 ASN B C 1
ATOM 10303 O O . ASN B 1 618 ? -0.54 -40.438 -15.07 1 59.12 618 ASN B O 1
ATOM 10307 N N . ASN B 1 619 ? -1.609 -40.969 -12.984 1 53 619 ASN B N 1
ATOM 10308 C CA . ASN B 1 619 ? -1.142 -42.344 -12.828 1 53 619 ASN B CA 1
ATOM 10309 C C . ASN B 1 619 ? -2.014 -43.312 -13.602 1 53 619 ASN B C 1
ATOM 10311 O O . ASN B 1 619 ? -1.525 -44.344 -14.078 1 53 619 ASN B O 1
ATOM 10315 N N . ASN B 1 620 ? -3.4 -43.344 -13.406 1 42.84 620 ASN B N 1
ATOM 10316 C CA . ASN B 1 620 ? -4.258 -44.312 -14.094 1 42.84 620 ASN B CA 1
ATOM 10317 C C . ASN B 1 620 ? -3.928 -44.375 -15.578 1 42.84 620 ASN B C 1
ATOM 10319 O O . ASN B 1 620 ? -4.422 -45.281 -16.281 1 42.84 620 ASN B O 1
ATOM 10323 N N . ILE B 1 621 ? -3.295 -43.656 -16.031 1 39.78 621 ILE B N 1
ATOM 10324 C CA . ILE B 1 621 ? -2.914 -43.781 -17.422 1 39.78 621 ILE B CA 1
ATOM 10325 C C . ILE B 1 621 ? -1.802 -44.812 -17.578 1 39.78 621 ILE B C 1
ATOM 10327 O O . ILE B 1 621 ? -1.455 -45.188 -18.703 1 39.78 621 ILE B O 1
ATOM 10331 N N . ARG B 1 622 ? -1.054 -45.312 -16.578 1 40.12 622 ARG B N 1
ATOM 10332 C CA . ARG B 1 622 ? -0.025 -46.344 -16.656 1 40.12 622 ARG B CA 1
ATOM 10333 C C . ARG B 1 622 ? -0.648 -47.75 -16.703 1 40.12 622 ARG B C 1
ATOM 10335 O O . ARG B 1 622 ? 0.011 -48.688 -17.094 1 40.12 622 ARG B O 1
ATOM 10342 N N . ARG B 1 623 ? -1.754 -48.094 -16.125 1 36.84 623 ARG B N 1
ATOM 10343 C CA . ARG B 1 623 ? -2.227 -49.469 -16.141 1 36.84 623 ARG B CA 1
ATOM 10344 C C . ARG B 1 623 ? -2.84 -49.812 -17.5 1 36.84 623 ARG B C 1
ATOM 10346 O O . ARG B 1 623 ? -3.102 -50.969 -17.781 1 36.84 623 ARG B O 1
ATOM 10353 N N . ASN B 1 624 ? -3.334 -48.938 -18.203 1 28.84 624 ASN B N 1
ATOM 10354 C CA . ASN B 1 624 ? -3.826 -49.438 -19.5 1 28.84 624 ASN B CA 1
ATOM 10355 C C . ASN B 1 624 ? -2.754 -49.344 -20.578 1 28.84 624 ASN B C 1
ATOM 10357 O O . ASN B 1 624 ? -2.088 -48.312 -20.719 1 28.84 624 ASN B O 1
#

Solvent-accessible surface area (backbone atoms only — not comparable to full-atom values): 67039 Å² total; per-residue (Å²): 137,69,95,69,58,68,63,61,61,30,44,41,46,69,65,55,69,63,62,37,72,76,72,73,69,64,72,59,46,78,47,76,54,82,90,27,78,23,50,46,71,71,66,60,83,39,55,86,21,39,42,89,57,33,70,78,40,71,61,72,56,64,37,22,37,43,72,93,52,31,86,68,40,44,40,30,45,21,41,40,64,51,88,90,38,39,35,45,46,52,44,47,39,59,77,64,48,35,21,23,39,42,39,49,51,55,60,77,80,63,83,78,68,76,78,65,71,79,77,65,89,69,67,87,42,77,46,73,32,81,72,29,34,37,33,47,74,48,77,48,92,57,83,51,58,43,42,48,35,37,35,34,39,39,35,37,90,98,51,78,69,42,60,33,34,38,37,38,33,40,78,60,54,81,88,59,72,77,91,24,52,56,54,62,51,50,50,50,51,53,50,47,63,70,20,64,63,35,22,38,35,35,22,22,74,69,33,39,47,32,59,45,35,52,56,50,44,46,52,35,41,51,45,30,37,72,73,34,77,83,58,78,57,65,62,60,51,47,25,53,52,40,59,25,38,76,30,52,55,53,48,40,66,54,49,50,46,43,52,50,27,50,52,50,48,37,43,74,69,63,74,43,78,76,82,78,53,54,62,59,54,46,53,54,49,50,37,52,47,47,42,52,50,43,28,46,56,49,61,37,56,80,64,40,47,50,49,51,51,50,56,70,53,60,41,68,52,44,50,48,44,49,40,51,47,64,72,59,55,88,65,72,52,71,71,54,39,51,69,44,16,45,67,43,50,60,40,58,71,33,62,81,56,17,69,47,62,44,92,48,88,89,60,61,46,37,53,91,24,45,50,62,26,88,88,40,52,82,86,40,76,83,10,65,53,62,36,20,42,47,74,49,74,39,61,93,84,42,62,50,40,39,32,39,18,40,33,38,42,83,76,26,45,53,55,52,51,40,42,40,59,76,61,48,30,38,35,36,37,36,52,47,20,62,68,47,34,69,68,33,79,52,21,38,70,80,70,61,82,85,46,59,63,49,73,44,91,63,32,33,41,33,52,73,49,71,45,78,38,78,95,66,39,28,39,34,35,36,36,36,40,28,36,68,82,79,64,51,70,48,63,31,34,34,40,37,31,44,64,38,52,86,90,44,78,55,91,46,59,63,50,60,45,49,51,51,53,50,51,63,72,65,58,77,79,40,26,32,36,30,21,17,48,69,21,21,42,70,24,27,26,54,52,45,38,55,49,48,54,45,42,42,72,43,60,40,84,64,48,73,61,60,50,47,47,56,49,34,74,28,35,52,64,35,36,56,26,47,62,45,50,51,49,32,52,50,34,52,50,60,74,42,36,68,63,43,39,65,56,35,75,54,52,60,61,51,49,52,52,46,50,47,50,56,46,42,45,60,48,68,61,69,80,106,138,69,95,67,57,67,63,61,62,28,44,43,47,70,67,55,70,62,64,37,72,76,74,73,70,64,72,63,45,76,45,75,53,82,90,27,78,23,53,47,67,74,67,62,87,38,57,86,21,39,43,87,56,32,70,79,41,71,60,72,59,64,36,22,38,42,73,92,53,31,85,69,39,43,39,30,46,21,41,38,64,51,88,90,37,39,34,43,46,51,42,48,39,62,75,63,47,34,21,23,38,40,38,48,51,56,58,76,79,62,82,77,69,76,77,64,70,80,77,64,91,69,67,86,42,74,44,73,34,82,71,29,34,37,32,47,74,46,77,48,93,57,85,53,56,42,42,48,34,37,35,35,40,41,34,39,89,98,52,78,70,43,59,33,36,39,37,38,33,40,79,61,53,82,88,59,71,75,91,23,54,57,55,60,51,52,49,50,52,52,51,46,64,70,20,63,64,35,21,37,34,36,21,23,74,70,33,37,47,31,59,46,35,50,56,48,46,45,52,35,41,52,44,30,36,72,73,35,77,82,59,78,56,65,62,60,50,47,24,53,51,41,60,25,37,74,32,54,56,56,49,39,67,55,50,49,46,44,51,51,28,50,52,50,48,37,43,73,69,63,73,41,79,76,82,77,54,54,63,59,53,46,53,53,50,48,38,52,48,47,42,52,49,44,29,46,56,47,62,38,57,80,62,38,46,49,49,51,52,51,57,70,55,59,42,68,52,44,49,49,45,49,40,53,47,64,72,56,56,88,65,72,52,72,72,55,40,51,68,44,17,46,66,43,49,60,41,56,71,34,62,79,56,18,69,46,63,45,92,50,86,89,60,61,45,38,52,92,24,46,50,63,26,88,88,40,53,81,87,41,76,81,9,65,52,62,36,21,43,49,76,51,75,39,59,92,83,42,62,49,40,39,31,37,17,39,33,37,42,83,74,26,45,52,56,50,50,41,43,40,61,74,62,48,30,39,35,36,37,37,52,48,20,62,68,48,33,70,68,35,78,51,21,36,71,81,70,62,83,85,47,58,63,46,75,44,90,63,32,34,40,32,53,73,48,71,44,78,36,79,95,66,39,29,41,34,34,35,38,35,41,27,36,68,84,80,65,52,71,46,63,30,35,34,39,36,31,44,64,38,54,85,90,46,78,55,91,46,59,64,50,59,44,49,52,53,53,50,50,64,72,64,59,77,81,40,26,34,36,29,21,18,48,70,21,20,42,69,24,27,27,53,50,46,39,55,50,48,55,45,42,40,71,42,60,39,84,63,48,72,62,60,50,48,47,56,50,34,73,28,35,53,64,35,36,55,24,50,62,45,50,51,48,32,51,49,36,51,49,60,74,42,36,67,62,42,39,65,57,34,74,56,52,59,60,51,49,54,52,47,50,48,49,56,45,44,47,58,48,67,59,70,80,104

Organism: Strongyloides stercoralis (NCBI:txid6248)

Radius of gyration: 35.86 Å; Cα contacts (8 Å, |Δi|>4): 2264; chains: 2; bounding box: 92×99×99 Å

Secondary structure (DSSP, 8-state):
--SS-HHHHHHHHHTTTT--GGGTTPPPEEEEETTEEEEE----TTGGGB-GGGTTTTT-S-EEEE-SS-SS--EEEEEPP-GGGHHHHHHHHHHTTEEEEEEE------SSS-------SS-SSEEEETTEEEEEEEEEP--STTEEEEEEEEE-TTS--EEEEEEEE----TT---SSTHHHHHHHHHHHHHHTTSEEEEEESSS-SHHHHHHHHHHHHHHHHHH-TT---HHHHHHHHHTTSS-----HHHHHHHHHHHHHHHHHTTSS--SSSHHHHHHHHHHHHHHHHHHHHHTS-GGGHHHHHHHHH--HHHHHHHHHHHHHS----HHHHHHHTHHHHHHHTSHHHHHHH-S-TTS---STTEEE-TT--TTSGGGEEEEEEEEEEETTTEEEEEEEEEPPPGGGHHHHHHHHHHTTEEEEEE---HHHHHH-SSS-----SS-SEEEETTEEEEEEEEEE-GGGSEEEEEEEEEETTT--EEEEEEEEE----TTS--S-HHHHHHHHHHHHHH--SSEEEEEESSSSHHHHHHHHHHHHHHHHHTTPPP-HHHHHHHHHHHSTT-S-SHHHHHHHHHHHHHHTHHHHHHH-TTHHHHHHHHHHHHHHHHHTTS--/--SS-HHHHHHHHHTTTT--GGGT-PPPEEEEETTEEEEE----TTGGGB-GGGTTTTT-S-EEEE-SS-SS--EEEEEPP-GGGHHHHHHHHHHTTEEEEEEE------SSS-------SS-SSEEEETTEEEEEEEEEP--STTEEEEEEEEE-TTS--EEEEEEEE----TT---SSTHHHHHHHHHHHHHHTTSEEEEEESSS-SHHHHHHHHHHHHHHHHHH-TT---HHHHHHHHHTTSS-----HHHHHHHHHHHHHHHHHTTSS--SSSHHHHHHHHHHHHHHHHHHHHHTS-GGGHHHHHHHHH--HHHHHHHHHHHHHS----HHHHHHHTHHHHHHHTSHHHHHHH-S-TTS---STTEEE-TT--TTSGGGEEEEEEEEEEETTTEEEEEEEEEPPPGGGHHHHHHHHHHTTEEEEEE---HHHHHH-SSS-----SS-SEEEETTEEEEEEEEEE-GGGSEEEEEEEEEETTT--EEEEEEEEE----TTS--S-HHHHHHHHHHHHHH--SSEEEEEESSSSHHHHHHHHHHHHHHHHHTTPPP-HHHHHHHHHHHSTT-S-SHHHHHHHHHHHHHHTHHHHHHH-TTHHHHHHHHHHHHHHHHHTTS--

Nearest PDB structures (foldseek):
  1ygr-assembly1_A  TM=4.413E-01  e=4.985E-27  Homo sapiens
  6krx-assembly1_A  TM=8.120E-01  e=8.691E-17  Arabidopsis thaliana
  2i75-assembly1_A  TM=7.910E-01  e=1.695E-16  Homo sapiens
  1wch-assembly1_A  TM=7.687E-01  e=3.856E-16  Homo sapiens
  2pa5-assembly2_B  TM=7.845E-01  e=1.194E-15  Homo sapiens

Foldseek 3Di:
DDPDFLVVVLVCLLVVVLAAPLLQQQFWDWDADPNFIFTARPDCLQVVFFQPCCVVLVVQKGKGWLPDQFPQEIEIQIADDDPVSLLSVLVSCVVQQAAEEEEEEADPPDDDDDPPPPDDSADPAWDDRVQKIKGWDDWDDDPQPQKTKTKIWIDGPPDDIHIHIYIYHHHDDFQDDDPDLVNLVSVLVVRCVRQRHTYYYYYYNGSQTQVSLLSVLLNSLLSNCVVPVVDDDSSVSQSSSCSNDFHNFHHSLSVLSSVLSSLCVCVVVPVDDDPPCVNVVSVVSNVVVVVVVVVLLVLFDPLQSLVLVVLSRDALRVLVVLLNLLQPLDDDDPVVVCVQQVLLVVQLVPPVRCVQAALDSSFGAGPVFFFFFPPDDSVDNNRHHAKGWDWDDFADDDIAIEIFGAAHAPNCLVVVLRCCVVLLAAEEEEEEAPVRQVVCSLHPVSDDPPDQWDDDVQKIKGWPDWDQFDPNQWIKTKIWMAGNVVRDIGIHIYIYGHQRDSHADRPDLVSVLSVLVVCVVRDDNGYYYYYYRNRAAVVLLSVLLNQQVRHSSRSDNHDSSVSSSSSCVGTPCHRVYSLSSLSSVLSVCVVCVVSSCSSPVCSNVSSVVSSVSVRVSVVVVVPD/DDPDFLVVVLVCLLVVVLAAPLLQQQFWDWDADPNFIFTDRPPPLQPVFFQPCCVVLVVQKGKGWLPDQFPQAIEIQIADDDPVRLLSVLVSCVVQQAAEEEEEEADPPDDDDDPPPPDDSADPAWDDRHQKIKGWDDWDDDPQPQKTKTKIWIDGPPDDIHIHIYIYHHHDDFQDDDPDLVNLVSVLVVRCVRQRHTYYYYYYNGSQTQVSLLSVLLNSLLSNCVVPVVPDDSSVSQSSSCSNDFHNQHHSLSVLSSVLSSLCVCVVVPVDDDPPCVNVVSVVSNVVVVVVVVVLLVLFDPLQSLVLVVLSRDALRVLVVLLNLLQPLDDDDPVVVCVQQVLLVVQLVPPVRCVLAALDSSFGAGPVFFFFFPPDDSVDNNRHHAKGWDWDDFADDDIAIEIFHAAHAPNCLVVVLRCCVVLLAAEEEEEEAPVRQVVCSLHPVSDDPPDQWDDDVQKIKGWPDWDQFPPNQWIKTKIWMAGNPVRDIGIHIYIYGHQRDSHADRPDLVSVLSVLVVCVVRDDNGYYYYYYRNRAAVVLLSVLLNQQVRHSSRSDNHDSSVSSSSSCVTTPCHRVYSLSSLSSVLSVCVVCVVSSCSSPVCSNVSSVVSSVSVRVSVVVVVVD

pLDDT: mean 86.13, std 12.67, range [28.34, 98.69]

Sequence (1248 aa):
MSNQNLEVYAETIQDKKYIPDKLKDEKVSKKIEGGEVVEFNKNSLFDDSLVKCYKNIDKEIKAHYIKDISPVRTYIISDGPTFEKVDYFWELLYHEDVGVVFAILFQEHEINQDTHSKVFYWPQKKQRYGKVTVEFWEDIQSDIPFVMIKTFTMTILNKEPKKLTLFYISNWKEHDIPRSDRHLIKLYKEISQHAGTSNVLVHSSYGSGSRVFMFTYFCCILEAMKENTTIVDPLEIIKQVRSQRYGGNISSIEYAYIIKSLITYFFEYKMLVDITNHRLAFYDEYEDFILKLDGRVSSMDPNLINFLTFVNIIDHGKLKDLCDQSGYIEMPKDIDLRLQCKRFYTIANKKDIAMKKIRYIDVPCYDKSSITIRGKDSSDINSFIHANELVYKYGIENERKIIMCQGPLKETVDDMFDMIYRKKVGIVVVLISKEEMEKGEKCFPYLSTDKNEVSFGTYSLLYKGHEAGLNNFFIEYNYLIMNNTSKIKHTFKLLHYINWSDRSIPYENKSLYGLYKRITELYDNRHIAIHCSNGVGKTGTLALIIYMIDIIQSKSPFDPIKCLAKIRQHRYKAVQTTSQFVFALSILYEHFKKQIDDMDEKAYENFMSIAERIYNSNNNIRRNMSNQNLEVYAETIQDKKYIPDKLKDEKVSKKIEGGEVVEFNKNSLFDDSLVKCYKNIDKEIKAHYIKDISPVRTYIISDGPTFEKVDYFWELLYHEDVGVVFAILFQEHEINQDTHSKVFYWPQKKQRYGKVTVEFWEDIQSDIPFVMIKTFTMTILNKEPKKLTLFYISNWKEHDIPRSDRHLIKLYKEISQHAGTSNVLVHSSYGSGSRVFMFTYFCCILEAMKENTTIVDPLEIIKQVRSQRYGGNISSIEYAYIIKSLITYFFEYKMLVDITNHRLAFYDEYEDFILKLDGRVSSMDPNLINFLTFVNIIDHGKLKDLCDQSGYIEMPKDIDLRLQCKRFYTIANKKDIAMKKIRYIDVPCYDKSSITIRGKDSSDINSFIHANELVYKYGIENERKIIMCQGPLKETVDDMFDMIYRKKVGIVVVLISKEEMEKGEKCFPYLSTDKNEVSFGTYSLLYKGHEAGLNNFFIEYNYLIMNNTSKIKHTFKLLHYINWSDRSIPYENKSLYGLYKRITELYDNRHIAIHCSNGVGKTGTLALIIYMIDIIQSKSPFDPIKCLAKIRQHRYKAVQTTSQFVFALSILYEHFKKQIDDMDEKAYENFMSIAERIYNSNNNIRRN